Protein AF-A0A3L6DBR3-F1 (afdb_monomer_lite)

Sequence (1203 aa):
MGTEAEQPDMDSHRNDGVVVVPAPRPRKGLASWALDLLESLAVRLGHDKTKPLHWLSGNFAPVVEETPPAPNLSVRGHLPIGDLKGFFGLFMVQMQQLRKKFKVLDFTYGFGTANTALIYHHGKLMALSEADKPYYTSIAAIMLMQNMCSTFSDVVKVLEDGDLQTLGLLDYDKRLKHSFTAHPKVDPFTDEMFTFGYSHEPPYCTYRVINKEGAMLDPVPITIPESVMMHDFAITENYSIFMDLPLLFRPKEMVKNGEFIYKFDPTKKGRFGILPRYAKDDKLIRWFQLPNCFIFHNANAWEEGDEVVLITCRLENPDLDKVNGYQSDKLENFGNELYEMRFNMKTGAASQKQLSVSAVDFPRVNESYTGRKQRYVYCTILDSIAKVTGIIKFDLHAEPESGVKELEVGGNVQGIYDLGPGRFGSEAIFVPKHPGVSGEEDDGYLIFFVHDENTGKSEVNVIDAKTMSADPVAVVELPNRVPYGFHAFFVTEVPVVFKKNKTMEATLAFSQDSPPISIICAAKFVGLPLTIDPSLASGLAPTLRFASGESLHGVNPILLYIASGATIPCFSGKNDIEFGHVVEWLEYVPIFLSGSEFENACLFVDGFLASRTFLVGHGLTIADIVVWSNLAGIGQRWESLRKSKKYQNLVRWFNSIDSEYSDTLNEVLAAYVGKRGIGKSPAPSLKEKVHVSKDPSAPEVDLPGAKVGKVCVRFAPEPSGYLHIGHAKAGLLNKYFAERYQGRLIVRFDDTNPSKESNEFVENVLKDIETLGIKYDAVTYTSDYFPKLMEMAGSLIKQGKAYIDDTPKEQMRKERMDGIESRCRNSTVEENLSLWKEMVNGTERGMQCCVRGKLDMQDPNKSLRDPVYYRCNIDPHHRVGSKYKVYPTYDFACPFVDALEGVTHALRSSEYHDRNAQYYRILQDMGLRRVEIYEFSRLNMVYTLLSKRKLLWFVQNKKVEDWTDPRFPTVQGIVRRGLKIEALIQFILQQGASKNLNLMEWDKLWTINKKIIDPLCARHTAVLKDQRVIFTLTNGPEKPFVRILPRHKKFVGAGKKATTFTNRIWLDYADAAAISKGEEVTLMDWGNAIVKEIKVESGVITELVGELHLEGSVKTTKLKITWLADIEELVPLSLVEFDYLISKKKLEEDDDFLENLNPCTRRENPALGDANMMNLKRGEIIQLERKGYYRSWPRDLWKKVLA

InterPro domains:
  IPR000924 Glutamyl/glutaminyl-tRNA synthetase [PR00987] (714-726)
  IPR000924 Glutamyl/glutaminyl-tRNA synthetase [PR00987] (728-739)
  IPR000924 Glutamyl/glutaminyl-tRNA synthetase [PR00987] (743-756)
  IPR000924 Glutamyl/glutaminyl-tRNA synthetase [PR00987] (888-898)
  IPR000924 Glutamyl/glutaminyl-tRNA synthetase [PR00987] (904-912)
  IPR001412 Aminoacyl-tRNA synthetase, class I, conserved site [PS00178] (717-728)
  IPR004294 Carotenoid oxygenase [PF03055] (112-491)
  IPR004526 Glutamyl-tRNA synthetase, archaeal/eukaryotic cytosolic [MF_02076] (535-1199)
  IPR004526 Glutamyl-tRNA synthetase, archaeal/eukaryotic cytosolic [TIGR00463] (699-1191)
  IPR011035 Large ribosomal subunit protein bL25/Gln-tRNA synthetase, anti-codon-binding domain superfamily [SSF50715] (1017-1192)
  IPR014729 Rossmann-like alpha/beta/alpha sandwich fold [G3DSA:3.40.50.620] (686-1020)
  IPR020056 Large ribosomal subunit protein bL25/Gln-tRNA synthetase, N-terminal [G3DSA:2.40.240.10] (1124-1201)
  IPR020058 Glutamyl/glutaminyl-tRNA synthetase, class Ib, catalytic domain [PF00749] (710-1014)
  IPR020059 Glutamyl/glutaminyl-tRNA synthetase, class Ib, anti-codon binding domain [PF03950] (1018-1108)
  IPR036282 Glutathione S-transferase, C-terminal domain superfamily [SSF47616] (556-658)
  IPR049437 tRNA synthetases class I (E and Q), anti-codon binding domain [PF20974] (1120-1191)
  IPR050132 Glutamine/Glutamate--tRNA Ligase [PTHR43097] (512-1191)

Structure (mmCIF, N/CA/C/O backbone):
data_AF-A0A3L6DBR3-F1
#
_entry.id   AF-A0A3L6DBR3-F1
#
loop_
_atom_site.group_PDB
_atom_site.id
_atom_site.type_symbol
_atom_site.label_atom_id
_atom_site.label_alt_id
_atom_site.label_comp_id
_atom_site.label_asym_id
_atom_site.label_entity_id
_atom_site.label_seq_id
_atom_site.pdbx_PDB_ins_code
_atom_site.Cartn_x
_atom_site.Cartn_y
_atom_site.Cartn_z
_atom_site.occupancy
_atom_site.B_iso_or_equiv
_atom_site.auth_seq_id
_atom_site.auth_comp_id
_atom_site.auth_asym_id
_atom_site.auth_atom_id
_atom_site.pdbx_PDB_model_num
ATOM 1 N N . MET A 1 1 ? 41.239 17.642 -49.062 1.00 28.34 1 MET A N 1
ATOM 2 C CA . MET A 1 1 ? 40.317 18.756 -48.757 1.00 28.34 1 MET A CA 1
ATOM 3 C C . MET A 1 1 ? 38.913 18.312 -49.125 1.00 28.34 1 MET A C 1
ATOM 5 O O . MET A 1 1 ? 38.769 17.787 -50.218 1.00 28.34 1 MET A O 1
ATOM 9 N N . GLY A 1 2 ? 37.933 18.551 -48.247 1.00 27.98 2 GLY A N 1
ATOM 10 C CA . GLY A 1 2 ? 36.537 18.768 -48.657 1.00 27.98 2 GLY A CA 1
ATOM 11 C C . GLY A 1 2 ? 35.532 17.617 -48.519 1.00 27.98 2 GLY A C 1
ATOM 12 O O . GLY A 1 2 ? 35.176 17.024 -49.524 1.00 27.98 2 GLY A O 1
ATOM 13 N N . THR A 1 3 ? 35.077 17.388 -47.278 1.00 24.17 3 THR A N 1
ATOM 14 C CA . THR A 1 3 ? 33.667 17.459 -46.797 1.00 24.17 3 THR A CA 1
ATOM 15 C C . THR A 1 3 ? 32.540 16.547 -47.331 1.00 24.17 3 THR A C 1
ATOM 17 O O . THR A 1 3 ? 32.100 16.688 -48.464 1.00 24.17 3 THR A O 1
ATOM 20 N N . GLU A 1 4 ? 32.018 15.753 -46.376 1.00 26.95 4 GLU A N 1
ATOM 21 C CA . GLU A 1 4 ? 30.614 15.621 -45.897 1.00 26.95 4 GLU A CA 1
ATOM 22 C C . GLU A 1 4 ? 29.479 15.151 -46.829 1.00 26.95 4 GLU A C 1
ATOM 24 O O . GLU A 1 4 ? 29.090 15.845 -47.760 1.00 26.95 4 GLU A O 1
ATOM 29 N N . ALA A 1 5 ? 28.820 14.044 -46.446 1.00 24.03 5 ALA A N 1
ATOM 30 C CA . ALA A 1 5 ? 27.510 14.076 -45.769 1.00 24.03 5 ALA A CA 1
ATOM 31 C C . ALA A 1 5 ? 27.102 12.661 -45.298 1.00 24.03 5 ALA A C 1
ATOM 33 O O . ALA A 1 5 ? 27.047 11.721 -46.090 1.00 24.03 5 ALA A O 1
ATOM 34 N N . GLU A 1 6 ? 26.832 12.527 -43.997 1.00 25.52 6 GLU A N 1
ATOM 35 C CA . GLU A 1 6 ? 26.292 11.335 -43.334 1.00 25.52 6 GLU A CA 1
ATOM 36 C C . GLU A 1 6 ? 24.788 11.165 -43.606 1.00 25.52 6 GLU A C 1
ATOM 38 O O . GLU A 1 6 ? 24.024 12.131 -43.622 1.00 25.52 6 GLU A O 1
ATOM 43 N N . GLN A 1 7 ? 24.364 9.910 -43.750 1.00 21.98 7 GLN A N 1
ATOM 44 C CA . GLN A 1 7 ? 22.973 9.462 -43.800 1.00 21.98 7 GLN A CA 1
ATOM 45 C C . GLN A 1 7 ? 22.743 8.597 -42.545 1.00 21.98 7 GLN A C 1
ATOM 47 O O . GLN A 1 7 ? 23.516 7.658 -42.346 1.00 21.98 7 GLN A O 1
ATOM 52 N N . PRO A 1 8 ? 21.766 8.886 -41.663 1.00 27.88 8 PRO A N 1
ATOM 53 C CA . PRO A 1 8 ? 21.548 8.072 -40.472 1.00 27.88 8 PRO A CA 1
ATOM 54 C C . PRO A 1 8 ? 20.643 6.873 -40.782 1.00 27.88 8 PRO A C 1
ATOM 56 O O . PRO A 1 8 ? 19.554 7.028 -41.338 1.00 27.88 8 PRO A O 1
ATOM 59 N N . ASP A 1 9 ? 21.115 5.691 -40.389 1.00 24.41 9 ASP A N 1
ATOM 60 C CA . ASP A 1 9 ? 20.413 4.411 -40.473 1.00 24.41 9 ASP A CA 1
ATOM 61 C C . ASP A 1 9 ? 19.253 4.337 -39.466 1.00 24.41 9 ASP A C 1
ATOM 63 O O . ASP A 1 9 ? 19.372 4.736 -38.303 1.00 24.41 9 ASP A O 1
ATOM 67 N N . MET A 1 10 ? 18.121 3.812 -39.934 1.00 25.42 10 MET A N 1
ATOM 68 C CA . MET A 1 10 ? 16.949 3.503 -39.122 1.00 25.42 10 MET A CA 1
ATOM 69 C C . MET A 1 10 ? 17.098 2.112 -38.505 1.00 25.42 10 MET A C 1
ATOM 71 O O . MET A 1 10 ? 16.967 1.124 -39.219 1.00 25.42 10 MET A O 1
ATOM 75 N N . ASP A 1 11 ? 17.259 2.037 -37.183 1.00 25.77 11 ASP A N 1
ATOM 76 C CA . ASP A 1 11 ? 17.081 0.793 -36.430 1.00 25.77 11 ASP A CA 1
ATOM 77 C C . ASP A 1 11 ? 15.973 0.949 -35.378 1.00 25.77 11 ASP A C 1
ATOM 79 O O . ASP A 1 11 ? 15.960 1.852 -34.536 1.00 25.77 11 ASP A O 1
ATOM 83 N N . SER A 1 12 ? 14.980 0.073 -35.489 1.00 25.22 12 SER A N 1
ATOM 84 C CA . SER A 1 12 ? 13.732 0.062 -34.735 1.00 25.22 12 SER A CA 1
ATOM 85 C C . SER A 1 12 ? 13.913 -0.551 -33.343 1.00 25.22 12 SER A C 1
ATOM 87 O O . SER A 1 12 ? 14.033 -1.769 -33.204 1.00 25.22 12 SER A O 1
ATOM 89 N N . HIS A 1 13 ? 13.846 0.267 -32.291 1.00 27.95 13 HIS A N 1
ATOM 90 C CA . HIS A 1 13 ? 13.682 -0.219 -30.920 1.00 27.95 13 HIS A CA 1
ATOM 91 C C . HIS A 1 13 ? 12.206 -0.534 -30.627 1.00 27.95 13 HIS A C 1
ATOM 93 O O . HIS A 1 13 ? 11.372 0.366 -30.536 1.00 27.95 13 HIS A O 1
ATOM 99 N N . ARG A 1 14 ? 11.900 -1.825 -30.443 1.00 25.20 14 ARG A N 1
ATOM 100 C CA . ARG A 1 14 ? 10.710 -2.303 -29.724 1.00 25.20 14 ARG A CA 1
ATOM 101 C C . ARG A 1 14 ? 10.903 -2.006 -28.234 1.00 25.20 14 ARG A C 1
ATOM 103 O O . ARG A 1 14 ? 11.861 -2.489 -27.637 1.00 25.20 14 ARG A O 1
ATOM 110 N N . ASN A 1 15 ? 10.025 -1.187 -27.663 1.00 25.86 15 ASN A N 1
ATOM 111 C CA . ASN A 1 15 ? 9.959 -0.935 -26.226 1.00 25.86 15 ASN A CA 1
ATOM 112 C C . ASN A 1 15 ? 9.147 -2.058 -25.567 1.00 25.86 15 ASN A C 1
ATOM 114 O O . ASN A 1 15 ? 7.931 -2.110 -25.727 1.00 25.86 15 ASN A O 1
ATOM 118 N N . ASP A 1 16 ? 9.821 -2.935 -24.826 1.00 25.52 16 ASP A N 1
ATOM 119 C CA . ASP A 1 16 ? 9.179 -3.844 -23.876 1.00 25.52 16 ASP A CA 1
ATOM 120 C C . ASP A 1 16 ? 8.661 -3.031 -22.672 1.00 25.52 16 ASP A C 1
ATOM 122 O O . ASP A 1 16 ? 9.360 -2.154 -22.158 1.00 25.52 16 ASP A O 1
ATOM 126 N N . GLY A 1 17 ? 7.422 -3.300 -22.247 1.00 28.03 17 GLY A N 1
ATOM 127 C CA . GLY A 1 17 ? 6.629 -2.520 -21.288 1.00 28.03 17 GLY A CA 1
ATOM 128 C C . GLY A 1 17 ? 7.267 -2.285 -19.913 1.00 28.03 17 GLY A C 1
ATOM 129 O O . GLY A 1 17 ? 7.003 -2.999 -18.947 1.00 28.03 17 GLY A O 1
ATOM 130 N N . VAL A 1 18 ? 8.061 -1.220 -19.796 1.00 25.08 18 VAL A N 1
ATOM 131 C CA . VAL A 1 18 ? 8.495 -0.654 -18.515 1.00 25.08 18 VAL A CA 1
ATOM 132 C C . VAL A 1 18 ? 7.548 0.485 -18.143 1.00 25.08 18 VAL A C 1
ATOM 134 O O . VAL A 1 18 ? 7.559 1.538 -18.773 1.00 25.08 18 VAL A O 1
ATOM 137 N N . VAL A 1 19 ? 6.750 0.281 -17.093 1.00 27.42 19 VAL A N 1
ATOM 138 C CA . VAL A 1 19 ? 5.958 1.333 -16.439 1.00 27.42 19 VAL A CA 1
ATOM 139 C C . VAL A 1 19 ? 6.914 2.389 -15.881 1.00 27.42 19 VAL A C 1
ATOM 141 O O . VAL A 1 19 ? 7.704 2.117 -14.971 1.00 27.42 19 VAL A O 1
ATOM 144 N N . VAL A 1 20 ? 6.865 3.592 -16.446 1.00 27.62 20 VAL A N 1
ATOM 145 C CA . VAL A 1 20 ? 7.699 4.721 -16.039 1.00 27.62 20 VAL A CA 1
ATOM 146 C C . VAL A 1 20 ? 6.939 5.528 -14.989 1.00 27.62 20 VAL A C 1
ATOM 148 O O . VAL A 1 20 ? 6.032 6.283 -15.313 1.00 27.62 20 VAL A O 1
ATOM 151 N N . VAL A 1 21 ? 7.323 5.397 -13.718 1.00 28.17 21 VAL A N 1
ATOM 152 C CA . VAL A 1 21 ? 6.842 6.303 -12.663 1.00 28.17 21 VAL A CA 1
ATOM 153 C C . VAL A 1 21 ? 7.313 7.725 -13.005 1.00 28.17 21 VAL A C 1
ATOM 155 O O . VAL A 1 21 ? 8.527 7.914 -13.144 1.00 28.17 21 VAL A O 1
ATOM 158 N N . PRO A 1 22 ? 6.425 8.734 -13.113 1.00 32.03 22 PRO A N 1
ATOM 159 C CA . PRO A 1 22 ? 6.843 10.118 -13.292 1.00 32.03 22 PRO A CA 1
ATOM 160 C C . PRO A 1 22 ? 7.611 10.565 -12.046 1.00 32.03 22 PRO A C 1
ATOM 162 O O . PRO A 1 22 ? 7.047 10.848 -10.992 1.00 32.03 22 PRO A O 1
ATOM 165 N N . ALA A 1 23 ? 8.934 10.587 -12.139 1.00 31.53 23 ALA A N 1
ATOM 166 C CA . ALA A 1 23 ? 9.793 11.197 -11.144 1.00 31.53 23 ALA A CA 1
ATOM 167 C C . ALA A 1 23 ? 10.482 12.383 -11.822 1.00 31.53 23 ALA A C 1
ATOM 169 O O . ALA A 1 23 ? 11.514 12.180 -12.466 1.00 31.53 23 ALA A O 1
ATOM 170 N N . PRO A 1 24 ? 9.980 13.624 -11.676 1.00 39.94 24 PRO A N 1
ATOM 171 C CA . PRO A 1 24 ? 10.704 14.800 -12.128 1.00 39.94 24 PRO A CA 1
ATOM 172 C C . PRO A 1 24 ? 11.841 15.046 -11.131 1.00 39.94 24 PRO A C 1
ATOM 174 O O . PRO A 1 24 ? 11.796 15.937 -10.287 1.00 39.94 24 PRO A O 1
ATOM 177 N N . ARG A 1 25 ? 12.858 14.183 -11.139 1.00 40.09 25 ARG A N 1
ATOM 178 C CA . ARG A 1 25 ? 14.088 14.406 -10.383 1.00 40.09 25 ARG A CA 1
ATOM 179 C C . ARG A 1 25 ? 15.204 14.715 -11.366 1.00 40.09 25 ARG A C 1
ATOM 181 O O . ARG A 1 25 ? 15.816 13.787 -11.894 1.00 40.09 25 ARG A O 1
ATOM 188 N N . PRO A 1 26 ? 15.500 16.001 -11.606 1.00 47.59 26 PRO A N 1
ATOM 189 C CA . PRO A 1 26 ? 16.674 16.369 -12.375 1.00 47.59 26 PRO A CA 1
ATOM 190 C C . PRO A 1 26 ? 17.972 15.933 -11.706 1.00 47.59 26 PRO A C 1
ATOM 192 O O . PRO A 1 26 ? 18.074 15.746 -10.488 1.00 47.59 26 PRO A O 1
ATOM 195 N N . ARG A 1 27 ? 19.009 15.843 -12.538 1.00 52.34 27 ARG A N 1
ATOM 196 C CA . ARG A 1 27 ? 20.399 15.663 -12.121 1.00 52.34 27 ARG A CA 1
ATOM 197 C C . ARG A 1 27 ? 20.805 16.795 -11.164 1.00 52.34 27 ARG A C 1
ATOM 199 O O . ARG A 1 27 ? 20.776 17.967 -11.530 1.00 52.34 27 ARG A O 1
ATOM 206 N N . LYS A 1 28 ? 21.237 16.437 -9.950 1.00 53.97 28 LYS A N 1
ATOM 207 C CA . LYS A 1 28 ? 21.754 17.364 -8.926 1.00 53.97 28 LYS A CA 1
ATOM 208 C C . LYS A 1 28 ? 23.133 17.916 -9.318 1.00 53.97 28 LYS A C 1
ATOM 210 O O . LYS A 1 28 ? 24.155 17.436 -8.838 1.00 53.97 28 LYS A O 1
ATOM 215 N N . GLY A 1 29 ? 23.158 18.898 -10.216 1.00 66.25 29 GLY A N 1
ATOM 216 C CA . GLY A 1 29 ? 24.343 19.701 -10.543 1.00 66.25 29 GLY A CA 1
ATOM 217 C C . GLY A 1 29 ? 24.310 21.094 -9.899 1.00 66.25 29 GLY A C 1
ATOM 218 O O . GLY A 1 29 ? 23.266 21.543 -9.429 1.00 66.25 29 GLY A O 1
ATOM 219 N N . LEU A 1 30 ? 25.440 21.810 -9.932 1.00 70.12 30 LEU A N 1
ATOM 220 C CA . LEU A 1 30 ? 25.580 23.184 -9.411 1.00 70.12 30 LEU A CA 1
ATOM 221 C C . LEU A 1 30 ? 24.556 24.173 -10.003 1.00 70.12 30 LEU A C 1
ATOM 223 O O . LEU A 1 30 ? 24.049 25.028 -9.284 1.00 70.12 30 LEU A O 1
ATOM 227 N N . ALA A 1 31 ? 24.202 24.024 -11.285 1.00 67.75 31 ALA A N 1
ATOM 228 C CA . ALA A 1 31 ? 23.194 24.860 -11.946 1.00 67.75 31 ALA A CA 1
ATOM 229 C C . ALA A 1 31 ? 21.777 24.660 -11.372 1.00 67.75 31 ALA A C 1
ATOM 231 O O . ALA A 1 31 ? 21.039 25.630 -11.229 1.00 67.75 31 ALA A O 1
ATOM 232 N N . SER A 1 32 ? 21.414 23.428 -10.988 1.00 67.56 32 SER A N 1
ATOM 233 C CA . SER A 1 32 ? 20.135 23.137 -10.319 1.00 67.56 32 SER A CA 1
ATOM 234 C C . SER A 1 32 ? 20.067 23.825 -8.963 1.00 67.56 32 SER A C 1
ATOM 236 O O . SER A 1 32 ? 19.084 24.490 -8.668 1.00 67.56 32 SER A O 1
ATOM 238 N N . TRP A 1 33 ? 21.138 23.721 -8.170 1.00 75.69 33 TRP A N 1
ATOM 239 C CA . TRP A 1 33 ? 21.217 24.372 -6.863 1.00 75.69 33 TRP A CA 1
ATOM 240 C C . TRP A 1 33 ? 21.129 25.901 -6.971 1.00 75.69 33 TRP A C 1
ATOM 242 O O . TRP A 1 33 ? 20.421 26.530 -6.191 1.00 75.69 33 TRP A O 1
ATOM 252 N N . ALA A 1 34 ? 21.803 26.498 -7.959 1.00 76.75 34 ALA A N 1
ATOM 253 C CA . ALA A 1 34 ? 21.750 27.939 -8.190 1.00 76.75 34 ALA A CA 1
ATOM 254 C C . ALA A 1 34 ? 20.344 28.412 -8.601 1.00 76.75 34 ALA A C 1
ATOM 256 O O . ALA A 1 34 ? 19.873 29.430 -8.099 1.00 76.75 34 ALA A O 1
ATOM 257 N N . LEU A 1 35 ? 19.654 27.663 -9.469 1.00 75.19 35 LEU A N 1
ATOM 258 C CA . LEU A 1 35 ? 18.276 27.965 -9.872 1.00 75.19 35 LEU A CA 1
ATOM 259 C C . LEU A 1 35 ? 17.282 27.789 -8.711 1.00 75.19 35 LEU A C 1
ATOM 261 O O . LEU A 1 35 ? 16.428 28.651 -8.524 1.00 75.19 35 LEU A O 1
ATOM 265 N N . ASP A 1 36 ? 17.434 26.741 -7.891 1.00 72.44 36 ASP A N 1
ATOM 266 C CA . ASP A 1 36 ? 16.623 26.528 -6.682 1.00 72.44 36 ASP A CA 1
ATOM 267 C C . ASP A 1 36 ? 16.811 27.666 -5.661 1.00 72.44 36 ASP A C 1
ATOM 269 O O . ASP A 1 36 ? 15.848 28.129 -5.048 1.00 72.44 36 ASP A O 1
ATOM 273 N N . LEU A 1 37 ? 18.047 28.153 -5.498 1.00 75.81 37 LEU A N 1
ATOM 274 C CA . LEU A 1 37 ? 18.359 29.276 -4.615 1.00 75.81 37 LEU A CA 1
ATOM 275 C C . LEU A 1 37 ? 17.761 30.593 -5.132 1.00 75.81 37 LEU A C 1
ATOM 277 O O . LEU A 1 37 ? 17.194 31.346 -4.342 1.00 75.81 37 LEU A O 1
ATOM 281 N N . LEU A 1 38 ? 17.873 30.865 -6.437 1.00 77.31 38 LEU A N 1
ATOM 282 C CA . LEU A 1 38 ? 17.314 32.065 -7.069 1.00 77.31 38 LEU A CA 1
ATOM 283 C C . LEU A 1 38 ? 15.786 32.103 -6.977 1.00 77.31 38 LEU A C 1
ATOM 285 O O . LEU A 1 38 ? 15.230 33.145 -6.632 1.00 77.31 38 LEU A O 1
ATOM 289 N N . GLU A 1 39 ? 15.114 30.976 -7.228 1.00 71.00 39 GLU A N 1
ATOM 290 C CA . GLU A 1 39 ? 13.661 30.862 -7.072 1.00 71.00 39 GLU A CA 1
ATOM 291 C C . GLU A 1 39 ? 13.258 31.104 -5.617 1.00 71.00 39 GLU A C 1
ATOM 293 O O . GLU A 1 39 ? 12.471 32.003 -5.345 1.00 71.00 39 GLU A O 1
ATOM 298 N N . SER A 1 40 ? 13.872 30.388 -4.668 1.00 71.31 40 SER A N 1
ATOM 299 C CA . SER A 1 40 ? 13.602 30.544 -3.232 1.00 71.31 40 SER A CA 1
ATOM 300 C C . SER A 1 40 ? 13.812 31.984 -2.746 1.00 71.31 40 SER A C 1
ATOM 302 O O . SER A 1 40 ? 13.048 32.480 -1.914 1.00 71.31 40 SER A O 1
ATOM 304 N N . LEU A 1 41 ? 14.819 32.684 -3.280 1.00 74.06 41 LEU A N 1
ATOM 305 C CA . LEU A 1 41 ? 15.083 34.084 -2.962 1.00 74.06 41 LEU A CA 1
ATOM 306 C C . LEU A 1 41 ? 14.003 35.012 -3.533 1.00 74.06 41 LEU A C 1
ATOM 308 O O . LEU A 1 41 ? 13.485 35.842 -2.793 1.00 74.06 41 LEU A O 1
ATOM 312 N N . ALA A 1 42 ? 13.632 34.861 -4.807 1.00 69.62 42 ALA A N 1
ATOM 313 C CA . ALA A 1 42 ? 12.598 35.680 -5.446 1.00 69.62 42 ALA A CA 1
ATOM 314 C C . ALA A 1 42 ? 11.237 35.522 -4.754 1.00 69.62 42 ALA A C 1
ATOM 316 O O . ALA A 1 42 ? 10.571 36.500 -4.436 1.00 69.62 42 ALA A O 1
ATOM 317 N N . VAL A 1 43 ? 10.879 34.282 -4.443 1.00 69.88 43 VAL A N 1
ATOM 318 C CA . VAL A 1 43 ? 9.697 33.854 -3.685 1.00 69.88 43 VAL A CA 1
ATOM 319 C C . VAL A 1 43 ? 9.667 34.487 -2.291 1.00 69.88 43 VAL A C 1
ATOM 321 O O . VAL A 1 43 ? 8.655 35.042 -1.875 1.00 69.88 43 VAL A O 1
ATOM 324 N N . ARG A 1 44 ? 10.796 34.494 -1.573 1.00 71.81 44 ARG A N 1
ATOM 325 C CA . ARG A 1 44 ? 10.902 35.169 -0.267 1.00 71.81 44 ARG A CA 1
ATOM 326 C C . ARG A 1 44 ? 10.844 36.692 -0.363 1.00 71.81 44 ARG A C 1
ATOM 328 O O . ARG A 1 44 ? 10.332 37.314 0.560 1.00 71.81 44 ARG A O 1
ATOM 335 N N . LEU A 1 45 ? 11.376 37.279 -1.435 1.00 71.50 45 LEU A N 1
ATOM 336 C CA . LEU A 1 45 ? 11.347 38.725 -1.672 1.00 71.50 45 LEU A CA 1
ATOM 337 C C . LEU A 1 45 ? 9.960 39.216 -2.118 1.00 71.50 45 LEU A C 1
ATOM 339 O O . LEU A 1 45 ? 9.597 40.341 -1.796 1.00 71.50 45 LEU A O 1
ATOM 343 N N . GLY A 1 46 ? 9.192 38.380 -2.824 1.00 67.25 46 GLY A N 1
ATOM 344 C CA . GLY A 1 46 ? 7.818 38.661 -3.255 1.00 67.25 46 GLY A CA 1
ATOM 345 C C . GLY A 1 46 ? 6.732 38.306 -2.230 1.00 67.25 46 GLY A C 1
ATOM 346 O O . GLY A 1 46 ? 5.570 38.639 -2.441 1.00 67.25 46 GLY A O 1
ATOM 347 N N . HIS A 1 47 ? 7.081 37.638 -1.125 1.00 69.25 47 HIS A N 1
ATOM 348 C CA . HIS A 1 47 ? 6.130 37.210 -0.098 1.00 69.25 47 HIS A CA 1
ATOM 349 C C . HIS A 1 47 ? 5.649 38.377 0.782 1.00 69.25 47 HIS A C 1
ATOM 351 O O . HIS A 1 47 ? 6.387 38.888 1.629 1.00 69.25 47 HIS A O 1
ATOM 357 N N . ASP A 1 48 ? 4.376 38.740 0.626 1.00 71.06 48 ASP A N 1
ATOM 358 C CA . ASP A 1 48 ? 3.667 39.686 1.487 1.00 71.06 48 ASP A CA 1
ATOM 359 C C . ASP A 1 48 ? 2.995 38.951 2.658 1.00 71.06 48 ASP A C 1
ATOM 361 O O . ASP A 1 48 ? 2.010 38.238 2.487 1.00 71.06 48 ASP A O 1
ATOM 365 N N . LYS A 1 49 ? 3.520 39.159 3.869 1.00 72.25 49 LYS A N 1
ATOM 366 C CA . LYS A 1 49 ? 3.063 38.501 5.108 1.00 72.25 49 LYS A CA 1
ATOM 367 C C . LYS A 1 49 ? 1.643 38.889 5.528 1.00 72.25 49 LYS A C 1
ATOM 369 O O . LYS A 1 49 ? 1.105 38.286 6.452 1.00 72.25 49 LYS A O 1
ATOM 374 N N . THR A 1 50 ? 1.078 39.930 4.917 1.00 67.19 50 THR A N 1
ATOM 375 C CA . THR A 1 50 ? -0.269 40.429 5.221 1.00 67.19 50 THR A CA 1
ATOM 376 C C . THR A 1 50 ? -1.347 39.797 4.341 1.00 67.19 50 THR A C 1
ATOM 378 O O . THR A 1 50 ? -2.532 39.959 4.624 1.00 67.19 50 THR A O 1
ATOM 381 N N . LYS A 1 51 ? -0.952 39.040 3.309 1.00 65.56 51 LYS A N 1
ATOM 382 C CA . LYS A 1 51 ? -1.855 38.406 2.344 1.00 65.56 51 LYS A CA 1
ATOM 383 C C . LYS A 1 51 ? -1.839 36.878 2.482 1.00 65.56 51 LYS A C 1
ATOM 385 O O . LYS A 1 51 ? -0.788 36.310 2.781 1.00 65.56 51 LYS A O 1
ATOM 390 N N . PRO A 1 52 ? -2.968 36.191 2.237 1.00 63.38 52 PRO A N 1
ATOM 391 C CA . PRO A 1 52 ? -3.008 34.731 2.139 1.00 63.38 52 PRO A CA 1
ATOM 392 C C . PRO A 1 52 ? -2.077 34.127 1.106 1.00 63.38 52 PRO A C 1
ATOM 394 O O . PRO A 1 52 ? -1.746 34.743 0.092 1.00 63.38 52 PRO A O 1
ATOM 397 N N . LEU A 1 53 ? -1.681 32.884 1.362 1.00 60.91 53 LEU A N 1
ATOM 398 C CA . LEU A 1 53 ? -0.672 32.137 0.615 1.00 60.91 53 LEU A CA 1
ATOM 399 C C . LEU A 1 53 ? -1.231 31.458 -0.652 1.00 60.91 53 LEU A C 1
ATOM 401 O O . LEU A 1 53 ? -0.929 30.302 -0.933 1.00 60.91 53 LEU A O 1
ATOM 405 N N . HIS A 1 54 ? -2.004 32.200 -1.443 1.00 51.59 54 HIS A N 1
ATOM 406 C CA . HIS A 1 54 ? -2.747 31.759 -2.639 1.00 51.59 54 HIS A CA 1
ATOM 407 C C . HIS A 1 54 ? -1.901 31.183 -3.796 1.00 51.59 54 HIS A C 1
ATOM 409 O O . HIS A 1 54 ? -2.417 30.619 -4.751 1.00 51.59 54 HIS A O 1
ATOM 415 N N . TRP A 1 55 ? -0.585 31.328 -3.731 1.00 53.97 55 TRP A N 1
ATOM 416 C CA . TRP A 1 55 ? 0.381 30.839 -4.716 1.00 53.97 55 TRP A CA 1
ATOM 417 C C . TRP A 1 55 ? 0.983 29.481 -4.319 1.00 53.97 55 TRP A C 1
ATOM 419 O O . TRP A 1 55 ? 1.719 28.873 -5.094 1.00 53.97 55 TRP A O 1
ATOM 429 N N . LEU A 1 56 ? 0.671 29.001 -3.106 1.00 49.88 56 LEU A N 1
ATOM 430 C CA . LEU A 1 56 ? 0.890 27.616 -2.679 1.00 49.88 56 LEU A CA 1
ATOM 431 C C . LEU A 1 56 ? -0.287 26.702 -3.044 1.00 49.88 56 LEU A C 1
ATOM 433 O O . LEU A 1 56 ? -0.137 25.482 -3.025 1.00 49.88 56 LEU A O 1
ATOM 437 N N . SER A 1 57 ? -1.441 27.279 -3.368 1.00 49.06 57 SER A N 1
ATOM 438 C CA . SER A 1 57 ? -2.598 26.568 -3.893 1.00 49.06 57 SER A CA 1
ATOM 439 C C . SER A 1 57 ? -2.508 26.485 -5.414 1.00 49.06 57 SER A C 1
ATOM 441 O O . SER A 1 57 ? -2.353 27.500 -6.090 1.00 49.06 57 SER A O 1
ATOM 443 N N . GLY A 1 58 ? -2.616 25.274 -5.964 1.00 47.25 58 GLY A N 1
ATOM 444 C CA . GLY A 1 58 ? -2.984 25.115 -7.371 1.00 47.25 58 GLY A CA 1
ATOM 445 C C . GLY A 1 58 ? -4.390 25.672 -7.627 1.00 47.25 58 GLY A C 1
ATOM 446 O O . GLY A 1 58 ? -5.091 26.048 -6.685 1.00 47.25 58 GLY A O 1
ATOM 447 N N . ASN A 1 59 ? -4.803 25.718 -8.898 1.00 42.56 59 ASN A N 1
ATOM 448 C CA . ASN A 1 59 ? -6.186 26.039 -9.276 1.00 42.56 59 ASN A CA 1
ATOM 449 C C . ASN A 1 59 ? -7.143 25.255 -8.356 1.00 42.56 59 ASN A C 1
ATOM 451 O O . ASN A 1 59 ? -6.902 24.063 -8.170 1.00 42.56 59 ASN A O 1
ATOM 455 N N . PHE A 1 60 ? -8.160 25.924 -7.791 1.00 49.25 60 PHE A N 1
ATOM 456 C CA . PHE A 1 60 ? -9.222 25.388 -6.905 1.00 49.25 60 PHE A CA 1
ATOM 457 C C . PHE A 1 60 ? -9.095 25.560 -5.375 1.00 49.25 60 PHE A C 1
ATOM 459 O O . PHE A 1 60 ? -9.795 24.881 -4.630 1.00 49.25 60 PHE A O 1
ATOM 466 N N . ALA A 1 61 ? -8.316 26.522 -4.863 1.00 52.12 61 ALA A N 1
ATOM 467 C CA . ALA A 1 61 ? -8.516 26.976 -3.474 1.00 52.12 61 ALA A CA 1
ATOM 468 C C . ALA A 1 61 ? -8.661 28.500 -3.342 1.00 52.12 61 ALA A C 1
ATOM 470 O O . ALA A 1 61 ? -7.687 29.194 -3.046 1.00 52.12 61 ALA A O 1
ATOM 471 N N . PRO A 1 62 ? -9.880 29.047 -3.491 1.00 49.72 62 PRO A N 1
ATOM 472 C CA . PRO A 1 62 ? -10.188 30.394 -3.060 1.00 49.72 62 PRO A CA 1
ATOM 473 C C . PRO A 1 62 ? -10.960 30.329 -1.737 1.00 49.72 62 PRO A C 1
ATOM 475 O O . PRO A 1 62 ? -12.164 30.564 -1.684 1.00 49.72 62 PRO A O 1
ATOM 478 N N . VAL A 1 63 ? -10.270 30.000 -0.645 1.00 53.62 63 VAL A N 1
ATOM 479 C CA . VAL A 1 63 ? -10.773 30.333 0.693 1.00 53.62 63 VAL A CA 1
ATOM 480 C C . VAL A 1 63 ? -9.624 30.825 1.556 1.00 53.62 63 VAL A C 1
ATOM 482 O O . VAL A 1 63 ? -8.610 30.157 1.754 1.00 53.62 63 VAL A O 1
ATOM 485 N N . VAL A 1 64 ? -9.803 32.044 2.058 1.00 51.72 64 VAL A N 1
ATOM 486 C CA . VAL A 1 64 ? -8.884 32.759 2.953 1.00 51.72 64 VAL A CA 1
ATOM 487 C C . VAL A 1 64 ? -8.473 31.905 4.150 1.00 51.72 64 VAL A C 1
ATOM 489 O O . VAL A 1 64 ? -7.322 31.925 4.581 1.00 51.72 64 VAL A O 1
ATOM 492 N N . GLU A 1 65 ? -9.438 31.151 4.666 1.00 55.22 65 GLU A N 1
ATOM 493 C CA . GLU A 1 65 ? -9.326 30.315 5.855 1.00 55.22 65 GLU A CA 1
ATOM 494 C C . GLU A 1 65 ? -8.382 29.124 5.647 1.00 55.22 65 GLU A C 1
ATOM 496 O O . GLU A 1 65 ? -7.747 28.674 6.599 1.00 55.22 65 GLU A O 1
ATOM 501 N N . GLU A 1 66 ? -8.226 28.655 4.406 1.00 56.41 66 GLU A N 1
ATOM 502 C CA . GLU A 1 66 ? -7.394 27.492 4.076 1.00 56.41 66 GLU A CA 1
ATOM 503 C C . GLU A 1 66 ? -5.939 27.847 3.762 1.00 56.41 66 GLU A C 1
ATOM 505 O O . GLU A 1 66 ? -5.057 26.992 3.838 1.00 56.41 66 GLU A O 1
ATOM 510 N N . THR A 1 67 ? -5.660 29.112 3.438 1.00 62.12 67 THR A N 1
ATOM 511 C CA . THR A 1 67 ? -4.297 29.597 3.164 1.00 62.12 67 THR A CA 1
ATOM 512 C C . THR A 1 67 ? -3.973 30.880 3.937 1.00 62.12 67 THR A C 1
ATOM 514 O O . THR A 1 67 ? -3.510 31.853 3.341 1.00 62.12 67 THR A O 1
ATOM 517 N N . PRO A 1 68 ? -4.176 30.926 5.268 1.00 61.59 68 PRO A N 1
ATOM 518 C CA . PRO A 1 68 ? -4.082 32.166 6.030 1.00 61.59 68 PRO A CA 1
ATOM 519 C C . PRO A 1 68 ? -2.705 32.836 5.873 1.00 61.59 68 PRO A C 1
ATOM 521 O O . PRO A 1 68 ? -1.704 32.148 5.632 1.00 61.59 68 PRO A O 1
ATOM 524 N N . PRO A 1 69 ? -2.616 34.173 6.025 1.00 71.25 69 PRO A N 1
ATOM 525 C CA . PRO A 1 69 ? -1.346 34.881 5.917 1.00 71.25 69 PRO A CA 1
ATOM 526 C C . PRO A 1 69 ? -0.326 34.284 6.890 1.00 71.25 69 PRO A C 1
ATOM 528 O O . PRO A 1 69 ? -0.600 34.154 8.086 1.00 71.25 69 PRO A O 1
ATOM 531 N N . ALA A 1 70 ? 0.857 33.917 6.396 1.00 66.94 70 ALA A N 1
ATOM 532 C CA . ALA A 1 70 ? 1.906 33.358 7.241 1.00 66.94 70 ALA A CA 1
ATOM 533 C C . ALA A 1 70 ? 3.061 34.349 7.408 1.00 66.94 70 ALA A C 1
ATOM 535 O O . ALA A 1 70 ? 3.526 34.947 6.439 1.00 66.94 70 ALA A O 1
ATOM 536 N N . PRO A 1 71 ? 3.632 34.481 8.617 1.00 66.62 71 PRO A N 1
ATOM 537 C CA . PRO A 1 71 ? 4.774 35.363 8.836 1.00 66.62 71 PRO A CA 1
ATOM 538 C C . PRO A 1 71 ? 6.056 34.849 8.163 1.00 66.62 71 PRO A C 1
ATOM 540 O O . PRO A 1 71 ? 6.969 35.640 7.915 1.00 66.62 71 PRO A O 1
ATOM 543 N N . ASN A 1 72 ? 6.134 33.545 7.871 1.00 65.19 72 ASN A N 1
ATOM 544 C CA . ASN A 1 72 ? 7.272 32.880 7.247 1.00 65.19 72 ASN A CA 1
ATOM 545 C C . ASN A 1 72 ? 6.787 31.842 6.230 1.00 65.19 72 ASN A C 1
ATOM 547 O O . ASN A 1 72 ? 6.009 30.956 6.573 1.00 65.19 72 ASN A O 1
ATOM 551 N N . LEU A 1 73 ? 7.317 31.908 5.010 1.00 64.38 73 LEU A N 1
ATOM 552 C CA . LEU A 1 73 ? 7.008 30.960 3.949 1.00 64.38 73 LEU A CA 1
ATOM 553 C C . LEU A 1 73 ? 8.078 29.861 3.862 1.00 64.38 73 LEU A C 1
ATOM 555 O O . LEU A 1 73 ? 9.261 30.138 3.625 1.00 64.38 73 LEU A O 1
ATOM 559 N N . SER A 1 74 ? 7.670 28.602 4.041 1.00 58.44 74 SER A N 1
ATOM 560 C CA . SER A 1 74 ? 8.542 27.441 3.833 1.00 58.44 74 SER A CA 1
ATOM 561 C C . SER A 1 74 ? 8.446 26.966 2.385 1.00 58.44 74 SER A C 1
ATOM 563 O O . SER A 1 74 ? 7.460 26.356 1.991 1.00 58.44 74 SER A O 1
ATOM 565 N N . VAL A 1 75 ? 9.477 27.240 1.588 1.00 58.16 75 VAL A N 1
ATOM 566 C CA . VAL A 1 75 ? 9.545 26.827 0.178 1.00 58.16 75 VAL A CA 1
ATOM 567 C C . VAL A 1 75 ? 10.249 25.478 0.112 1.00 58.16 75 VAL A C 1
ATOM 569 O O . VAL A 1 75 ? 11.447 25.389 0.396 1.00 58.16 75 VAL A O 1
ATOM 572 N N . ARG A 1 76 ? 9.517 24.416 -0.227 1.00 52.84 76 ARG A N 1
ATOM 573 C CA . ARG A 1 76 ? 10.078 23.085 -0.499 1.00 52.84 76 ARG A CA 1
ATOM 574 C C . ARG A 1 76 ? 9.652 22.649 -1.897 1.00 52.84 76 ARG A C 1
ATOM 576 O O . ARG A 1 76 ? 8.466 22.501 -2.141 1.00 52.84 76 ARG A O 1
ATOM 583 N N . GLY A 1 77 ? 10.620 22.394 -2.775 1.00 55.81 77 GLY A N 1
ATOM 584 C CA . GLY A 1 77 ? 10.357 22.067 -4.182 1.00 55.81 77 GLY A CA 1
ATOM 585 C C . GLY A 1 77 ? 10.413 23.300 -5.087 1.00 55.81 77 GLY A C 1
ATOM 586 O O . GLY A 1 77 ? 10.958 24.327 -4.686 1.00 55.81 77 GLY A O 1
ATOM 587 N N . HIS A 1 78 ? 9.894 23.166 -6.305 1.00 56.59 78 HIS A N 1
ATOM 588 C CA . HIS A 1 78 ? 9.640 24.285 -7.215 1.00 56.59 78 HIS A CA 1
ATOM 589 C C . HIS A 1 78 ? 8.157 24.640 -7.130 1.00 56.59 78 HIS A C 1
ATOM 591 O O . HIS A 1 78 ? 7.329 23.750 -6.918 1.00 56.59 78 HIS A O 1
ATOM 597 N N . LEU A 1 79 ? 7.821 25.916 -7.267 1.00 55.34 79 LEU A N 1
ATOM 598 C CA . LEU A 1 79 ? 6.423 26.331 -7.247 1.00 55.34 79 LEU A CA 1
ATOM 599 C C . LEU A 1 79 ? 5.765 26.030 -8.599 1.00 55.34 79 LEU A C 1
ATOM 601 O O . LEU A 1 79 ? 6.399 26.227 -9.647 1.00 55.34 79 LEU A O 1
ATOM 605 N N . PRO A 1 80 ? 4.506 25.560 -8.602 1.00 52.94 80 PRO A N 1
ATOM 606 C CA . PRO A 1 80 ? 3.730 25.498 -9.828 1.00 52.94 80 PRO A CA 1
ATOM 607 C C . PRO A 1 80 ? 3.557 26.912 -10.395 1.00 52.94 80 PRO A C 1
ATOM 609 O O . PRO A 1 80 ? 3.690 27.912 -9.685 1.00 52.94 80 PRO A O 1
ATOM 612 N N . ILE A 1 81 ? 3.279 27.006 -11.694 1.00 52.19 81 ILE A N 1
ATOM 613 C CA . ILE A 1 81 ? 2.919 28.287 -12.300 1.00 52.19 81 ILE A CA 1
ATOM 614 C C . ILE A 1 81 ? 1.555 28.693 -11.722 1.00 52.19 81 ILE A C 1
ATOM 616 O O . ILE A 1 81 ? 0.538 28.111 -12.082 1.00 52.19 81 ILE A O 1
ATOM 620 N N . GLY A 1 82 ? 1.557 29.660 -10.805 1.00 52.62 82 GLY A N 1
ATOM 621 C CA . GLY A 1 82 ? 0.374 30.297 -10.224 1.00 52.62 82 GLY A CA 1
ATOM 622 C C . GLY A 1 82 ? 0.439 31.815 -10.416 1.00 52.62 82 GLY A C 1
ATOM 623 O O . GLY A 1 82 ? 1.534 32.360 -10.539 1.00 52.62 82 GLY A O 1
ATOM 624 N N . ASP A 1 83 ? -0.735 32.446 -10.508 1.00 53.50 83 ASP A N 1
ATOM 625 C CA . ASP A 1 83 ? -1.014 33.864 -10.816 1.00 53.50 83 ASP A CA 1
ATOM 626 C C . ASP A 1 83 ? 0.050 34.596 -11.674 1.00 53.50 83 ASP A C 1
ATOM 628 O O . ASP A 1 83 ? 1.028 35.176 -11.195 1.00 53.50 83 ASP A O 1
ATOM 632 N N . LEU A 1 84 ? -0.150 34.571 -12.997 1.00 58.88 84 LEU A N 1
ATOM 633 C CA . LEU A 1 84 ? 0.751 35.138 -14.010 1.00 58.88 84 LEU A CA 1
ATOM 634 C C . LEU A 1 84 ? 0.590 36.660 -14.159 1.00 58.88 84 LEU A C 1
ATOM 636 O O . LEU A 1 84 ? 0.313 37.152 -15.252 1.00 58.88 84 LEU A O 1
ATOM 640 N N . LYS A 1 85 ? 0.760 37.410 -13.068 1.00 59.59 85 LYS A N 1
ATOM 641 C CA . LYS A 1 85 ? 0.636 38.875 -13.073 1.00 59.59 85 LYS A CA 1
ATOM 642 C C . LYS A 1 85 ? 1.965 39.573 -12.780 1.00 59.59 85 LYS A C 1
ATOM 644 O O . LYS A 1 85 ? 2.763 39.154 -11.935 1.00 59.59 85 LYS A O 1
ATOM 649 N N . GLY A 1 86 ? 2.214 40.671 -13.494 1.00 65.19 86 GLY A N 1
ATOM 650 C CA . GLY A 1 86 ? 3.360 41.556 -13.268 1.00 65.19 86 GLY A CA 1
ATOM 651 C C . GLY A 1 86 ? 4.742 40.943 -13.516 1.00 65.19 86 GLY A C 1
ATOM 652 O O . GLY A 1 86 ? 4.916 39.896 -14.144 1.00 65.19 86 GLY A O 1
ATOM 653 N N . PHE A 1 87 ? 5.770 41.634 -13.014 1.00 64.62 87 PHE A N 1
ATOM 654 C CA . PHE A 1 87 ? 7.175 41.240 -13.185 1.00 64.62 87 PHE A CA 1
ATOM 655 C C . PHE A 1 87 ? 7.488 39.873 -12.552 1.00 64.62 87 PHE A C 1
ATOM 657 O O . PHE A 1 87 ? 8.329 39.132 -13.059 1.00 64.62 87 PHE A O 1
ATOM 664 N N . PHE A 1 88 ? 6.786 39.520 -11.470 1.00 66.44 88 PHE A N 1
ATOM 665 C CA . PHE A 1 88 ? 6.954 38.246 -10.776 1.00 66.44 88 PHE A CA 1
ATOM 666 C C . PHE A 1 88 ? 6.401 37.063 -11.589 1.00 66.44 88 PHE A C 1
ATOM 668 O O . PHE A 1 88 ? 7.105 36.067 -11.753 1.00 66.44 88 PHE A O 1
ATOM 675 N N . GLY A 1 89 ? 5.214 37.195 -12.195 1.00 64.38 89 GLY A N 1
ATOM 676 C CA . GLY A 1 89 ? 4.667 36.186 -13.110 1.00 64.38 89 GLY A CA 1
ATOM 677 C C . GLY A 1 89 ? 5.577 35.932 -14.320 1.00 64.38 89 GLY A C 1
ATOM 678 O O . GLY A 1 89 ? 5.881 34.783 -14.646 1.00 64.38 89 GLY A O 1
ATOM 679 N N . LEU A 1 90 ? 6.121 36.998 -14.928 1.00 67.81 90 LEU A N 1
ATOM 680 C CA . LEU A 1 90 ? 7.118 36.871 -16.002 1.00 67.81 90 LEU A CA 1
ATOM 681 C C . LEU A 1 90 ? 8.373 36.122 -15.532 1.00 67.81 90 LEU A C 1
ATOM 683 O O . LEU A 1 90 ? 8.889 35.262 -16.249 1.00 67.81 90 LEU A O 1
ATOM 687 N N . PHE A 1 91 ? 8.872 36.456 -14.341 1.00 72.88 91 PHE A N 1
ATOM 688 C CA . PHE A 1 91 ? 10.039 35.805 -13.757 1.00 72.88 91 PHE A CA 1
ATOM 689 C C . PHE A 1 91 ? 9.806 34.301 -13.567 1.00 72.88 91 PHE A C 1
ATOM 691 O O . PHE A 1 91 ? 10.666 33.514 -13.957 1.00 72.88 91 PHE A O 1
ATOM 698 N N . MET A 1 92 ? 8.637 33.886 -13.065 1.00 69.62 92 MET A N 1
ATOM 699 C CA . MET A 1 92 ? 8.296 32.467 -12.899 1.00 69.62 92 MET A CA 1
ATOM 700 C C . MET A 1 92 ? 8.271 31.712 -14.236 1.00 69.62 92 MET A C 1
ATOM 702 O O . MET A 1 92 ? 8.855 30.631 -14.343 1.00 69.62 92 MET A O 1
ATOM 706 N N . VAL A 1 93 ? 7.698 32.305 -15.290 1.00 69.44 93 VAL A N 1
ATOM 707 C CA . VAL A 1 93 ? 7.717 31.725 -16.647 1.00 69.44 93 VAL A CA 1
ATOM 708 C C . VAL A 1 93 ? 9.150 31.573 -17.171 1.00 69.44 93 VAL A C 1
ATOM 710 O O . VAL A 1 93 ? 9.518 30.519 -17.694 1.00 69.44 93 VAL A O 1
ATOM 713 N N . GLN A 1 94 ? 9.995 32.593 -17.001 1.00 73.19 94 GLN A N 1
ATOM 714 C CA . GLN A 1 94 ? 11.397 32.544 -17.432 1.00 73.19 94 GLN A CA 1
ATOM 715 C C . GLN A 1 94 ? 12.224 31.541 -16.615 1.00 73.19 94 GLN A C 1
ATOM 717 O O . GLN A 1 94 ? 13.065 30.836 -17.174 1.00 73.19 94 GLN A O 1
ATOM 722 N N . MET A 1 95 ? 11.960 31.415 -15.313 1.00 73.06 95 MET A N 1
ATOM 723 C CA . MET A 1 95 ? 12.597 30.421 -14.446 1.00 73.06 95 MET A CA 1
ATOM 724 C C . MET A 1 95 ? 12.281 28.994 -14.891 1.00 73.06 95 MET A C 1
ATOM 726 O O . MET A 1 95 ? 13.187 28.163 -14.957 1.00 73.06 95 MET A O 1
ATOM 730 N N . GLN A 1 96 ? 11.038 28.717 -15.287 1.00 68.81 96 GLN A N 1
ATOM 731 C CA . GLN A 1 96 ? 10.641 27.421 -15.844 1.00 68.81 96 GLN A CA 1
ATOM 732 C C . GLN A 1 96 ? 11.356 27.123 -17.176 1.00 68.81 96 GLN A C 1
ATOM 734 O O . GLN A 1 96 ? 11.892 26.028 -17.377 1.00 68.81 96 GLN A O 1
ATOM 739 N N . GLN A 1 97 ? 11.476 28.119 -18.061 1.00 71.75 97 GLN A N 1
ATOM 740 C CA . GLN A 1 97 ? 12.241 27.994 -19.312 1.00 71.75 97 GLN A CA 1
ATOM 741 C C . GLN A 1 97 ? 13.742 27.766 -19.067 1.00 71.75 97 GLN A C 1
ATOM 743 O O . GLN A 1 97 ? 14.377 26.954 -19.746 1.00 71.75 97 GLN A O 1
ATOM 748 N N . LEU A 1 98 ? 14.330 28.430 -18.068 1.00 73.94 98 LEU A N 1
ATOM 749 C CA . LEU A 1 98 ? 15.717 28.198 -17.662 1.00 73.94 98 LEU A CA 1
ATOM 750 C C . LEU A 1 98 ? 15.891 26.791 -17.083 1.00 73.94 98 LEU A C 1
ATOM 752 O O . LEU A 1 98 ? 16.817 26.083 -17.483 1.00 73.94 98 LEU A O 1
ATOM 756 N N . ARG A 1 99 ? 14.976 26.335 -16.219 1.00 71.62 99 ARG A N 1
ATOM 757 C CA . ARG A 1 99 ? 14.984 24.966 -15.683 1.00 71.62 99 ARG A CA 1
ATOM 758 C C . ARG A 1 99 ? 14.922 23.920 -16.801 1.00 71.62 99 ARG A C 1
ATOM 760 O O . ARG A 1 99 ? 15.698 22.966 -16.756 1.00 71.62 99 ARG A O 1
ATOM 767 N N . LYS A 1 100 ? 14.115 24.132 -17.848 1.00 70.38 100 LYS A N 1
ATOM 768 C CA . LYS A 1 100 ? 14.128 23.308 -19.075 1.00 70.38 100 LYS A CA 1
ATOM 769 C C . LYS A 1 100 ? 15.490 23.297 -19.749 1.00 70.38 100 LYS A C 1
ATOM 771 O O . LYS A 1 100 ? 16.063 22.240 -20.003 1.00 70.38 100 LYS A O 1
ATOM 776 N N . LYS A 1 101 ? 16.015 24.488 -20.050 1.00 74.94 101 LYS A N 1
ATOM 777 C CA . LYS A 1 101 ? 17.259 24.665 -20.810 1.00 74.94 101 LYS A CA 1
ATOM 778 C C . LYS A 1 101 ? 18.446 24.008 -20.108 1.00 74.94 101 LYS A C 1
ATOM 780 O O . LYS A 1 101 ? 19.286 23.396 -20.763 1.00 74.94 101 LYS A O 1
ATOM 785 N N . PHE A 1 102 ? 18.482 24.083 -18.780 1.00 72.06 102 PHE A N 1
ATOM 786 C CA . PHE A 1 102 ? 19.509 23.461 -17.946 1.00 72.06 102 PHE A CA 1
ATOM 787 C C . PHE A 1 102 ? 19.198 22.006 -17.550 1.00 72.06 102 PHE A C 1
ATOM 789 O O . PHE A 1 102 ? 19.944 21.429 -16.760 1.00 72.06 102 PHE A O 1
ATOM 796 N N . LYS A 1 103 ? 18.137 21.393 -18.103 1.00 65.25 103 LYS A N 1
ATOM 797 C CA . LYS A 1 103 ? 17.687 20.018 -17.801 1.00 65.25 103 LYS A CA 1
ATOM 798 C C . LYS A 1 103 ? 17.446 19.777 -16.300 1.00 65.25 103 LYS A C 1
ATOM 800 O O . LYS A 1 103 ? 17.621 18.667 -15.796 1.00 65.25 103 LYS A O 1
ATOM 805 N N . VAL A 1 104 ? 17.067 20.845 -15.596 1.00 67.88 104 VAL A N 1
ATOM 806 C CA . VAL A 1 104 ? 16.580 20.839 -14.209 1.00 67.88 104 VAL A CA 1
ATOM 807 C C . VAL A 1 104 ? 15.093 20.470 -14.162 1.00 67.88 104 VAL A C 1
ATOM 809 O O . VAL A 1 104 ? 14.600 19.995 -13.152 1.00 67.88 104 VAL A O 1
ATOM 812 N N . LEU A 1 105 ? 14.365 20.619 -15.260 1.00 63.41 105 LEU A N 1
ATOM 813 C CA . LEU A 1 105 ? 13.074 19.966 -15.441 1.00 63.41 105 LEU A CA 1
ATOM 814 C C . LEU A 1 105 ? 13.120 19.168 -16.733 1.00 63.41 105 LEU A C 1
ATOM 816 O O . LEU A 1 105 ? 13.604 19.658 -17.757 1.00 63.41 105 LEU A O 1
ATOM 820 N N . ASP A 1 106 ? 12.658 17.924 -16.657 1.00 62.66 106 ASP A N 1
ATOM 821 C CA . ASP A 1 106 ? 12.516 17.059 -17.817 1.00 62.66 106 ASP A CA 1
ATOM 822 C C . ASP A 1 106 ? 11.066 17.097 -18.293 1.00 62.66 106 ASP A C 1
ATOM 824 O O . ASP A 1 106 ? 10.218 16.325 -17.856 1.00 62.66 106 ASP A O 1
ATOM 828 N N . PHE A 1 107 ? 10.788 18.023 -19.204 1.00 62.06 107 PHE A N 1
ATOM 829 C CA . PHE A 1 107 ? 9.459 18.197 -19.778 1.00 62.06 107 PHE A CA 1
ATOM 830 C C . PHE A 1 107 ? 9.026 17.068 -20.724 1.00 62.06 107 PHE A C 1
ATOM 832 O O . PHE A 1 107 ? 7.931 17.124 -21.277 1.00 62.06 107 PHE A O 1
ATOM 839 N N . THR A 1 108 ? 9.839 16.020 -20.910 1.00 59.94 108 THR A N 1
ATOM 840 C CA . THR A 1 108 ? 9.354 14.790 -21.556 1.00 59.94 108 THR A CA 1
ATOM 841 C C . THR A 1 108 ? 8.313 14.051 -20.705 1.00 59.94 108 THR A C 1
ATOM 843 O O . THR A 1 108 ? 7.560 13.250 -21.250 1.00 59.94 108 THR A O 1
ATOM 846 N N . TYR A 1 109 ? 8.212 14.381 -19.411 1.00 58.50 109 TYR A N 1
ATOM 847 C CA . TYR A 1 109 ? 7.220 13.858 -18.464 1.00 58.50 109 TYR A CA 1
ATOM 848 C C . TYR A 1 109 ? 5.970 14.741 -18.307 1.00 58.50 109 TYR A C 1
ATOM 850 O O . TYR A 1 109 ? 5.121 14.420 -17.481 1.00 58.50 109 TYR A O 1
ATOM 858 N N . GLY A 1 110 ? 5.866 15.820 -19.090 1.00 62.09 110 GLY A N 1
ATOM 859 C CA . GLY A 1 110 ? 4.807 16.826 -18.998 1.00 62.09 110 GLY A CA 1
ATOM 860 C C . GLY A 1 110 ? 5.160 18.023 -18.098 1.00 62.09 110 GLY A C 1
ATOM 861 O O . GLY A 1 110 ? 6.253 18.104 -17.529 1.00 62.09 110 GLY A O 1
ATOM 862 N N . PHE A 1 111 ? 4.267 19.009 -18.063 1.00 61.16 111 PHE A N 1
ATOM 863 C CA . PHE A 1 111 ? 4.434 20.347 -17.484 1.00 61.16 111 PHE A CA 1
ATOM 864 C C . PHE A 1 111 ? 3.421 20.675 -16.369 1.00 61.16 111 PHE A C 1
ATOM 866 O O . PHE A 1 111 ? 3.663 21.613 -15.607 1.00 61.16 111 PHE A O 1
ATOM 873 N N . GLY A 1 112 ? 2.292 19.961 -16.292 1.00 58.12 112 GLY A N 1
ATOM 874 C CA . GLY A 1 112 ? 1.146 20.285 -15.436 1.00 58.12 112 GLY A CA 1
ATOM 875 C C . GLY A 1 112 ? 0.828 19.249 -14.353 1.00 58.12 112 GLY A C 1
ATOM 876 O O . GLY A 1 112 ? 1.428 18.182 -14.271 1.00 58.12 112 GLY A O 1
ATOM 877 N N . THR A 1 113 ? -0.151 19.574 -13.507 1.00 60.47 113 THR A N 1
ATOM 878 C CA . THR A 1 113 ? -0.678 18.706 -12.436 1.00 60.47 113 THR A CA 1
ATOM 879 C C . THR A 1 113 ? -1.839 17.812 -12.887 1.00 60.47 113 THR A C 1
ATOM 881 O O . THR A 1 113 ? -2.379 17.088 -12.058 1.00 60.47 113 THR A O 1
ATOM 884 N N . ALA A 1 114 ? -2.220 17.854 -14.173 1.00 65.88 114 ALA A N 1
ATOM 885 C CA . ALA A 1 114 ? -3.335 17.084 -14.742 1.00 65.88 114 ALA A CA 1
ATOM 886 C C . ALA A 1 114 ? -4.663 17.263 -13.975 1.00 65.88 114 ALA A C 1
ATOM 888 O O . ALA A 1 114 ? -5.380 16.302 -13.719 1.00 65.88 114 ALA A O 1
ATOM 889 N N . ASN A 1 115 ? -4.960 18.494 -13.553 1.00 66.69 115 ASN A N 1
ATOM 890 C CA . ASN A 1 115 ? -6.032 18.804 -12.607 1.00 66.69 115 ASN A CA 1
ATOM 891 C C . ASN A 1 115 ? -7.283 19.429 -13.243 1.00 66.69 115 ASN A C 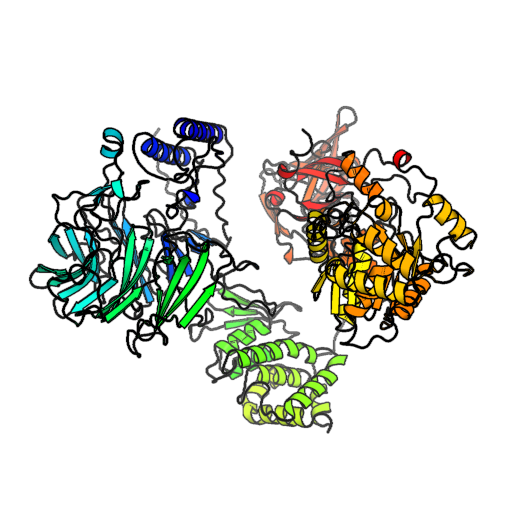1
ATOM 893 O O . ASN A 1 115 ? -8.120 19.931 -12.503 1.00 66.69 115 ASN A O 1
ATOM 897 N N . THR A 1 116 ? -7.396 19.478 -14.574 1.00 72.00 116 THR A N 1
ATOM 898 C CA . THR A 1 116 ? -8.485 20.221 -15.231 1.00 72.00 116 THR A CA 1
ATOM 899 C C . THR A 1 116 ? -9.708 19.352 -15.511 1.00 72.00 116 THR A C 1
ATOM 901 O O . THR A 1 116 ? -10.821 19.797 -15.278 1.00 72.00 116 THR A O 1
ATOM 904 N N . ALA A 1 117 ? -9.524 18.119 -15.989 1.00 81.56 117 ALA A N 1
ATOM 905 C CA . ALA A 1 117 ? -10.633 17.217 -16.303 1.00 81.56 117 ALA A CA 1
ATOM 906 C C . ALA A 1 117 ? -10.190 15.747 -16.318 1.00 81.56 117 ALA A C 1
ATOM 908 O O . ALA A 1 117 ? -8.994 15.445 -16.361 1.00 81.56 117 ALA A O 1
ATOM 909 N N . LEU A 1 118 ? -11.166 14.838 -16.326 1.00 85.75 118 LEU A N 1
ATOM 910 C CA . LEU A 1 118 ? -10.979 13.406 -16.551 1.00 85.75 118 LEU A CA 1
ATOM 911 C C . LEU A 1 118 ? -11.771 12.975 -17.790 1.00 85.75 118 LEU A C 1
ATOM 913 O O . LEU A 1 118 ? -12.871 13.471 -18.015 1.00 85.75 118 LEU A O 1
ATOM 917 N N . ILE A 1 119 ? -11.246 12.025 -18.564 1.00 88.00 119 ILE A N 1
ATOM 918 C CA . ILE A 1 119 ? -12.005 11.367 -19.634 1.00 88.00 119 ILE A CA 1
ATOM 919 C C . ILE A 1 119 ? -11.640 9.891 -19.770 1.00 88.00 119 ILE A C 1
ATOM 921 O O . ILE A 1 119 ? -10.495 9.505 -19.543 1.00 88.00 119 ILE A O 1
ATOM 925 N N . TYR A 1 120 ? -12.601 9.065 -20.177 1.00 86.25 120 TYR A N 1
ATOM 926 C CA . TYR A 1 120 ? -12.390 7.656 -20.489 1.00 86.25 120 TYR A CA 1
ATOM 927 C C . TYR A 1 120 ? -12.569 7.388 -21.985 1.00 86.25 120 TYR A C 1
ATOM 929 O O . TYR A 1 120 ? -13.598 7.725 -22.563 1.00 86.25 120 TYR A O 1
ATOM 937 N N . HIS A 1 121 ? -11.574 6.761 -22.614 1.00 87.00 121 HIS A N 1
ATOM 938 C CA . HIS A 1 121 ? -11.642 6.331 -24.014 1.00 87.00 121 HIS A CA 1
ATOM 939 C C . HIS A 1 121 ? -10.737 5.117 -24.247 1.00 87.00 121 HIS A C 1
ATOM 941 O O . HIS A 1 121 ? -9.634 5.048 -23.702 1.00 87.00 121 HIS A O 1
ATOM 947 N N . HIS A 1 122 ? -11.206 4.144 -25.035 1.00 80.75 122 HIS A N 1
ATOM 948 C CA . HIS A 1 122 ? -10.456 2.935 -25.400 1.00 80.75 122 HIS A CA 1
ATOM 949 C C . HIS A 1 122 ? -9.762 2.239 -24.204 1.00 80.75 122 HIS A C 1
ATOM 951 O O . HIS A 1 122 ? -8.554 1.993 -24.196 1.00 80.75 122 HIS A O 1
ATOM 957 N N . GLY A 1 123 ? -10.517 1.962 -23.137 1.00 71.50 123 GLY A N 1
ATOM 958 C CA . GLY A 1 123 ? -9.995 1.273 -21.953 1.00 71.50 123 GLY A CA 1
ATOM 959 C C . GLY A 1 123 ? -9.173 2.144 -20.999 1.00 71.50 123 GLY A C 1
ATOM 960 O O . GLY A 1 123 ? -8.840 1.678 -19.916 1.00 71.50 123 GLY A O 1
ATOM 961 N N . LYS A 1 124 ? -8.851 3.394 -21.347 1.00 75.44 124 LYS A N 1
ATOM 962 C CA . LYS A 1 124 ? -7.950 4.253 -20.567 1.00 75.44 124 LYS A CA 1
ATOM 963 C C . LYS A 1 124 ? -8.717 5.405 -19.928 1.00 75.44 124 LYS A C 1
ATOM 965 O O . LYS A 1 124 ? -9.370 6.166 -20.639 1.00 75.44 124 LYS A O 1
ATOM 970 N N . LEU A 1 125 ? -8.580 5.575 -18.610 1.00 82.56 125 LEU A N 1
ATOM 971 C CA . LEU A 1 125 ? -8.898 6.845 -17.954 1.00 82.56 125 LEU A CA 1
ATOM 972 C C . LEU A 1 125 ? -7.718 7.800 -18.154 1.00 82.56 125 LEU A C 1
ATOM 974 O O . LEU A 1 125 ? -6.564 7.407 -17.998 1.00 82.56 125 LEU A O 1
ATOM 978 N N . MET A 1 126 ? -7.991 9.049 -18.500 1.00 84.81 126 MET A N 1
ATOM 979 C CA . MET A 1 126 ? -6.994 10.089 -18.706 1.00 84.81 126 MET A CA 1
ATOM 980 C C . MET A 1 126 ? -7.320 11.310 -17.855 1.00 84.81 126 MET A C 1
ATOM 982 O O . MET A 1 126 ? -8.434 11.818 -17.908 1.00 84.81 126 MET A O 1
ATOM 986 N N . ALA A 1 127 ? -6.329 11.793 -17.113 1.00 84.38 127 ALA A N 1
ATOM 987 C CA . ALA A 1 127 ? -6.324 13.092 -16.464 1.00 84.38 127 ALA A CA 1
ATOM 988 C C . ALA A 1 127 ? -5.723 14.148 -17.397 1.00 84.38 127 ALA A C 1
ATOM 990 O O . ALA A 1 127 ? -4.673 13.936 -18.015 1.00 84.38 127 ALA A O 1
ATOM 991 N N . LEU A 1 128 ? -6.414 15.277 -17.525 1.00 84.88 128 LEU A N 1
ATOM 992 C CA . LEU A 1 128 ? -6.168 16.289 -18.545 1.00 84.88 128 LEU A CA 1
ATOM 993 C C . LEU A 1 128 ? -5.722 17.618 -17.926 1.00 84.88 128 LEU A C 1
ATOM 995 O O . LEU A 1 128 ? -6.067 17.961 -16.793 1.00 84.88 128 LEU A O 1
ATOM 999 N N . SER A 1 129 ? -4.952 18.384 -18.697 1.00 79.69 129 SER A N 1
ATOM 1000 C CA . SER A 1 129 ? -4.575 19.762 -18.388 1.00 79.69 129 SER A CA 1
ATOM 1001 C C . SER A 1 129 ? -4.456 20.551 -19.685 1.00 79.69 129 SER A C 1
ATOM 1003 O O . SER A 1 129 ? -3.771 20.100 -20.598 1.00 79.69 129 SER A O 1
ATOM 1005 N N . GLU A 1 130 ? -5.062 21.740 -19.738 1.00 74.88 130 GLU A N 1
ATOM 1006 C CA . GLU A 1 130 ? -5.144 22.581 -20.950 1.00 74.88 130 GLU A CA 1
ATOM 1007 C C . GLU A 1 130 ? -3.800 22.887 -21.626 1.00 74.88 130 GLU A C 1
ATOM 1009 O O . GLU A 1 130 ? -3.722 23.144 -22.827 1.00 74.88 130 GLU A O 1
ATOM 1014 N N . ALA A 1 131 ? -2.714 22.873 -20.855 1.00 68.94 131 ALA A N 1
ATOM 1015 C CA . ALA A 1 131 ? -1.382 23.229 -21.329 1.00 68.94 131 ALA A CA 1
ATOM 1016 C C . ALA A 1 131 ? -0.458 22.017 -21.547 1.00 68.94 131 ALA A C 1
ATOM 1018 O O . ALA A 1 131 ? 0.739 22.206 -21.776 1.00 68.94 131 ALA A O 1
ATOM 1019 N N . ASP A 1 132 ? -0.970 20.784 -21.464 1.00 75.56 132 ASP A N 1
ATOM 1020 C CA . ASP A 1 132 ? -0.140 19.578 -21.427 1.00 75.56 132 ASP A CA 1
ATOM 1021 C C . ASP A 1 132 ? -0.714 18.409 -22.241 1.00 75.56 132 ASP A C 1
ATOM 1023 O O . ASP A 1 132 ? -1.782 18.497 -22.841 1.00 75.56 132 ASP A O 1
ATOM 1027 N N . LYS A 1 133 ? 0.032 17.305 -22.310 1.00 84.50 133 LYS A N 1
ATOM 1028 C CA . LYS A 1 133 ? -0.446 16.029 -22.855 1.00 84.50 133 LYS A CA 1
ATOM 1029 C C . LYS A 1 133 ? -1.308 15.288 -21.815 1.00 84.50 133 LYS A C 1
ATOM 1031 O O . LYS A 1 133 ? -1.124 15.503 -20.618 1.00 84.50 133 LYS A O 1
ATOM 1036 N N . PRO A 1 134 ? -2.213 14.389 -22.242 1.00 84.88 134 PRO A N 1
ATOM 1037 C CA . PRO A 1 134 ? -3.042 13.620 -21.323 1.00 84.88 134 PRO A CA 1
ATOM 1038 C C . PRO A 1 134 ? -2.194 12.630 -20.519 1.00 84.88 134 PRO A C 1
ATOM 1040 O O . PRO A 1 134 ? -1.299 11.969 -21.053 1.00 84.88 134 PRO A O 1
ATOM 1043 N N . TYR A 1 135 ? -2.507 12.496 -19.236 1.00 80.06 135 TYR A N 1
ATOM 1044 C CA . TYR A 1 135 ? -1.887 11.535 -18.332 1.00 80.06 135 TYR A CA 1
ATOM 1045 C C . TYR A 1 135 ? -2.840 10.373 -18.152 1.00 80.06 135 TYR A C 1
ATOM 1047 O O . TYR A 1 135 ? -3.928 10.562 -17.622 1.00 80.06 135 TYR A O 1
ATOM 1055 N N . TYR A 1 136 ? -2.469 9.169 -18.574 1.00 72.38 136 TYR A N 1
ATOM 1056 C CA . TYR A 1 136 ? -3.356 8.033 -18.358 1.00 72.38 136 TYR A CA 1
ATOM 1057 C C . TYR A 1 136 ? -3.200 7.518 -16.924 1.00 72.38 136 TYR A C 1
ATOM 1059 O O . TYR A 1 136 ? -2.098 7.276 -16.412 1.00 72.38 136 TYR A O 1
ATOM 1067 N N . THR A 1 137 ? -4.341 7.414 -16.266 1.00 51.12 137 THR A N 1
ATOM 1068 C CA . THR A 1 137 ? -4.525 6.914 -14.913 1.00 51.12 137 THR A CA 1
ATOM 1069 C C . THR A 1 137 ? -5.287 5.603 -14.997 1.00 51.12 137 THR A C 1
ATOM 1071 O O . THR A 1 137 ? -5.759 5.176 -16.053 1.00 51.12 137 THR A O 1
ATOM 1074 N N . SER A 1 138 ? -5.350 4.901 -13.882 1.00 52.53 138 SER A N 1
ATOM 1075 C CA . SER A 1 138 ? -5.794 3.521 -13.881 1.00 52.53 138 SER A CA 1
ATOM 1076 C C . SER A 1 138 ? -6.905 3.356 -12.833 1.00 52.53 138 SER A C 1
ATOM 1078 O O . SER A 1 138 ? -6.634 3.541 -11.648 1.00 52.53 138 SER A O 1
ATOM 1080 N N . ILE A 1 139 ? -8.143 3.047 -13.260 1.00 43.12 139 ILE A N 1
ATOM 1081 C CA . ILE A 1 139 ? -9.321 2.838 -12.384 1.00 43.12 139 ILE A CA 1
ATOM 1082 C C . ILE A 1 139 ? -9.652 1.350 -12.237 1.00 43.12 139 ILE A C 1
ATOM 1084 O O . ILE A 1 139 ? -10.181 0.761 -13.180 1.00 43.12 139 ILE A O 1
ATOM 1088 N N . ALA A 1 140 ? -9.390 0.737 -11.079 1.00 36.66 140 ALA A N 1
ATOM 1089 C CA . ALA A 1 140 ? -9.949 -0.573 -10.734 1.00 36.66 140 ALA A CA 1
ATOM 1090 C C . ALA A 1 140 ? -11.131 -0.333 -9.813 1.00 36.66 140 ALA A C 1
ATOM 1092 O O . ALA A 1 140 ? -10.976 0.191 -8.712 1.00 36.66 140 ALA A O 1
ATOM 1093 N N . ALA A 1 141 ? -12.307 -0.728 -10.285 1.00 29.08 141 ALA A N 1
ATOM 1094 C CA . ALA A 1 141 ? -13.480 -0.821 -9.449 1.00 29.08 141 ALA A CA 1
ATOM 1095 C C . ALA A 1 141 ? -13.264 -1.851 -8.328 1.00 29.08 141 ALA A C 1
ATOM 1097 O O . ALA A 1 141 ? -12.493 -2.812 -8.426 1.00 29.08 141 ALA A O 1
ATOM 1098 N N . ILE A 1 142 ? -13.953 -1.561 -7.238 1.00 28.56 142 ILE A N 1
ATOM 1099 C CA . ILE A 1 142 ? -13.907 -2.157 -5.914 1.00 28.56 142 ILE A CA 1
ATOM 1100 C C . ILE A 1 142 ? -14.432 -3.597 -5.986 1.00 28.56 142 ILE A C 1
ATOM 1102 O O . ILE A 1 142 ? -15.596 -3.844 -5.724 1.00 28.56 142 ILE A O 1
ATOM 1106 N N . MET A 1 143 ? -13.581 -4.566 -6.329 1.00 26.45 143 MET A N 1
ATOM 1107 C CA . MET A 1 143 ? -13.829 -5.995 -6.074 1.00 26.45 143 MET A CA 1
ATOM 1108 C C . MET A 1 143 ? -12.509 -6.787 -6.066 1.00 26.45 143 MET A C 1
ATOM 1110 O O . MET A 1 143 ? -12.287 -7.710 -6.838 1.00 26.45 143 MET A O 1
ATOM 1114 N N . LEU A 1 144 ? -11.596 -6.425 -5.160 1.00 30.97 144 LEU A N 1
ATOM 1115 C CA . LEU A 1 144 ? -10.424 -7.246 -4.813 1.00 30.97 144 LEU A CA 1
ATOM 1116 C C . LEU A 1 144 ? -10.306 -7.456 -3.295 1.00 30.97 144 LEU A C 1
ATOM 1118 O O . LEU A 1 144 ? -9.220 -7.523 -2.729 1.00 30.97 144 LEU A O 1
ATOM 1122 N N . MET A 1 145 ? -11.450 -7.646 -2.634 1.00 26.42 145 MET A N 1
ATOM 1123 C CA . MET A 1 145 ? -11.523 -8.418 -1.390 1.00 26.42 145 MET A CA 1
ATOM 1124 C C . MET A 1 145 ? -12.163 -9.787 -1.654 1.00 26.42 145 MET A C 1
ATOM 1126 O O . MET A 1 145 ? -13.162 -10.127 -1.037 1.00 26.42 145 MET A O 1
ATOM 1130 N N . GLN A 1 146 ? -11.596 -10.562 -2.584 1.00 28.25 146 GLN A N 1
ATOM 1131 C CA . GLN A 1 146 ? -11.495 -12.030 -2.538 1.00 28.25 146 GLN A CA 1
ATOM 1132 C C . GLN A 1 146 ? -10.782 -12.542 -3.806 1.00 28.25 146 GLN A C 1
ATOM 1134 O O . GLN A 1 146 ? -11.200 -12.272 -4.922 1.00 28.25 146 GLN A O 1
ATOM 1139 N N . ASN A 1 147 ? -9.725 -13.323 -3.577 1.00 26.52 147 ASN A N 1
ATOM 1140 C CA . ASN A 1 147 ? -9.005 -14.215 -4.496 1.00 26.52 147 ASN A CA 1
ATOM 1141 C C . ASN A 1 147 ? -7.845 -13.674 -5.356 1.00 26.52 147 ASN A C 1
ATOM 1143 O O . ASN A 1 147 ? -7.908 -12.686 -6.078 1.00 26.52 147 ASN A O 1
ATOM 1147 N N . MET A 1 148 ? -6.736 -14.411 -5.231 1.00 30.66 148 MET A N 1
ATOM 1148 C CA . MET A 1 148 ? -5.473 -14.264 -5.943 1.00 30.66 148 MET A CA 1
ATOM 1149 C C . MET A 1 148 ? -5.591 -14.799 -7.376 1.00 30.66 148 MET A C 1
ATOM 1151 O O . MET A 1 148 ? -5.746 -16.001 -7.559 1.00 30.66 148 MET A O 1
ATOM 1155 N N . CYS A 1 149 ? -5.347 -13.965 -8.386 1.00 25.52 149 CYS A N 1
ATOM 1156 C CA . CYS A 1 149 ? -4.726 -14.420 -9.632 1.00 25.52 149 CYS A CA 1
ATOM 1157 C C . CYS A 1 149 ? -4.065 -13.239 -10.351 1.00 25.52 149 CYS A C 1
ATOM 1159 O O . CYS A 1 149 ? -4.724 -12.263 -10.695 1.00 25.52 149 CYS A O 1
ATOM 1161 N N . SER A 1 150 ? -2.753 -13.315 -10.568 1.00 27.89 150 SER A N 1
ATOM 1162 C CA . SER A 1 150 ? -1.987 -12.327 -11.322 1.00 27.89 150 SER A CA 1
ATOM 1163 C C . SER A 1 150 ? -1.410 -12.958 -12.587 1.00 27.89 150 SER A C 1
ATOM 1165 O O . SER A 1 150 ? -0.411 -13.667 -12.528 1.00 27.89 150 SER A O 1
ATOM 1167 N N . THR A 1 151 ? -1.996 -12.638 -13.742 1.00 26.72 151 THR A N 1
ATOM 1168 C CA . THR A 1 151 ? -1.276 -12.523 -15.022 1.00 26.72 151 THR A CA 1
ATOM 1169 C C . THR A 1 151 ? -1.945 -11.446 -15.878 1.00 26.72 151 THR A C 1
ATOM 1171 O O . THR A 1 151 ? -3.163 -11.418 -16.002 1.00 26.72 151 THR A O 1
ATOM 1174 N N . PHE A 1 152 ? -1.110 -10.553 -16.400 1.00 28.52 152 PHE A N 1
ATOM 1175 C CA . PHE A 1 152 ? -1.369 -9.226 -16.957 1.00 28.52 152 PHE A CA 1
ATOM 1176 C C . PHE A 1 152 ? -2.446 -9.110 -18.052 1.00 28.52 152 PHE A C 1
ATOM 1178 O O . PHE A 1 152 ? -2.393 -9.806 -19.061 1.00 28.52 152 PHE A O 1
ATOM 1185 N N . SER A 1 153 ? -3.284 -8.079 -17.916 1.00 26.22 153 SER A N 1
ATOM 1186 C CA . SER A 1 153 ? -3.573 -7.123 -18.991 1.00 26.22 153 SER A CA 1
ATOM 1187 C C . SER A 1 153 ? -3.336 -5.723 -18.420 1.00 26.22 153 SER A C 1
ATOM 1189 O O . SER A 1 153 ? -4.031 -5.310 -17.490 1.00 26.22 153 SER A O 1
ATOM 1191 N N . ASP A 1 154 ? -2.306 -5.034 -18.911 1.00 34.97 154 ASP A N 1
ATOM 1192 C CA . ASP A 1 154 ? -1.954 -3.670 -18.512 1.00 34.97 154 ASP A CA 1
ATOM 1193 C C . ASP A 1 154 ? -3.065 -2.701 -18.898 1.00 34.97 154 ASP A C 1
ATOM 1195 O O . ASP A 1 154 ? -3.070 -2.156 -19.999 1.00 34.97 154 ASP A O 1
ATOM 1199 N N . VAL A 1 155 ? -4.008 -2.474 -17.990 1.00 36.34 155 VAL A N 1
ATOM 1200 C CA . VAL A 1 155 ? -4.898 -1.320 -18.117 1.00 36.34 155 VAL A CA 1
ATOM 1201 C C . VAL A 1 155 ? -5.144 -0.639 -16.773 1.00 36.34 155 VAL A C 1
ATOM 1203 O O . VAL A 1 155 ? -5.402 0.560 -16.756 1.00 36.34 155 VAL A O 1
ATOM 1206 N N . VAL A 1 156 ? -5.015 -1.331 -15.630 1.00 39.66 156 VAL A N 1
ATOM 1207 C CA . VAL A 1 156 ? -5.509 -0.778 -14.365 1.00 39.66 156 VAL A CA 1
ATOM 1208 C C . VAL A 1 156 ? -4.909 -1.407 -13.081 1.00 39.66 156 VAL A C 1
ATOM 1210 O O . VAL A 1 156 ? -4.942 -2.619 -12.904 1.00 39.66 156 VAL A O 1
ATOM 1213 N N . LYS A 1 157 ? -4.494 -0.572 -12.119 1.00 37.47 157 LYS A N 1
ATOM 1214 C CA . LYS A 1 157 ? -4.133 -0.820 -10.712 1.00 37.47 157 LYS A CA 1
ATOM 1215 C C . LYS A 1 157 ? -4.594 0.313 -9.751 1.00 37.47 157 LYS A C 1
ATOM 1217 O O . LYS A 1 157 ? -4.045 1.413 -9.773 1.00 37.47 157 LYS A O 1
ATOM 1222 N N . VAL A 1 158 ? -5.530 0.017 -8.846 1.00 39.88 158 VAL A N 1
ATOM 1223 C CA . VAL A 1 158 ? -5.847 0.849 -7.659 1.00 39.88 158 VAL A CA 1
ATOM 1224 C C . VAL A 1 158 ? -5.003 0.374 -6.480 1.00 39.88 158 VAL A C 1
ATOM 1226 O O . VAL A 1 158 ? -4.734 -0.825 -6.352 1.00 39.88 158 VAL A O 1
ATOM 1229 N N . LEU A 1 159 ? -4.499 1.308 -5.675 1.00 45.69 159 LEU A N 1
ATOM 1230 C CA . LEU A 1 159 ? -3.746 0.978 -4.465 1.00 45.69 159 LEU A CA 1
ATOM 1231 C C . LEU A 1 159 ? -4.690 0.374 -3.407 1.00 45.69 159 LEU A C 1
ATOM 1233 O O . LEU A 1 159 ? -5.900 0.560 -3.464 1.00 45.69 159 LEU A O 1
ATOM 1237 N N . GLU A 1 160 ? -4.161 -0.390 -2.448 1.00 41.66 160 GLU A N 1
ATOM 1238 C CA . GLU A 1 160 ? -4.978 -1.090 -1.433 1.00 41.66 160 GLU A CA 1
ATOM 1239 C C . GLU A 1 160 ? -5.833 -0.141 -0.559 1.00 41.66 160 GLU A C 1
ATOM 1241 O O . GLU A 1 160 ? -6.749 -0.598 0.121 1.00 41.66 160 GLU A O 1
ATOM 1246 N N . ASP A 1 161 ? -5.562 1.167 -0.600 1.00 45.22 161 ASP A N 1
ATOM 1247 C CA . ASP A 1 161 ? -6.280 2.247 0.086 1.00 45.22 161 ASP A CA 1
ATOM 1248 C C . ASP A 1 161 ? -7.355 2.949 -0.773 1.00 45.22 161 ASP A C 1
ATOM 1250 O O . ASP A 1 161 ? -8.048 3.833 -0.269 1.00 45.22 161 ASP A O 1
ATOM 1254 N N . GLY A 1 162 ? -7.529 2.550 -2.038 1.00 45.12 162 GLY A N 1
ATOM 1255 C CA . GLY A 1 162 ? -8.500 3.144 -2.963 1.00 45.12 162 GLY A CA 1
ATOM 1256 C C . GLY A 1 162 ? -7.956 4.280 -3.837 1.00 45.12 162 GLY A C 1
ATOM 1257 O O . GLY A 1 162 ? -8.731 4.863 -4.593 1.00 45.12 162 GLY A O 1
ATOM 1258 N N . ASP A 1 163 ? -6.656 4.589 -3.773 1.00 54.97 163 ASP A N 1
ATOM 1259 C CA . ASP A 1 163 ? -6.057 5.687 -4.542 1.00 54.97 163 ASP A CA 1
ATOM 1260 C C . ASP A 1 163 ? -5.723 5.304 -6.005 1.00 54.97 163 ASP A C 1
ATOM 1262 O O . ASP A 1 163 ? -5.420 4.144 -6.329 1.00 54.97 163 ASP A O 1
ATOM 1266 N N . LEU A 1 164 ? -5.769 6.294 -6.908 1.00 60.12 164 LEU A N 1
ATOM 1267 C CA . LEU A 1 164 ? -5.489 6.137 -8.341 1.00 60.12 164 LEU A CA 1
ATOM 1268 C C . LEU A 1 164 ? -3.996 6.336 -8.626 1.00 60.12 164 LEU A C 1
ATOM 1270 O O . LEU A 1 164 ? -3.408 7.368 -8.308 1.00 60.12 164 LEU A O 1
ATOM 1274 N N . GLN A 1 165 ? -3.372 5.384 -9.324 1.00 59.31 165 GLN A N 1
ATOM 1275 C CA . GLN A 1 165 ? -1.989 5.537 -9.777 1.00 59.31 165 GLN A CA 1
ATOM 1276 C C . GLN A 1 165 ? -1.921 6.130 -11.197 1.00 59.31 165 GLN A C 1
ATOM 1278 O O . GLN A 1 165 ? -2.439 5.545 -12.151 1.00 59.31 165 GLN A O 1
ATOM 1283 N N . THR A 1 166 ? -1.205 7.247 -11.366 1.00 67.69 166 THR A N 1
ATOM 1284 C CA . THR A 1 166 ? -0.800 7.749 -12.693 1.00 67.69 166 THR A CA 1
ATOM 1285 C C . THR A 1 166 ? 0.259 6.828 -13.295 1.00 67.69 166 THR A C 1
ATOM 1287 O O . THR A 1 166 ? 1.338 6.656 -12.722 1.00 67.69 166 THR A O 1
ATOM 1290 N N . LEU A 1 167 ? -0.038 6.240 -14.456 1.00 62.59 167 LEU A N 1
ATOM 1291 C CA . LEU A 1 167 ? 0.837 5.265 -15.114 1.00 62.59 167 LEU A CA 1
ATOM 1292 C C . LEU A 1 167 ? 1.827 5.919 -16.084 1.00 62.59 167 LEU A C 1
ATOM 1294 O O . LEU A 1 167 ? 2.929 5.403 -16.273 1.00 62.59 167 LEU A O 1
ATOM 1298 N N . GLY A 1 168 ? 1.469 7.066 -16.668 1.00 70.38 168 GLY A N 1
ATOM 1299 C CA . GLY A 1 168 ? 2.382 7.854 -17.489 1.00 70.38 168 GLY A CA 1
ATOM 1300 C C . GLY A 1 168 ? 1.691 8.889 -18.374 1.00 70.38 168 GLY A C 1
ATOM 1301 O O . GLY A 1 168 ? 0.478 9.078 -18.328 1.00 70.38 168 GLY A O 1
ATOM 1302 N N . LEU A 1 169 ? 2.499 9.553 -19.199 1.00 76.62 169 LEU A N 1
ATOM 1303 C CA . LEU A 1 169 ? 2.052 10.495 -20.224 1.00 76.62 169 LEU A CA 1
ATOM 1304 C C . LEU A 1 169 ? 1.653 9.727 -21.490 1.00 76.62 169 LEU A C 1
ATOM 1306 O O . LEU A 1 169 ? 2.410 8.871 -21.950 1.00 76.62 169 LEU A O 1
ATOM 1310 N N . LEU A 1 170 ? 0.494 10.031 -22.069 1.00 81.75 170 LEU A N 1
ATOM 1311 C CA . LEU A 1 170 ? 0.035 9.425 -23.316 1.00 81.75 170 LEU A CA 1
ATOM 1312 C C . LEU A 1 170 ? 0.358 10.352 -24.494 1.00 81.75 170 LEU A C 1
ATOM 1314 O O . LEU A 1 170 ? -0.205 11.436 -24.628 1.00 81.75 170 LEU A O 1
ATOM 1318 N N . ASP A 1 171 ? 1.270 9.921 -25.369 1.00 81.81 171 ASP A N 1
ATOM 1319 C CA . ASP A 1 171 ? 1.689 10.689 -26.550 1.00 81.81 171 ASP A CA 1
ATOM 1320 C C . ASP A 1 171 ? 1.290 10.056 -27.897 1.00 81.81 171 ASP A C 1
ATOM 1322 O O . ASP A 1 171 ? 1.667 10.578 -28.953 1.00 81.81 171 ASP A O 1
ATOM 1326 N N . TYR A 1 172 ? 0.493 8.979 -27.854 1.00 83.81 172 TYR A N 1
ATOM 1327 C CA . TYR A 1 172 ? -0.040 8.248 -29.010 1.00 83.81 172 TYR A CA 1
ATOM 1328 C C . TYR A 1 172 ? 1.054 7.862 -30.017 1.00 83.81 172 TYR A C 1
ATOM 1330 O O . TYR A 1 172 ? 1.038 8.310 -31.162 1.00 83.81 172 TYR A O 1
ATOM 1338 N N . ASP A 1 173 ? 2.047 7.087 -29.573 1.00 81.44 173 ASP A N 1
ATOM 1339 C CA . ASP A 1 173 ? 3.214 6.690 -30.373 1.00 81.44 173 ASP A CA 1
ATOM 1340 C C . ASP A 1 173 ? 3.966 7.898 -30.955 1.00 81.44 173 ASP A C 1
ATOM 1342 O O . ASP A 1 173 ? 4.348 7.934 -32.128 1.00 81.44 173 ASP A O 1
ATOM 1346 N N . LYS A 1 174 ? 4.167 8.928 -30.119 1.00 82.12 174 LYS A N 1
ATOM 1347 C CA . LYS A 1 174 ? 4.807 10.209 -30.480 1.00 82.12 174 LYS A CA 1
ATOM 1348 C C . LYS A 1 174 ? 4.064 11.025 -31.553 1.00 82.12 174 LYS A C 1
ATOM 1350 O O . LYS A 1 174 ? 4.638 11.973 -32.109 1.00 82.12 174 LYS A O 1
ATOM 1355 N N . ARG A 1 175 ? 2.800 10.702 -31.854 1.00 83.69 175 ARG A N 1
ATOM 1356 C CA . ARG A 1 175 ? 1.964 11.452 -32.814 1.00 83.69 175 ARG A CA 1
ATOM 1357 C C . ARG A 1 175 ? 1.400 12.743 -32.213 1.00 83.69 175 ARG A C 1
ATOM 1359 O O . ARG A 1 175 ? 1.172 13.704 -32.959 1.00 83.69 175 ARG A O 1
ATOM 1366 N N . LEU A 1 176 ? 1.260 12.813 -30.885 1.00 86.50 176 LEU A N 1
ATOM 1367 C CA . LEU A 1 176 ? 0.864 14.021 -30.160 1.00 86.50 176 LEU A CA 1
ATOM 1368 C C . LEU A 1 176 ? 2.087 14.880 -29.790 1.00 86.50 176 LEU A C 1
ATOM 1370 O O . LEU A 1 176 ? 2.913 14.514 -28.946 1.00 86.50 176 LEU A O 1
ATOM 1374 N N . LYS A 1 177 ? 2.193 16.053 -30.425 1.00 80.75 177 LYS A N 1
ATOM 1375 C CA . LYS A 1 177 ? 3.311 17.007 -30.259 1.00 80.75 177 LYS A CA 1
ATOM 1376 C C . LYS A 1 177 ? 2.901 18.379 -29.710 1.00 80.75 177 LYS A C 1
ATOM 1378 O O . LYS A 1 177 ? 3.779 19.172 -29.392 1.00 80.75 177 LYS A O 1
ATOM 1383 N N . HIS A 1 178 ? 1.604 18.647 -29.626 1.00 82.06 178 HIS A N 1
ATOM 1384 C CA . HIS A 1 178 ? 1.014 19.878 -29.097 1.00 82.06 178 HIS A CA 1
ATOM 1385 C C . HIS A 1 178 ? 0.264 19.578 -27.787 1.00 82.06 178 HIS A C 1
ATOM 1387 O O . HIS A 1 178 ? 0.194 18.417 -27.377 1.00 82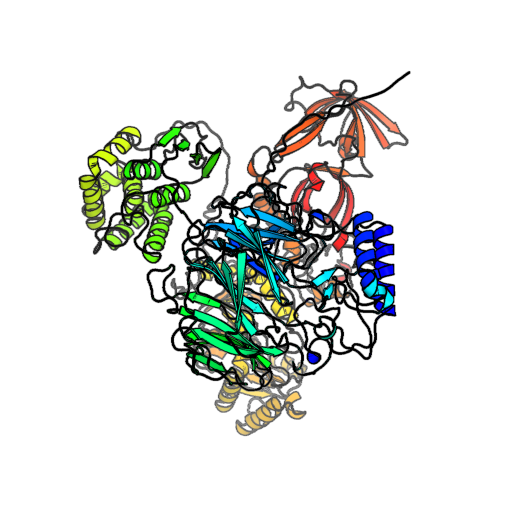.06 178 HIS A O 1
ATOM 1393 N N . SER A 1 179 ? -0.265 20.620 -27.142 1.00 82.19 179 SER A N 1
ATOM 1394 C CA . SER A 1 179 ? -1.179 20.519 -25.995 1.00 82.19 179 SER A CA 1
ATOM 1395 C C . SER A 1 179 ? -2.434 19.713 -26.339 1.00 82.19 179 SER A C 1
ATOM 1397 O O . SER A 1 179 ? -2.764 19.514 -27.513 1.00 82.19 179 SER A O 1
ATOM 1399 N N . PHE A 1 180 ? -3.123 19.230 -25.315 1.00 87.50 180 PHE A N 1
ATOM 1400 C CA . PHE A 1 180 ? -4.367 18.485 -25.421 1.00 87.50 180 PHE A CA 1
ATOM 1401 C C . PHE A 1 180 ? -5.432 19.232 -24.615 1.00 87.50 180 PHE A C 1
ATOM 1403 O O . PHE A 1 180 ? -5.193 19.546 -23.453 1.00 87.50 180 PHE A O 1
ATOM 1410 N N . THR A 1 181 ? -6.577 19.545 -25.226 1.00 89.50 181 THR A N 1
ATOM 1411 C CA . THR A 1 181 ? -7.671 20.245 -24.530 1.00 89.50 181 THR A CA 1
ATOM 1412 C C . THR A 1 181 ? -8.133 19.461 -23.303 1.00 89.50 181 THR A C 1
ATOM 1414 O O . THR A 1 181 ? -8.110 18.226 -23.297 1.00 89.50 181 THR A O 1
ATOM 1417 N N . ALA A 1 182 ? -8.592 20.170 -22.273 1.00 86.38 182 ALA A N 1
ATOM 1418 C CA . ALA A 1 182 ? -9.276 19.544 -21.147 1.00 86.38 182 ALA A CA 1
ATOM 1419 C C . ALA A 1 182 ? -10.707 19.085 -21.481 1.00 86.38 182 ALA A C 1
ATOM 1421 O O . ALA A 1 182 ? -11.293 18.336 -20.704 1.00 86.38 182 ALA A O 1
ATOM 1422 N N . HIS A 1 183 ? -11.248 19.458 -22.646 1.00 91.62 183 HIS A N 1
ATOM 1423 C CA . HIS A 1 183 ? -12.627 19.162 -23.043 1.00 91.62 183 HIS A CA 1
ATOM 1424 C C . HIS A 1 183 ? -12.742 18.329 -24.339 1.00 91.62 183 HIS A C 1
ATOM 1426 O O . HIS A 1 183 ? -13.475 18.707 -25.259 1.00 91.62 183 HIS A O 1
ATOM 1432 N N . PRO A 1 184 ? -12.049 17.180 -24.463 1.00 94.38 184 PRO A N 1
ATOM 1433 C CA . PRO A 1 184 ? -12.260 16.272 -25.587 1.00 94.38 184 PRO A CA 1
ATOM 1434 C C . PRO A 1 184 ? -13.705 15.750 -25.603 1.00 94.38 184 PRO A C 1
ATOM 1436 O O . PRO A 1 184 ? -14.341 15.615 -24.559 1.00 94.38 184 PRO A O 1
ATOM 1439 N N . LYS A 1 185 ? -14.223 15.432 -26.793 1.00 95.50 185 LYS A N 1
ATOM 1440 C CA . LYS A 1 185 ? -15.581 14.890 -26.965 1.00 95.50 185 LYS A CA 1
ATOM 1441 C C . LYS A 1 185 ? -15.504 13.468 -27.505 1.00 95.50 185 LYS A C 1
ATOM 1443 O O . LYS A 1 185 ? -14.845 13.242 -28.518 1.00 95.50 185 LYS A O 1
ATOM 1448 N N . VAL A 1 186 ? -16.172 12.522 -26.851 1.00 94.69 186 VAL A N 1
ATOM 1449 C CA . VAL A 1 186 ? -16.331 11.145 -27.344 1.00 94.69 186 VAL A CA 1
ATOM 1450 C C . VAL A 1 186 ? -17.694 11.040 -28.022 1.00 94.69 186 VAL A C 1
ATOM 1452 O O . VAL A 1 186 ? -18.699 11.423 -27.431 1.00 94.69 186 VAL A O 1
ATOM 1455 N N . ASP A 1 187 ? -17.734 10.561 -29.266 1.00 94.81 187 ASP A N 1
ATOM 1456 C CA . ASP A 1 187 ? -18.996 10.286 -29.960 1.00 94.81 187 ASP A CA 1
ATOM 1457 C C . ASP A 1 187 ? -19.524 8.910 -29.512 1.00 94.81 187 ASP A C 1
ATOM 1459 O O . ASP A 1 187 ? -18.900 7.891 -29.828 1.00 94.81 187 ASP A O 1
ATOM 1463 N N . PRO A 1 188 ? -20.673 8.838 -28.811 1.00 90.75 188 PRO A N 1
ATOM 1464 C CA . PRO A 1 188 ? -21.202 7.582 -28.279 1.00 90.75 188 PRO A CA 1
ATOM 1465 C C . PRO A 1 188 ? -21.624 6.581 -29.370 1.00 90.75 188 PRO A C 1
ATOM 1467 O O . PRO A 1 188 ? -21.817 5.401 -29.076 1.00 90.75 188 PRO A O 1
ATOM 1470 N N . PHE A 1 189 ? -21.764 7.015 -30.630 1.00 90.31 189 PHE A N 1
ATOM 1471 C CA . PHE A 1 189 ? -22.150 6.154 -31.752 1.00 90.31 189 PHE A CA 1
ATOM 1472 C C . PHE A 1 189 ? -20.951 5.553 -32.485 1.00 90.31 189 PHE A C 1
ATOM 1474 O O . PHE A 1 189 ? -21.038 4.420 -32.965 1.00 90.31 189 PHE A O 1
ATOM 1481 N N . THR A 1 190 ? -19.848 6.297 -32.606 1.00 92.38 190 THR A N 1
ATOM 1482 C CA . THR A 1 190 ? -18.639 5.812 -33.294 1.00 92.38 190 THR A CA 1
ATOM 1483 C C . THR A 1 190 ? -17.561 5.308 -32.344 1.00 92.38 190 THR A C 1
ATOM 1485 O O . THR A 1 190 ? -16.679 4.576 -32.794 1.00 92.38 190 THR A O 1
ATOM 1488 N N . ASP A 1 191 ? -17.656 5.645 -31.053 1.00 90.38 191 ASP A N 1
ATOM 1489 C CA . ASP A 1 191 ? -16.632 5.404 -30.027 1.00 90.38 191 ASP A CA 1
ATOM 1490 C C . ASP A 1 191 ? -15.288 6.073 -30.378 1.00 90.38 191 ASP A C 1
ATOM 1492 O O . ASP A 1 191 ? -14.210 5.632 -29.984 1.00 90.38 191 ASP A O 1
ATOM 1496 N N . GLU A 1 192 ? -15.334 7.145 -31.172 1.00 95.31 192 GLU A N 1
ATOM 1497 C CA . GLU A 1 192 ? -14.174 7.961 -31.521 1.00 95.31 192 GLU A CA 1
ATOM 1498 C C . GLU A 1 192 ? -14.096 9.180 -30.606 1.00 95.31 192 GLU A C 1
ATOM 1500 O O . GLU A 1 192 ? -15.113 9.767 -30.234 1.00 95.31 192 GLU A O 1
ATOM 1505 N N . MET A 1 193 ? -12.875 9.586 -30.271 1.00 96.25 193 MET A N 1
ATOM 1506 C CA . MET A 1 193 ? -12.618 10.771 -29.465 1.00 96.25 193 MET A CA 1
ATOM 1507 C C . MET A 1 193 ? -12.052 11.891 -30.332 1.00 96.25 193 MET A C 1
ATOM 1509 O O . MET A 1 193 ? -11.097 11.716 -31.087 1.00 96.25 193 MET A O 1
ATOM 1513 N N . PHE A 1 194 ? -12.613 13.077 -30.175 1.00 96.69 194 PHE A N 1
ATOM 1514 C CA . PHE A 1 194 ? -12.238 14.288 -30.880 1.00 96.69 194 PHE A CA 1
ATOM 1515 C C . PHE A 1 194 ? -11.574 15.257 -29.903 1.00 96.69 194 PHE A C 1
ATOM 1517 O O . PHE A 1 194 ? -12.021 15.416 -28.767 1.00 96.69 194 PHE A O 1
ATOM 1524 N N . THR A 1 195 ? -10.487 15.895 -30.329 1.00 94.94 195 THR A N 1
ATOM 1525 C CA . THR A 1 195 ? -9.683 16.766 -29.462 1.00 94.94 195 THR A CA 1
ATOM 1526 C C . THR A 1 195 ? -8.943 17.822 -30.281 1.00 94.94 195 THR A C 1
ATOM 1528 O O . THR A 1 195 ? -8.780 17.694 -31.496 1.00 94.94 195 THR A O 1
ATOM 1531 N N . PHE A 1 196 ? -8.461 18.869 -29.623 1.00 93.69 196 PHE A N 1
ATOM 1532 C CA . PHE A 1 196 ? -7.588 19.872 -30.220 1.00 93.69 196 PHE A CA 1
ATOM 1533 C C . PHE A 1 196 ? -6.504 20.308 -29.227 1.00 93.69 196 PHE A C 1
ATOM 1535 O O . PHE A 1 196 ? -6.542 19.961 -28.049 1.00 93.69 196 PHE A O 1
ATOM 1542 N N . GLY A 1 197 ? -5.523 21.066 -29.711 1.00 90.50 197 GLY A N 1
ATOM 1543 C CA . GLY A 1 197 ? -4.568 21.788 -28.873 1.00 90.50 197 GLY A CA 1
ATOM 1544 C C . GLY A 1 197 ? -4.325 23.190 -29.405 1.00 90.50 197 GLY A C 1
ATOM 1545 O O . GLY A 1 197 ? -4.157 23.357 -30.618 1.00 90.50 197 GLY A O 1
ATOM 1546 N N . TYR A 1 198 ? -4.295 24.185 -28.517 1.00 87.31 198 TYR A N 1
ATOM 1547 C CA . TYR A 1 198 ? -3.916 25.556 -28.858 1.00 87.31 198 TYR A CA 1
ATOM 1548 C C . TYR A 1 198 ? -2.451 25.851 -28.499 1.00 87.31 198 TYR A C 1
ATOM 1550 O O . TYR A 1 198 ? -1.874 25.266 -27.581 1.00 87.31 198 TYR A O 1
ATOM 1558 N N . SER A 1 199 ? -1.830 26.760 -29.245 1.00 83.56 199 SER A N 1
ATOM 1559 C CA . SER A 1 199 ? -0.406 27.088 -29.159 1.00 83.56 199 SER A CA 1
ATOM 1560 C C . SER A 1 199 ? -0.175 28.599 -29.211 1.00 83.56 199 SER A C 1
ATOM 1562 O O . SER A 1 199 ? -0.981 29.370 -29.739 1.00 83.56 199 SER A O 1
ATOM 1564 N N . HIS A 1 200 ? 0.972 29.030 -28.688 1.00 83.06 200 HIS A N 1
ATOM 1565 C CA . HIS A 1 200 ? 1.466 30.405 -28.807 1.00 83.06 200 HIS A CA 1
ATOM 1566 C C . HIS A 1 200 ? 2.260 30.658 -30.093 1.00 83.06 200 HIS A C 1
ATOM 1568 O O . HIS A 1 200 ? 2.541 31.807 -30.431 1.00 83.06 200 HIS A O 1
ATOM 1574 N N . GLU A 1 201 ? 2.592 29.594 -30.822 1.00 81.94 201 GLU A N 1
ATOM 1575 C CA . GLU A 1 201 ? 3.288 29.623 -32.108 1.00 81.94 201 GLU A CA 1
ATOM 1576 C C . GLU A 1 201 ? 2.444 28.925 -33.186 1.00 81.94 201 GLU A C 1
ATOM 1578 O O . GLU A 1 201 ? 1.752 27.954 -32.864 1.00 81.94 201 GLU A O 1
ATOM 1583 N N . PRO A 1 202 ? 2.496 29.371 -34.457 1.00 83.00 202 PRO A N 1
ATOM 1584 C CA . PRO A 1 202 ? 1.803 28.700 -35.551 1.00 83.00 202 PRO A CA 1
ATOM 1585 C C . PRO A 1 202 ? 2.246 27.231 -35.733 1.00 83.00 202 PRO A C 1
ATOM 1587 O O . PRO A 1 202 ? 3.449 26.963 -35.717 1.00 83.00 202 PRO A O 1
ATOM 1590 N N . PRO A 1 203 ? 1.318 26.289 -35.994 1.00 89.00 203 PRO A N 1
ATOM 1591 C CA . PRO A 1 203 ? -0.131 26.486 -36.041 1.00 89.00 203 PRO A CA 1
ATOM 1592 C C . PRO A 1 203 ? -0.723 26.734 -34.644 1.00 89.00 203 PRO A C 1
ATOM 1594 O O . PRO A 1 203 ? -0.488 25.966 -33.715 1.00 89.00 203 PRO A O 1
ATOM 1597 N N . TYR A 1 204 ? -1.520 27.801 -34.511 1.00 90.19 204 TYR A N 1
ATOM 1598 C CA . TYR A 1 204 ? -2.084 28.225 -33.223 1.00 90.19 204 TYR A CA 1
ATOM 1599 C C . TYR A 1 204 ? -3.180 27.293 -32.698 1.00 90.19 204 TYR A C 1
ATOM 1601 O O . TYR A 1 204 ? -3.437 27.292 -31.502 1.00 90.19 204 TYR A O 1
ATOM 1609 N N . CYS A 1 205 ? -3.812 26.502 -33.565 1.00 92.50 205 CYS A N 1
ATOM 1610 C CA . CYS A 1 205 ? -4.779 25.473 -33.202 1.00 92.50 205 CYS A CA 1
ATOM 1611 C C . CYS A 1 205 ? -4.535 24.235 -34.077 1.00 92.50 205 CYS A C 1
ATOM 1613 O O . CYS A 1 205 ? -4.335 24.351 -35.288 1.00 92.50 205 CYS A O 1
ATOM 1615 N N . THR A 1 206 ? -4.508 23.048 -33.472 1.00 93.81 206 THR A N 1
ATOM 1616 C CA . THR A 1 206 ? -4.374 21.768 -34.184 1.00 93.81 206 THR A CA 1
ATOM 1617 C C . THR A 1 206 ? -5.458 20.803 -33.730 1.00 93.81 206 THR A C 1
ATOM 1619 O O . THR A 1 206 ? -5.513 20.454 -32.554 1.00 93.81 206 THR A O 1
ATOM 1622 N N . TYR A 1 207 ? -6.282 20.344 -34.667 1.00 95.25 207 TYR A N 1
ATOM 1623 C CA . TYR A 1 207 ? -7.355 19.380 -34.444 1.00 95.25 207 TYR A CA 1
ATOM 1624 C C . TYR A 1 207 ? -6.896 17.936 -34.679 1.00 95.25 207 TYR A C 1
ATOM 1626 O O . TYR A 1 207 ? -6.024 17.669 -35.518 1.00 95.25 207 TYR A O 1
ATOM 1634 N N . ARG A 1 208 ? -7.473 17.004 -33.913 1.00 94.56 208 ARG A N 1
ATOM 1635 C CA . ARG A 1 208 ? -7.151 15.575 -33.904 1.00 94.56 208 ARG A CA 1
ATOM 1636 C C . ARG A 1 208 ? -8.388 14.714 -33.676 1.00 94.56 208 ARG A C 1
ATOM 1638 O O . ARG A 1 208 ? -9.299 15.072 -32.934 1.00 94.56 208 ARG A O 1
ATOM 1645 N N . VAL A 1 209 ? -8.326 13.514 -34.243 1.00 95.75 209 VAL A N 1
ATOM 1646 C CA . VAL A 1 209 ? -9.286 12.431 -34.018 1.00 95.75 209 VAL A CA 1
ATOM 1647 C C . VAL A 1 209 ? -8.522 11.215 -33.509 1.00 95.75 209 VAL A C 1
ATOM 1649 O O . VAL A 1 209 ? -7.441 10.911 -34.014 1.00 95.75 209 VAL A O 1
ATOM 1652 N N . ILE A 1 210 ? -9.064 10.529 -32.514 1.00 95.62 210 ILE A N 1
ATOM 1653 C CA . ILE A 1 210 ? -8.617 9.227 -32.037 1.00 95.62 210 ILE A CA 1
ATOM 1654 C C . ILE A 1 210 ? -9.730 8.247 -32.392 1.00 95.62 210 ILE A C 1
ATOM 1656 O O . ILE A 1 210 ? -10.874 8.431 -31.979 1.00 95.62 210 ILE A O 1
ATOM 1660 N N . ASN A 1 211 ? -9.411 7.232 -33.189 1.00 92.38 211 ASN A N 1
ATOM 1661 C CA . ASN A 1 211 ? -10.408 6.257 -33.618 1.00 92.38 211 ASN A CA 1
ATOM 1662 C C . ASN A 1 211 ? -10.828 5.323 -32.463 1.00 92.38 211 ASN A C 1
ATOM 1664 O O . ASN A 1 211 ? -10.215 5.322 -31.395 1.00 92.38 211 ASN A O 1
ATOM 1668 N N . LYS A 1 212 ? -11.840 4.480 -32.685 1.00 87.00 212 LYS A N 1
ATOM 1669 C CA . LYS A 1 212 ? -12.331 3.509 -31.687 1.00 87.00 212 LYS A CA 1
ATOM 1670 C C . LYS A 1 212 ? -11.283 2.491 -31.210 1.00 87.00 212 LYS A C 1
ATOM 1672 O O . LYS A 1 212 ? -11.389 1.944 -30.114 1.00 87.00 212 LYS A O 1
ATOM 1677 N N . GLU A 1 213 ? -10.243 2.241 -32.007 1.00 84.19 213 GLU A N 1
ATOM 1678 C CA . GLU A 1 213 ? -9.086 1.418 -31.632 1.00 84.19 213 GLU A CA 1
ATOM 1679 C C . GLU A 1 213 ? -8.021 2.181 -30.818 1.00 84.19 213 GLU A C 1
ATOM 1681 O O . GLU A 1 213 ? -6.955 1.636 -30.542 1.00 84.19 213 GLU A O 1
ATOM 1686 N N . GLY A 1 214 ? -8.267 3.440 -30.446 1.00 85.62 214 GLY A N 1
ATOM 1687 C CA . GLY A 1 214 ? -7.337 4.248 -29.655 1.00 85.62 214 GLY A CA 1
ATOM 1688 C C . GLY A 1 214 ? -6.157 4.826 -30.448 1.00 85.62 214 GLY A C 1
ATOM 1689 O O . GLY A 1 214 ? -5.224 5.367 -29.851 1.00 85.62 214 GLY A O 1
ATOM 1690 N N . ALA A 1 215 ? -6.172 4.745 -31.782 1.00 89.31 215 ALA A N 1
ATOM 1691 C CA . ALA A 1 215 ? -5.132 5.284 -32.653 1.00 89.31 215 ALA A CA 1
ATOM 1692 C C . ALA A 1 215 ? -5.426 6.739 -33.059 1.00 89.31 215 ALA A C 1
ATOM 1694 O O . ALA A 1 215 ? -6.493 7.062 -33.583 1.00 89.31 215 ALA A O 1
ATOM 1695 N N . MET A 1 216 ? -4.447 7.628 -32.860 1.00 92.94 216 MET A N 1
ATOM 1696 C CA . MET A 1 216 ? -4.552 9.045 -33.226 1.00 92.94 216 MET A CA 1
ATOM 1697 C C . MET A 1 216 ? -4.324 9.259 -34.728 1.00 92.94 216 MET A C 1
ATOM 1699 O O . MET A 1 216 ? -3.254 8.945 -35.250 1.00 92.94 216 MET A O 1
ATOM 1703 N N . LEU A 1 217 ? -5.286 9.867 -35.418 1.00 92.25 217 LEU A N 1
ATOM 1704 C CA . LEU A 1 217 ? -5.215 10.196 -36.843 1.00 92.25 217 LEU A CA 1
ATOM 1705 C C . LEU A 1 217 ? -4.279 11.392 -37.128 1.00 92.25 217 LEU A C 1
ATOM 1707 O O . LEU A 1 217 ? -3.646 11.968 -36.233 1.00 92.25 217 LEU A O 1
ATOM 1711 N N . ASP A 1 218 ? -4.095 11.712 -38.410 1.00 91.38 218 ASP A N 1
ATOM 1712 C CA . ASP A 1 218 ? -3.208 12.794 -38.857 1.00 91.38 218 ASP A CA 1
ATOM 1713 C C . ASP A 1 218 ? -3.683 14.181 -38.362 1.00 91.38 218 ASP A C 1
ATOM 1715 O O . ASP A 1 218 ? -4.875 14.375 -38.125 1.00 91.38 218 ASP A O 1
ATOM 1719 N N . PRO A 1 219 ? -2.763 15.144 -38.136 1.00 93.31 219 PRO A N 1
ATOM 1720 C CA . PRO A 1 219 ? -3.121 16.471 -37.641 1.00 93.31 219 PRO A CA 1
ATOM 1721 C C . PRO A 1 219 ? -3.875 17.268 -38.685 1.00 93.31 219 PRO A C 1
ATOM 1723 O O . PRO A 1 219 ? -3.472 17.278 -39.847 1.00 93.31 219 PRO A O 1
ATOM 1726 N N . VAL A 1 220 ? -4.833 18.068 -38.228 1.00 94.81 220 VAL A N 1
ATOM 1727 C CA . VAL A 1 220 ? -5.467 19.102 -39.045 1.00 94.81 220 VAL A CA 1
ATOM 1728 C C . VAL A 1 220 ? -5.173 20.466 -38.414 1.00 94.81 220 VAL A C 1
ATOM 1730 O O . VAL A 1 220 ? -5.813 20.838 -37.429 1.00 94.81 220 VAL A O 1
ATOM 1733 N N . PRO A 1 221 ? -4.169 21.212 -38.906 1.00 93.44 221 PRO A N 1
ATOM 1734 C CA . PRO A 1 221 ? -3.931 22.584 -38.467 1.00 93.44 221 PRO A CA 1
ATOM 1735 C C . PRO A 1 221 ? -5.130 23.468 -38.820 1.00 93.44 221 PRO A C 1
ATOM 1737 O O . PRO A 1 221 ? -5.571 23.455 -39.966 1.00 93.44 221 PRO A O 1
ATOM 1740 N N . ILE A 1 222 ? -5.634 24.242 -37.859 1.00 94.25 222 ILE A N 1
ATOM 1741 C CA . ILE A 1 222 ? -6.731 25.191 -38.075 1.00 94.25 222 ILE A CA 1
ATOM 1742 C C . ILE A 1 222 ? -6.145 26.599 -38.173 1.00 94.25 222 ILE A C 1
ATOM 1744 O O . ILE A 1 222 ? -5.544 27.105 -37.220 1.00 94.25 222 ILE A O 1
ATOM 1748 N N . THR A 1 223 ? -6.310 27.245 -39.328 1.00 92.62 223 THR A N 1
ATOM 1749 C CA . THR A 1 223 ? -5.774 28.587 -39.567 1.00 92.62 223 THR A CA 1
ATOM 1750 C C . THR A 1 223 ? -6.621 29.641 -38.854 1.00 92.62 223 THR A C 1
ATOM 1752 O O . THR A 1 223 ? -7.730 29.976 -39.277 1.00 92.62 223 THR A O 1
ATOM 1755 N N . ILE A 1 224 ? -6.057 30.215 -37.793 1.00 91.81 224 ILE A N 1
ATOM 1756 C CA . ILE A 1 224 ? -6.577 31.386 -37.075 1.00 91.81 224 ILE A CA 1
ATOM 1757 C C . ILE A 1 224 ? -5.528 32.512 -37.092 1.00 91.81 224 ILE A C 1
ATOM 1759 O O . ILE A 1 224 ? -4.332 32.229 -37.200 1.00 91.81 224 ILE A O 1
ATOM 1763 N N . PRO A 1 225 ? -5.944 33.791 -37.049 1.00 86.94 225 PRO A N 1
ATOM 1764 C CA . PRO A 1 225 ? -5.042 34.917 -37.302 1.00 86.94 225 PRO A CA 1
ATOM 1765 C C . PRO A 1 225 ? -4.063 35.203 -36.156 1.00 86.94 225 PRO A C 1
ATOM 1767 O O . PRO A 1 225 ? -3.010 35.793 -36.388 1.00 86.94 225 PRO A O 1
ATOM 1770 N N . GLU A 1 226 ? -4.407 34.821 -34.925 1.00 87.81 226 GLU A N 1
ATOM 1771 C CA . GLU A 1 226 ? -3.655 35.149 -33.711 1.00 87.81 226 GLU A CA 1
ATOM 1772 C C . GLU A 1 226 ? -3.715 33.978 -32.717 1.00 87.81 226 GLU A C 1
ATOM 1774 O O . GLU A 1 226 ? -4.573 33.104 -32.831 1.00 87.81 226 GLU A O 1
ATOM 1779 N N . SER A 1 227 ? -2.823 33.970 -31.720 1.00 87.38 227 SER A N 1
ATOM 1780 C CA . SER A 1 227 ? -2.909 33.031 -30.593 1.00 87.38 227 SER A CA 1
ATOM 1781 C C . SER A 1 227 ? -4.040 33.457 -29.654 1.00 87.38 227 SER A C 1
ATOM 1783 O O . SER A 1 227 ? -3.951 34.498 -28.989 1.00 87.38 227 SER A O 1
ATOM 1785 N N . VAL A 1 228 ? -5.093 32.645 -29.624 1.00 88.56 228 VAL A N 1
ATOM 1786 C CA . VAL A 1 228 ? -6.259 32.801 -28.748 1.00 88.56 228 VAL A CA 1
ATOM 1787 C C . VAL A 1 228 ? -6.323 31.641 -27.759 1.00 88.56 228 VAL A C 1
ATOM 1789 O O . VAL A 1 228 ? -5.871 30.536 -28.066 1.00 88.56 228 VAL A O 1
ATOM 1792 N N . MET A 1 229 ? -6.880 31.885 -26.576 1.00 85.50 229 MET A N 1
ATOM 1793 C CA . MET A 1 229 ? -7.218 30.816 -25.636 1.00 85.50 229 MET A CA 1
ATOM 1794 C C . MET A 1 229 ? -8.573 30.239 -26.047 1.00 85.50 229 MET A C 1
ATOM 1796 O O . MET A 1 229 ? -9.617 30.835 -25.796 1.00 85.50 229 MET A O 1
ATOM 1800 N N . MET A 1 230 ? -8.536 29.113 -26.757 1.00 88.38 230 MET A N 1
ATOM 1801 C CA . MET A 1 230 ? -9.724 28.324 -27.076 1.00 88.38 230 MET A CA 1
ATOM 1802 C C . MET A 1 230 ? -9.883 27.285 -25.969 1.00 88.38 230 MET A C 1
ATOM 1804 O O . MET A 1 230 ? -9.063 26.374 -25.893 1.00 88.38 230 MET A O 1
ATOM 1808 N N . HIS A 1 231 ? -10.882 27.458 -25.101 1.00 88.06 231 HIS A N 1
ATOM 1809 C CA . HIS A 1 231 ? -11.074 26.577 -23.946 1.00 88.06 231 HIS A CA 1
ATOM 1810 C C . HIS A 1 231 ? -11.733 25.249 -24.337 1.00 88.06 231 HIS A C 1
ATOM 1812 O O . HIS A 1 231 ? -11.203 24.179 -24.059 1.00 88.06 231 HIS A O 1
ATOM 1818 N N . ASP A 1 232 ? -12.849 25.318 -25.062 1.00 92.31 232 ASP A N 1
ATOM 1819 C CA . ASP A 1 232 ? -13.666 24.161 -25.429 1.00 92.31 232 ASP A CA 1
ATOM 1820 C C . ASP A 1 232 ? -14.032 24.199 -26.926 1.00 92.31 232 ASP A C 1
ATOM 1822 O O . ASP A 1 232 ? -13.850 25.206 -27.619 1.00 92.31 232 ASP A O 1
ATOM 1826 N N . PHE A 1 233 ? -14.533 23.079 -27.439 1.00 95.62 233 PHE A N 1
ATOM 1827 C CA . PHE A 1 233 ? -15.030 22.914 -28.801 1.00 95.62 233 PHE A CA 1
ATOM 1828 C C . PHE A 1 233 ? -16.244 21.974 -28.795 1.00 95.62 233 PHE A C 1
ATOM 1830 O O . PHE A 1 233 ? -16.496 21.267 -27.823 1.00 95.62 233 PHE A O 1
ATOM 1837 N N . ALA A 1 234 ? -17.003 21.928 -29.887 1.00 97.25 234 ALA A N 1
ATOM 1838 C CA . ALA A 1 234 ? -18.152 21.029 -29.990 1.00 97.25 234 ALA A CA 1
ATOM 1839 C C . ALA A 1 234 ? -18.061 20.132 -31.226 1.00 97.25 234 ALA A C 1
ATOM 1841 O O . ALA A 1 234 ? -17.396 20.467 -32.207 1.00 97.25 234 ALA A O 1
ATOM 1842 N N . ILE A 1 235 ? -18.756 18.997 -31.180 1.00 97.81 235 ILE A N 1
ATOM 1843 C CA . ILE A 1 235 ? -18.921 18.090 -32.317 1.00 97.81 235 ILE A CA 1
ATOM 1844 C C . ILE A 1 235 ? -20.403 17.905 -32.619 1.00 97.81 235 ILE A C 1
ATOM 1846 O O . ILE A 1 235 ? -21.237 17.996 -31.723 1.00 97.81 235 ILE A O 1
ATOM 1850 N N . THR A 1 236 ? -20.711 17.610 -33.873 1.00 97.75 236 THR A N 1
ATOM 1851 C CA . THR A 1 236 ? -21.998 17.092 -34.335 1.00 97.75 236 THR A CA 1
ATOM 1852 C C . THR A 1 236 ? -21.779 15.725 -34.989 1.00 97.75 236 THR A C 1
ATOM 1854 O O . THR A 1 236 ? -20.669 15.176 -34.999 1.00 97.75 236 THR A O 1
ATOM 1857 N N . GLU A 1 237 ? -22.833 15.156 -35.570 1.00 95.38 237 GLU A N 1
ATOM 1858 C CA . GLU A 1 237 ? -22.732 13.933 -36.365 1.00 95.38 237 GLU A CA 1
ATOM 1859 C C . GLU A 1 237 ? -21.731 14.056 -37.525 1.00 95.38 237 GLU A C 1
ATOM 1861 O O . GLU A 1 237 ? -21.010 13.103 -37.800 1.00 95.38 237 GLU A O 1
ATOM 1866 N N . ASN A 1 238 ? -21.615 15.220 -38.169 1.00 96.44 238 ASN A N 1
ATOM 1867 C CA . ASN A 1 238 ? -20.756 15.398 -39.342 1.00 96.44 238 ASN A CA 1
ATOM 1868 C C . ASN A 1 238 ? -19.673 16.475 -39.187 1.00 96.44 238 ASN A C 1
ATOM 1870 O O . ASN A 1 238 ? -18.711 16.480 -39.964 1.00 96.44 238 ASN A O 1
ATOM 1874 N N . TYR A 1 239 ? -19.776 17.369 -38.204 1.00 98.00 239 TYR A N 1
ATOM 1875 C CA . TYR A 1 239 ? -18.914 18.546 -38.089 1.00 98.00 239 TYR A CA 1
ATOM 1876 C C . TYR A 1 239 ? -18.234 18.675 -36.723 1.00 98.00 239 TYR A C 1
ATOM 1878 O O . TYR A 1 239 ? -18.679 18.131 -35.718 1.00 98.00 239 TYR A O 1
ATOM 1886 N N . SER A 1 240 ? -17.156 19.451 -36.706 1.00 97.75 240 SER A N 1
ATOM 1887 C CA . SER A 1 240 ? -16.477 19.969 -35.521 1.00 97.75 240 SER A CA 1
ATOM 1888 C C . SER A 1 240 ? -16.536 21.493 -35.551 1.00 97.75 240 SER A C 1
ATOM 1890 O O . SER A 1 240 ? -16.347 22.103 -36.608 1.00 97.75 240 SER A O 1
ATOM 1892 N N . ILE A 1 241 ? -16.808 22.104 -34.401 1.00 97.88 241 ILE A N 1
ATOM 1893 C CA . ILE A 1 241 ? -17.038 23.541 -34.241 1.00 97.88 241 ILE A CA 1
ATOM 1894 C C . ILE A 1 241 ? -15.901 24.134 -33.406 1.00 97.88 241 ILE A C 1
ATOM 1896 O O . ILE A 1 241 ? -15.750 23.796 -32.235 1.00 97.88 241 ILE A O 1
ATOM 1900 N N . PHE A 1 242 ? -15.128 25.039 -34.004 1.00 96.38 242 PHE A N 1
ATOM 1901 C CA . PHE A 1 242 ? -14.001 25.742 -33.384 1.00 96.38 242 PHE A CA 1
ATOM 1902 C C . PHE A 1 242 ? -14.362 27.190 -33.062 1.00 96.38 242 PHE A C 1
ATOM 1904 O O . PHE A 1 242 ? -15.032 27.854 -33.853 1.00 96.38 242 PHE A O 1
ATOM 1911 N N . MET A 1 243 ? -13.875 27.703 -31.933 1.00 94.06 243 MET A N 1
ATOM 1912 C CA . MET A 1 243 ? -14.270 29.012 -31.402 1.00 94.06 243 MET A CA 1
ATOM 1913 C C . MET A 1 243 ? -13.065 29.958 -31.371 1.00 94.06 243 MET A C 1
ATOM 1915 O O . MET A 1 243 ? -12.250 29.937 -30.453 1.00 94.06 243 MET A O 1
ATOM 1919 N N . ASP A 1 244 ? -12.936 30.781 -32.410 1.00 93.75 244 ASP A N 1
ATOM 1920 C CA . ASP A 1 244 ? -11.954 31.868 -32.502 1.00 93.75 244 ASP A CA 1
ATOM 1921 C C . ASP A 1 244 ? -12.539 33.105 -31.802 1.00 93.75 244 ASP A C 1
ATOM 1923 O O . ASP A 1 244 ? -13.154 33.985 -32.414 1.00 93.75 244 ASP A O 1
ATOM 1927 N N . LEU A 1 245 ? -12.445 33.091 -30.470 1.00 93.38 245 LEU A N 1
ATOM 1928 C CA . LEU A 1 245 ? -12.985 34.119 -29.580 1.00 93.38 245 LEU A CA 1
ATOM 1929 C C . LEU A 1 245 ? -11.884 35.110 -29.176 1.00 93.38 245 LEU A C 1
ATOM 1931 O O . LEU A 1 245 ? -10.712 34.737 -29.099 1.00 93.38 245 LEU A O 1
ATOM 1935 N N . PRO A 1 246 ? -12.219 36.380 -28.888 1.00 90.62 246 PRO A N 1
ATOM 1936 C CA . PRO A 1 246 ? -11.237 37.453 -28.756 1.00 90.62 246 PRO A CA 1
ATOM 1937 C C . PRO A 1 246 ? -10.530 37.483 -27.389 1.00 90.62 246 PRO A C 1
ATOM 1939 O O . PRO A 1 246 ? -10.281 38.556 -26.846 1.00 90.62 246 PRO A O 1
ATOM 1942 N N . LEU A 1 247 ? -10.169 36.320 -26.838 1.00 87.69 247 LEU A N 1
ATOM 1943 C CA . LEU A 1 247 ? -9.324 36.198 -25.653 1.00 87.69 247 LEU A CA 1
ATOM 1944 C C . LEU A 1 247 ? -7.869 35.941 -26.073 1.00 87.69 247 LEU A C 1
ATOM 1946 O O . LEU A 1 247 ? -7.460 34.814 -26.354 1.00 87.69 247 LEU A O 1
ATOM 1950 N N . LEU A 1 248 ? -7.092 37.019 -26.163 1.00 85.94 248 LEU A N 1
ATOM 1951 C CA . LEU A 1 248 ? -5.815 37.058 -26.876 1.00 85.94 248 LEU A CA 1
ATOM 1952 C C . LEU A 1 248 ? -4.626 36.912 -25.928 1.00 85.94 248 LEU A C 1
ATOM 1954 O O . LEU A 1 248 ? -4.593 37.514 -24.855 1.00 85.94 248 LEU A O 1
ATOM 1958 N N . PHE A 1 249 ? -3.592 36.193 -26.365 1.00 82.38 249 PHE A N 1
ATOM 1959 C CA . PHE A 1 249 ? -2.322 36.117 -25.641 1.00 82.38 249 PHE A CA 1
ATOM 1960 C C . PHE A 1 249 ? -1.524 37.432 -25.783 1.00 82.38 249 PHE A C 1
ATOM 1962 O O . PHE A 1 249 ? -1.099 37.804 -26.886 1.00 82.38 249 PHE A O 1
ATOM 1969 N N . ARG A 1 250 ? -1.314 38.165 -24.676 1.00 79.62 250 ARG A N 1
ATOM 1970 C CA . ARG A 1 250 ? -0.696 39.513 -24.652 1.00 79.62 250 ARG A CA 1
ATOM 1971 C C . ARG A 1 250 ? 0.432 39.629 -23.605 1.00 79.62 250 ARG A C 1
ATOM 1973 O O . ARG A 1 250 ? 0.369 40.450 -22.691 1.00 79.62 250 ARG A O 1
ATOM 1980 N N . PRO A 1 251 ? 1.561 38.914 -23.772 1.00 70.06 251 PRO A N 1
ATOM 1981 C CA . PRO A 1 251 ? 2.634 38.863 -22.769 1.00 70.06 251 PRO A CA 1
ATOM 1982 C C . PRO A 1 251 ? 3.328 40.211 -22.500 1.00 70.06 251 PRO A C 1
ATOM 1984 O O . PRO A 1 251 ? 3.930 40.393 -21.445 1.00 70.06 251 PRO A O 1
ATOM 1987 N N . LYS A 1 252 ? 3.264 41.175 -23.433 1.00 70.62 252 LYS A N 1
ATOM 1988 C CA . LYS A 1 252 ? 3.839 42.522 -23.245 1.00 70.62 252 LYS A CA 1
ATOM 1989 C C . LYS A 1 252 ? 3.049 43.366 -22.238 1.00 70.62 252 LYS A C 1
ATOM 1991 O O . LYS A 1 252 ? 3.641 44.206 -21.564 1.00 70.62 252 LYS A O 1
ATOM 1996 N N . GLU A 1 253 ? 1.739 43.157 -22.145 1.00 67.69 253 GLU A N 1
ATOM 1997 C CA . GLU A 1 253 ? 0.851 43.931 -21.267 1.00 67.69 253 GLU A CA 1
ATOM 1998 C C . GLU A 1 253 ? 0.980 43.477 -19.808 1.00 67.69 253 GLU A C 1
ATOM 2000 O O . GLU A 1 253 ? 1.049 44.322 -18.916 1.00 67.69 253 GLU A O 1
ATOM 2005 N N . MET A 1 254 ? 1.212 42.176 -19.588 1.00 65.00 254 MET A N 1
ATOM 2006 C CA . MET A 1 254 ? 1.540 41.587 -18.281 1.00 65.00 254 MET A CA 1
ATOM 2007 C C . MET A 1 254 ? 2.692 42.315 -17.566 1.00 65.00 254 MET A C 1
ATOM 2009 O O . MET A 1 254 ? 2.649 42.546 -16.360 1.00 65.00 254 MET A O 1
ATOM 2013 N N . VAL A 1 255 ? 3.726 42.723 -18.309 1.00 60.97 255 VAL A N 1
ATOM 2014 C CA . VAL A 1 255 ? 4.925 43.376 -17.749 1.00 60.97 255 VAL A CA 1
ATOM 2015 C C . VAL A 1 255 ? 4.722 44.875 -17.537 1.00 60.97 255 VAL A C 1
ATOM 2017 O O . VAL A 1 255 ? 5.258 45.440 -16.587 1.00 60.97 255 VAL A O 1
ATOM 2020 N N . LYS A 1 256 ? 3.977 45.528 -18.434 1.00 63.41 256 LYS A N 1
ATOM 2021 C CA . LYS A 1 256 ? 3.802 46.985 -18.432 1.00 63.41 256 LYS A CA 1
ATOM 2022 C C . LYS A 1 256 ? 2.729 47.443 -17.443 1.00 63.41 256 LYS A C 1
ATOM 2024 O O . LYS A 1 256 ? 2.913 48.475 -16.804 1.00 63.41 256 LYS A O 1
ATOM 2029 N N . ASN A 1 257 ? 1.648 46.675 -17.323 1.00 60.84 257 ASN A N 1
ATOM 2030 C CA . ASN A 1 257 ? 0.459 47.062 -16.568 1.00 60.84 257 ASN A CA 1
ATOM 2031 C C . ASN A 1 257 ? 0.174 46.144 -15.367 1.00 60.84 257 ASN A C 1
ATOM 2033 O O . ASN A 1 257 ? -0.686 46.468 -14.558 1.00 60.84 257 ASN A O 1
ATOM 2037 N N . GLY A 1 258 ? 0.886 45.017 -15.224 1.00 59.81 258 GLY A N 1
ATOM 2038 C CA . GLY A 1 258 ? 0.634 44.063 -14.138 1.00 59.81 258 GLY A CA 1
ATOM 2039 C C . GLY A 1 258 ? -0.617 43.196 -14.321 1.00 59.81 258 GLY A C 1
ATOM 2040 O O . GLY A 1 258 ? -1.056 42.580 -13.357 1.00 59.81 258 GLY A O 1
ATOM 2041 N N . GLU A 1 259 ? -1.169 43.154 -15.532 1.00 66.19 259 GLU A N 1
ATOM 2042 C CA . GLU A 1 259 ? -2.403 42.444 -15.909 1.00 66.19 259 GLU A CA 1
ATOM 2043 C C . GLU A 1 259 ? -2.152 40.946 -16.188 1.00 66.19 259 GLU A C 1
ATOM 2045 O O . GLU A 1 259 ? -1.004 40.518 -16.365 1.00 66.19 259 GLU A O 1
ATOM 2050 N N . PHE A 1 260 ? -3.219 40.142 -16.235 1.00 66.25 260 PHE A N 1
ATOM 2051 C CA . PHE A 1 260 ? -3.161 38.728 -16.621 1.00 66.25 260 PHE A CA 1
ATOM 2052 C C . PHE A 1 260 ? -2.653 38.534 -18.064 1.00 66.25 260 PHE A C 1
ATOM 2054 O O . PHE A 1 260 ? -2.759 39.409 -18.924 1.00 66.25 260 PHE A O 1
ATOM 2061 N N . ILE A 1 261 ? -2.076 37.362 -18.355 1.00 71.50 261 ILE A N 1
ATOM 2062 C CA . ILE A 1 261 ? -1.391 37.103 -19.635 1.00 71.50 261 ILE A CA 1
ATOM 2063 C C . ILE A 1 261 ? -2.338 37.003 -20.848 1.00 71.50 261 ILE A C 1
ATOM 2065 O O . ILE A 1 261 ? -1.906 37.210 -21.989 1.00 71.50 261 ILE A O 1
ATOM 2069 N N . TYR A 1 262 ? -3.616 36.706 -20.604 1.00 77.44 262 TYR A N 1
ATOM 2070 C CA . TYR A 1 262 ? -4.680 36.716 -21.604 1.00 77.44 262 TYR A CA 1
ATOM 2071 C C . TYR A 1 262 ? -5.604 37.905 -21.387 1.00 77.44 262 TYR A C 1
ATOM 2073 O O . TYR A 1 262 ? -6.057 38.140 -20.269 1.00 77.44 262 TYR A O 1
ATOM 2081 N N . LYS A 1 263 ? -5.919 38.613 -22.472 1.00 82.06 263 LYS A N 1
ATOM 2082 C CA . LYS A 1 263 ? -6.762 39.806 -22.439 1.00 82.06 263 LYS A CA 1
ATOM 2083 C C . LYS A 1 263 ? -7.897 39.698 -23.437 1.00 82.06 263 LYS A C 1
ATOM 2085 O O . LYS A 1 263 ? -7.670 39.377 -24.605 1.00 82.06 263 LYS A O 1
ATOM 2090 N N . PHE A 1 264 ? -9.106 39.978 -22.965 1.00 85.31 264 PHE A N 1
ATOM 2091 C CA . PHE A 1 264 ? -10.278 40.038 -23.820 1.00 85.31 264 PHE A CA 1
ATOM 2092 C C . PHE A 1 264 ? -10.265 41.338 -24.632 1.00 85.31 264 PHE A C 1
ATOM 2094 O O . PHE A 1 264 ? -10.075 42.423 -24.081 1.00 85.31 264 PHE A O 1
ATOM 2101 N N . ASP A 1 265 ? -10.447 41.232 -25.944 1.00 86.62 265 ASP A N 1
ATOM 2102 C CA . ASP A 1 265 ? -10.548 42.369 -26.854 1.00 86.62 265 ASP A CA 1
ATOM 2103 C C . ASP A 1 265 ? -12.022 42.608 -27.222 1.00 86.62 265 ASP A C 1
ATOM 2105 O O . ASP A 1 265 ? -12.546 41.959 -28.134 1.00 86.62 265 ASP A O 1
ATOM 2109 N N . PRO A 1 266 ? -12.713 43.552 -26.555 1.00 85.00 266 PRO A N 1
ATOM 2110 C CA . PRO A 1 266 ? -14.131 43.796 -26.797 1.00 85.00 266 PRO A CA 1
ATOM 2111 C C . PRO A 1 266 ? -14.405 44.381 -28.188 1.00 85.00 266 PRO A C 1
ATOM 2113 O O . PRO A 1 266 ? -15.555 44.415 -28.615 1.00 85.00 266 PRO A O 1
ATOM 2116 N N . THR A 1 267 ? -13.379 44.831 -28.921 1.00 87.12 267 THR A N 1
ATOM 2117 C CA . THR A 1 267 ? -13.546 45.402 -30.266 1.00 87.12 267 THR A CA 1
ATOM 2118 C C . THR A 1 267 ? -13.692 44.338 -31.355 1.00 87.12 267 THR A C 1
ATOM 2120 O O . THR A 1 267 ? -14.134 44.641 -32.467 1.00 87.12 267 THR A O 1
ATOM 2123 N N . LYS A 1 268 ? -13.349 43.081 -31.050 1.00 89.12 268 LYS A N 1
ATOM 2124 C CA . LYS A 1 268 ? -13.391 41.961 -31.990 1.00 89.12 268 LYS A CA 1
ATOM 2125 C C . LYS A 1 268 ? -14.652 41.124 -31.800 1.00 89.12 268 LYS A C 1
ATOM 2127 O O . LYS A 1 268 ? -15.035 40.785 -30.688 1.00 89.12 268 LYS A O 1
ATOM 2132 N N . LYS A 1 269 ? -15.281 40.751 -32.915 1.00 90.62 269 LYS A N 1
ATOM 2133 C CA . LYS A 1 269 ? -16.400 39.798 -32.945 1.00 90.62 269 LYS A CA 1
ATOM 2134 C C . LYS A 1 269 ? -15.915 38.369 -32.691 1.00 90.62 269 LYS A C 1
ATOM 2136 O O . LYS A 1 269 ? -14.785 38.043 -33.049 1.00 90.62 269 LYS A O 1
ATOM 2141 N N . GLY A 1 270 ? -16.786 37.520 -32.146 1.00 92.06 270 GLY A N 1
ATOM 2142 C CA . GLY A 1 270 ? -16.529 36.084 -32.040 1.00 92.06 270 GLY A CA 1
ATOM 2143 C C . GLY A 1 270 ? -16.664 35.397 -33.400 1.00 92.06 270 GLY A C 1
ATOM 2144 O O . GLY A 1 270 ? -17.566 35.719 -34.183 1.00 92.06 270 GLY A O 1
ATOM 2145 N N . ARG A 1 271 ? -15.764 34.457 -33.695 1.00 94.88 271 ARG A N 1
ATOM 2146 C CA . ARG A 1 271 ? -15.773 33.664 -34.926 1.00 94.88 271 ARG A CA 1
ATOM 2147 C C . ARG A 1 271 ? -15.941 32.177 -34.629 1.00 94.88 271 ARG A C 1
ATOM 2149 O O . ARG A 1 271 ? -15.221 31.622 -33.810 1.00 94.88 271 ARG A O 1
ATOM 2156 N N . PHE A 1 272 ? -16.824 31.521 -35.372 1.00 97.06 272 PHE A N 1
ATOM 2157 C CA . PHE A 1 272 ? -17.137 30.100 -35.215 1.00 97.06 272 PHE A CA 1
ATOM 2158 C C . PHE A 1 272 ? -16.819 29.360 -36.511 1.00 97.06 272 PHE A C 1
ATOM 2160 O O . PHE A 1 272 ? -17.380 29.675 -37.559 1.00 97.06 272 PHE A O 1
ATOM 2167 N N . GLY A 1 273 ? -15.867 28.436 -36.460 1.00 97.19 273 GLY A N 1
ATOM 2168 C CA . GLY A 1 273 ? -15.395 27.664 -37.602 1.00 97.19 273 GLY A CA 1
ATOM 2169 C C . GLY A 1 273 ? -16.018 26.278 -37.610 1.00 97.19 273 GLY A C 1
ATOM 2170 O O . GLY A 1 273 ? -15.729 25.482 -36.725 1.00 97.19 273 GLY A O 1
ATOM 2171 N N . ILE A 1 274 ? -16.843 25.978 -38.610 1.00 97.81 274 ILE A N 1
ATOM 2172 C CA . ILE A 1 274 ? -17.492 24.674 -38.773 1.00 97.81 274 ILE A CA 1
ATOM 2173 C C . ILE A 1 274 ? -16.736 23.881 -39.832 1.00 97.81 274 ILE A C 1
ATOM 2175 O O . ILE A 1 274 ? -16.681 24.283 -40.997 1.00 97.81 274 ILE A O 1
ATOM 2179 N N . LEU A 1 275 ? -16.141 22.765 -39.423 1.00 97.69 275 LEU A N 1
ATOM 2180 C CA . LEU A 1 275 ? -15.300 21.908 -40.254 1.00 97.69 275 LEU A CA 1
ATOM 2181 C C . LEU A 1 275 ? -15.903 20.501 -40.322 1.00 97.69 275 LEU A C 1
ATOM 2183 O O . LEU A 1 275 ? -16.252 19.968 -39.273 1.00 97.69 275 LEU A O 1
ATOM 2187 N N . PRO A 1 276 ? -15.991 19.846 -41.494 1.00 97.19 276 PRO A N 1
ATOM 2188 C CA . PRO A 1 276 ? -16.310 18.421 -41.544 1.00 97.19 276 PRO A CA 1
ATOM 2189 C C . PRO A 1 276 ? -15.334 17.622 -40.672 1.00 97.19 276 PRO A C 1
ATOM 2191 O O . PRO A 1 276 ? -14.119 17.746 -40.831 1.00 97.19 276 PRO A O 1
ATOM 2194 N N . ARG A 1 277 ? -15.839 16.793 -39.758 1.00 94.25 277 ARG A N 1
ATOM 2195 C CA . ARG A 1 277 ? -15.032 16.225 -38.660 1.00 94.25 277 ARG A CA 1
ATOM 2196 C C . ARG A 1 277 ? -13.895 15.282 -39.093 1.00 94.25 277 ARG A C 1
ATOM 2198 O O . ARG A 1 277 ? -12.984 15.027 -38.319 1.00 94.25 277 ARG A O 1
ATOM 2205 N N . TYR A 1 278 ? -13.900 14.809 -40.343 1.00 95.12 278 TYR A N 1
ATOM 2206 C CA . TYR A 1 278 ? -12.813 14.009 -40.941 1.00 95.12 278 TYR A CA 1
ATOM 2207 C C . TYR A 1 278 ? -12.078 14.728 -42.086 1.00 95.12 278 TYR A C 1
ATOM 2209 O O . TYR A 1 278 ? -11.451 14.084 -42.934 1.00 95.12 278 TYR A O 1
ATOM 2217 N N . ALA A 1 279 ? -12.179 16.058 -42.169 1.00 93.81 279 ALA A N 1
ATOM 2218 C CA . ALA A 1 279 ? -11.414 16.836 -43.137 1.00 93.81 279 ALA A CA 1
ATOM 2219 C C . ALA A 1 279 ? -9.903 16.623 -42.932 1.00 93.81 279 ALA A C 1
ATOM 2221 O O . ALA A 1 279 ? -9.431 16.489 -41.809 1.00 93.81 279 ALA A O 1
ATOM 2222 N N . LYS A 1 280 ? -9.136 16.584 -44.028 1.00 92.00 280 LYS A N 1
ATOM 2223 C CA . LYS A 1 280 ? -7.671 16.399 -43.984 1.00 92.00 280 LYS A CA 1
ATOM 2224 C C . LYS A 1 280 ? -6.903 17.710 -43.805 1.00 92.00 280 LYS A C 1
ATOM 2226 O O . LYS A 1 280 ? -5.730 17.691 -43.455 1.00 92.00 280 LYS A O 1
ATOM 2231 N N . ASP A 1 281 ? -7.555 18.826 -44.103 1.00 92.19 281 ASP A N 1
ATOM 2232 C CA . ASP A 1 281 ? -7.052 20.185 -43.954 1.00 92.19 281 ASP A CA 1
ATOM 2233 C C . ASP A 1 281 ? -8.220 21.131 -43.628 1.00 92.19 281 ASP A C 1
ATOM 2235 O O . ASP A 1 281 ? -9.391 20.743 -43.678 1.00 92.19 281 ASP A O 1
ATOM 2239 N N . ASP A 1 282 ? -7.910 22.373 -43.271 1.00 92.94 282 ASP A N 1
ATOM 2240 C CA . ASP A 1 282 ? -8.900 23.381 -42.900 1.00 92.94 282 ASP A CA 1
ATOM 2241 C C . ASP A 1 282 ? -9.555 24.076 -44.104 1.00 92.94 282 ASP A C 1
ATOM 2243 O O . ASP A 1 282 ? -10.361 24.982 -43.916 1.00 92.94 282 ASP A O 1
ATOM 2247 N N . LYS A 1 283 ? -9.297 23.655 -45.352 1.00 94.19 283 LYS A N 1
ATOM 2248 C CA . LYS A 1 283 ? -9.861 24.321 -46.547 1.00 94.19 283 LYS A CA 1
ATOM 2249 C C . LYS A 1 283 ? -11.382 24.230 -46.625 1.00 94.19 283 LYS A C 1
ATOM 2251 O O . LYS A 1 283 ? -12.008 25.022 -47.325 1.00 94.19 283 LYS A O 1
ATOM 2256 N N . LEU A 1 284 ? -11.966 23.240 -45.950 1.00 94.31 284 LEU A N 1
ATOM 2257 C CA . LEU A 1 284 ? -13.411 23.025 -45.882 1.00 94.31 284 LEU A CA 1
ATOM 2258 C C . LEU A 1 284 ? -14.071 23.749 -44.704 1.00 94.31 284 LEU A C 1
ATOM 2260 O O . LEU A 1 284 ? -15.285 23.632 -44.536 1.00 94.31 284 LEU A O 1
ATOM 2264 N N . ILE A 1 285 ? -13.304 24.477 -43.887 1.00 96.00 285 ILE A N 1
ATOM 2265 C CA . ILE A 1 285 ? -13.864 25.214 -42.761 1.00 96.00 285 ILE A CA 1
ATOM 2266 C C . ILE A 1 285 ? -14.742 26.365 -43.257 1.00 96.00 285 ILE A C 1
ATOM 2268 O O . ILE A 1 285 ? -14.388 27.109 -44.175 1.00 96.00 285 ILE A O 1
ATOM 2272 N N . ARG A 1 286 ? -15.894 26.543 -42.614 1.00 96.94 286 ARG A N 1
ATOM 2273 C CA . ARG A 1 286 ? -16.773 27.693 -42.825 1.00 96.94 286 ARG A CA 1
ATOM 2274 C C . ARG A 1 286 ? -16.817 28.541 -41.570 1.00 96.94 286 ARG A C 1
ATOM 2276 O O . ARG A 1 286 ? -17.192 28.056 -40.511 1.00 96.94 286 ARG A O 1
ATOM 2283 N N . TRP A 1 287 ? -16.420 29.803 -41.704 1.00 96.69 287 TRP A N 1
ATOM 2284 C CA . TRP A 1 287 ? -16.373 30.754 -40.600 1.00 96.69 287 TRP A CA 1
ATOM 2285 C C . TRP A 1 287 ? -17.633 31.610 -40.551 1.00 96.69 287 TRP A C 1
ATOM 2287 O O . TRP A 1 287 ? -17.981 32.275 -41.525 1.00 96.69 287 TRP A O 1
ATOM 2297 N N . PHE A 1 288 ? -18.254 31.644 -39.382 1.00 97.38 288 PHE A N 1
ATOM 2298 C CA . PHE A 1 288 ? -19.408 32.465 -39.055 1.00 97.38 288 PHE A CA 1
ATOM 2299 C C . PHE A 1 288 ? -19.015 33.520 -38.025 1.00 97.38 288 PHE A C 1
ATOM 2301 O O . PHE A 1 288 ? -18.104 33.303 -37.227 1.00 97.38 288 PHE A O 1
ATOM 2308 N N . GLN A 1 289 ? -19.688 34.669 -38.040 1.00 95.19 289 GLN A N 1
ATOM 2309 C CA . GLN A 1 289 ? -19.445 35.751 -37.087 1.00 95.19 289 GLN A CA 1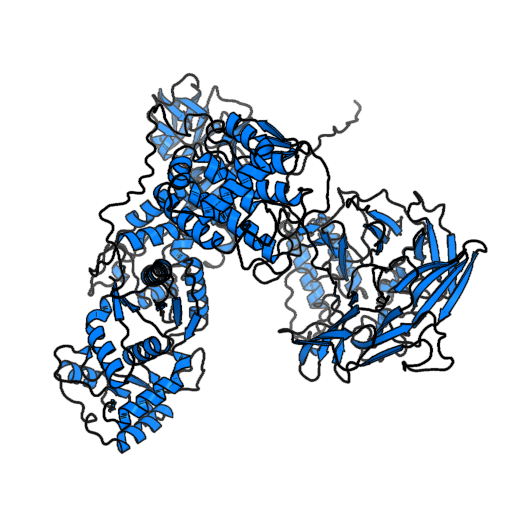
ATOM 2310 C C . GLN A 1 289 ? -20.688 36.009 -36.246 1.00 95.19 289 GLN A C 1
ATOM 2312 O O . GLN A 1 289 ? -21.781 36.173 -36.786 1.00 95.19 289 GLN A O 1
ATOM 2317 N N . LEU A 1 290 ? -20.490 36.120 -34.938 1.00 94.50 290 LEU A N 1
ATOM 2318 C CA . LEU A 1 290 ? -21.497 36.540 -33.968 1.00 94.50 290 LEU A CA 1
ATOM 2319 C C . LEU A 1 290 ? -20.950 37.724 -33.148 1.00 94.50 290 LEU A C 1
ATOM 2321 O O . LEU A 1 290 ? -19.777 38.087 -33.299 1.00 94.50 290 LEU A O 1
ATOM 2325 N N . PRO A 1 291 ? -21.781 38.398 -32.332 1.00 92.38 291 PRO A N 1
ATOM 2326 C CA . PRO A 1 291 ? -21.306 39.390 -31.370 1.00 92.38 291 PRO A CA 1
ATOM 2327 C C . PRO A 1 291 ? -20.144 38.884 -30.503 1.00 92.38 291 PRO A C 1
ATOM 2329 O O . PRO A 1 291 ? -19.855 37.690 -30.439 1.00 92.38 291 PRO A O 1
ATOM 2332 N N . ASN A 1 292 ? -19.422 39.814 -29.886 1.00 89.06 292 ASN A N 1
ATOM 2333 C CA . ASN A 1 292 ? -18.265 39.482 -29.069 1.00 89.06 292 ASN A CA 1
ATOM 2334 C C . ASN A 1 292 ? -18.688 38.675 -27.830 1.00 89.06 292 ASN A C 1
ATOM 2336 O O . ASN A 1 292 ? -19.630 39.016 -27.120 1.00 89.06 292 ASN A O 1
ATOM 2340 N N . CYS A 1 293 ? -17.990 37.576 -27.574 1.00 91.31 293 CYS A N 1
ATOM 2341 C CA . CYS A 1 293 ? -18.249 36.747 -26.411 1.00 91.31 293 CYS A CA 1
ATOM 2342 C C . CYS A 1 293 ? -17.046 35.880 -26.073 1.00 91.31 293 CYS A C 1
ATOM 2344 O O . CYS A 1 293 ? -16.147 35.695 -26.895 1.00 91.31 293 CYS A O 1
ATOM 2346 N N . PHE A 1 294 ? -17.066 35.316 -24.875 1.00 91.12 294 PHE A N 1
ATOM 2347 C CA . PHE A 1 294 ? -16.196 34.221 -24.489 1.00 91.12 294 PHE A CA 1
ATOM 2348 C C . PHE A 1 294 ? -17.039 33.037 -24.024 1.00 91.12 294 PHE A C 1
ATOM 2350 O O . PHE A 1 294 ? -18.129 33.228 -23.491 1.00 91.12 294 PHE A O 1
ATOM 2357 N N . ILE A 1 295 ? -16.549 31.827 -24.254 1.00 91.69 295 ILE A N 1
ATOM 2358 C CA . ILE A 1 295 ? -17.226 30.589 -23.884 1.00 91.69 295 ILE A CA 1
ATOM 2359 C C . ILE A 1 295 ? -16.211 29.766 -23.114 1.00 91.69 295 ILE A C 1
ATOM 2361 O O . ILE A 1 295 ? -15.155 29.442 -23.662 1.00 91.69 295 ILE A O 1
ATOM 2365 N N . PHE A 1 296 ? -16.542 29.447 -21.862 1.00 87.25 296 PHE A N 1
ATOM 2366 C CA . PHE A 1 296 ? -15.796 28.428 -21.144 1.00 87.25 296 PHE A CA 1
ATOM 2367 C C . PHE A 1 296 ? -16.312 27.037 -21.539 1.00 87.25 296 PHE A C 1
ATOM 2369 O O . PHE A 1 296 ? -15.571 26.245 -22.112 1.00 87.25 296 PHE A O 1
ATOM 2376 N N . HIS A 1 297 ? -17.600 26.769 -21.324 1.00 91.94 297 HIS A N 1
ATOM 2377 C CA . HIS A 1 297 ? -18.156 25.429 -21.485 1.00 91.94 297 HIS A CA 1
ATOM 2378 C C . HIS A 1 297 ? -19.323 25.384 -22.472 1.00 91.94 297 HIS A C 1
ATOM 2380 O O . HIS A 1 297 ? -20.261 26.186 -22.406 1.00 91.94 297 HIS A O 1
ATOM 2386 N N . ASN A 1 298 ? -19.293 24.381 -23.347 1.00 95.31 298 ASN A N 1
ATOM 2387 C CA . ASN A 1 298 ? -20.402 24.051 -24.234 1.00 95.31 298 ASN A CA 1
ATOM 2388 C C . ASN A 1 298 ? -21.245 22.919 -23.650 1.00 95.31 298 ASN A C 1
ATOM 2390 O O . ASN A 1 298 ? -20.705 21.962 -23.099 1.00 95.31 298 ASN A O 1
ATOM 2394 N N . ALA A 1 299 ? -22.563 22.994 -23.838 1.00 95.12 299 ALA A N 1
ATOM 2395 C CA . ALA A 1 299 ? -23.476 21.927 -23.445 1.00 95.12 299 ALA A CA 1
ATOM 2396 C C . ALA A 1 299 ? -23.472 20.793 -24.482 1.00 95.12 299 ALA A C 1
ATOM 2398 O O . ALA A 1 299 ? -23.114 19.661 -24.170 1.00 95.12 299 ALA A O 1
ATOM 2399 N N . ASN A 1 300 ? -23.869 21.090 -25.725 1.00 97.00 300 ASN A N 1
ATOM 2400 C CA . ASN A 1 300 ? -23.905 20.130 -26.833 1.00 97.00 300 ASN A CA 1
ATOM 2401 C C . ASN A 1 300 ? -24.088 20.850 -28.184 1.00 97.00 300 ASN A C 1
ATOM 2403 O O . ASN A 1 300 ? -24.423 22.036 -28.219 1.00 97.00 300 ASN A O 1
ATOM 2407 N N . ALA A 1 301 ? -23.919 20.134 -29.296 1.00 98.00 301 ALA A N 1
ATOM 2408 C CA . ALA A 1 301 ? -24.217 20.627 -30.639 1.00 98.00 301 ALA A CA 1
ATOM 2409 C C . ALA A 1 301 ? -24.817 19.529 -31.530 1.00 98.00 301 ALA A C 1
ATOM 2411 O O . ALA A 1 301 ? -24.566 18.342 -31.330 1.00 98.00 301 ALA A O 1
ATOM 2412 N N . TRP A 1 302 ? -25.609 19.918 -32.530 1.00 97.94 302 TRP A N 1
ATOM 2413 C CA . TRP A 1 302 ? -26.204 18.992 -33.499 1.00 97.94 302 TRP A CA 1
ATOM 2414 C C . TRP A 1 302 ? -26.568 19.685 -34.817 1.00 97.94 302 TRP A C 1
ATOM 2416 O O . TRP A 1 302 ? -26.386 20.889 -34.984 1.00 97.94 302 TRP A O 1
ATOM 2426 N N . GLU A 1 303 ? -27.075 18.907 -35.770 1.00 97.31 303 GLU A N 1
ATOM 2427 C CA . GLU A 1 303 ? -27.507 19.377 -37.088 1.00 97.31 303 GLU A CA 1
ATOM 2428 C C . GLU A 1 303 ? -29.038 19.344 -37.210 1.00 97.31 303 GLU A C 1
ATOM 2430 O O . GLU A 1 303 ? -29.684 18.369 -36.821 1.00 97.31 303 GLU A O 1
ATOM 2435 N N . GLU A 1 304 ? -29.624 20.401 -37.775 1.00 94.88 304 GLU A N 1
ATOM 2436 C CA . GLU A 1 304 ? -31.049 20.515 -38.099 1.00 94.88 304 GLU A CA 1
ATOM 2437 C C . GLU A 1 304 ? -31.223 21.006 -39.539 1.00 94.88 304 GLU A C 1
ATOM 2439 O O . GLU A 1 304 ? -31.201 22.203 -39.829 1.00 94.88 304 GLU A O 1
ATOM 2444 N N . GLY A 1 305 ? -31.404 20.068 -40.471 1.00 93.56 305 GLY A N 1
ATOM 2445 C CA . GLY A 1 305 ? -31.502 20.398 -41.893 1.00 93.56 305 GLY A CA 1
ATOM 2446 C C . GLY A 1 305 ? -30.213 21.044 -42.410 1.00 93.56 305 GLY A C 1
ATOM 2447 O O . GLY A 1 305 ? -29.163 20.413 -42.399 1.00 93.56 305 GLY A O 1
ATOM 2448 N N . ASP A 1 306 ? -30.303 22.297 -42.865 1.00 94.00 306 ASP A N 1
ATOM 2449 C CA . ASP A 1 306 ? -29.155 23.078 -43.352 1.00 94.00 306 ASP A CA 1
ATOM 2450 C C . ASP A 1 306 ? -28.437 23.857 -42.224 1.00 94.00 306 ASP A C 1
ATOM 2452 O O . ASP A 1 306 ? -27.523 24.638 -42.504 1.00 94.00 306 ASP A O 1
ATOM 2456 N N . GLU A 1 307 ? -28.853 23.702 -40.963 1.00 96.56 307 GLU A N 1
ATOM 2457 C CA . GLU A 1 307 ? -28.309 24.441 -39.820 1.00 96.56 307 GLU A CA 1
ATOM 2458 C C . GLU A 1 307 ? -27.504 23.557 -38.870 1.00 96.56 307 GLU A C 1
ATOM 2460 O O . GLU A 1 307 ? -27.839 22.402 -38.621 1.00 96.56 307 GLU A O 1
ATOM 2465 N N . VAL A 1 308 ? -26.457 24.138 -38.293 1.00 97.94 308 VAL A N 1
ATOM 2466 C CA . VAL A 1 308 ? -25.742 23.593 -37.140 1.00 97.94 308 VAL A CA 1
ATOM 2467 C C . VAL A 1 308 ? -26.152 24.396 -35.913 1.00 97.94 308 VAL A C 1
ATOM 2469 O O . VAL A 1 308 ? -26.080 25.626 -35.930 1.00 97.94 308 VAL A O 1
ATOM 2472 N N . VAL A 1 309 ? -26.579 23.704 -34.862 1.00 98.12 309 VAL A N 1
ATOM 2473 C CA . VAL A 1 309 ? -27.028 24.280 -33.593 1.00 98.12 309 VAL A CA 1
ATOM 2474 C C . VAL A 1 309 ? -25.981 24.001 -32.518 1.00 98.12 309 VAL A C 1
ATOM 2476 O O . VAL A 1 309 ? -25.502 22.876 -32.403 1.00 98.12 309 VAL A O 1
ATOM 2479 N N . LEU A 1 310 ? -25.631 25.017 -31.732 1.00 98.06 310 LEU A N 1
ATOM 2480 C CA . LEU A 1 310 ? -24.713 24.942 -30.596 1.00 98.06 310 LEU A CA 1
ATOM 2481 C C . LEU A 1 310 ? -25.401 25.500 -29.350 1.00 98.06 310 LEU A C 1
ATOM 2483 O O . LEU A 1 310 ? -25.883 26.631 -29.370 1.00 98.06 310 LEU A O 1
ATOM 2487 N N . ILE A 1 311 ? -25.388 24.736 -28.261 1.00 98.00 311 ILE A N 1
ATOM 2488 C CA . ILE A 1 311 ? -25.845 25.181 -26.944 1.00 98.00 311 ILE A CA 1
ATOM 2489 C C . ILE A 1 311 ? -24.630 25.419 -26.054 1.00 98.00 311 ILE A C 1
ATOM 2491 O O . ILE A 1 311 ? -23.794 24.529 -25.890 1.00 98.00 311 ILE A O 1
ATOM 2495 N N . THR A 1 312 ? -24.520 26.616 -25.482 1.00 96.25 312 THR A N 1
ATOM 2496 C CA . THR A 1 312 ? -23.302 27.059 -24.791 1.00 96.25 312 THR A CA 1
ATOM 2497 C C . THR A 1 312 ? -23.584 28.035 -23.658 1.00 96.25 312 THR A C 1
ATOM 2499 O O . THR A 1 312 ? -24.534 28.810 -23.738 1.00 96.25 312 THR A O 1
ATOM 2502 N N . CYS A 1 313 ? -22.713 28.050 -22.648 1.00 93.50 313 CYS A N 1
ATOM 2503 C CA . CYS A 1 313 ? -22.673 29.107 -21.640 1.00 93.50 313 CYS A CA 1
ATOM 2504 C C . CYS A 1 313 ? -21.745 30.227 -22.130 1.00 93.50 313 CYS A C 1
ATOM 2506 O O . CYS A 1 313 ? -20.566 30.003 -22.420 1.00 93.50 313 CYS A O 1
ATOM 2508 N N . ARG A 1 314 ? -22.311 31.417 -22.329 1.00 90.69 314 ARG A N 1
ATOM 2509 C CA . ARG A 1 314 ? -21.658 32.572 -22.942 1.00 90.69 314 ARG A CA 1
ATOM 2510 C C . ARG A 1 314 ? -21.443 33.665 -21.903 1.00 90.69 314 ARG A C 1
ATOM 2512 O O . ARG A 1 314 ? -22.381 34.077 -21.229 1.00 90.69 314 ARG A O 1
ATOM 2519 N N . LEU A 1 315 ? -20.240 34.235 -21.912 1.00 87.94 315 LEU A N 1
ATOM 2520 C CA . LEU A 1 315 ? -19.896 35.460 -21.205 1.00 87.94 315 LEU A CA 1
ATOM 2521 C C . LEU A 1 315 ? -19.765 36.631 -22.172 1.00 87.94 315 LEU A C 1
ATOM 2523 O O . LEU A 1 315 ? -19.158 36.529 -23.246 1.00 87.94 315 LEU A O 1
ATOM 2527 N N . GLU A 1 316 ? -20.291 37.773 -21.757 1.00 84.12 316 GLU A N 1
ATOM 2528 C CA . GLU A 1 316 ? -20.125 39.038 -22.458 1.00 84.12 316 GLU A CA 1
ATOM 2529 C C . GLU A 1 316 ? -19.014 39.871 -21.805 1.00 84.12 316 GLU A C 1
ATOM 2531 O O . GLU A 1 316 ? -19.093 40.215 -20.632 1.00 84.12 316 GLU A O 1
ATOM 2536 N N . ASN A 1 317 ? -17.975 40.207 -22.579 1.00 79.19 317 ASN A N 1
ATOM 2537 C CA . ASN A 1 317 ? -16.853 41.057 -22.155 1.00 79.19 317 ASN A CA 1
ATOM 2538 C C . ASN A 1 317 ? -16.180 40.643 -20.823 1.00 79.19 317 ASN A C 1
ATOM 2540 O O . ASN A 1 317 ? -16.082 41.473 -19.916 1.00 79.19 317 ASN A O 1
ATOM 2544 N N . PRO A 1 318 ? -15.691 39.394 -20.682 1.00 76.69 318 PRO A N 1
ATOM 2545 C CA . PRO A 1 318 ? -15.096 38.937 -19.431 1.00 76.69 318 PRO A CA 1
ATOM 2546 C C . PRO A 1 318 ? -13.835 39.730 -19.064 1.00 76.69 318 PRO A C 1
ATOM 2548 O O . PRO A 1 318 ? -12.919 39.896 -19.873 1.00 76.69 318 PRO A O 1
ATOM 2551 N N . ASP A 1 319 ? -13.764 40.148 -17.802 1.00 71.44 319 ASP A N 1
ATOM 2552 C CA . ASP A 1 319 ? -12.568 40.724 -17.191 1.00 71.44 319 ASP A CA 1
ATOM 2553 C C . ASP A 1 319 ? -11.865 39.660 -16.336 1.00 71.44 319 ASP A C 1
ATOM 2555 O O . ASP A 1 319 ? -12.188 39.463 -15.162 1.00 71.44 319 ASP A O 1
ATOM 2559 N N . LEU A 1 320 ? -10.905 38.950 -16.939 1.00 66.75 320 LEU A N 1
ATOM 2560 C CA . LEU A 1 320 ? -10.167 37.875 -16.266 1.00 66.75 320 LEU A CA 1
ATOM 2561 C C . LEU A 1 320 ? -9.269 38.372 -15.125 1.00 66.75 320 LEU A C 1
ATOM 2563 O O . LEU A 1 320 ? -8.860 37.573 -14.280 1.00 66.75 320 LEU A O 1
ATOM 2567 N N . ASP A 1 321 ? -8.983 39.675 -15.037 1.00 58.03 321 ASP A N 1
ATOM 2568 C CA . ASP A 1 321 ? -8.197 40.202 -13.926 1.00 58.03 321 ASP A CA 1
ATOM 2569 C C . ASP A 1 321 ? -8.965 40.161 -12.598 1.00 58.03 321 ASP A C 1
ATOM 2571 O O . ASP A 1 321 ? -8.334 39.980 -11.551 1.00 58.03 321 ASP A O 1
ATOM 2575 N N . LYS A 1 322 ? -10.303 40.231 -12.648 1.00 54.31 322 LYS A N 1
ATOM 2576 C CA . LYS A 1 322 ? -11.210 40.107 -11.492 1.00 54.31 322 LYS A CA 1
ATOM 2577 C C . LYS A 1 322 ? -11.497 38.659 -11.078 1.00 54.31 322 LYS A C 1
ATOM 2579 O O . LYS A 1 322 ? -11.983 38.430 -9.979 1.00 54.31 322 LYS A O 1
ATOM 2584 N N . VAL A 1 323 ? -11.160 37.691 -11.930 1.00 49.84 323 VAL A N 1
ATOM 2585 C CA . VAL A 1 323 ? -11.397 36.249 -11.720 1.00 49.84 323 VAL A CA 1
ATOM 2586 C C . VAL A 1 323 ? -10.341 35.606 -10.820 1.00 49.84 323 VAL A C 1
ATOM 2588 O O . VAL A 1 323 ? -10.635 34.681 -10.073 1.00 49.84 323 VAL A O 1
ATOM 2591 N N . ASN A 1 324 ? -9.110 36.121 -10.865 1.00 43.28 324 ASN A N 1
ATOM 2592 C CA . ASN A 1 324 ? -7.948 35.565 -10.159 1.00 43.28 324 ASN A CA 1
ATOM 2593 C C . ASN A 1 324 ? -7.658 36.249 -8.802 1.00 43.28 324 ASN A C 1
ATOM 2595 O O . ASN A 1 324 ? -6.599 36.031 -8.217 1.00 43.28 324 ASN A O 1
ATOM 2599 N N . GLY A 1 325 ? -8.546 37.136 -8.331 1.00 41.97 325 GLY A N 1
ATOM 2600 C CA . GLY A 1 325 ? -8.303 38.056 -7.214 1.00 41.97 325 GLY A CA 1
ATOM 2601 C C . GLY A 1 325 ? -9.051 37.732 -5.915 1.00 41.97 325 GLY A C 1
ATOM 2602 O O . GLY A 1 325 ? -10.127 37.154 -5.902 1.00 41.97 325 GLY A O 1
ATOM 2603 N N . TYR A 1 326 ? -8.470 38.182 -4.803 1.00 39.56 326 TYR A N 1
ATOM 2604 C CA . TYR A 1 326 ? -8.877 37.979 -3.406 1.00 39.56 326 TYR A CA 1
ATOM 2605 C C . TYR A 1 326 ? -10.139 38.767 -2.958 1.00 39.56 326 TYR A C 1
ATOM 2607 O O . TYR A 1 326 ? -10.281 39.082 -1.779 1.00 39.56 326 TYR A O 1
ATOM 2615 N N . GLN A 1 327 ? -11.041 39.167 -3.857 1.00 38.28 327 GLN A N 1
ATOM 2616 C CA . GLN A 1 327 ? -12.152 40.060 -3.493 1.00 38.28 327 GLN A CA 1
ATOM 2617 C C . GLN A 1 327 ? -13.508 39.358 -3.461 1.00 38.28 327 GLN A C 1
ATOM 2619 O O . GLN A 1 327 ? -13.925 38.709 -4.411 1.00 38.28 327 GLN A O 1
ATOM 2624 N N . SER A 1 328 ? -14.192 39.554 -2.333 1.00 37.69 328 SER A N 1
ATOM 2625 C CA . SER A 1 328 ? -15.575 39.199 -2.005 1.00 37.69 328 SER A CA 1
ATOM 2626 C C . SER A 1 328 ? -16.623 39.966 -2.820 1.00 37.69 328 SER A C 1
ATOM 2628 O O . SER A 1 328 ? -17.711 40.243 -2.314 1.00 37.69 328 SER A O 1
ATOM 2630 N N . ASP A 1 329 ? -16.298 40.387 -4.035 1.00 39.03 329 ASP A N 1
ATOM 2631 C CA . ASP A 1 329 ? -17.219 41.191 -4.820 1.00 39.03 329 ASP A CA 1
ATOM 2632 C C . ASP A 1 329 ? -18.149 40.235 -5.567 1.00 39.03 329 ASP A C 1
ATOM 2634 O O . ASP A 1 329 ? -17.705 39.356 -6.308 1.00 39.03 329 ASP A O 1
ATOM 2638 N N . LYS A 1 330 ? -19.454 40.380 -5.314 1.00 47.88 330 LYS A N 1
ATOM 2639 C CA . LYS A 1 330 ? -20.530 39.711 -6.054 1.00 47.88 330 LYS A CA 1
ATOM 2640 C C . LYS A 1 330 ? -20.242 39.755 -7.562 1.00 47.88 330 LYS A C 1
ATOM 2642 O O . LYS A 1 330 ? -19.642 40.720 -8.037 1.00 47.88 330 LYS A O 1
ATOM 2647 N N . LEU A 1 331 ? -20.720 38.757 -8.315 1.00 49.72 331 LEU A N 1
ATOM 2648 C CA . LEU A 1 331 ? -20.608 38.617 -9.783 1.00 49.72 331 LEU A CA 1
ATOM 2649 C C . LEU A 1 331 ? -21.271 39.759 -10.597 1.00 49.72 331 LEU A C 1
ATOM 2651 O O . LEU A 1 331 ? -21.776 39.514 -11.688 1.00 49.72 331 LEU A O 1
ATOM 2655 N N . GLU A 1 332 ? -21.269 41.014 -10.137 1.00 45.47 332 GLU A N 1
ATOM 2656 C CA . GLU A 1 332 ? -21.918 42.150 -10.808 1.00 45.47 332 GLU A CA 1
ATOM 2657 C C . GLU A 1 332 ? -21.439 42.338 -12.264 1.00 45.47 332 GLU A C 1
ATOM 2659 O O . GLU A 1 332 ? -22.167 42.913 -13.066 1.00 45.47 332 GLU A O 1
ATOM 2664 N N . ASN A 1 333 ? -20.275 41.778 -12.640 1.00 47.34 333 ASN A N 1
ATOM 2665 C CA . ASN A 1 333 ? -19.706 41.840 -13.994 1.00 47.34 333 ASN A CA 1
ATOM 2666 C C . ASN A 1 333 ? -19.419 40.471 -14.663 1.00 47.34 333 ASN A C 1
ATOM 2668 O O . ASN A 1 333 ? -18.706 40.439 -15.664 1.00 47.34 333 ASN A O 1
ATOM 2672 N N . PHE A 1 334 ? -19.920 39.344 -14.142 1.00 60.94 334 PHE A N 1
ATOM 2673 C CA . PHE A 1 334 ? -19.669 38.002 -14.707 1.00 60.94 334 PHE A CA 1
ATOM 2674 C C . PHE A 1 334 ? -20.992 37.318 -15.100 1.00 60.94 334 PHE A C 1
ATOM 2676 O O . PHE A 1 334 ? -21.387 36.287 -14.557 1.00 60.94 334 PHE A O 1
ATOM 2683 N N . GLY A 1 335 ? -21.719 37.940 -16.031 1.00 69.62 335 GLY A N 1
ATOM 2684 C CA . GLY A 1 335 ? -22.993 37.426 -16.536 1.00 69.62 335 GLY A CA 1
ATOM 2685 C C . GLY A 1 335 ? -22.789 36.240 -17.472 1.00 69.62 335 GLY A C 1
ATOM 2686 O O . GLY A 1 335 ? -22.618 36.434 -18.674 1.00 69.62 335 GLY A O 1
ATOM 2687 N N . ASN A 1 336 ? -22.741 35.026 -16.916 1.00 85.25 336 ASN A N 1
ATOM 2688 C CA . ASN A 1 336 ? -22.720 33.798 -17.706 1.00 85.25 336 ASN A CA 1
ATOM 2689 C C . ASN A 1 336 ? -24.145 33.288 -17.939 1.00 85.25 336 ASN A C 1
ATOM 2691 O O . ASN A 1 336 ? -24.919 33.138 -16.991 1.00 85.25 336 ASN A O 1
ATOM 2695 N N . GLU A 1 337 ? -24.487 33.073 -19.202 1.00 91.12 337 GLU A N 1
ATOM 2696 C CA . GLU A 1 337 ? -25.851 32.843 -19.670 1.00 91.12 337 GLU A CA 1
ATOM 2697 C C . GLU A 1 337 ? -25.881 31.691 -20.671 1.00 91.12 337 GLU A C 1
ATOM 2699 O O . GLU A 1 337 ? -24.999 31.569 -21.523 1.00 91.12 337 GLU A O 1
ATOM 2704 N N . LEU A 1 338 ? -26.929 30.872 -20.628 1.00 94.75 338 LEU A N 1
ATOM 2705 C CA . LEU A 1 338 ? -27.143 29.810 -21.602 1.00 94.75 338 LEU A CA 1
ATOM 2706 C C . LEU A 1 338 ? -27.662 30.408 -22.917 1.00 94.75 338 LEU A C 1
ATOM 2708 O O . LEU A 1 338 ? -28.628 31.171 -22.919 1.00 94.75 338 LEU A O 1
ATOM 2712 N N . TYR A 1 339 ? -27.049 30.045 -24.042 1.00 95.50 339 TYR A N 1
ATOM 2713 C CA . TYR A 1 339 ? -27.425 30.490 -25.385 1.00 95.50 339 TYR A CA 1
ATOM 2714 C C . TYR A 1 339 ? -27.584 29.317 -26.348 1.00 95.50 339 TYR A C 1
ATOM 2716 O O . TYR A 1 339 ? -26.833 28.344 -26.298 1.00 95.50 339 TYR A O 1
ATOM 2724 N N . GLU A 1 340 ? -28.510 29.481 -27.288 1.00 96.94 340 GLU A N 1
ATOM 2725 C CA . GLU A 1 340 ? -28.582 28.718 -28.530 1.00 96.94 340 GLU A CA 1
ATOM 2726 C C . GLU A 1 340 ? -27.977 29.547 -29.663 1.00 96.94 340 GLU A C 1
ATOM 2728 O O . GLU A 1 340 ? -28.399 30.676 -29.912 1.00 96.94 340 GLU A O 1
ATOM 2733 N N . MET A 1 341 ? -26.997 28.996 -30.372 1.00 97.44 341 MET A N 1
ATOM 2734 C CA . MET A 1 341 ? -26.400 29.592 -31.563 1.00 97.44 341 MET A CA 1
ATOM 2735 C C . MET A 1 341 ? -26.709 28.721 -32.776 1.00 97.44 341 MET A C 1
ATOM 2737 O O . MET A 1 341 ? -26.536 27.506 -32.729 1.00 97.44 341 MET A O 1
ATOM 2741 N N . ARG A 1 342 ? -27.154 29.340 -33.871 1.00 98.00 342 ARG A N 1
ATOM 2742 C CA . ARG A 1 342 ? -27.500 28.651 -35.121 1.00 98.00 342 ARG A CA 1
ATOM 2743 C C . ARG A 1 342 ? -26.655 29.164 -36.270 1.00 98.00 342 ARG A C 1
ATOM 2745 O O . ARG A 1 342 ? -26.556 30.375 -36.475 1.00 98.00 342 ARG A O 1
ATOM 2752 N N . PHE A 1 343 ? -26.101 28.240 -37.044 1.00 98.00 343 PHE A N 1
ATOM 2753 C CA . PHE A 1 343 ? -25.235 28.512 -38.184 1.00 98.00 343 PHE A CA 1
ATOM 2754 C C . PHE A 1 343 ? -25.805 27.844 -39.430 1.00 98.00 343 PHE A C 1
ATOM 2756 O O . PHE A 1 343 ? -25.792 26.621 -39.559 1.00 98.00 343 PHE A O 1
ATOM 2763 N N . ASN A 1 344 ? -26.309 28.641 -40.365 1.00 97.00 344 ASN A N 1
ATOM 2764 C CA . ASN A 1 344 ? -26.890 28.126 -41.591 1.00 97.00 344 ASN A CA 1
ATOM 2765 C C . ASN A 1 344 ? -25.792 27.846 -42.621 1.00 97.00 344 ASN A C 1
ATOM 2767 O O . ASN A 1 344 ? -25.207 28.759 -43.214 1.00 97.00 344 ASN A O 1
ATOM 2771 N N . MET A 1 345 ? -25.537 26.566 -42.873 1.00 95.31 345 MET A N 1
ATOM 2772 C CA . MET A 1 345 ? -24.470 26.110 -43.755 1.00 95.31 345 MET A CA 1
ATOM 2773 C C . MET A 1 345 ? -24.720 26.499 -45.213 1.00 95.31 345 MET A C 1
ATOM 2775 O O . MET A 1 345 ? -23.773 26.627 -45.983 1.00 95.31 345 MET A O 1
ATOM 2779 N N . LYS A 1 346 ? -25.963 26.734 -45.633 1.00 93.69 346 LYS A N 1
ATOM 2780 C CA . LYS A 1 346 ? -26.272 27.078 -47.025 1.00 93.69 346 LYS A CA 1
ATOM 2781 C C . LYS A 1 346 ? -26.183 28.576 -47.302 1.00 93.69 346 LYS A C 1
ATOM 2783 O O . LYS A 1 346 ? -25.623 28.971 -48.322 1.00 93.69 346 LYS A O 1
ATOM 2788 N N . THR A 1 347 ? -26.742 29.399 -46.418 1.00 94.69 347 THR A N 1
ATOM 2789 C CA . THR A 1 347 ? -26.832 30.856 -46.606 1.00 94.69 347 THR A CA 1
ATOM 2790 C C . THR A 1 347 ? -25.640 31.611 -46.024 1.00 94.69 347 THR A C 1
ATOM 2792 O O . THR A 1 347 ? -25.396 32.746 -46.426 1.00 94.69 347 THR A O 1
ATOM 2795 N N . GLY A 1 348 ? -24.897 31.004 -45.092 1.00 92.19 348 GLY A N 1
ATOM 2796 C CA . GLY A 1 348 ? -23.835 31.677 -44.342 1.00 92.19 348 GLY A CA 1
ATOM 2797 C C . GLY A 1 348 ? -24.351 32.565 -43.202 1.00 92.19 348 GLY A C 1
ATOM 2798 O O . GLY A 1 348 ? -23.560 33.276 -42.584 1.00 92.19 348 GLY A O 1
ATOM 2799 N N . ALA A 1 349 ? -25.659 32.553 -42.922 1.00 94.94 349 ALA A N 1
ATOM 2800 C CA . ALA A 1 349 ? -26.244 33.305 -41.818 1.00 94.94 349 ALA A CA 1
ATOM 2801 C C . ALA A 1 349 ? -25.906 32.664 -40.462 1.00 94.94 349 ALA A C 1
ATOM 2803 O O . ALA A 1 349 ? -25.865 31.440 -40.341 1.00 94.94 349 ALA A O 1
ATOM 2804 N N . ALA A 1 350 ? -25.705 33.494 -39.439 1.00 96.50 350 ALA A N 1
ATOM 2805 C CA . ALA A 1 350 ? -25.545 33.063 -38.055 1.00 96.50 350 ALA A CA 1
ATOM 2806 C C . ALA A 1 350 ? -26.466 33.874 -37.143 1.00 96.50 350 ALA A C 1
ATOM 2808 O O . ALA A 1 350 ? -26.653 35.075 -37.352 1.00 96.50 350 ALA A O 1
ATOM 2809 N N . SER A 1 351 ? -27.033 33.222 -36.134 1.00 96.25 351 SER A N 1
ATOM 2810 C CA . SER A 1 351 ? -27.887 33.858 -35.132 1.00 96.25 351 SER A CA 1
ATOM 2811 C C . SER A 1 351 ? -27.626 33.274 -33.749 1.00 96.25 351 SER A C 1
ATOM 2813 O O . SER A 1 351 ? -27.047 32.197 -33.622 1.00 96.25 351 SER A O 1
ATOM 2815 N N . GLN A 1 352 ? -28.027 34.005 -32.714 1.00 94.75 352 GLN A N 1
ATOM 2816 C CA . GLN A 1 352 ? -27.943 33.555 -31.332 1.00 94.75 352 GLN A CA 1
ATOM 2817 C C . GLN A 1 352 ? -29.196 33.986 -30.568 1.00 94.75 352 GLN A C 1
ATOM 2819 O O . GLN A 1 352 ? -29.719 35.079 -30.801 1.00 94.75 352 GLN A O 1
ATOM 2824 N N . LYS A 1 353 ? -29.654 33.134 -29.657 1.00 93.81 353 LYS A N 1
ATOM 2825 C CA . LYS A 1 353 ? -30.836 33.315 -28.818 1.00 93.81 353 LYS A CA 1
ATOM 2826 C C . LYS A 1 353 ? -30.457 33.016 -27.371 1.00 93.81 353 LYS A C 1
ATOM 2828 O O . LYS A 1 353 ? -29.910 31.955 -27.088 1.00 93.81 353 LYS A O 1
ATOM 2833 N N . GLN A 1 354 ? -30.739 33.953 -26.473 1.00 93.31 354 GLN A N 1
ATOM 2834 C CA . GLN A 1 354 ? -30.558 33.755 -25.036 1.00 93.31 354 GLN A CA 1
ATOM 2835 C C . GLN A 1 354 ? -31.616 32.774 -24.517 1.00 93.31 354 GLN A C 1
ATOM 2837 O O . GLN A 1 354 ? -32.794 32.903 -24.853 1.00 93.31 354 GLN A O 1
ATOM 2842 N N . LEU A 1 355 ? -31.190 31.797 -23.720 1.00 92.56 355 LEU A N 1
ATOM 2843 C CA . LEU A 1 355 ? -32.039 30.769 -23.120 1.00 92.56 355 LEU A CA 1
ATOM 2844 C C . LEU A 1 355 ? -32.185 30.924 -21.604 1.00 92.56 355 LEU A C 1
ATOM 2846 O O . LEU A 1 355 ? -33.142 30.401 -21.047 1.00 92.56 355 LEU A O 1
ATOM 2850 N N . SER A 1 356 ? -31.277 31.621 -20.925 1.00 91.06 356 SER A N 1
ATOM 2851 C CA . SER A 1 356 ? -31.368 31.839 -19.478 1.00 91.06 356 SER A CA 1
ATOM 2852 C C . SER A 1 356 ? -30.966 33.254 -19.084 1.00 91.06 356 SER A C 1
ATOM 2854 O O . SER A 1 356 ? -30.217 33.919 -19.799 1.00 91.06 356 SER A O 1
ATOM 2856 N N . VAL A 1 357 ? -31.404 33.681 -17.898 1.00 85.75 357 VAL A N 1
ATOM 2857 C CA . VAL A 1 357 ? -30.778 34.806 -17.191 1.00 85.75 357 VAL A CA 1
ATOM 2858 C C . VAL A 1 357 ? -29.382 34.410 -16.675 1.00 85.75 357 VAL A C 1
ATOM 2860 O O . VAL A 1 357 ? -28.989 33.240 -16.751 1.00 85.75 357 VAL A O 1
ATOM 2863 N N . SER A 1 358 ? -28.628 35.398 -16.193 1.00 80.06 358 SER A N 1
ATOM 2864 C CA . SER A 1 358 ? -27.233 35.256 -15.768 1.00 80.06 358 SER A CA 1
ATOM 2865 C C . SER A 1 358 ? -27.008 34.393 -14.515 1.00 80.06 358 SER A C 1
ATOM 2867 O O . SER A 1 358 ? -27.908 34.182 -13.704 1.00 80.06 358 SER A O 1
ATOM 2869 N N . ALA A 1 359 ? -25.736 33.996 -14.381 1.00 81.75 359 ALA A N 1
ATOM 2870 C CA . ALA A 1 359 ? -25.085 33.188 -13.346 1.00 81.75 359 ALA A CA 1
ATOM 2871 C C . ALA A 1 359 ? -25.248 31.662 -13.485 1.00 81.75 359 ALA A C 1
ATOM 2873 O O . ALA A 1 359 ? -25.225 30.946 -12.484 1.00 81.75 359 ALA A O 1
ATOM 2874 N N . VAL A 1 360 ? -25.349 31.156 -14.723 1.00 88.56 360 VAL A N 1
ATOM 2875 C CA . VAL A 1 360 ? -25.318 29.711 -15.014 1.00 88.56 360 VAL A CA 1
ATOM 2876 C C . VAL A 1 360 ? -24.060 29.296 -15.781 1.00 88.56 360 VAL A C 1
ATOM 2878 O O . VAL A 1 360 ? -23.639 29.979 -16.711 1.00 88.56 360 VAL A O 1
ATOM 2881 N N . ASP A 1 361 ? -23.460 28.166 -15.404 1.00 89.62 361 ASP A N 1
ATOM 2882 C CA . ASP A 1 361 ? -22.304 27.559 -16.091 1.00 89.62 361 ASP A CA 1
ATOM 2883 C C . ASP A 1 361 ? -22.265 26.032 -15.869 1.00 89.62 361 ASP A C 1
ATOM 2885 O O . ASP A 1 361 ? -23.237 25.458 -15.371 1.00 89.62 361 ASP A O 1
ATOM 2889 N N . PHE A 1 362 ? -21.159 25.385 -16.255 1.00 90.06 362 PHE A N 1
ATOM 2890 C CA . PHE A 1 362 ? -20.902 23.946 -16.165 1.00 90.06 362 PHE A CA 1
ATOM 2891 C C . PHE A 1 362 ? -22.077 23.119 -16.705 1.00 90.06 362 PHE A C 1
ATOM 2893 O O . PHE A 1 362 ? -22.656 22.304 -15.980 1.00 90.06 362 PHE A O 1
ATOM 2900 N N . PRO A 1 363 ? -22.476 23.352 -17.972 1.00 93.94 363 PRO A N 1
ATOM 2901 C CA . PRO A 1 363 ? -23.602 22.662 -18.554 1.00 93.94 363 PRO A CA 1
ATOM 2902 C C . PRO A 1 363 ? -23.302 21.168 -18.682 1.00 93.94 363 PRO A C 1
ATOM 2904 O O . PRO A 1 363 ? -22.224 20.747 -19.107 1.00 93.94 363 PRO A O 1
ATOM 2907 N N . ARG A 1 364 ? -24.300 20.359 -18.351 1.00 92.69 364 ARG A N 1
ATOM 2908 C CA . ARG A 1 364 ? -24.292 18.908 -18.457 1.00 92.69 364 ARG A CA 1
ATOM 2909 C C . ARG A 1 364 ? -25.520 18.435 -19.204 1.00 92.69 364 ARG A C 1
ATOM 2911 O O . ARG A 1 364 ? -26.614 18.982 -19.068 1.00 92.69 364 ARG A O 1
ATOM 2918 N N . VAL A 1 365 ? -25.313 17.383 -19.974 1.00 93.81 365 VAL A N 1
ATOM 2919 C CA . VAL A 1 365 ? -26.322 16.714 -20.788 1.00 93.81 365 VAL A CA 1
ATOM 2920 C C . VAL A 1 365 ? -26.207 15.211 -20.574 1.00 93.81 365 VAL A C 1
ATOM 2922 O O . VAL A 1 365 ? -25.213 14.731 -20.027 1.00 93.81 365 VAL A O 1
ATOM 2925 N N . ASN A 1 366 ? -27.199 14.452 -21.029 1.00 93.44 366 ASN A N 1
ATOM 2926 C CA . ASN A 1 366 ? -27.031 13.012 -21.165 1.00 93.44 366 ASN A CA 1
ATOM 2927 C C . ASN A 1 366 ? -26.003 12.733 -22.275 1.00 93.44 366 ASN A C 1
ATOM 2929 O O . ASN A 1 366 ? -26.297 12.907 -23.458 1.00 93.44 366 ASN A O 1
ATOM 2933 N N . GLU A 1 367 ? -24.802 12.288 -21.900 1.00 90.94 367 GLU A N 1
ATOM 2934 C CA . GLU A 1 367 ? -23.677 12.067 -22.826 1.00 90.94 367 GLU A CA 1
ATOM 2935 C C . GLU A 1 367 ? -23.977 11.032 -23.926 1.00 90.94 367 GLU A C 1
ATOM 2937 O O . GLU A 1 367 ? -23.331 11.030 -24.971 1.00 90.94 367 GLU A O 1
ATOM 2942 N N . SER A 1 368 ? -25.023 10.209 -23.769 1.00 91.38 368 SER A N 1
ATOM 2943 C CA . SER A 1 368 ? -25.519 9.333 -24.847 1.00 91.38 368 SER A CA 1
ATOM 2944 C C . SER A 1 368 ? -25.990 10.113 -26.087 1.00 91.38 368 SER A C 1
ATOM 2946 O O . SER A 1 368 ? -26.139 9.529 -27.161 1.00 91.38 368 SER A O 1
ATOM 2948 N N . TYR A 1 369 ? -26.218 11.423 -25.947 1.00 93.19 369 TYR A N 1
ATOM 2949 C CA . TYR A 1 369 ? -26.650 12.343 -26.998 1.00 93.19 369 TYR A CA 1
ATOM 2950 C C . TYR A 1 369 ? -25.550 13.318 -27.442 1.00 93.19 369 TYR A C 1
ATOM 2952 O O . TYR A 1 369 ? -25.839 14.249 -28.194 1.00 93.19 369 TYR A O 1
ATOM 2960 N N . THR A 1 370 ? -24.292 13.151 -27.022 1.00 94.38 370 THR A N 1
ATOM 2961 C CA . THR A 1 370 ? -23.198 14.027 -27.471 1.00 94.38 370 THR A CA 1
ATOM 2962 C C . THR A 1 370 ? -23.107 14.046 -29.001 1.00 94.38 370 THR A C 1
ATOM 2964 O O . THR A 1 370 ? -23.021 13.009 -29.659 1.00 94.38 370 THR A O 1
ATOM 2967 N N . GLY A 1 371 ? -23.170 15.243 -29.587 1.00 95.19 371 GLY A N 1
ATOM 2968 C CA . GLY A 1 371 ? -23.199 15.434 -31.037 1.00 95.19 371 GLY A CA 1
ATOM 2969 C C . GLY A 1 371 ? -24.527 15.073 -31.714 1.00 95.19 371 GLY A C 1
ATOM 2970 O O . GLY A 1 371 ? -24.569 14.955 -32.942 1.00 95.19 371 GLY A O 1
ATOM 2971 N N . ARG A 1 372 ? -25.597 14.839 -30.948 1.00 94.75 372 ARG A N 1
ATOM 2972 C CA . ARG A 1 372 ? -26.966 14.589 -31.419 1.00 94.75 372 ARG A CA 1
ATOM 2973 C C . ARG A 1 372 ? -27.943 15.559 -30.766 1.00 94.75 372 ARG A C 1
ATOM 2975 O O . ARG A 1 372 ? -27.659 16.170 -29.739 1.00 94.75 372 ARG A O 1
ATOM 2982 N N . LYS A 1 373 ? -29.107 15.707 -31.399 1.00 94.75 373 LYS A N 1
ATOM 2983 C CA . LYS A 1 373 ? -30.177 16.560 -30.886 1.00 94.75 373 LYS A CA 1
ATOM 2984 C C . LYS A 1 373 ? -30.647 16.049 -29.528 1.00 94.75 373 LYS A C 1
ATOM 2986 O O . LYS A 1 373 ? -30.890 14.855 -29.377 1.00 94.75 373 LYS A O 1
ATOM 2991 N N . GLN A 1 374 ? -30.805 16.976 -28.593 1.00 93.19 374 GLN A N 1
ATOM 2992 C CA . GLN A 1 374 ? -31.218 16.710 -27.222 1.00 93.19 374 GLN A CA 1
ATOM 2993 C C . GLN A 1 374 ? -32.157 17.821 -26.727 1.00 93.19 374 GLN A C 1
ATOM 2995 O O . GLN A 1 374 ? -32.186 18.910 -27.309 1.00 93.19 374 GLN A O 1
ATOM 3000 N N . ARG A 1 375 ? -32.925 17.555 -25.676 1.00 94.69 375 ARG A N 1
ATOM 3001 C CA . ARG A 1 375 ? -33.955 18.437 -25.125 1.00 94.69 375 ARG A CA 1
ATOM 3002 C C . ARG A 1 375 ? -33.561 19.073 -23.796 1.00 94.69 375 ARG A C 1
ATOM 3004 O O . ARG A 1 375 ? -33.920 20.226 -23.586 1.00 94.69 375 ARG A O 1
ATOM 3011 N N . TYR A 1 376 ? -32.876 18.375 -22.899 1.00 97.06 376 TYR A N 1
ATOM 3012 C CA . TYR A 1 376 ? -32.681 18.830 -21.522 1.00 97.06 376 TYR A CA 1
ATOM 3013 C C . TYR A 1 376 ? -31.234 19.222 -21.235 1.00 97.06 376 TYR A C 1
ATOM 3015 O O . TYR A 1 376 ? -30.310 18.476 -21.524 1.00 97.06 376 TYR A O 1
ATOM 3023 N N . VAL A 1 377 ? -31.015 20.397 -20.647 1.00 96.81 377 VAL A N 1
ATOM 3024 C CA . VAL A 1 377 ? -29.681 20.835 -20.194 1.00 96.81 377 VAL A CA 1
ATOM 3025 C C . VAL A 1 377 ? -29.725 21.094 -18.702 1.00 96.81 377 VAL A C 1
ATOM 3027 O O . VAL A 1 377 ? -30.660 21.722 -18.210 1.00 96.81 377 VAL A O 1
ATOM 3030 N N . TYR A 1 378 ? -28.696 20.652 -17.991 1.00 96.50 378 TYR A N 1
ATOM 3031 C CA . TYR A 1 378 ? -28.511 20.924 -16.574 1.00 96.50 378 TYR A CA 1
ATOM 3032 C C . TYR A 1 378 ? -27.342 21.881 -16.394 1.00 96.50 378 TYR A C 1
ATOM 3034 O O . TYR A 1 378 ? -26.260 21.594 -16.887 1.00 96.50 378 TYR A O 1
ATOM 3042 N N . CYS A 1 379 ? -27.528 22.990 -15.688 1.00 94.31 379 CYS A N 1
ATOM 3043 C CA . CYS A 1 379 ? -26.442 23.924 -15.379 1.00 94.31 379 CYS A CA 1
ATOM 3044 C C . CYS A 1 379 ? -26.306 24.107 -13.868 1.00 94.31 379 CYS A C 1
ATOM 3046 O O . CYS A 1 379 ? -27.257 23.893 -13.115 1.00 94.31 379 CYS A O 1
ATOM 3048 N N . THR A 1 380 ? -25.138 24.550 -13.418 1.00 92.25 380 THR A N 1
ATOM 3049 C CA . THR A 1 380 ? -24.940 25.019 -12.043 1.00 92.25 380 THR A CA 1
ATOM 3050 C C . THR A 1 380 ? -25.297 26.494 -11.920 1.00 92.25 380 THR A C 1
ATOM 3052 O O . THR A 1 380 ? -24.971 27.269 -12.817 1.00 92.25 380 THR A O 1
ATOM 3055 N N . ILE A 1 381 ? -25.897 26.881 -10.797 1.00 91.44 381 ILE A N 1
ATOM 3056 C CA . ILE A 1 381 ? -26.131 28.273 -10.401 1.00 91.44 381 ILE A CA 1
ATOM 3057 C C . ILE A 1 381 ? -24.914 28.755 -9.611 1.00 91.44 381 ILE A C 1
ATOM 3059 O O . ILE A 1 381 ? -24.492 28.088 -8.666 1.00 91.44 381 ILE A O 1
ATOM 3063 N N . LEU A 1 382 ? -24.346 29.894 -9.996 1.00 83.88 382 LEU A N 1
ATOM 3064 C CA . LEU A 1 382 ? -23.121 30.444 -9.418 1.00 83.88 382 LEU A CA 1
ATOM 3065 C C . LEU A 1 382 ? -23.412 31.672 -8.545 1.00 83.88 382 LEU A C 1
ATOM 3067 O O . LEU A 1 382 ? -24.087 32.601 -8.975 1.00 83.88 382 LEU A O 1
ATOM 3071 N N . ASP A 1 383 ? -22.836 31.715 -7.344 1.00 71.56 383 ASP A N 1
ATOM 3072 C CA . ASP A 1 383 ? -22.757 32.933 -6.512 1.00 71.56 383 ASP A CA 1
ATOM 3073 C C . ASP A 1 383 ? -21.415 33.661 -6.703 1.00 71.56 383 ASP A C 1
ATOM 3075 O O . ASP A 1 383 ? -21.328 34.888 -6.723 1.00 71.56 383 ASP A O 1
ATOM 3079 N N . SER A 1 384 ? -20.355 32.886 -6.939 1.00 65.75 384 SER A N 1
ATOM 3080 C CA . SER A 1 384 ? -19.067 33.347 -7.462 1.00 65.75 384 SER A CA 1
ATOM 3081 C C . SER A 1 384 ? -18.484 32.275 -8.386 1.00 65.75 384 SER A C 1
ATOM 3083 O O . SER A 1 384 ? -19.011 31.167 -8.457 1.00 65.75 384 SER A O 1
ATOM 3085 N N . ILE A 1 385 ? -17.369 32.566 -9.060 1.00 59.53 385 ILE A N 1
ATOM 3086 C CA . ILE A 1 385 ? -16.740 31.661 -10.046 1.00 59.53 385 ILE A CA 1
ATOM 3087 C C . ILE A 1 385 ? -16.416 30.273 -9.467 1.00 59.53 385 ILE A C 1
ATOM 3089 O O . ILE A 1 385 ? -16.383 29.295 -10.206 1.00 59.53 385 ILE A O 1
ATOM 3093 N N . ALA A 1 386 ? -16.212 30.169 -8.151 1.00 63.12 386 ALA A N 1
ATOM 3094 C CA . ALA A 1 386 ? -15.918 28.906 -7.476 1.00 63.12 386 ALA A CA 1
ATOM 3095 C C . ALA A 1 386 ? -17.072 28.367 -6.609 1.00 63.12 386 ALA A C 1
ATOM 3097 O O . ALA A 1 386 ? -17.003 27.224 -6.165 1.00 63.12 386 ALA A O 1
ATOM 3098 N N . LYS A 1 387 ? -18.115 29.162 -6.332 1.00 75.62 387 LYS A N 1
ATOM 3099 C CA . LYS A 1 387 ? -19.180 28.809 -5.377 1.00 75.62 387 LYS A CA 1
ATOM 3100 C C . LYS A 1 387 ? -20.493 28.528 -6.105 1.00 75.62 387 LYS A C 1
ATOM 3102 O O . LYS A 1 387 ? -21.206 29.460 -6.473 1.00 75.62 387 LYS A O 1
ATOM 3107 N N . VAL A 1 388 ? -20.810 27.244 -6.273 1.00 87.31 388 VAL A N 1
ATOM 3108 C CA . VAL A 1 388 ? -22.094 26.771 -6.814 1.00 87.31 388 VAL A CA 1
ATOM 3109 C C . VAL A 1 388 ? -23.145 26.780 -5.707 1.00 87.31 388 VAL A C 1
ATOM 3111 O O . VAL A 1 388 ? -22.909 26.180 -4.667 1.00 87.31 388 VAL A O 1
ATOM 3114 N N . THR A 1 389 ? -24.299 27.406 -5.915 1.00 91.06 389 THR A N 1
ATOM 3115 C CA . THR A 1 389 ? -25.402 27.475 -4.932 1.00 91.06 389 THR A CA 1
ATOM 3116 C C . THR A 1 389 ? -26.594 26.588 -5.278 1.00 91.06 389 THR A C 1
ATOM 3118 O O . THR A 1 389 ? -27.440 26.334 -4.425 1.00 91.06 389 THR A O 1
ATOM 3121 N N . GLY A 1 390 ? -26.656 26.063 -6.499 1.00 92.94 390 GLY A N 1
ATOM 3122 C CA . GLY A 1 390 ? -27.743 25.185 -6.916 1.00 92.94 390 GLY A CA 1
ATOM 3123 C C . GLY A 1 390 ? -27.536 24.579 -8.296 1.00 92.94 390 GLY A C 1
ATOM 3124 O O . GLY A 1 390 ? -26.542 24.851 -8.969 1.00 92.94 390 GLY A O 1
ATOM 3125 N N . ILE A 1 391 ? -28.490 23.754 -8.721 1.00 95.31 391 ILE A N 1
ATOM 3126 C CA . ILE A 1 391 ? -28.524 23.124 -10.048 1.00 95.31 391 ILE A CA 1
ATOM 3127 C C . ILE A 1 391 ? -29.874 23.410 -10.693 1.00 95.31 391 ILE A C 1
ATOM 3129 O O . ILE A 1 391 ? -30.915 23.278 -10.056 1.00 95.31 391 ILE A O 1
ATOM 3133 N N . ILE A 1 392 ? -29.864 23.774 -11.969 1.00 95.44 392 ILE A N 1
ATOM 3134 C CA . ILE A 1 392 ? -31.048 24.153 -12.735 1.00 95.44 392 ILE A CA 1
ATOM 3135 C C . ILE A 1 392 ? -31.209 23.258 -13.963 1.00 95.44 392 ILE A C 1
ATOM 3137 O O . ILE A 1 392 ? -30.228 22.911 -14.617 1.00 95.44 392 ILE A O 1
ATOM 3141 N N . LYS A 1 393 ? -32.455 22.893 -14.278 1.00 96.81 393 LYS A N 1
ATOM 3142 C CA . LYS A 1 393 ? -32.837 22.108 -15.457 1.00 96.81 393 LYS A CA 1
ATOM 3143 C C . LYS A 1 393 ? -33.579 22.977 -16.471 1.00 96.81 393 LYS A C 1
ATOM 3145 O O . LYS A 1 393 ? -34.625 23.547 -16.151 1.00 96.81 393 LYS A O 1
ATOM 3150 N N . PHE A 1 394 ? -33.093 22.986 -17.706 1.00 96.62 394 PHE A N 1
ATOM 3151 C CA . PHE A 1 394 ? -33.705 23.647 -18.855 1.00 96.62 394 PHE A CA 1
ATOM 3152 C C . PHE A 1 394 ? -34.320 22.638 -19.826 1.00 96.62 394 PHE A C 1
ATOM 3154 O O . PHE A 1 394 ? -33.743 21.581 -20.073 1.00 96.62 394 PHE A O 1
ATOM 3161 N N . ASP A 1 395 ? -35.460 22.992 -20.415 1.00 96.00 395 ASP A N 1
ATOM 3162 C CA . ASP A 1 395 ? -36.081 22.324 -21.560 1.00 96.00 395 ASP A CA 1
ATOM 3163 C C . ASP A 1 395 ? -35.912 23.195 -22.809 1.00 96.00 395 ASP A C 1
ATOM 3165 O O . ASP A 1 395 ? -36.557 24.231 -22.953 1.00 96.00 395 ASP A O 1
ATOM 3169 N N . LEU A 1 396 ? -35.049 22.767 -23.728 1.00 94.62 396 LEU A N 1
ATOM 3170 C CA . LEU A 1 396 ? -34.721 23.484 -24.960 1.00 94.62 396 LEU A CA 1
ATOM 3171 C C . LEU A 1 396 ? -35.888 23.554 -25.956 1.00 94.62 396 LEU A C 1
ATOM 3173 O O . LEU A 1 396 ? -35.836 24.335 -26.902 1.00 94.62 396 LEU A O 1
ATOM 3177 N N . HIS A 1 397 ? -36.935 22.742 -25.781 1.00 92.62 397 HIS A N 1
ATOM 3178 C CA . HIS A 1 397 ? -38.135 22.815 -26.619 1.00 92.62 397 HIS A CA 1
ATOM 3179 C C . HIS A 1 397 ? -39.156 23.840 -26.113 1.00 92.62 397 HIS A C 1
ATOM 3181 O O . HIS A 1 397 ? -40.089 24.179 -26.843 1.00 92.62 397 HIS A O 1
ATOM 3187 N N . ALA A 1 398 ? -39.009 24.310 -24.876 1.00 92.31 398 ALA A N 1
ATOM 3188 C CA . ALA A 1 398 ? -39.841 25.360 -24.316 1.00 92.31 398 ALA A CA 1
ATOM 3189 C C . ALA A 1 398 ? -39.222 26.740 -24.588 1.00 92.31 398 ALA A C 1
ATOM 3191 O O . ALA A 1 398 ? -38.004 26.908 -24.652 1.00 92.31 398 ALA A O 1
ATOM 3192 N N . GLU A 1 399 ? -40.076 27.747 -24.758 1.00 89.50 399 GLU A N 1
ATOM 3193 C CA . GLU A 1 399 ? -39.628 29.121 -24.974 1.00 89.50 399 GLU A CA 1
ATOM 3194 C C . GLU A 1 399 ? -39.218 29.780 -23.644 1.00 89.50 399 GLU A C 1
ATOM 3196 O O . GLU A 1 399 ? -39.946 29.642 -22.654 1.00 89.50 399 GLU A O 1
ATOM 3201 N N . PRO A 1 400 ? -38.086 30.512 -23.600 1.00 87.56 400 PRO A N 1
ATOM 3202 C CA . PRO A 1 400 ? -37.705 31.292 -22.430 1.00 87.56 400 PRO A CA 1
ATOM 3203 C C . PRO A 1 400 ? -38.744 32.361 -22.089 1.00 87.56 400 PRO A C 1
ATOM 3205 O O . PRO A 1 400 ? -39.285 33.039 -22.969 1.00 87.56 400 PRO A O 1
ATOM 3208 N N . GLU A 1 401 ? -39.005 32.546 -20.798 1.00 83.50 401 GLU A N 1
ATOM 3209 C CA . GLU A 1 401 ? -39.959 33.550 -20.338 1.00 83.50 401 GLU A CA 1
ATOM 3210 C C . GLU A 1 401 ? -39.365 34.965 -20.455 1.00 83.50 401 GLU A C 1
ATOM 3212 O O . GLU A 1 401 ? -38.259 35.255 -19.999 1.00 83.50 401 GLU A O 1
ATOM 3217 N N . SER A 1 402 ? -40.091 35.868 -21.117 1.00 77.69 402 SER A N 1
ATOM 3218 C CA . SER A 1 402 ? -39.605 37.222 -21.400 1.00 77.69 402 SER A CA 1
ATOM 3219 C C . SER A 1 402 ? -39.748 38.144 -20.186 1.00 77.69 402 SER A C 1
ATOM 3221 O O . SER A 1 402 ? -40.837 38.285 -19.639 1.00 77.69 402 SER A O 1
ATOM 3223 N N . GLY A 1 403 ? -38.677 38.855 -19.820 1.00 74.88 403 GLY A N 1
ATOM 3224 C CA . GLY A 1 403 ? -38.703 39.884 -18.768 1.00 74.88 403 GLY A CA 1
ATOM 3225 C C . GLY A 1 403 ? -38.396 39.387 -17.351 1.00 74.88 403 GLY A C 1
ATOM 3226 O O . GLY A 1 403 ? -38.388 40.198 -16.422 1.00 74.88 403 GLY A O 1
ATOM 3227 N N . VAL A 1 404 ? -38.102 38.096 -17.192 1.00 79.44 404 VAL A N 1
ATOM 3228 C CA . VAL A 1 404 ? -37.593 37.507 -15.948 1.00 79.44 404 VAL A CA 1
ATOM 3229 C C . VAL A 1 404 ? -36.170 38.016 -15.681 1.00 79.44 404 VAL A C 1
ATOM 3231 O O . VAL A 1 404 ? -35.364 38.134 -16.604 1.00 79.44 404 VAL A O 1
ATOM 3234 N N . LYS A 1 405 ? -35.868 38.365 -14.423 1.00 78.75 405 LYS A N 1
ATOM 3235 C CA . LYS A 1 405 ? -34.554 38.894 -13.999 1.00 78.75 405 LYS A CA 1
ATOM 3236 C C . LYS A 1 405 ? -33.777 37.956 -13.074 1.00 78.75 405 LYS A C 1
ATOM 3238 O O . LYS A 1 405 ? -32.594 38.193 -12.855 1.00 78.75 405 LYS A O 1
ATOM 3243 N N . GLU A 1 406 ? -34.431 36.925 -12.548 1.00 82.88 406 GLU A N 1
ATOM 3244 C CA . GLU A 1 406 ? -33.885 35.974 -11.576 1.00 82.88 406 GLU A CA 1
ATOM 3245 C C . GLU A 1 406 ? -34.205 34.537 -12.013 1.00 82.88 406 GLU A C 1
ATOM 3247 O O . GLU A 1 406 ? -35.108 34.312 -12.815 1.00 82.88 406 GLU A O 1
ATOM 3252 N N . LEU A 1 407 ? -33.430 33.557 -11.547 1.00 85.06 407 LEU A N 1
ATOM 3253 C CA . LEU A 1 407 ? -33.630 32.154 -11.914 1.00 85.06 407 LEU A CA 1
ATOM 3254 C C . LEU A 1 407 ? -34.815 31.580 -11.126 1.00 85.06 407 LEU A C 1
ATOM 3256 O O . LEU A 1 407 ? -34.680 31.256 -9.950 1.00 85.06 407 LEU A O 1
ATOM 3260 N N . GLU A 1 408 ? -35.962 31.428 -11.785 1.00 88.12 408 GLU A N 1
ATOM 3261 C CA . GLU A 1 408 ? -37.185 30.855 -11.211 1.00 88.12 408 GLU A CA 1
ATOM 3262 C C . GLU A 1 408 ? -37.765 29.768 -12.130 1.00 88.12 408 GLU A C 1
ATOM 3264 O O . GLU A 1 408 ? -37.495 29.737 -13.331 1.00 88.12 408 GLU A O 1
ATOM 3269 N N . VAL A 1 409 ? -38.558 28.851 -11.566 1.00 89.19 409 VAL A N 1
ATOM 3270 C CA . VAL A 1 409 ? -39.234 27.798 -12.341 1.00 89.19 409 VAL A CA 1
ATOM 3271 C C . VAL A 1 409 ? -40.368 28.415 -13.165 1.00 89.19 409 VAL A C 1
ATOM 3273 O O . VAL A 1 409 ? -41.334 28.929 -12.604 1.00 89.19 409 VAL A O 1
ATOM 3276 N N . GLY A 1 410 ? -40.263 28.330 -14.491 1.00 86.44 410 GLY A N 1
ATOM 3277 C CA . GLY A 1 410 ? -41.160 28.984 -15.446 1.00 86.44 410 GLY A CA 1
ATOM 3278 C C . GLY A 1 410 ? -40.591 28.956 -16.869 1.00 86.44 410 GLY A C 1
ATOM 3279 O O . GLY A 1 410 ? -39.382 28.834 -17.065 1.00 86.44 410 GLY A O 1
ATOM 3280 N N . GLY A 1 411 ? -41.457 29.016 -17.886 1.00 88.94 411 GLY A N 1
ATOM 3281 C CA . GLY A 1 411 ? -41.050 28.942 -19.296 1.00 88.94 411 GLY A CA 1
ATOM 3282 C C . GLY A 1 411 ? -40.214 27.696 -19.619 1.00 88.94 411 GLY A C 1
ATOM 3283 O O . GLY A 1 411 ? -40.693 26.563 -19.522 1.00 88.94 411 GLY A O 1
ATOM 3284 N N . ASN A 1 412 ? -38.956 27.908 -20.007 1.00 93.25 412 ASN A N 1
ATOM 3285 C CA . ASN A 1 412 ? -38.002 26.846 -20.314 1.00 93.25 412 ASN A CA 1
ATOM 3286 C C . ASN A 1 412 ? -37.246 26.295 -19.094 1.00 93.25 412 ASN A C 1
ATOM 3288 O O . ASN A 1 412 ? -36.524 25.311 -19.236 1.00 93.25 412 ASN A O 1
ATOM 3292 N N . VAL A 1 413 ? -37.421 26.866 -17.901 1.00 94.38 413 VAL A N 1
ATOM 3293 C CA . VAL A 1 413 ? -36.866 26.343 -16.646 1.00 94.38 413 VAL A CA 1
ATOM 3294 C C . VAL A 1 413 ? -37.847 25.345 -16.035 1.00 94.38 413 VAL A C 1
ATOM 3296 O O . VAL A 1 413 ? -38.944 25.713 -15.621 1.00 94.38 413 VAL A O 1
ATOM 3299 N N . GLN A 1 414 ? -37.454 24.072 -15.960 1.00 93.56 414 GLN A N 1
ATOM 3300 C CA . GLN A 1 414 ? -38.317 22.984 -15.475 1.00 93.56 414 GLN A CA 1
ATOM 3301 C C . GLN A 1 414 ? -38.137 22.672 -13.987 1.00 93.56 414 GLN A C 1
ATOM 3303 O O . GLN A 1 414 ? -39.030 22.095 -13.372 1.00 93.56 414 GLN A O 1
ATOM 3308 N N . GLY A 1 415 ? -36.994 23.022 -13.398 1.00 94.12 415 GLY A N 1
ATOM 3309 C CA . GLY A 1 415 ? -36.730 22.748 -11.990 1.00 94.12 415 GLY A CA 1
ATOM 3310 C C . GLY A 1 415 ? -35.411 23.336 -11.512 1.00 94.12 415 GLY A C 1
ATOM 3311 O O . GLY A 1 415 ? -34.463 23.466 -12.288 1.00 94.12 415 GLY A O 1
ATOM 3312 N N . ILE A 1 416 ? -35.370 23.681 -10.226 1.00 94.88 416 ILE A N 1
ATOM 3313 C CA . ILE A 1 416 ? -34.202 24.229 -9.536 1.00 94.88 416 ILE A CA 1
ATOM 3314 C C . ILE A 1 416 ? -34.012 23.446 -8.237 1.00 94.88 416 ILE A C 1
ATOM 3316 O O . ILE A 1 416 ? -34.946 23.311 -7.449 1.00 94.88 416 ILE A O 1
ATOM 3320 N N . TYR A 1 417 ? -32.799 22.947 -8.025 1.00 95.62 417 TYR A N 1
ATOM 3321 C CA . TYR A 1 417 ? -32.348 22.363 -6.771 1.00 95.62 417 TYR A CA 1
ATOM 3322 C C . TYR A 1 417 ? -31.454 23.373 -6.049 1.00 95.62 417 TYR A C 1
ATOM 3324 O O . TYR A 1 417 ? -30.325 23.618 -6.479 1.00 95.62 417 TYR A O 1
ATOM 3332 N N . ASP A 1 418 ? -31.970 23.969 -4.978 1.00 93.56 418 ASP A N 1
ATOM 3333 C CA . ASP A 1 418 ? -31.254 24.928 -4.133 1.00 93.56 418 ASP A CA 1
ATOM 3334 C C . ASP A 1 418 ? -30.510 24.192 -3.006 1.00 93.56 418 ASP A C 1
ATOM 3336 O O . ASP A 1 418 ? -31.090 23.362 -2.301 1.00 93.56 418 ASP A O 1
ATOM 3340 N N . LEU A 1 419 ? -29.217 24.480 -2.828 1.00 92.81 419 LEU A N 1
ATOM 3341 C CA . LEU A 1 419 ? -28.411 23.907 -1.744 1.00 92.81 419 LEU A CA 1
ATOM 3342 C C . LEU A 1 419 ? -28.733 24.526 -0.381 1.00 92.81 419 LEU A C 1
ATOM 3344 O O . LEU A 1 419 ? -28.486 23.898 0.656 1.00 92.81 419 LEU A O 1
ATOM 3348 N N . GLY A 1 420 ? -29.293 25.733 -0.376 1.00 91.06 420 GLY A N 1
ATOM 3349 C CA . GLY A 1 420 ? -29.548 26.525 0.813 1.00 91.06 420 GLY A CA 1
ATOM 3350 C C . GLY A 1 420 ? -28.339 27.356 1.272 1.00 91.06 420 GLY A C 1
ATOM 3351 O O . GLY A 1 420 ? -27.224 27.235 0.759 1.00 91.06 420 GLY A O 1
ATOM 3352 N N . PRO A 1 421 ? -28.545 28.235 2.266 1.00 90.69 421 PRO A N 1
ATOM 3353 C CA . PRO A 1 421 ? -27.551 29.221 2.676 1.00 90.69 421 PRO A CA 1
ATOM 3354 C C . PRO A 1 421 ? -26.304 28.586 3.310 1.00 90.69 421 PRO A C 1
ATOM 3356 O O . PRO A 1 421 ? -26.396 27.727 4.187 1.00 90.69 421 PRO A O 1
ATOM 3359 N N . GLY A 1 422 ? -25.123 29.065 2.905 1.00 86.56 422 GLY A N 1
ATOM 3360 C CA . GLY A 1 422 ? -23.828 28.609 3.433 1.00 86.56 422 GLY A CA 1
ATOM 3361 C C . GLY A 1 422 ? -23.391 27.226 2.938 1.00 86.56 422 GLY A C 1
ATOM 3362 O O . GLY A 1 422 ? -22.425 26.673 3.460 1.00 86.56 422 GLY A O 1
ATOM 3363 N N . ARG A 1 423 ? -24.084 26.663 1.942 1.00 90.88 423 ARG A N 1
ATOM 3364 C CA . ARG A 1 423 ? -23.750 25.379 1.318 1.00 90.88 423 ARG A CA 1
ATOM 3365 C C . ARG A 1 423 ? -23.383 25.599 -0.138 1.00 90.88 423 ARG A C 1
ATOM 3367 O O . ARG A 1 423 ? -24.088 26.302 -0.855 1.00 90.88 423 ARG A O 1
ATOM 3374 N N . PHE A 1 424 ? -22.284 24.986 -0.566 1.00 89.75 424 PHE A N 1
ATOM 3375 C CA . PHE A 1 424 ? -21.738 25.196 -1.900 1.00 89.75 424 PHE A CA 1
ATOM 3376 C C . PHE A 1 424 ? -21.363 23.879 -2.570 1.00 89.75 424 PHE A C 1
ATOM 3378 O O . PHE A 1 424 ? -20.750 23.012 -1.949 1.00 89.75 424 PHE A O 1
ATOM 3385 N N . GLY A 1 425 ? -21.749 23.730 -3.834 1.00 88.56 425 GLY A N 1
ATOM 3386 C CA . GLY A 1 425 ? -21.607 22.497 -4.601 1.00 88.56 425 GLY A CA 1
ATOM 3387 C C . GLY A 1 425 ? -20.417 22.459 -5.566 1.00 88.56 425 GLY A C 1
ATOM 3388 O O . GLY A 1 425 ? -19.694 23.442 -5.737 1.00 88.56 425 GLY A O 1
ATOM 3389 N N . SER A 1 426 ? -20.248 21.316 -6.230 1.00 88.12 426 SER A N 1
ATOM 3390 C CA . SER A 1 426 ? -19.453 21.157 -7.457 1.00 88.12 426 SER A CA 1
ATOM 3391 C C . SER A 1 426 ? -20.334 21.206 -8.712 1.00 88.12 426 SER A C 1
ATOM 3393 O O . SER A 1 426 ? -21.559 21.308 -8.624 1.00 88.12 426 SER A O 1
ATOM 3395 N N . GLU A 1 427 ? -19.723 21.053 -9.892 1.00 86.50 427 GLU A N 1
ATOM 3396 C CA . GLU A 1 427 ? -20.477 20.645 -11.083 1.00 86.50 427 GLU A CA 1
ATOM 3397 C C . GLU A 1 427 ? -21.203 19.312 -10.839 1.00 86.50 427 GLU A C 1
ATOM 3399 O O . GLU A 1 427 ? -20.727 18.457 -10.082 1.00 86.50 427 GLU A O 1
ATOM 3404 N N . ALA A 1 428 ? -22.356 19.142 -11.485 1.00 90.75 428 ALA A N 1
ATOM 3405 C CA . ALA A 1 428 ? -23.083 17.880 -11.482 1.00 90.75 428 ALA A CA 1
ATOM 3406 C C . ALA A 1 428 ? -22.559 16.931 -12.561 1.00 90.75 428 ALA A C 1
ATOM 3408 O O . ALA A 1 428 ? -21.949 17.350 -13.536 1.00 90.75 428 ALA A O 1
ATOM 3409 N N . ILE A 1 429 ? -22.811 15.635 -12.421 1.00 92.38 429 ILE A N 1
ATOM 3410 C CA . ILE A 1 429 ? -22.687 14.660 -13.508 1.00 92.38 429 ILE A CA 1
ATOM 3411 C C . ILE A 1 429 ? -24.056 14.046 -13.735 1.00 92.38 429 ILE A C 1
ATOM 3413 O O . ILE A 1 429 ? -24.692 13.612 -12.775 1.00 92.38 429 ILE A O 1
ATOM 3417 N N . PHE A 1 430 ? -24.487 13.978 -14.992 1.00 94.06 430 PHE A N 1
ATOM 3418 C CA . PHE A 1 430 ? -25.680 13.233 -15.364 1.00 94.06 430 PHE A CA 1
ATOM 3419 C C . PHE A 1 430 ? -25.341 11.752 -15.550 1.00 94.06 430 PHE A C 1
ATOM 3421 O O . PHE A 1 430 ? -24.465 11.400 -16.338 1.00 94.06 430 PHE A O 1
ATOM 3428 N N . VAL A 1 431 ? -26.066 10.879 -14.854 1.00 93.12 431 VAL A N 1
ATOM 3429 C CA . VAL A 1 431 ? -25.926 9.424 -14.949 1.00 93.12 431 VAL A CA 1
ATOM 3430 C C . VAL A 1 431 ? -27.263 8.822 -15.381 1.00 93.12 431 VAL A C 1
ATOM 3432 O O . VAL A 1 431 ? -28.213 8.856 -14.595 1.00 93.12 431 VAL A O 1
ATOM 3435 N N . PRO A 1 432 ? -27.380 8.258 -16.598 1.00 90.88 432 PRO A N 1
ATOM 3436 C CA . PRO A 1 432 ? -28.631 7.656 -17.047 1.00 90.88 432 PRO A CA 1
ATOM 3437 C C . PRO A 1 432 ? -28.941 6.378 -16.255 1.00 90.88 432 PRO A C 1
ATOM 3439 O O . PRO A 1 432 ? -28.040 5.586 -15.973 1.00 90.88 432 PRO A O 1
ATOM 3442 N N . LYS A 1 433 ? -30.222 6.115 -15.949 1.00 87.75 433 LYS A N 1
ATOM 3443 C CA . LYS A 1 433 ? -30.641 4.836 -15.331 1.00 87.75 433 LYS A CA 1
ATOM 3444 C C . LYS A 1 433 ? -30.375 3.641 -16.247 1.00 87.75 433 LYS A C 1
ATOM 3446 O O . LYS A 1 433 ? -30.056 2.546 -15.783 1.00 87.75 433 LYS A O 1
ATOM 3451 N N . HIS A 1 434 ? -30.498 3.861 -17.553 1.00 82.50 434 HIS A N 1
ATOM 3452 C CA . HIS A 1 434 ? -30.220 2.882 -18.594 1.00 82.50 434 HIS A CA 1
ATOM 3453 C C . HIS A 1 434 ? -29.282 3.499 -19.639 1.00 82.50 434 HIS A C 1
ATOM 3455 O O . HIS A 1 434 ? -29.631 4.531 -20.207 1.00 82.50 434 HIS A O 1
ATOM 3461 N N . PRO A 1 435 ? -28.110 2.897 -19.920 1.00 77.88 435 PRO A N 1
ATOM 3462 C CA . PRO A 1 435 ? -27.192 3.421 -20.927 1.00 77.88 435 PRO A CA 1
ATOM 3463 C C . PRO A 1 435 ? -27.827 3.514 -22.322 1.00 77.88 435 PRO A C 1
ATOM 3465 O O . PRO A 1 435 ? -28.551 2.608 -22.742 1.00 77.88 435 PRO A O 1
ATOM 3468 N N . GLY A 1 436 ? -27.478 4.563 -23.072 1.00 79.75 436 GLY A N 1
ATOM 3469 C CA . GLY A 1 436 ? -27.915 4.770 -24.453 1.00 79.75 436 GLY A CA 1
ATOM 3470 C C . GLY A 1 436 ? -29.148 5.667 -24.595 1.00 79.75 436 GLY A C 1
ATOM 3471 O O . GLY A 1 436 ? -29.525 6.401 -23.688 1.00 79.75 436 GLY A O 1
ATOM 3472 N N . VAL A 1 437 ? -29.767 5.618 -25.779 1.00 83.19 437 VAL A N 1
ATOM 3473 C CA . VAL A 1 437 ? -30.833 6.549 -26.212 1.00 83.19 437 VAL A CA 1
ATOM 3474 C C . VAL A 1 437 ? -32.233 5.917 -26.258 1.00 83.19 437 VAL A C 1
ATOM 3476 O O . VAL A 1 437 ? -33.152 6.479 -26.840 1.00 83.19 437 VAL A O 1
ATOM 3479 N N . SER A 1 438 ? -32.410 4.710 -25.707 1.00 77.69 438 SER A N 1
ATOM 3480 C CA . SER A 1 438 ? -33.686 3.974 -25.779 1.00 77.69 438 SER A CA 1
ATOM 3481 C C . SER A 1 438 ? -34.708 4.364 -24.706 1.00 77.69 438 SER A C 1
ATOM 3483 O O . SER A 1 438 ? -35.873 3.991 -24.827 1.00 77.69 438 SER A O 1
ATOM 3485 N N . GLY A 1 439 ? -34.268 5.038 -23.642 1.00 81.00 439 GLY A N 1
ATOM 3486 C CA . GLY A 1 439 ? -35.120 5.546 -22.565 1.00 81.00 439 GLY A CA 1
ATOM 3487 C C . GLY A 1 439 ? -35.510 7.011 -22.764 1.00 81.00 439 GLY A C 1
ATOM 3488 O O . GLY A 1 439 ? -35.173 7.628 -23.775 1.00 81.00 439 GLY A O 1
ATOM 3489 N N . GLU A 1 440 ? -36.207 7.575 -21.781 1.00 89.12 440 GLU A N 1
ATOM 3490 C CA . GLU A 1 440 ? -36.420 9.022 -21.725 1.00 89.12 440 GLU A CA 1
ATOM 3491 C C . GLU A 1 440 ? -35.091 9.739 -21.442 1.00 89.12 440 GLU A C 1
ATOM 3493 O O . GLU A 1 440 ? -34.269 9.266 -20.659 1.00 89.12 440 GLU A O 1
ATOM 3498 N N . GLU A 1 441 ? -34.864 10.869 -22.111 1.00 92.44 441 GLU A N 1
ATOM 3499 C CA . GLU A 1 441 ? -33.567 11.556 -22.135 1.00 92.44 441 GLU A CA 1
ATOM 3500 C C . GLU A 1 441 ? -33.075 11.987 -20.744 1.00 92.44 441 GLU A C 1
ATOM 3502 O O . GLU A 1 441 ? -31.881 11.876 -20.459 1.00 92.44 441 GLU A O 1
ATOM 3507 N N . ASP A 1 442 ? -33.995 12.435 -19.889 1.00 94.44 442 ASP A N 1
ATOM 3508 C CA . ASP A 1 442 ? -33.758 12.910 -18.526 1.00 94.44 442 ASP A CA 1
ATOM 3509 C C . ASP A 1 442 ? -33.945 11.831 -17.446 1.00 94.44 442 ASP A C 1
ATOM 3511 O O . ASP A 1 442 ? -33.869 12.143 -16.255 1.00 94.44 442 ASP A O 1
ATOM 3515 N N . ASP A 1 443 ? -34.172 10.566 -17.825 1.00 94.19 443 ASP A N 1
ATOM 3516 C CA . ASP A 1 443 ? -34.322 9.465 -16.869 1.00 94.19 443 ASP A CA 1
ATOM 3517 C C . ASP A 1 443 ? -32.964 9.020 -16.309 1.00 94.19 443 ASP A C 1
ATOM 3519 O O . ASP A 1 443 ? -32.305 8.080 -16.769 1.00 94.19 443 ASP A O 1
ATOM 3523 N N . GLY A 1 444 ? -32.529 9.746 -15.287 1.00 93.88 444 GLY A N 1
ATOM 3524 C CA . GLY A 1 444 ? -31.219 9.597 -14.685 1.00 93.88 444 GLY A CA 1
ATOM 3525 C C . GLY A 1 444 ? -31.102 10.302 -13.343 1.00 93.88 444 GLY A C 1
ATOM 3526 O O . GLY A 1 444 ? -32.078 10.783 -12.761 1.00 93.88 444 GLY A O 1
ATOM 3527 N N . TYR A 1 445 ? -29.871 10.363 -12.863 1.00 95.69 445 TYR A N 1
ATOM 3528 C CA . TYR A 1 445 ? -29.498 11.019 -11.621 1.00 95.69 445 TYR A CA 1
ATOM 3529 C C . TYR A 1 445 ? -28.470 12.111 -11.889 1.00 95.69 445 TYR A C 1
ATOM 3531 O O . TYR A 1 445 ? -27.632 11.974 -12.778 1.00 95.69 445 TYR A O 1
ATOM 3539 N N . LEU A 1 446 ? -28.511 13.172 -11.089 1.00 96.12 446 LEU A N 1
ATOM 3540 C CA . LEU A 1 446 ? -27.442 14.162 -11.012 1.00 96.12 446 LEU A CA 1
ATOM 3541 C C . LEU A 1 446 ? -26.641 13.910 -9.737 1.00 96.12 446 LEU A C 1
ATOM 3543 O O . LEU A 1 446 ? -27.220 13.844 -8.652 1.00 96.12 446 LEU A O 1
ATOM 3547 N N . ILE A 1 447 ? -25.324 13.764 -9.878 1.00 95.00 447 ILE A N 1
ATOM 3548 C CA . ILE A 1 447 ? -24.392 13.493 -8.775 1.00 95.00 447 ILE A CA 1
ATOM 3549 C C . ILE A 1 447 ? -23.400 14.650 -8.657 1.00 95.00 447 ILE A C 1
ATOM 3551 O O . ILE A 1 447 ? -22.789 15.024 -9.656 1.00 95.00 447 ILE A O 1
ATOM 3555 N N . PHE A 1 448 ? -23.231 15.208 -7.460 1.00 93.31 448 PHE A N 1
ATOM 3556 C CA . PHE A 1 448 ? -22.328 16.336 -7.193 1.00 93.31 448 PHE A CA 1
ATOM 3557 C C . PHE A 1 448 ? -21.863 16.349 -5.734 1.00 93.31 448 PHE A C 1
ATOM 3559 O O . PHE A 1 448 ? -22.517 15.792 -4.851 1.00 93.31 448 PHE A O 1
ATOM 3566 N N . PHE A 1 449 ? -20.734 17.003 -5.472 1.00 92.88 449 PHE A N 1
ATOM 3567 C CA . PHE A 1 449 ? -20.237 17.252 -4.122 1.00 92.88 449 PHE A CA 1
ATOM 3568 C C . PHE A 1 449 ? -20.889 18.497 -3.530 1.00 92.88 449 PHE A C 1
ATOM 3570 O O . PHE A 1 449 ? -21.209 19.432 -4.260 1.00 92.88 449 PHE A O 1
ATOM 3577 N N . VAL A 1 450 ? -21.045 18.528 -2.209 1.00 92.50 450 VAL A N 1
ATOM 3578 C CA . VAL A 1 450 ? -21.494 19.697 -1.448 1.00 92.50 450 VAL A CA 1
ATOM 3579 C C . VAL A 1 450 ? -20.603 19.872 -0.228 1.00 92.50 450 VAL A C 1
ATOM 3581 O O . VAL A 1 450 ? -20.351 18.923 0.509 1.00 92.50 450 VAL A O 1
ATOM 3584 N N . HIS A 1 451 ? -20.137 21.094 0.002 1.00 91.06 451 HIS A N 1
ATOM 3585 C CA . HIS A 1 451 ? -19.488 21.510 1.235 1.00 91.06 451 HIS A CA 1
ATOM 3586 C C . HIS A 1 451 ? -20.402 22.475 1.991 1.00 91.06 451 HIS A C 1
ATOM 3588 O O . HIS A 1 451 ? -20.870 23.470 1.440 1.00 91.06 451 HIS A O 1
ATOM 3594 N N . ASP A 1 452 ? -20.656 22.171 3.259 1.00 91.00 452 ASP A N 1
ATOM 3595 C CA . ASP A 1 452 ? -21.433 23.013 4.160 1.00 91.00 452 ASP A CA 1
ATOM 3596 C C . ASP A 1 452 ? -20.487 23.823 5.053 1.00 91.00 452 ASP A C 1
ATOM 3598 O O . ASP A 1 452 ? -19.867 23.275 5.967 1.00 91.00 452 ASP A O 1
ATOM 3602 N N . GLU A 1 453 ? -20.377 25.131 4.801 1.00 86.00 453 GLU A N 1
ATOM 3603 C CA . GLU A 1 453 ? -19.551 26.039 5.609 1.00 86.00 453 GLU A CA 1
ATOM 3604 C C . GLU A 1 453 ? -20.104 26.181 7.036 1.00 86.00 453 GLU A C 1
ATOM 3606 O O . GLU A 1 453 ? -19.340 26.441 7.965 1.00 86.00 453 GLU A O 1
ATOM 3611 N N . ASN A 1 454 ? -21.408 25.959 7.252 1.00 88.50 454 ASN A N 1
ATOM 3612 C CA . ASN A 1 454 ? -22.012 26.100 8.579 1.00 88.50 454 ASN A CA 1
ATOM 3613 C C . ASN A 1 454 ? -21.557 24.991 9.539 1.00 88.50 454 ASN A C 1
ATOM 3615 O O . ASN A 1 454 ? -21.431 25.217 10.744 1.00 88.50 454 ASN A O 1
ATOM 3619 N N . THR A 1 455 ? -21.338 23.782 9.016 1.00 88.38 455 THR A N 1
ATOM 3620 C CA . THR A 1 455 ? -20.949 22.601 9.805 1.00 88.38 455 THR A CA 1
ATOM 3621 C C . THR A 1 455 ? -19.503 22.166 9.570 1.00 88.38 455 THR A C 1
ATOM 3623 O O . THR A 1 455 ? -18.971 21.374 10.350 1.00 88.38 455 THR A O 1
ATOM 3626 N N . GLY A 1 456 ? -18.860 22.667 8.512 1.00 85.06 456 GLY A N 1
ATOM 3627 C CA . GLY A 1 456 ? -17.526 22.264 8.065 1.00 85.06 456 GLY A CA 1
ATOM 3628 C C . GLY A 1 456 ? -17.484 20.895 7.375 1.00 85.06 456 GLY A C 1
ATOM 3629 O O . GLY A 1 456 ? -16.396 20.392 7.092 1.00 85.06 456 GLY A O 1
ATOM 3630 N N . LYS A 1 457 ? -18.637 20.269 7.112 1.00 89.50 457 LYS A N 1
ATOM 3631 C CA . LYS A 1 457 ? -18.734 18.924 6.527 1.00 89.50 457 LYS A CA 1
ATOM 3632 C C . LYS A 1 457 ? -18.771 18.955 5.001 1.00 89.50 457 LYS A C 1
ATOM 3634 O O . LYS A 1 457 ? -19.067 19.980 4.392 1.00 89.50 457 LYS A O 1
ATOM 3639 N N . SER A 1 458 ? -18.440 17.832 4.371 1.00 92.38 458 SER A N 1
ATOM 3640 C CA . SER A 1 458 ? -18.618 17.626 2.928 1.00 92.38 458 SER A CA 1
ATOM 3641 C C . SER A 1 458 ? -19.409 16.349 2.672 1.00 92.38 458 SER A C 1
ATOM 3643 O O . SER A 1 458 ? -19.318 15.400 3.448 1.00 92.38 458 SER A O 1
ATOM 3645 N N . GLU A 1 459 ? -20.170 16.322 1.588 1.00 94.69 459 GLU A N 1
ATOM 3646 C CA . GLU A 1 459 ? -21.046 15.215 1.212 1.00 94.69 459 GLU A CA 1
ATOM 3647 C C . GLU A 1 459 ? -21.143 15.063 -0.314 1.00 94.69 459 GLU A C 1
ATOM 3649 O O . GLU A 1 459 ? -20.795 15.970 -1.069 1.00 94.69 459 GLU A O 1
ATOM 3654 N N . VAL A 1 460 ? -21.609 13.900 -0.766 1.00 95.06 460 VAL A N 1
ATOM 3655 C CA . VAL A 1 460 ? -22.045 13.647 -2.145 1.00 95.06 460 VAL A CA 1
ATOM 3656 C C . VAL A 1 460 ? -23.562 13.604 -2.159 1.00 95.06 460 VAL A C 1
ATOM 3658 O O . VAL A 1 460 ? -24.150 12.778 -1.459 1.00 95.06 460 VAL A O 1
ATOM 3661 N N . ASN A 1 461 ? -24.180 14.431 -2.996 1.00 94.88 461 ASN A N 1
ATOM 3662 C CA . ASN A 1 461 ? -25.624 14.471 -3.173 1.00 94.88 461 ASN A CA 1
ATOM 3663 C C . ASN A 1 461 ? -26.011 13.847 -4.511 1.00 94.88 461 ASN A C 1
ATOM 3665 O O . ASN A 1 461 ? -25.392 14.101 -5.545 1.00 94.88 461 ASN A O 1
ATOM 3669 N N . VAL A 1 462 ? -27.053 13.020 -4.465 1.00 96.31 462 VAL A N 1
ATOM 3670 C CA . VAL A 1 462 ? -27.659 12.366 -5.624 1.00 96.31 462 VAL A CA 1
ATOM 3671 C C . VAL A 1 462 ? -29.111 12.806 -5.699 1.00 96.31 462 VAL A C 1
ATOM 3673 O O . VAL A 1 462 ? -29.881 12.538 -4.777 1.00 96.31 462 VAL A O 1
ATOM 3676 N N . ILE A 1 463 ? -29.502 13.459 -6.791 1.00 96.69 463 ILE A N 1
ATOM 3677 C CA . ILE A 1 463 ? -30.883 13.911 -7.022 1.00 96.69 463 ILE A CA 1
ATOM 3678 C C . ILE A 1 463 ? -31.444 13.282 -8.298 1.00 96.69 463 ILE A C 1
ATOM 3680 O O . ILE A 1 463 ? -30.695 12.938 -9.213 1.00 96.69 463 ILE A O 1
ATOM 3684 N N . ASP A 1 464 ? -32.763 13.119 -8.366 1.00 96.12 464 ASP A N 1
ATOM 3685 C CA . ASP A 1 464 ? -33.429 12.638 -9.578 1.00 96.12 464 ASP A CA 1
ATOM 3686 C C . ASP A 1 464 ? -33.461 13.760 -10.630 1.00 96.12 464 ASP A C 1
ATOM 3688 O O . ASP A 1 464 ? -34.013 14.841 -10.400 1.00 96.12 464 ASP A O 1
ATOM 3692 N N . ALA A 1 465 ? -32.836 13.508 -11.783 1.00 96.06 465 ALA A N 1
ATOM 3693 C CA . ALA A 1 465 ? -32.651 14.497 -12.846 1.00 96.06 465 ALA A CA 1
ATOM 3694 C C . ALA A 1 465 ? -33.960 14.822 -13.585 1.00 96.06 465 ALA A C 1
ATOM 3696 O O . ALA A 1 465 ? -34.090 15.860 -14.249 1.00 96.06 465 ALA A O 1
ATOM 3697 N N . LYS A 1 466 ? -34.949 13.930 -13.493 1.00 94.62 466 LYS A N 1
ATOM 3698 C CA . LYS A 1 466 ? -36.250 14.108 -14.120 1.00 94.62 466 LYS A CA 1
ATOM 3699 C C . LYS A 1 466 ? -37.117 15.036 -13.281 1.00 94.62 466 LYS A C 1
ATOM 3701 O O . LYS A 1 466 ? -37.629 16.021 -13.815 1.00 94.62 466 LYS A O 1
ATOM 3706 N N . THR A 1 467 ? -37.248 14.754 -11.986 1.00 94.19 467 THR A N 1
ATOM 3707 C CA . THR A 1 467 ? -38.153 15.493 -11.096 1.00 94.19 467 THR A CA 1
ATOM 3708 C C . THR A 1 467 ? -37.532 16.734 -10.468 1.00 94.19 467 THR A C 1
ATOM 3710 O O . THR A 1 467 ? -38.289 17.587 -10.017 1.00 94.19 467 THR A O 1
ATOM 3713 N N . MET A 1 468 ? -36.196 16.837 -10.400 1.00 94.38 468 MET A N 1
ATOM 3714 C CA . MET A 1 468 ? -35.492 17.918 -9.689 1.00 94.38 468 MET A CA 1
ATOM 3715 C C . MET A 1 468 ? -36.016 18.103 -8.250 1.00 94.38 468 MET A C 1
ATOM 3717 O O . MET A 1 468 ? -36.230 19.219 -7.786 1.00 94.38 468 MET A O 1
ATOM 3721 N N . SER A 1 469 ? -36.285 16.986 -7.562 1.00 92.06 469 SER A N 1
ATOM 3722 C CA . SER A 1 469 ? -36.847 16.982 -6.203 1.00 92.06 469 SER A CA 1
ATOM 3723 C C . SER A 1 469 ? -35.931 17.713 -5.222 1.00 92.06 469 SER A C 1
ATOM 3725 O O . SER A 1 469 ? -34.726 17.475 -5.234 1.00 92.06 469 SER A O 1
ATOM 3727 N N . ALA A 1 470 ? -36.505 18.535 -4.336 1.00 88.19 470 ALA A N 1
ATOM 3728 C CA . ALA A 1 470 ? -35.770 19.177 -3.242 1.00 88.19 470 ALA A CA 1
ATOM 3729 C C . ALA A 1 470 ? -35.235 18.161 -2.214 1.00 88.19 470 ALA A C 1
ATOM 3731 O O . ALA A 1 470 ? -34.223 18.417 -1.567 1.00 88.19 470 ALA A O 1
ATOM 3732 N N . ASP A 1 471 ? -35.886 17.000 -2.094 1.00 90.94 471 ASP A N 1
ATOM 3733 C CA . ASP A 1 471 ? -35.384 15.884 -1.296 1.00 90.94 471 ASP A CA 1
ATOM 3734 C C . ASP A 1 471 ? -34.429 15.031 -2.150 1.00 90.94 471 ASP A C 1
ATOM 3736 O O . ASP A 1 471 ? -34.877 14.455 -3.155 1.00 90.94 471 ASP A O 1
ATOM 3740 N N . PRO A 1 472 ? -33.135 14.928 -1.787 1.00 92.31 472 PRO A N 1
ATOM 3741 C CA . PRO A 1 472 ? -32.177 14.108 -2.516 1.00 92.31 472 PRO A CA 1
ATOM 3742 C C . PRO A 1 472 ? -32.508 12.616 -2.395 1.00 92.31 472 PRO A C 1
ATOM 3744 O O . PRO A 1 472 ? -32.969 12.133 -1.361 1.00 92.31 472 PRO A O 1
ATOM 3747 N N . VAL A 1 473 ? -32.213 11.864 -3.456 1.00 94.62 473 VAL A N 1
ATOM 3748 C CA . VAL A 1 473 ? -32.353 10.400 -3.506 1.00 94.62 473 VAL A CA 1
ATOM 3749 C C . VAL A 1 473 ? -31.361 9.734 -2.551 1.00 94.62 473 VAL A C 1
ATOM 3751 O O . VAL A 1 473 ? -31.693 8.743 -1.902 1.00 94.62 473 VAL A O 1
ATOM 3754 N N . ALA A 1 474 ? -30.145 10.275 -2.465 1.00 95.25 474 ALA A N 1
ATOM 3755 C CA . ALA A 1 474 ? -29.127 9.835 -1.522 1.00 95.25 474 ALA A CA 1
ATOM 3756 C C . ALA A 1 474 ? -28.182 10.984 -1.152 1.00 95.25 474 ALA A C 1
ATOM 3758 O O . ALA A 1 474 ? -27.901 11.863 -1.967 1.00 95.25 474 ALA A O 1
ATOM 3759 N N . VAL A 1 475 ? -27.668 10.926 0.076 1.00 93.94 475 VAL A N 1
ATOM 3760 C CA . VAL A 1 475 ? -26.629 11.816 0.603 1.00 93.94 475 VAL A CA 1
ATOM 3761 C C . VAL A 1 475 ? -25.565 10.949 1.266 1.00 93.94 475 VAL A C 1
ATOM 3763 O O . VAL A 1 475 ? -25.893 10.092 2.090 1.00 93.94 475 VAL A O 1
ATOM 3766 N N . VAL A 1 476 ? -24.300 11.146 0.902 1.00 94.19 476 VAL A N 1
ATOM 3767 C CA . VAL A 1 476 ? -23.162 10.386 1.441 1.00 94.19 476 VAL A CA 1
ATOM 3768 C C . VAL A 1 476 ? -22.172 11.346 2.088 1.00 94.19 476 VAL A C 1
ATOM 3770 O O . VAL A 1 476 ? -21.526 12.119 1.391 1.00 94.19 476 VAL A O 1
ATOM 3773 N N . GLU A 1 477 ? -22.022 11.289 3.412 1.00 91.44 477 GLU A N 1
ATOM 3774 C CA . GLU A 1 477 ? -21.049 12.113 4.143 1.00 91.44 477 GLU A CA 1
ATOM 3775 C C . GLU A 1 477 ? -19.608 11.671 3.829 1.00 91.44 477 GLU A C 1
ATOM 3777 O O . GLU A 1 477 ? -19.293 10.478 3.827 1.00 91.44 477 GLU A O 1
ATOM 3782 N N . LEU A 1 478 ? -18.724 12.637 3.575 1.00 87.25 478 LEU A N 1
ATOM 3783 C CA . LEU A 1 478 ? -17.318 12.407 3.256 1.00 87.25 478 LEU A CA 1
ATOM 3784 C C . LEU A 1 478 ? -16.421 12.640 4.482 1.00 87.25 478 LEU A C 1
ATOM 3786 O O . LEU A 1 478 ? -16.658 13.562 5.263 1.00 87.25 478 LEU A O 1
ATOM 3790 N N . PRO A 1 479 ? -15.343 11.847 4.649 1.00 79.12 479 PRO A N 1
ATOM 3791 C CA . PRO A 1 479 ? -14.471 11.927 5.824 1.00 79.12 479 PRO A CA 1
ATOM 3792 C C . PRO A 1 479 ? -13.555 13.159 5.834 1.00 79.12 479 PRO A C 1
ATOM 3794 O O . PRO A 1 479 ? -12.924 13.439 6.850 1.00 79.12 479 PRO A O 1
ATOM 3797 N N . ASN A 1 480 ? -13.444 13.869 4.708 1.00 80.19 480 ASN A N 1
ATOM 3798 C CA . ASN A 1 480 ? -12.563 15.017 4.527 1.00 80.19 480 ASN A CA 1
ATOM 3799 C C . ASN A 1 480 ? -13.287 16.134 3.772 1.00 80.19 480 ASN A C 1
ATOM 3801 O O . ASN A 1 480 ? -14.240 15.884 3.034 1.00 80.19 480 ASN A O 1
ATOM 3805 N N . ARG A 1 481 ? -12.783 17.361 3.928 1.00 81.69 481 ARG A N 1
ATOM 3806 C CA . ARG A 1 481 ? -13.260 18.526 3.183 1.00 81.69 481 ARG A CA 1
ATOM 3807 C C . ARG A 1 481 ? -12.977 18.376 1.686 1.00 81.69 481 ARG A C 1
ATOM 3809 O O . ARG A 1 481 ? -11.839 18.097 1.309 1.00 81.69 481 ARG A O 1
ATOM 3816 N N . VAL A 1 482 ? -13.986 18.628 0.854 1.00 80.31 482 VAL A N 1
ATOM 3817 C CA . VAL A 1 482 ? -13.839 18.744 -0.604 1.00 80.31 482 VAL A CA 1
ATOM 3818 C C . VAL A 1 482 ? -13.669 20.225 -0.978 1.00 80.31 482 VAL A C 1
ATOM 3820 O O . VAL A 1 482 ? -14.520 21.033 -0.603 1.00 80.31 482 VAL A O 1
ATOM 3823 N N . PRO A 1 483 ? -12.588 20.615 -1.682 1.00 74.06 483 PRO A N 1
ATOM 3824 C CA . PRO A 1 483 ? -12.405 21.988 -2.146 1.00 74.06 483 PRO A CA 1
ATOM 3825 C C . PRO A 1 483 ? -13.464 22.434 -3.158 1.00 74.06 483 PRO A C 1
ATOM 3827 O O . PRO A 1 483 ? -14.024 21.628 -3.901 1.00 74.06 483 PRO A O 1
ATOM 3830 N N . TYR A 1 484 ? -13.688 23.745 -3.235 1.00 73.75 484 TYR A N 1
ATOM 3831 C CA . TYR A 1 484 ? -14.536 24.343 -4.265 1.00 73.75 484 TYR A CA 1
ATOM 3832 C C . TYR A 1 484 ? -13.955 24.135 -5.660 1.00 73.75 484 TYR A C 1
ATOM 3834 O O . TYR A 1 484 ? -12.750 24.261 -5.850 1.00 73.75 484 TYR A O 1
ATOM 3842 N N . GLY A 1 485 ? -14.812 23.856 -6.644 1.00 67.00 485 GLY A N 1
ATOM 3843 C CA . GLY A 1 485 ? -14.375 23.614 -8.022 1.00 67.00 485 GLY A CA 1
ATOM 3844 C C . GLY A 1 485 ? -13.725 22.244 -8.253 1.00 67.00 485 GLY A C 1
ATOM 3845 O O . GLY A 1 485 ? -13.040 22.063 -9.252 1.00 67.00 485 GLY A O 1
ATOM 3846 N N . PHE A 1 486 ? -13.914 21.273 -7.352 1.00 74.81 486 PHE A N 1
ATOM 3847 C CA . PHE A 1 486 ? -13.489 19.894 -7.596 1.00 74.81 486 PHE A CA 1
ATOM 3848 C C . PHE A 1 486 ? -14.327 19.259 -8.720 1.00 74.81 486 PHE A C 1
ATOM 3850 O O . PHE A 1 486 ? -15.553 19.191 -8.621 1.00 74.81 486 PHE A O 1
ATOM 3857 N N . HIS A 1 487 ? -13.664 18.797 -9.780 1.00 75.50 487 HIS A N 1
ATOM 3858 C CA . HIS A 1 487 ? -14.302 18.163 -10.935 1.00 75.50 487 HIS A CA 1
ATOM 3859 C C . HIS A 1 487 ? -14.566 16.678 -10.704 1.00 75.50 487 HIS A C 1
ATOM 3861 O O . HIS A 1 487 ? -13.860 16.008 -9.945 1.00 75.50 487 HIS A O 1
ATOM 3867 N N . ALA A 1 488 ? -15.570 16.147 -11.395 1.00 77.00 488 ALA A N 1
ATOM 3868 C CA . ALA A 1 488 ? -15.994 14.767 -11.230 1.00 77.00 488 ALA A CA 1
ATOM 3869 C C . ALA A 1 488 ? -16.281 14.110 -12.590 1.00 77.00 488 ALA A C 1
ATOM 3871 O O . ALA A 1 488 ? -16.733 14.764 -13.528 1.00 77.00 488 ALA A O 1
ATOM 3872 N N . PHE A 1 489 ? -16.061 12.796 -12.678 1.00 83.69 489 PHE A N 1
ATOM 3873 C CA . PHE A 1 489 ? -16.375 11.986 -13.855 1.00 83.69 489 PHE A CA 1
ATOM 3874 C C . PHE A 1 489 ? -16.995 10.651 -13.429 1.00 83.69 489 PHE A C 1
ATOM 3876 O O . PHE A 1 489 ? -16.586 10.079 -12.417 1.00 83.69 489 PHE A O 1
ATOM 3883 N N . PHE A 1 490 ? -17.980 10.157 -14.184 1.00 83.94 490 PHE A N 1
ATOM 3884 C CA . PHE A 1 490 ? -18.678 8.906 -13.885 1.00 83.94 490 PHE A CA 1
ATOM 3885 C C . PHE A 1 490 ? -18.358 7.841 -14.934 1.00 83.94 490 PHE A C 1
ATOM 3887 O O . PHE A 1 490 ? -18.394 8.101 -16.132 1.00 83.94 490 PHE A O 1
ATOM 3894 N N . VAL A 1 491 ? -18.082 6.618 -14.479 1.00 74.62 491 VAL A N 1
ATOM 3895 C CA . VAL A 1 491 ? -17.835 5.458 -15.344 1.00 74.62 491 VAL A CA 1
ATOM 3896 C C . VAL A 1 491 ? -18.707 4.304 -14.861 1.00 74.62 491 VAL A C 1
ATOM 3898 O O . VAL A 1 491 ? -18.641 3.927 -13.694 1.00 74.62 491 VAL A O 1
ATOM 3901 N N . THR A 1 492 ? -19.524 3.736 -15.750 1.00 66.06 492 THR A N 1
ATOM 3902 C CA . THR A 1 492 ? -20.360 2.564 -15.442 1.00 66.06 492 THR A CA 1
ATOM 3903 C C . THR A 1 492 ? -19.519 1.297 -15.275 1.00 66.06 492 THR A C 1
ATOM 3905 O O . THR A 1 492 ? -18.614 1.043 -16.070 1.00 66.06 492 THR A O 1
ATOM 3908 N N . GLU A 1 493 ? -19.879 0.446 -14.317 1.00 55.59 493 GLU A N 1
ATOM 3909 C CA . GLU A 1 493 ? -19.267 -0.868 -14.093 1.00 55.59 493 GLU A CA 1
ATOM 3910 C C . GLU A 1 493 ? -19.837 -1.912 -15.080 1.00 55.59 493 GLU A C 1
ATOM 3912 O O . GLU A 1 493 ? -20.792 -2.616 -14.775 1.00 55.59 493 GLU A O 1
ATOM 3917 N N . VAL A 1 494 ? -19.321 -1.984 -16.315 1.00 38.84 494 VAL A N 1
ATOM 3918 C CA . VAL A 1 494 ? -19.703 -3.014 -17.316 1.00 38.84 494 VAL A CA 1
ATOM 3919 C C . VAL A 1 494 ? -18.448 -3.405 -18.116 1.00 38.84 494 VAL A C 1
ATOM 3921 O O . VAL A 1 494 ? -17.612 -2.542 -18.381 1.00 38.84 494 VAL A O 1
ATOM 3924 N N . PRO A 1 495 ? -18.226 -4.703 -18.413 1.00 39.81 495 PRO A N 1
ATOM 3925 C CA . PRO A 1 495 ? -16.963 -5.360 -18.141 1.00 39.81 495 PRO A CA 1
ATOM 3926 C C . PRO A 1 495 ? -15.801 -4.698 -18.884 1.00 39.81 495 PRO A C 1
ATOM 3928 O O . PRO A 1 495 ? -15.734 -4.683 -20.114 1.00 39.81 495 PRO A O 1
ATOM 3931 N N . VAL A 1 496 ? -14.787 -4.324 -18.110 1.00 37.09 496 VAL A N 1
ATOM 3932 C CA . VAL A 1 496 ? -13.396 -4.070 -18.535 1.00 37.09 496 VAL A CA 1
ATOM 3933 C C . VAL A 1 496 ? -12.744 -5.366 -19.094 1.00 37.09 496 VAL A C 1
ATOM 3935 O O . VAL A 1 496 ? -11.532 -5.508 -19.203 1.00 37.09 496 VAL A O 1
ATOM 3938 N N . VAL A 1 497 ? -13.564 -6.351 -19.475 1.00 35.62 497 VAL A N 1
ATOM 3939 C CA . VAL A 1 497 ? -13.232 -7.727 -19.817 1.00 35.62 497 VAL A CA 1
ATOM 3940 C C . VAL A 1 497 ? -14.127 -8.155 -20.999 1.00 35.62 497 VAL A C 1
ATOM 3942 O O . VAL A 1 497 ? -15.319 -8.407 -20.860 1.00 35.62 497 VAL A O 1
ATOM 3945 N N . PHE A 1 498 ? -13.515 -8.227 -22.185 1.00 29.38 498 PHE A N 1
ATOM 3946 C CA . PHE A 1 498 ? -14.008 -8.828 -23.439 1.00 29.38 498 PHE A CA 1
ATOM 3947 C C . PHE A 1 498 ? -15.205 -8.176 -24.170 1.00 29.38 498 PHE A C 1
ATOM 3949 O O . PHE A 1 498 ? -16.312 -8.712 -24.212 1.00 29.38 498 PHE A O 1
ATOM 3956 N N . LYS A 1 499 ? -14.928 -7.146 -24.986 1.00 25.58 499 LYS A N 1
ATOM 3957 C CA . LYS A 1 499 ? -15.640 -6.967 -26.269 1.00 25.58 499 LYS A CA 1
ATOM 3958 C C . LYS A 1 499 ? -14.883 -7.695 -27.393 1.00 25.58 499 LYS A C 1
ATOM 3960 O O . LYS A 1 499 ? -13.879 -7.221 -27.904 1.00 25.58 499 LYS A O 1
ATOM 3965 N N . LYS A 1 500 ? -15.393 -8.891 -27.713 1.00 30.41 500 LYS A N 1
ATOM 3966 C CA . LYS A 1 500 ? -15.272 -9.706 -28.944 1.00 30.41 500 LYS A CA 1
ATOM 3967 C C . LYS A 1 500 ? -14.225 -9.283 -29.993 1.00 30.41 500 LYS A C 1
ATOM 3969 O O . LYS A 1 500 ? -14.520 -8.451 -30.844 1.00 30.41 500 LYS A O 1
ATOM 3974 N N . ASN A 1 501 ? -13.153 -10.071 -30.100 1.00 30.41 501 ASN A N 1
ATOM 3975 C CA . ASN A 1 501 ? -12.606 -10.457 -31.404 1.00 30.41 501 ASN A CA 1
ATOM 3976 C C . ASN A 1 501 ? -12.900 -11.944 -31.638 1.00 30.41 501 ASN A C 1
ATOM 3978 O O . ASN A 1 501 ? -12.415 -12.816 -30.921 1.00 30.41 501 ASN A O 1
ATOM 3982 N N . LYS A 1 502 ? -13.767 -12.221 -32.617 1.00 35.09 502 LYS A N 1
ATOM 3983 C CA . LYS A 1 502 ? -14.083 -13.574 -33.088 1.00 35.09 502 LYS A CA 1
ATOM 3984 C C . LYS A 1 502 ? -12.885 -14.144 -33.854 1.00 35.09 502 LYS A C 1
ATOM 3986 O O . LYS A 1 502 ? -12.288 -13.443 -34.664 1.00 35.09 502 LYS A O 1
ATOM 3991 N N . THR A 1 503 ? -12.637 -15.439 -33.637 1.00 45.03 503 THR A N 1
ATOM 3992 C CA . THR A 1 503 ? -11.804 -16.339 -34.460 1.00 45.03 503 THR A CA 1
ATOM 3993 C C . THR A 1 503 ? -10.351 -15.899 -34.653 1.00 45.03 503 THR A C 1
ATOM 3995 O O . THR A 1 503 ? -9.971 -15.463 -35.734 1.00 45.03 503 THR A O 1
ATOM 3998 N N . MET A 1 504 ? -9.520 -16.082 -33.624 1.00 53.88 504 MET A N 1
ATOM 3999 C CA . MET A 1 504 ? -8.074 -16.224 -33.819 1.00 53.88 504 MET A CA 1
ATOM 4000 C C . MET A 1 504 ? -7.687 -17.699 -33.710 1.00 53.88 504 MET A C 1
ATOM 4002 O O . MET A 1 504 ? -8.090 -18.381 -32.768 1.00 53.88 504 MET A O 1
ATOM 4006 N N . GLU A 1 505 ? -6.909 -18.187 -34.673 1.00 64.38 505 GLU A N 1
ATOM 4007 C CA . GLU A 1 505 ? -6.225 -19.476 -34.569 1.00 64.38 505 GLU A CA 1
ATOM 4008 C C . GLU A 1 505 ? -5.241 -19.431 -33.391 1.00 64.38 505 GLU A C 1
ATOM 4010 O O . GLU A 1 505 ? -4.473 -18.473 -33.242 1.00 64.38 505 GLU A O 1
ATOM 4015 N N . ALA A 1 506 ? -5.270 -20.459 -32.541 1.00 81.12 506 ALA A N 1
ATOM 4016 C CA . ALA A 1 506 ? -4.412 -20.542 -31.366 1.00 81.12 506 ALA A CA 1
ATOM 4017 C C . ALA A 1 506 ? -3.717 -21.907 -31.277 1.00 81.12 506 ALA A C 1
ATOM 4019 O O . ALA A 1 506 ? -4.270 -22.944 -31.645 1.00 81.12 506 ALA A O 1
ATOM 4020 N N . THR A 1 507 ? -2.480 -21.905 -30.782 1.00 89.50 507 THR A N 1
ATOM 4021 C CA . THR A 1 507 ? -1.672 -23.109 -30.565 1.00 89.50 507 THR A CA 1
ATOM 4022 C C . THR A 1 507 ? -1.585 -23.406 -29.074 1.00 89.50 507 THR A C 1
ATOM 4024 O O . THR A 1 507 ? -1.059 -22.598 -28.311 1.00 89.50 507 THR A O 1
ATOM 4027 N N . LEU A 1 508 ? -2.083 -24.563 -28.642 1.00 91.31 508 LEU A N 1
ATOM 4028 C CA . LEU A 1 508 ? -1.973 -25.029 -27.265 1.00 91.31 508 LEU A CA 1
ATOM 4029 C C . LEU A 1 508 ? -0.706 -25.873 -27.101 1.00 91.31 508 LEU A C 1
ATOM 4031 O O . LEU A 1 508 ? -0.663 -27.031 -27.516 1.00 91.31 508 LEU A O 1
ATOM 4035 N N . ALA A 1 509 ? 0.299 -25.291 -26.452 1.00 89.06 509 ALA A N 1
ATOM 4036 C CA . ALA A 1 509 ? 1.548 -25.950 -26.113 1.00 89.06 509 ALA A CA 1
ATOM 4037 C C . ALA A 1 509 ? 1.476 -26.612 -24.724 1.00 89.06 509 ALA A C 1
ATOM 4039 O O . ALA A 1 509 ? 1.109 -25.957 -23.745 1.00 89.06 509 ALA A O 1
ATOM 4040 N N . PHE A 1 510 ? 1.841 -27.890 -24.601 1.00 89.81 510 PHE A N 1
ATOM 4041 C CA . PHE A 1 510 ? 1.881 -28.625 -23.326 1.00 89.81 510 PHE A CA 1
ATOM 4042 C C . PHE A 1 510 ? 2.938 -29.737 -23.324 1.00 89.81 510 PHE A C 1
ATOM 4044 O O . PHE A 1 510 ? 3.527 -30.040 -24.356 1.00 89.81 510 PHE A O 1
ATOM 4051 N N . SER A 1 511 ? 3.220 -30.322 -22.154 1.00 82.50 511 SER A N 1
ATOM 4052 C CA . SER A 1 511 ? 4.141 -31.462 -22.041 1.00 82.50 511 SER A CA 1
ATOM 4053 C C . SER A 1 511 ? 3.446 -32.760 -22.430 1.00 82.50 511 SER A C 1
ATOM 4055 O O . SER A 1 511 ? 2.381 -33.068 -21.891 1.00 82.50 511 SER A O 1
ATOM 4057 N N . GLN A 1 512 ? 4.082 -33.561 -23.286 1.00 78.25 512 GLN A N 1
ATOM 4058 C CA . GLN A 1 512 ? 3.562 -34.859 -23.724 1.00 78.25 512 GLN A CA 1
ATOM 4059 C C . GLN A 1 512 ? 3.177 -35.796 -22.558 1.00 78.25 512 GLN A C 1
ATOM 4061 O O . GLN A 1 512 ? 2.227 -36.566 -22.685 1.00 78.25 512 GLN A O 1
ATOM 4066 N N . ASP A 1 513 ? 3.856 -35.692 -21.411 1.00 74.88 513 ASP A N 1
ATOM 4067 C CA . ASP A 1 513 ? 3.607 -36.531 -20.228 1.00 74.88 513 ASP A CA 1
ATOM 4068 C C . ASP A 1 513 ? 2.391 -36.085 -19.387 1.00 74.88 513 ASP A C 1
ATOM 4070 O O . ASP A 1 513 ? 1.962 -36.807 -18.486 1.00 74.88 513 ASP A O 1
ATOM 4074 N N . SER A 1 514 ? 1.852 -34.885 -19.632 1.00 76.62 514 SER A N 1
ATOM 4075 C CA . SER A 1 514 ? 0.776 -34.274 -18.837 1.00 76.62 514 SER A CA 1
ATOM 4076 C C . SER A 1 514 ? -0.174 -33.448 -19.721 1.00 76.62 514 SER A C 1
ATOM 4078 O O . SER A 1 514 ? -0.190 -32.214 -19.627 1.00 76.62 514 SER A O 1
ATOM 4080 N N . PRO A 1 515 ? -0.975 -34.097 -20.586 1.00 81.50 515 PRO A N 1
ATOM 4081 C CA . PRO A 1 515 ? -1.924 -33.405 -21.451 1.00 81.50 515 PRO A CA 1
ATOM 4082 C C . PRO A 1 515 ? -3.019 -32.689 -20.634 1.00 81.50 515 PRO A C 1
ATOM 4084 O O . PRO A 1 515 ? -3.627 -33.305 -19.754 1.00 81.50 515 PRO A O 1
ATOM 4087 N N . PRO A 1 516 ? -3.323 -31.405 -20.911 1.00 87.31 516 PRO A N 1
ATOM 4088 C CA . PRO A 1 516 ? -4.365 -30.659 -20.214 1.00 87.31 516 PRO A CA 1
ATOM 4089 C C . PRO A 1 516 ? -5.749 -31.013 -20.782 1.00 87.31 516 PRO A C 1
ATOM 4091 O O . PRO A 1 516 ? -6.338 -30.254 -21.553 1.00 87.31 516 PRO A O 1
ATOM 4094 N N . ILE A 1 517 ? -6.267 -32.186 -20.405 1.00 84.75 517 ILE A N 1
ATOM 4095 C CA . ILE A 1 517 ? -7.519 -32.754 -20.941 1.00 84.75 517 ILE A CA 1
ATOM 4096 C C . ILE A 1 517 ? -8.693 -31.775 -20.791 1.00 84.75 517 ILE A C 1
ATOM 4098 O O . ILE A 1 517 ? -9.487 -31.636 -21.715 1.00 84.75 517 ILE A O 1
ATOM 4102 N N . SER A 1 518 ? -8.774 -31.041 -19.678 1.00 88.06 518 SER A N 1
ATOM 4103 C CA . SER A 1 518 ? -9.835 -30.056 -19.437 1.00 88.06 518 SER A CA 1
ATOM 4104 C C . SER A 1 518 ? -9.858 -28.923 -20.470 1.00 88.06 518 SER A C 1
ATOM 4106 O O . SER A 1 518 ? -10.933 -28.562 -20.943 1.00 88.06 518 SER A O 1
ATOM 4108 N N . ILE A 1 519 ? -8.691 -28.403 -20.871 1.00 89.88 519 ILE A N 1
ATOM 4109 C CA . ILE A 1 519 ? -8.573 -27.359 -21.902 1.00 89.88 519 ILE A CA 1
ATOM 4110 C C . ILE A 1 519 ? -9.001 -27.910 -23.261 1.00 89.88 519 ILE A C 1
ATOM 4112 O O . ILE A 1 519 ? -9.761 -27.266 -23.978 1.00 89.88 519 ILE A O 1
ATOM 4116 N N . ILE A 1 520 ? -8.521 -29.108 -23.607 1.00 87.19 520 ILE A N 1
ATOM 4117 C CA . ILE A 1 520 ? -8.803 -29.744 -24.899 1.00 87.19 520 ILE A CA 1
ATOM 4118 C C . ILE A 1 520 ? -10.303 -30.049 -25.019 1.00 87.19 520 ILE A C 1
ATOM 4120 O O . ILE A 1 520 ? -10.910 -29.731 -26.041 1.00 87.19 520 ILE A O 1
ATOM 4124 N N . CYS A 1 521 ? -10.919 -30.591 -23.962 1.00 85.75 521 CYS A N 1
ATOM 4125 C CA . CYS A 1 521 ? -12.363 -30.809 -23.903 1.00 85.75 521 CYS A CA 1
ATOM 4126 C C . CYS A 1 521 ? -13.134 -29.493 -24.038 1.00 85.75 521 CYS A C 1
ATOM 4128 O O . CYS A 1 521 ? -14.018 -29.410 -24.885 1.00 85.75 521 CYS A O 1
ATOM 4130 N N . ALA A 1 522 ? -12.791 -28.462 -23.257 1.00 88.00 522 ALA A N 1
ATOM 4131 C CA . ALA A 1 522 ? -13.492 -27.178 -23.288 1.00 88.00 522 ALA A CA 1
ATOM 4132 C C . ALA A 1 522 ? -13.401 -26.497 -24.662 1.00 88.00 522 ALA A C 1
ATOM 4134 O O . ALA A 1 522 ? -14.412 -26.046 -25.191 1.00 88.00 522 ALA A O 1
ATOM 4135 N N . ALA A 1 523 ? -12.215 -26.472 -25.276 1.00 86.00 523 ALA A N 1
ATOM 4136 C CA . ALA A 1 523 ? -12.013 -25.878 -26.595 1.00 86.00 523 ALA A CA 1
ATOM 4137 C C . ALA A 1 523 ? -12.824 -26.591 -27.679 1.00 86.00 523 ALA A C 1
ATOM 4139 O O . ALA A 1 523 ? -13.457 -25.947 -28.514 1.00 86.00 523 ALA A O 1
ATOM 4140 N N . LYS A 1 524 ? -12.850 -27.926 -27.632 1.00 82.31 524 LYS A N 1
ATOM 4141 C CA . LYS A 1 524 ? -13.634 -28.726 -28.568 1.00 82.31 524 LYS A CA 1
ATOM 4142 C C . LYS A 1 524 ? -15.135 -28.521 -28.375 1.00 82.31 524 LYS A C 1
ATOM 4144 O O . LYS A 1 524 ? -15.868 -28.435 -29.354 1.00 82.31 524 LYS A O 1
ATOM 4149 N N . PHE A 1 525 ? -15.567 -28.377 -27.125 1.00 78.06 525 PHE A N 1
ATOM 4150 C CA . PHE A 1 525 ? -16.956 -28.117 -26.763 1.00 78.06 525 PHE A CA 1
ATOM 4151 C C . PHE A 1 525 ? -17.483 -26.801 -27.350 1.00 78.06 525 PHE A C 1
ATOM 4153 O O . PHE A 1 525 ? -18.620 -26.737 -27.805 1.00 78.06 525 PHE A O 1
ATOM 4160 N N . VAL A 1 526 ? -16.640 -25.766 -27.397 1.00 78.75 526 VAL A N 1
ATOM 4161 C CA . VAL A 1 526 ? -17.003 -24.445 -27.941 1.00 78.75 526 VAL A CA 1
ATOM 4162 C C . VAL A 1 526 ? -16.644 -24.270 -29.423 1.00 78.75 526 VAL A C 1
ATOM 4164 O O . VAL A 1 526 ? -16.853 -23.194 -29.980 1.00 78.75 526 VAL A O 1
ATOM 4167 N N . GLY A 1 527 ? -16.093 -25.304 -30.069 1.00 74.75 527 GLY A N 1
ATOM 4168 C CA . GLY A 1 527 ? -15.685 -25.266 -31.475 1.00 74.75 527 GLY A CA 1
ATOM 4169 C C . GLY A 1 527 ? -14.481 -24.361 -31.765 1.00 74.75 527 GLY A C 1
ATOM 4170 O O . GLY A 1 527 ? -14.369 -23.843 -32.875 1.00 74.75 527 GLY A O 1
ATOM 4171 N N . LEU A 1 528 ? -13.589 -24.143 -30.791 1.00 78.75 528 LEU A N 1
ATOM 4172 C CA . LEU A 1 528 ? -12.379 -23.338 -30.974 1.00 78.75 528 LEU A CA 1
ATOM 4173 C C . LEU A 1 528 ? -11.311 -24.154 -31.735 1.00 78.75 528 LEU A C 1
ATOM 4175 O O . LEU A 1 528 ? -10.868 -25.185 -31.219 1.00 78.75 528 LEU A O 1
ATOM 4179 N N . PRO A 1 529 ? -10.856 -23.719 -32.927 1.00 75.56 529 PRO A N 1
ATOM 4180 C CA . PRO A 1 529 ? -9.794 -24.405 -33.656 1.00 75.56 529 PRO A CA 1
ATOM 4181 C C . PRO A 1 529 ? -8.453 -24.234 -32.929 1.00 75.56 529 PRO A C 1
ATOM 4183 O O . PRO A 1 529 ? -7.840 -23.165 -32.961 1.00 75.56 529 PRO A O 1
ATOM 4186 N N . LEU A 1 530 ? -8.004 -25.299 -32.258 1.00 82.56 530 LEU A N 1
ATOM 4187 C CA . LEU A 1 530 ? -6.711 -25.364 -31.579 1.00 82.56 530 LEU A CA 1
ATOM 4188 C C . LEU A 1 530 ? -5.720 -26.233 -32.347 1.00 82.56 530 LEU A C 1
ATOM 4190 O O . LEU A 1 530 ? -5.981 -27.405 -32.615 1.00 82.56 530 LEU A O 1
ATOM 4194 N N . THR A 1 531 ? -4.534 -25.686 -32.600 1.00 87.38 531 THR A N 1
ATOM 4195 C CA . THR A 1 531 ? -3.370 -26.487 -32.996 1.00 87.38 531 THR A CA 1
ATOM 4196 C C . THR A 1 531 ? -2.704 -27.044 -31.738 1.00 87.38 531 THR A C 1
ATOM 4198 O O . THR A 1 531 ? -2.433 -26.298 -30.801 1.00 87.38 531 THR A O 1
ATOM 4201 N N . ILE A 1 532 ? -2.453 -28.352 -31.686 1.00 87.69 532 ILE A N 1
ATOM 4202 C CA . ILE A 1 532 ? -1.859 -29.014 -30.516 1.00 87.69 532 ILE A CA 1
ATOM 4203 C C . ILE A 1 532 ? -0.338 -29.113 -30.674 1.00 87.69 532 ILE A C 1
ATOM 4205 O O . ILE A 1 532 ? 0.144 -29.700 -31.639 1.00 87.69 532 ILE A O 1
ATOM 4209 N N . ASP A 1 533 ? 0.406 -28.590 -29.698 1.00 85.75 533 ASP A N 1
ATOM 4210 C CA . ASP A 1 533 ? 1.870 -28.634 -29.641 1.00 85.75 533 ASP A CA 1
ATOM 4211 C C . ASP A 1 533 ? 2.355 -29.346 -28.355 1.00 85.75 533 ASP A C 1
ATOM 4213 O O . ASP A 1 533 ? 2.498 -28.728 -27.299 1.00 85.75 533 ASP A O 1
ATOM 4217 N N . PRO A 1 534 ? 2.632 -30.659 -28.391 1.00 84.06 534 PRO A N 1
ATOM 4218 C CA . PRO A 1 534 ? 3.079 -31.408 -27.216 1.00 84.06 534 PRO A CA 1
ATOM 4219 C C . PRO A 1 534 ? 4.585 -31.231 -26.897 1.00 84.06 534 PRO A C 1
ATOM 4221 O O . PRO A 1 534 ? 5.185 -32.117 -26.286 1.00 84.06 534 PRO A O 1
ATOM 4224 N N . SER A 1 535 ? 5.227 -30.136 -27.329 1.00 79.12 535 SER A N 1
ATOM 4225 C CA . SER A 1 535 ? 6.687 -29.948 -27.239 1.00 79.12 535 SER A CA 1
ATOM 4226 C C . SER A 1 535 ? 7.210 -29.307 -25.947 1.00 79.12 535 SER A C 1
ATOM 4228 O O . SER A 1 535 ? 8.430 -29.169 -25.795 1.00 79.12 535 SER A O 1
ATOM 4230 N N . LEU A 1 536 ? 6.350 -28.901 -24.999 1.00 83.31 536 LEU A N 1
ATOM 4231 C CA . LEU A 1 536 ? 6.850 -28.286 -23.762 1.00 83.31 536 LEU A CA 1
ATOM 4232 C C . LEU A 1 536 ? 7.606 -29.304 -22.903 1.00 83.31 536 LEU A C 1
ATOM 4234 O O . LEU A 1 536 ? 7.233 -30.470 -22.791 1.00 83.31 536 LEU A O 1
ATOM 4238 N N . ALA A 1 537 ? 8.659 -28.834 -22.233 1.00 76.12 537 ALA A N 1
ATOM 4239 C CA . ALA A 1 537 ? 9.384 -29.641 -21.263 1.00 76.12 537 ALA A CA 1
ATOM 4240 C C . ALA A 1 537 ? 8.477 -30.062 -20.091 1.00 76.12 537 ALA A C 1
ATOM 4242 O O . ALA A 1 537 ? 7.608 -29.306 -19.645 1.00 76.12 537 ALA A O 1
ATOM 4243 N N . SER A 1 538 ? 8.721 -31.262 -19.559 1.00 69.62 538 SER A N 1
ATOM 4244 C CA . SER A 1 538 ? 7.984 -31.805 -18.416 1.00 69.62 538 SER A CA 1
ATOM 4245 C C . SER A 1 538 ? 8.045 -30.861 -17.205 1.00 69.62 538 SER A C 1
ATOM 4247 O O . SER A 1 538 ? 9.114 -30.365 -16.849 1.00 69.62 538 SER A O 1
ATOM 4249 N N . GLY A 1 539 ? 6.889 -30.582 -16.594 1.00 67.81 539 GLY A N 1
ATOM 4250 C CA . GLY A 1 539 ? 6.746 -29.652 -15.465 1.00 67.81 539 GLY A CA 1
ATOM 4251 C C . GLY A 1 539 ? 6.432 -28.194 -15.832 1.00 67.81 539 GLY A C 1
ATOM 4252 O O . GLY A 1 539 ? 6.183 -27.399 -14.928 1.00 67.81 539 GLY A O 1
ATOM 4253 N N . LEU A 1 540 ? 6.404 -27.826 -17.120 1.00 74.94 540 LEU A N 1
ATOM 4254 C CA . LEU A 1 540 ? 5.913 -26.513 -17.555 1.00 74.94 540 LEU A CA 1
ATOM 4255 C C . LEU A 1 540 ? 4.380 -26.484 -17.642 1.00 74.94 540 LEU A C 1
ATOM 4257 O O . LEU A 1 540 ? 3.750 -27.454 -18.064 1.00 74.94 540 LEU A O 1
ATOM 4261 N N . ALA A 1 541 ? 3.787 -25.349 -17.265 1.00 83.38 541 ALA A N 1
ATOM 4262 C CA . ALA A 1 541 ? 2.348 -25.129 -17.374 1.00 83.38 541 ALA A CA 1
ATOM 4263 C C . ALA A 1 541 ? 1.905 -25.061 -18.851 1.00 83.38 541 ALA A C 1
ATOM 4265 O O . ALA A 1 541 ? 2.644 -24.522 -19.685 1.00 83.38 541 ALA A O 1
ATOM 4266 N N . PRO A 1 542 ? 0.699 -25.561 -19.188 1.00 88.81 542 PRO A N 1
ATOM 4267 C CA . PRO A 1 542 ? 0.172 -25.453 -20.542 1.00 88.81 542 PRO A CA 1
ATOM 4268 C C . PRO A 1 542 ? 0.061 -23.983 -20.947 1.00 88.81 542 PRO A C 1
ATOM 4270 O O . PRO A 1 542 ? -0.250 -23.122 -20.123 1.00 88.81 542 PRO A O 1
ATOM 4273 N N . THR A 1 543 ? 0.362 -23.698 -22.208 1.00 90.75 543 THR A N 1
ATOM 4274 C CA . THR A 1 543 ? 0.428 -22.342 -22.749 1.00 90.75 543 THR A CA 1
ATOM 4275 C C . THR A 1 543 ? -0.384 -22.257 -24.031 1.00 90.75 543 THR A C 1
ATOM 4277 O O . THR A 1 543 ? -0.077 -22.956 -24.991 1.00 90.75 543 THR A O 1
ATOM 4280 N N . LEU A 1 544 ? -1.385 -21.383 -24.072 1.00 88.38 544 LEU A N 1
ATOM 4281 C CA . LEU A 1 544 ? -2.126 -21.061 -25.287 1.00 88.38 544 LEU A CA 1
ATOM 4282 C C . LEU A 1 544 ? -1.449 -19.872 -25.975 1.00 88.38 544 LEU A C 1
ATOM 4284 O O . LEU A 1 544 ? -1.328 -18.815 -25.366 1.00 88.38 544 LEU A O 1
ATOM 4288 N N . ARG A 1 545 ? -0.983 -20.040 -27.213 1.00 88.00 545 ARG A N 1
ATOM 4289 C CA . ARG A 1 545 ? -0.303 -19.006 -28.010 1.00 88.00 545 ARG A CA 1
ATOM 4290 C C . ARG A 1 545 ? -1.205 -18.530 -29.138 1.00 88.00 545 ARG A C 1
ATOM 4292 O O . ARG A 1 545 ? -1.736 -19.359 -29.874 1.00 88.00 545 ARG A O 1
ATOM 4299 N N . PHE A 1 546 ? -1.328 -17.222 -29.303 1.00 82.56 546 PHE A N 1
ATOM 4300 C CA . PHE A 1 546 ? -2.106 -16.602 -30.371 1.00 82.56 546 PHE A CA 1
ATOM 4301 C C . PHE A 1 546 ? -1.214 -16.199 -31.546 1.00 82.56 546 PHE A C 1
ATOM 4303 O O . PHE A 1 546 ? -0.019 -15.946 -31.381 1.00 82.56 546 PHE A O 1
ATOM 4310 N N . ALA A 1 547 ? -1.805 -16.082 -32.736 1.00 70.69 547 ALA A N 1
ATOM 4311 C CA . ALA A 1 547 ? -1.105 -15.581 -33.921 1.00 70.69 547 ALA A CA 1
ATOM 4312 C C . ALA A 1 547 ? -0.567 -14.140 -33.752 1.00 70.69 547 ALA A C 1
ATOM 4314 O O . ALA A 1 547 ? 0.402 -13.775 -34.413 1.00 70.69 547 ALA A O 1
ATOM 4315 N N . SER A 1 548 ? -1.144 -13.344 -32.840 1.00 65.44 548 SER A N 1
ATOM 4316 C CA . SER A 1 548 ? -0.669 -11.998 -32.468 1.00 65.44 548 SER A CA 1
ATOM 4317 C C . SER A 1 548 ? 0.700 -11.993 -31.769 1.00 65.44 548 SER A C 1
ATOM 4319 O O . SER A 1 548 ? 1.314 -10.937 -31.637 1.00 65.44 548 SER A O 1
ATOM 4321 N N . GLY A 1 549 ? 1.196 -13.158 -31.333 1.00 67.06 549 GLY A N 1
ATOM 4322 C CA . GLY A 1 549 ? 2.403 -13.296 -30.512 1.00 67.06 549 GLY A CA 1
ATOM 4323 C C . GLY A 1 549 ? 2.132 -13.283 -29.004 1.00 67.06 549 GLY A C 1
ATOM 4324 O O . GLY A 1 549 ? 3.056 -13.502 -28.223 1.00 67.06 549 GLY A O 1
ATOM 4325 N N . GLU A 1 550 ? 0.881 -13.073 -28.589 1.00 72.38 550 GLU A N 1
ATOM 4326 C CA . GLU A 1 550 ? 0.449 -13.119 -27.189 1.00 72.38 550 GLU A CA 1
ATOM 4327 C C . GLU A 1 550 ? 0.276 -14.564 -26.693 1.00 72.38 550 GLU A C 1
ATOM 4329 O O . GLU A 1 550 ? 0.040 -15.489 -27.479 1.00 72.38 550 GLU A O 1
ATOM 4334 N N . SER A 1 551 ? 0.361 -14.781 -25.375 1.00 79.81 551 SER A N 1
ATOM 4335 C CA . SER A 1 551 ? 0.135 -16.104 -24.788 1.00 79.81 551 SER A CA 1
ATOM 4336 C C . SER A 1 551 ? -0.508 -16.083 -23.404 1.00 79.81 551 SER A C 1
ATOM 4338 O O . SER A 1 551 ? -0.154 -15.269 -22.557 1.00 79.81 551 SER A O 1
ATOM 4340 N N . LEU A 1 552 ? -1.397 -17.047 -23.154 1.00 77.88 552 LEU A N 1
ATOM 4341 C CA . LEU A 1 552 ? -1.958 -17.350 -21.836 1.00 77.88 552 LEU A CA 1
ATOM 4342 C C . LEU A 1 552 ? -1.271 -18.577 -21.244 1.00 77.88 552 LEU A C 1
ATOM 4344 O O . LEU A 1 552 ? -1.030 -19.556 -21.950 1.00 77.88 552 LEU A O 1
ATOM 4348 N N . HIS A 1 553 ? -0.993 -18.550 -19.943 1.00 84.56 553 HIS A N 1
ATOM 4349 C CA . HIS A 1 553 ? -0.302 -19.628 -19.238 1.00 84.56 553 HIS A CA 1
ATOM 4350 C C . HIS A 1 553 ? -1.164 -20.190 -18.106 1.00 84.56 553 HIS A C 1
ATOM 4352 O O . HIS A 1 553 ? -1.772 -19.442 -17.347 1.00 84.56 553 HIS A O 1
ATOM 4358 N N . GLY A 1 554 ? -1.151 -21.512 -17.946 1.00 83.31 554 GLY A N 1
ATOM 4359 C CA . GLY A 1 554 ? -1.862 -22.202 -16.872 1.00 83.31 554 GLY A CA 1
ATOM 4360 C C . GLY A 1 554 ? -3.276 -22.638 -17.249 1.00 83.31 554 GLY A C 1
ATOM 4361 O O . GLY A 1 554 ? -3.887 -22.142 -18.188 1.00 83.31 554 GLY A O 1
ATOM 4362 N N . VAL A 1 555 ? -3.795 -23.614 -16.502 1.00 85.06 555 VAL A N 1
ATOM 4363 C CA . VAL A 1 555 ? -5.054 -24.295 -16.835 1.00 85.06 555 VAL A CA 1
ATOM 4364 C C . VAL A 1 555 ? -6.258 -23.363 -16.690 1.00 85.06 555 VAL A C 1
ATOM 4366 O O . VAL A 1 555 ? -7.014 -23.200 -17.643 1.00 85.06 555 VAL A O 1
ATOM 4369 N N . ASN A 1 556 ? -6.404 -22.696 -15.542 1.00 86.75 556 ASN A N 1
ATOM 4370 C CA . ASN A 1 556 ? -7.583 -21.873 -15.252 1.00 86.75 556 ASN A CA 1
ATOM 4371 C C . ASN A 1 556 ? -7.678 -20.607 -16.128 1.00 86.75 556 ASN A C 1
ATOM 4373 O O . ASN A 1 556 ? -8.755 -20.380 -16.675 1.00 86.75 556 ASN A O 1
ATOM 4377 N N . PRO A 1 557 ? -6.597 -19.829 -16.363 1.00 80.56 557 PRO A N 1
ATOM 4378 C CA . PRO A 1 557 ? -6.656 -18.680 -17.271 1.00 80.56 557 PRO A CA 1
ATOM 4379 C C . PRO A 1 557 ? -7.061 -19.064 -18.700 1.00 80.56 557 PRO A C 1
ATOM 4381 O O . PRO A 1 557 ? -7.876 -18.384 -19.319 1.00 80.56 557 PRO A O 1
ATOM 4384 N N . ILE A 1 558 ? -6.543 -20.188 -19.211 1.00 87.81 558 ILE A N 1
ATOM 4385 C CA . ILE A 1 558 ? -6.902 -20.686 -20.545 1.00 87.81 558 ILE A CA 1
ATOM 4386 C C . ILE A 1 558 ? -8.366 -21.153 -20.579 1.00 87.81 558 ILE A C 1
ATOM 4388 O O . ILE A 1 558 ? -9.078 -20.856 -21.535 1.00 87.81 558 ILE A O 1
ATOM 4392 N N . LEU A 1 559 ? -8.842 -21.849 -19.541 1.00 87.31 559 LEU A N 1
ATOM 4393 C CA . LEU A 1 559 ? -10.242 -22.275 -19.441 1.00 87.31 559 LEU A CA 1
ATOM 4394 C C . LEU A 1 559 ? -11.200 -21.081 -19.389 1.00 87.31 559 LEU A C 1
ATOM 4396 O O . LEU A 1 559 ? -12.190 -21.079 -20.111 1.00 87.31 559 LEU A O 1
ATOM 4400 N N . LEU A 1 560 ? -10.894 -20.047 -18.603 1.00 82.81 560 LEU A N 1
ATOM 4401 C CA . LEU A 1 560 ? -11.721 -18.840 -18.524 1.00 82.81 560 LEU A CA 1
ATOM 4402 C C . LEU A 1 560 ? -11.752 -18.072 -19.851 1.00 82.81 560 LEU A C 1
ATOM 4404 O O . LEU A 1 560 ? -12.811 -17.587 -20.241 1.00 82.81 560 LEU A O 1
ATOM 4408 N N . TYR A 1 561 ? -10.636 -18.030 -20.584 1.00 83.50 561 TYR A N 1
ATOM 4409 C CA . TYR A 1 561 ? -10.602 -17.486 -21.944 1.00 83.50 561 TYR A CA 1
ATOM 4410 C C . TYR A 1 561 ? -11.494 -18.280 -22.912 1.00 83.50 561 TYR A C 1
ATOM 4412 O O . TYR A 1 561 ? -12.255 -17.708 -23.689 1.00 83.50 561 TYR A O 1
ATOM 4420 N N . ILE A 1 562 ? -11.444 -19.613 -22.851 1.00 83.38 562 ILE A N 1
ATOM 4421 C CA . ILE A 1 562 ? -12.319 -20.471 -23.662 1.00 83.38 562 ILE A CA 1
ATOM 4422 C C . ILE A 1 562 ? -13.789 -20.260 -23.271 1.00 83.38 562 ILE A C 1
ATOM 4424 O O . ILE A 1 562 ? -14.652 -20.205 -24.146 1.00 83.38 562 ILE A O 1
ATOM 4428 N N . ALA A 1 563 ? -14.076 -20.106 -21.974 1.00 81.31 563 ALA A N 1
ATOM 4429 C CA . ALA A 1 563 ? -15.424 -19.872 -21.472 1.00 81.31 563 ALA A CA 1
ATOM 4430 C C . ALA A 1 563 ? -16.001 -18.540 -21.959 1.00 81.31 563 ALA A C 1
ATOM 4432 O O . ALA A 1 563 ? -17.154 -18.497 -22.384 1.00 81.31 563 ALA A O 1
ATOM 4433 N N . SER A 1 564 ? -15.198 -17.472 -21.932 1.00 68.38 564 SER A N 1
ATOM 4434 C CA . SER A 1 564 ? -15.621 -16.137 -22.365 1.00 68.38 564 SER A CA 1
ATOM 4435 C C . SER A 1 564 ? -15.824 -16.042 -23.881 1.00 68.38 564 SER A C 1
ATOM 4437 O O . SER A 1 564 ? -16.643 -15.251 -24.348 1.00 68.38 564 SER A O 1
ATOM 4439 N N . GLY A 1 565 ? -15.115 -16.869 -24.658 1.00 65.69 565 GLY A N 1
ATOM 4440 C CA . GLY A 1 565 ? -15.263 -16.975 -26.111 1.00 65.69 565 GLY A CA 1
ATOM 4441 C C . GLY A 1 565 ? -16.392 -17.898 -26.589 1.00 65.69 565 GLY A C 1
ATOM 4442 O O . GLY A 1 565 ? -16.648 -17.962 -27.794 1.00 65.69 565 GLY A O 1
ATOM 4443 N N . ALA A 1 566 ? -17.060 -18.621 -25.685 1.00 71.38 566 ALA A N 1
ATOM 4444 C CA . ALA A 1 566 ? -18.045 -19.638 -26.033 1.00 71.38 566 ALA A CA 1
ATOM 4445 C C . ALA A 1 566 ? -19.334 -19.044 -26.625 1.00 71.38 566 ALA A C 1
ATOM 4447 O O . ALA A 1 566 ? -19.882 -18.059 -26.135 1.00 71.38 566 ALA A O 1
ATOM 4448 N N . THR A 1 567 ? -19.880 -19.693 -27.655 1.00 64.44 567 THR A N 1
ATOM 4449 C CA . THR A 1 567 ? -21.214 -19.374 -28.203 1.00 64.44 567 THR A CA 1
ATOM 4450 C C . THR A 1 567 ? -22.353 -20.000 -27.400 1.00 64.44 567 THR A C 1
ATOM 4452 O O . THR A 1 567 ? -23.522 -19.723 -27.670 1.00 64.44 567 THR A O 1
ATOM 4455 N N . ILE A 1 568 ? -22.017 -20.840 -26.422 1.00 71.25 568 ILE A N 1
ATOM 4456 C CA . ILE A 1 568 ? -22.965 -21.545 -25.569 1.00 71.25 568 ILE A CA 1
ATOM 4457 C C . ILE A 1 568 ? -23.488 -20.559 -24.520 1.00 71.25 568 ILE A C 1
ATOM 4459 O O . ILE A 1 568 ? -22.692 -20.025 -23.739 1.00 71.25 568 ILE A O 1
ATOM 4463 N N . PRO A 1 569 ? -24.808 -20.296 -24.482 1.00 64.19 569 PRO A N 1
ATOM 4464 C CA . PRO A 1 569 ? -25.383 -19.403 -23.491 1.00 64.19 569 PRO A CA 1
ATOM 4465 C C . PRO A 1 569 ? -25.014 -19.865 -22.083 1.00 64.19 569 PRO A C 1
ATOM 4467 O O . PRO A 1 569 ? -25.164 -21.041 -21.758 1.00 64.19 569 PRO A O 1
ATOM 4470 N N . CYS A 1 570 ? -24.574 -18.925 -21.244 1.00 75.38 570 CYS A N 1
ATOM 4471 C CA . CYS A 1 570 ? -24.335 -19.163 -19.818 1.00 75.38 570 CYS A CA 1
ATOM 4472 C C . CYS A 1 570 ? -23.154 -20.094 -19.500 1.00 75.38 570 CYS A C 1
ATOM 4474 O O . CYS A 1 570 ? -23.035 -20.539 -18.363 1.00 75.38 570 CYS A O 1
ATOM 4476 N N . PHE A 1 571 ? -22.266 -20.379 -20.458 1.00 82.94 571 PHE A N 1
ATOM 4477 C CA . PHE A 1 571 ? -21.153 -21.311 -20.247 1.00 82.94 571 PHE A CA 1
ATOM 4478 C C . PHE A 1 571 ? -20.143 -20.831 -19.188 1.00 82.94 571 PHE A C 1
ATOM 4480 O O . PHE A 1 571 ? -19.527 -21.642 -18.497 1.00 82.94 571 PHE A O 1
ATOM 4487 N N . SER A 1 572 ? -20.029 -19.514 -19.004 1.00 80.75 572 SER A N 1
ATOM 4488 C CA . SER A 1 572 ? -19.302 -18.872 -17.906 1.00 80.75 572 SER A CA 1
ATOM 4489 C C . SER A 1 572 ? -20.192 -18.515 -16.700 1.00 80.75 572 SER A C 1
ATOM 4491 O O . SER A 1 572 ? -19.710 -17.884 -15.775 1.00 80.75 572 SER A O 1
ATOM 4493 N N . GLY A 1 573 ? -21.474 -18.891 -16.688 1.00 79.88 573 GLY A N 1
ATOM 4494 C CA . GLY A 1 573 ? -22.495 -18.410 -15.744 1.00 79.88 573 GLY A CA 1
ATOM 4495 C C . GLY A 1 573 ? -23.408 -17.328 -16.347 1.00 79.88 573 GLY A C 1
ATOM 4496 O O . GLY A 1 573 ? -23.036 -16.656 -17.309 1.00 79.88 573 GLY A O 1
ATOM 4497 N N . LYS A 1 574 ? -24.640 -17.187 -15.831 1.00 73.56 574 LYS A N 1
ATOM 4498 C CA . LYS A 1 574 ? -25.641 -16.194 -16.297 1.00 73.56 574 LYS A CA 1
ATOM 4499 C C . LYS A 1 574 ? -25.448 -14.788 -15.745 1.00 73.56 574 LYS A C 1
ATOM 4501 O O . LYS A 1 574 ? -25.941 -13.832 -16.334 1.00 73.56 574 LYS A O 1
ATOM 4506 N N . ASN A 1 575 ? -24.830 -14.694 -14.580 1.00 72.94 575 ASN A N 1
ATOM 4507 C CA . ASN A 1 575 ? -24.617 -13.477 -13.812 1.00 72.94 575 ASN A CA 1
ATOM 4508 C C . ASN A 1 575 ? -23.317 -13.628 -13.015 1.00 72.94 575 ASN A C 1
ATOM 4510 O O . ASN A 1 575 ? -22.724 -14.709 -12.988 1.00 72.94 575 ASN A O 1
ATOM 4514 N N . ASP A 1 576 ? -22.907 -12.563 -12.339 1.00 62.44 576 ASP A N 1
ATOM 4515 C CA . ASP A 1 576 ? -21.616 -12.513 -11.651 1.00 62.44 576 ASP A CA 1
ATOM 4516 C C . ASP A 1 576 ? -21.513 -13.527 -10.502 1.00 62.44 576 ASP A C 1
ATOM 4518 O O . ASP A 1 576 ? -20.441 -14.072 -10.246 1.00 62.44 576 ASP A O 1
ATOM 4522 N N . ILE A 1 577 ? -22.637 -13.865 -9.861 1.00 65.75 577 ILE A N 1
ATOM 4523 C CA . ILE A 1 577 ? -22.690 -14.891 -8.809 1.00 65.75 577 ILE A CA 1
ATOM 4524 C C . ILE A 1 577 ? -22.436 -16.279 -9.406 1.00 65.75 577 ILE A C 1
ATOM 4526 O O . ILE A 1 577 ? -21.638 -17.055 -8.883 1.00 65.75 577 ILE A O 1
ATOM 4530 N N . GLU A 1 578 ? -23.098 -16.609 -10.516 1.00 82.75 578 GLU A N 1
ATOM 4531 C CA . GLU A 1 578 ? -22.860 -17.868 -11.221 1.00 82.75 578 GLU A CA 1
ATOM 4532 C C . GLU A 1 578 ? -21.433 -17.939 -11.784 1.00 82.75 578 GLU A C 1
ATOM 4534 O O . GLU A 1 578 ? -20.804 -18.990 -11.683 1.00 82.75 578 GLU A O 1
ATOM 4539 N N . PHE A 1 579 ? -20.882 -16.835 -12.296 1.00 78.81 579 PHE A N 1
ATOM 4540 C CA . PHE A 1 579 ? -19.477 -16.770 -12.712 1.00 78.81 579 PHE A CA 1
ATOM 4541 C C . PHE A 1 579 ? -18.519 -17.018 -11.537 1.00 78.81 579 PHE A C 1
ATOM 4543 O O . PHE A 1 579 ? -17.583 -17.809 -11.659 1.00 78.81 579 PHE A O 1
ATOM 4550 N N . GLY A 1 580 ? -18.788 -16.424 -10.370 1.00 67.56 580 GLY A N 1
ATOM 4551 C CA . GLY A 1 580 ? -18.038 -16.685 -9.141 1.00 67.56 580 GLY A CA 1
ATOM 4552 C C . GLY A 1 580 ? -18.049 -18.166 -8.751 1.00 67.56 580 GLY A C 1
ATOM 4553 O O . GLY A 1 580 ? -16.993 -18.744 -8.495 1.00 67.56 580 GLY A O 1
ATOM 4554 N N . HIS A 1 581 ? -19.213 -18.820 -8.807 1.00 80.19 581 HIS A N 1
ATOM 4555 C CA . HIS A 1 581 ? -19.309 -20.264 -8.566 1.00 80.19 581 HIS A CA 1
ATOM 4556 C C . HIS A 1 581 ? -18.556 -21.093 -9.618 1.00 80.19 581 HIS A C 1
ATOM 4558 O O . HIS A 1 581 ? -17.984 -22.131 -9.288 1.00 80.19 581 HIS A O 1
ATOM 4564 N N . VAL A 1 582 ? -18.524 -20.661 -10.885 1.00 85.88 582 VAL A N 1
ATOM 4565 C CA . VAL A 1 582 ? -17.700 -21.316 -11.914 1.00 85.88 582 VAL A CA 1
ATOM 4566 C C . VAL A 1 582 ? -16.226 -21.270 -11.516 1.00 85.88 582 VAL A C 1
ATOM 4568 O O . VAL A 1 582 ? -15.560 -22.304 -11.552 1.00 85.88 582 VAL A O 1
ATOM 4571 N N . VAL A 1 583 ? -15.720 -20.106 -11.100 1.00 81.19 583 VAL A N 1
ATOM 4572 C CA . VAL A 1 583 ? -14.328 -19.947 -10.652 1.00 81.19 583 VAL A CA 1
ATOM 4573 C C . VAL A 1 583 ? -14.039 -20.817 -9.427 1.00 81.19 583 VAL A C 1
ATOM 4575 O O . VAL A 1 583 ? -13.025 -21.516 -9.416 1.00 81.19 583 VAL A O 1
ATOM 4578 N N . GLU A 1 584 ? -14.951 -20.861 -8.452 1.00 85.12 584 GLU A N 1
ATOM 4579 C CA . GLU A 1 584 ? -14.842 -21.725 -7.269 1.00 85.12 584 GLU A CA 1
ATOM 4580 C C . GLU A 1 584 ? -14.655 -23.201 -7.662 1.00 85.12 584 GLU A C 1
ATOM 4582 O O . GLU A 1 584 ? -13.748 -23.878 -7.172 1.00 85.12 584 GLU A O 1
ATOM 4587 N N . TRP A 1 585 ? -15.446 -23.700 -8.617 1.00 91.25 585 TRP A N 1
ATOM 4588 C CA . TRP A 1 585 ? -15.295 -25.065 -9.121 1.00 91.25 585 TRP A CA 1
ATOM 4589 C C . TRP A 1 585 ? -13.964 -25.293 -9.848 1.00 91.25 585 TRP A C 1
ATOM 4591 O O . TRP A 1 585 ? -13.350 -26.345 -9.662 1.00 91.25 585 TRP A O 1
ATOM 4601 N N . LEU A 1 586 ? -13.481 -24.329 -10.641 1.00 87.06 586 LEU A N 1
ATOM 4602 C CA . LEU A 1 586 ? -12.174 -24.424 -11.310 1.00 87.06 586 LEU A CA 1
ATOM 4603 C C . LEU A 1 586 ? -11.004 -24.466 -10.312 1.00 87.06 586 LEU A C 1
ATOM 4605 O O . LEU A 1 586 ? -10.000 -25.133 -10.572 1.00 87.06 586 LEU A O 1
ATOM 4609 N N . GLU A 1 587 ? -11.119 -23.779 -9.176 1.00 83.75 587 GLU A N 1
ATOM 4610 C CA . GLU A 1 587 ? -10.139 -23.831 -8.083 1.00 83.75 587 GLU A CA 1
ATOM 4611 C C . GLU A 1 587 ? -10.244 -25.115 -7.249 1.00 83.75 587 GLU A C 1
ATOM 4613 O O . GLU A 1 587 ? -9.233 -25.595 -6.735 1.00 83.75 587 GLU A O 1
ATOM 4618 N N . TYR A 1 588 ? -11.439 -25.707 -7.152 1.00 85.44 588 TYR A N 1
ATOM 4619 C CA . TYR A 1 588 ? -11.678 -26.957 -6.425 1.00 85.44 588 TYR A CA 1
ATOM 4620 C C . TYR A 1 588 ? -11.151 -28.199 -7.166 1.00 85.44 588 TYR A C 1
ATOM 4622 O O . TYR A 1 588 ? -10.675 -29.158 -6.553 1.00 85.44 588 TYR A O 1
ATOM 4630 N N . VAL A 1 589 ? -11.207 -28.194 -8.502 1.00 83.50 589 VAL A N 1
ATOM 4631 C CA . VAL A 1 589 ? -10.893 -29.352 -9.360 1.00 83.50 589 VAL A CA 1
ATOM 4632 C C . VAL A 1 589 ? -9.532 -30.030 -9.105 1.00 83.50 589 VAL A C 1
ATOM 4634 O O . VAL A 1 589 ? -9.500 -31.263 -9.146 1.00 83.50 589 VAL A O 1
ATOM 4637 N N . PRO A 1 590 ? -8.414 -29.330 -8.816 1.00 80.88 590 PRO A N 1
ATOM 4638 C CA . PRO A 1 590 ? -7.125 -29.969 -8.537 1.00 80.88 590 PRO A CA 1
ATOM 4639 C C . PRO A 1 590 ? -7.157 -31.028 -7.420 1.00 80.88 590 PRO A C 1
ATOM 4641 O O . PRO A 1 590 ? -6.322 -31.933 -7.425 1.00 80.88 590 PRO A O 1
ATOM 4644 N N . ILE A 1 591 ? -8.136 -30.981 -6.508 1.00 78.44 591 ILE A N 1
ATOM 4645 C CA . ILE A 1 591 ? -8.327 -31.982 -5.442 1.00 78.44 591 ILE A CA 1
ATOM 4646 C C . ILE A 1 591 ? -8.699 -33.362 -6.023 1.00 78.44 591 ILE A C 1
ATOM 4648 O O . ILE A 1 591 ? -8.374 -34.398 -5.445 1.00 78.44 591 ILE A O 1
ATOM 4652 N N . PHE A 1 592 ? -9.307 -33.426 -7.215 1.00 72.38 592 PHE A N 1
ATOM 4653 C CA . PHE A 1 592 ? -9.543 -34.704 -7.900 1.00 72.38 592 PHE A CA 1
ATOM 4654 C C . PHE A 1 592 ? -8.245 -35.374 -8.376 1.00 72.38 592 PHE A C 1
ATOM 4656 O O . PHE A 1 592 ? -8.212 -36.593 -8.551 1.00 72.38 592 PHE A O 1
ATOM 4663 N N . LEU A 1 593 ? -7.164 -34.606 -8.547 1.00 66.38 593 LEU A N 1
ATOM 4664 C CA . LEU A 1 593 ? -5.865 -35.093 -9.015 1.00 66.38 593 LEU A CA 1
ATOM 4665 C C . LEU A 1 593 ? -4.935 -35.512 -7.856 1.00 66.38 593 LEU A C 1
ATOM 4667 O O . LEU A 1 593 ? -3.909 -36.152 -8.102 1.00 66.38 593 LEU A O 1
ATOM 4671 N N . SER A 1 594 ? -5.279 -35.205 -6.595 1.00 57.41 594 SER A N 1
ATOM 4672 C CA . SER A 1 594 ? -4.486 -35.556 -5.408 1.00 57.41 594 SER A CA 1
ATOM 4673 C C . SER A 1 594 ? -4.873 -36.933 -4.835 1.00 57.41 594 SER A C 1
ATOM 4675 O O . SER A 1 594 ? -6.035 -37.280 -4.621 1.00 57.41 594 SER A O 1
ATOM 4677 N N . GLY A 1 595 ? -3.860 -37.773 -4.586 1.00 64.50 595 GLY A N 1
ATOM 4678 C CA . GLY A 1 595 ? -4.003 -39.204 -4.278 1.00 64.50 595 GLY A CA 1
ATOM 4679 C C . GLY A 1 595 ? -5.073 -39.568 -3.236 1.00 64.50 595 GLY A C 1
ATOM 4680 O O . GLY A 1 595 ? -6.101 -40.152 -3.592 1.00 64.50 595 GLY A O 1
ATOM 4681 N N . SER A 1 596 ? -4.818 -39.295 -1.953 1.00 65.06 596 SER A N 1
ATOM 4682 C CA . SER A 1 596 ? -5.667 -39.724 -0.826 1.00 65.06 596 SER A CA 1
ATOM 4683 C C . SER A 1 596 ? -6.944 -38.899 -0.628 1.00 65.06 596 SER A C 1
ATOM 4685 O O . SER A 1 596 ? -7.806 -39.315 0.138 1.00 65.06 596 SER A O 1
ATOM 4687 N N . GLU A 1 597 ? -7.085 -37.756 -1.299 1.00 75.25 597 GLU A N 1
ATOM 4688 C CA . GLU A 1 597 ? -8.215 -36.830 -1.110 1.00 75.25 597 GLU A CA 1
ATOM 4689 C C . GLU A 1 597 ? -9.332 -37.035 -2.145 1.00 75.25 597 GLU A C 1
ATOM 4691 O O . GLU A 1 597 ? -10.465 -36.618 -1.915 1.00 75.25 597 GLU A O 1
ATOM 4696 N N . PHE A 1 598 ? -9.052 -37.762 -3.233 1.00 83.44 598 PHE A N 1
ATOM 4697 C CA . PHE A 1 598 ? -9.997 -38.052 -4.315 1.00 83.44 598 PHE A CA 1
ATOM 4698 C C . PHE A 1 598 ? -11.366 -38.583 -3.851 1.00 83.44 598 PHE A C 1
ATOM 4700 O O . PHE A 1 598 ? -12.399 -38.152 -4.357 1.00 83.44 598 PHE A O 1
ATOM 4707 N N . GLU A 1 599 ? -11.411 -39.510 -2.886 1.00 83.69 599 GLU A N 1
ATOM 4708 C CA . GLU A 1 599 ? -12.693 -40.040 -2.394 1.00 83.69 599 GLU A CA 1
ATOM 4709 C C . GLU A 1 599 ? -13.487 -39.008 -1.586 1.00 83.69 599 GLU A C 1
ATOM 4711 O O . GLU A 1 599 ? -14.713 -38.999 -1.666 1.00 83.69 599 GLU A O 1
ATOM 4716 N N . ASN A 1 600 ? -12.811 -38.113 -0.859 1.00 84.12 600 ASN A N 1
ATOM 4717 C CA . ASN A 1 600 ? -13.468 -37.020 -0.141 1.00 84.12 600 ASN A CA 1
ATOM 4718 C C . ASN A 1 600 ? -14.034 -35.988 -1.121 1.00 84.12 600 ASN A C 1
ATOM 4720 O O . ASN A 1 600 ? -15.146 -35.510 -0.914 1.00 84.12 600 ASN A O 1
ATOM 4724 N N . ALA A 1 601 ? -13.317 -35.706 -2.213 1.00 87.50 601 ALA A N 1
ATOM 4725 C CA . ALA A 1 601 ? -13.832 -34.873 -3.295 1.00 87.50 601 ALA A CA 1
ATOM 4726 C C . ALA A 1 601 ? -15.054 -35.516 -3.968 1.00 87.50 601 ALA A C 1
ATOM 4728 O O . ALA A 1 601 ? -16.078 -34.861 -4.142 1.00 87.50 601 ALA A O 1
ATOM 4729 N N . CYS A 1 602 ? -15.005 -36.822 -4.256 1.00 89.81 602 CYS A N 1
ATOM 4730 C CA . CYS A 1 602 ? -16.160 -37.550 -4.790 1.00 89.81 602 CYS A CA 1
ATOM 4731 C C . CYS A 1 602 ? -17.367 -37.500 -3.838 1.00 89.81 602 CYS A C 1
ATOM 4733 O O . CYS A 1 602 ? -18.481 -37.266 -4.296 1.00 89.81 602 CYS A O 1
ATOM 4735 N N . LEU A 1 603 ? -17.156 -37.683 -2.527 1.00 89.50 603 LEU A N 1
ATOM 4736 C CA . LEU A 1 603 ? -18.211 -37.568 -1.509 1.00 89.50 603 LEU A CA 1
ATOM 4737 C C . LEU A 1 603 ? -18.822 -36.163 -1.470 1.00 89.50 603 LEU A C 1
ATOM 4739 O O . LEU A 1 603 ? -20.043 -36.027 -1.414 1.00 89.50 603 LEU A O 1
ATOM 4743 N N . PHE A 1 604 ? -17.984 -35.126 -1.498 1.00 91.75 604 PHE A N 1
ATOM 4744 C CA . PHE A 1 604 ? -18.435 -33.739 -1.470 1.00 91.75 604 PHE A CA 1
ATOM 4745 C C . PHE A 1 604 ? -19.294 -33.405 -2.692 1.00 91.75 604 PHE A C 1
ATOM 4747 O O . PHE A 1 604 ? -20.409 -32.907 -2.539 1.00 91.75 604 PHE A O 1
ATOM 4754 N N . VAL A 1 605 ? -18.816 -33.735 -3.897 1.00 92.81 605 VAL A N 1
ATOM 4755 C CA . VAL A 1 605 ? -19.550 -33.433 -5.133 1.00 92.81 605 VAL A CA 1
ATOM 4756 C C . VAL A 1 605 ? -20.808 -34.293 -5.267 1.00 92.81 605 VAL A C 1
ATOM 4758 O O . VAL A 1 605 ? -21.838 -33.790 -5.705 1.00 92.81 605 VAL A O 1
ATOM 4761 N N . ASP A 1 606 ? -20.788 -35.550 -4.813 1.00 93.88 606 ASP A N 1
ATOM 4762 C CA . ASP A 1 606 ? -21.998 -36.380 -4.744 1.00 93.88 606 ASP A CA 1
ATOM 4763 C C . ASP A 1 606 ? -23.081 -35.755 -3.849 1.00 93.88 606 ASP A C 1
ATOM 4765 O O . ASP A 1 606 ? -24.245 -35.679 -4.248 1.00 93.88 606 ASP A O 1
ATOM 4769 N N . GLY A 1 607 ? -22.694 -35.240 -2.677 1.00 91.31 607 GLY A N 1
ATOM 4770 C CA . GLY A 1 607 ? -23.598 -34.501 -1.795 1.00 91.31 607 GLY A CA 1
ATOM 4771 C C . GLY A 1 607 ? -24.089 -33.195 -2.422 1.00 91.31 607 GLY A C 1
ATOM 4772 O O . GLY A 1 607 ? -25.276 -32.876 -2.344 1.00 91.31 607 GLY A O 1
ATOM 4773 N N . PHE A 1 608 ? -23.204 -32.464 -3.104 1.00 92.19 608 PHE A N 1
ATOM 4774 C CA . PHE A 1 608 ? -23.551 -31.219 -3.789 1.00 92.19 608 PHE A CA 1
ATOM 4775 C C . PHE A 1 608 ? -24.569 -31.434 -4.920 1.00 92.19 608 PHE A C 1
ATOM 4777 O O . PHE A 1 608 ? -25.469 -30.612 -5.113 1.00 92.19 608 PHE A O 1
ATOM 4784 N N . LEU A 1 609 ? -24.461 -32.554 -5.635 1.00 93.94 609 LEU A N 1
ATOM 4785 C CA . LEU A 1 609 ? -25.341 -32.934 -6.738 1.00 93.94 609 LEU A CA 1
ATOM 4786 C C . LEU A 1 609 ? -26.641 -33.614 -6.283 1.00 93.94 609 LEU A C 1
ATOM 4788 O O . LEU A 1 609 ? -27.473 -33.950 -7.126 1.00 93.94 609 LEU A O 1
ATOM 4792 N N . ALA A 1 610 ? -26.877 -33.811 -4.982 1.00 92.88 610 ALA A N 1
ATOM 4793 C CA . ALA A 1 610 ? -28.075 -34.501 -4.493 1.00 92.88 610 ALA A CA 1
ATOM 4794 C C . ALA A 1 610 ? -29.391 -33.863 -4.983 1.00 92.88 610 ALA A C 1
ATOM 4796 O O . ALA A 1 610 ? -30.322 -34.581 -5.343 1.00 92.88 610 ALA A O 1
ATOM 4797 N N . SER A 1 611 ? -29.447 -32.530 -5.068 1.00 88.44 611 SER A N 1
ATOM 4798 C CA . SER A 1 611 ? -30.611 -31.755 -5.530 1.00 88.44 611 SER A CA 1
ATOM 4799 C C . SER A 1 611 ? -30.344 -30.924 -6.792 1.00 88.44 611 SER A C 1
ATOM 4801 O O . SER A 1 611 ? -31.119 -30.020 -7.104 1.00 88.44 611 SER A O 1
ATOM 4803 N N . ARG A 1 612 ? -29.246 -31.194 -7.514 1.00 89.75 612 ARG A N 1
ATOM 4804 C CA . ARG A 1 612 ? -28.789 -30.365 -8.642 1.00 89.75 612 ARG A CA 1
ATOM 4805 C C . ARG A 1 612 ? -28.532 -31.180 -9.909 1.00 89.75 612 ARG A C 1
ATOM 4807 O O . ARG A 1 612 ? -28.046 -32.312 -9.855 1.00 89.75 612 ARG A O 1
ATOM 4814 N N . THR A 1 613 ? -28.852 -30.570 -11.049 1.00 88.12 613 THR A N 1
ATOM 4815 C CA . THR A 1 613 ? -28.611 -31.134 -12.389 1.00 88.12 613 THR A CA 1
ATOM 4816 C C . THR A 1 613 ? -27.256 -30.718 -12.953 1.00 88.12 613 THR A C 1
ATOM 4818 O O . THR A 1 613 ? -26.624 -31.525 -13.618 1.00 88.12 613 THR A O 1
ATOM 4821 N N . PHE A 1 614 ? -26.803 -29.500 -12.650 1.00 92.00 614 PHE A N 1
ATOM 4822 C CA . PHE A 1 614 ? -25.512 -28.936 -13.054 1.00 92.00 614 PHE A CA 1
ATOM 4823 C C . PHE A 1 614 ? -24.783 -28.389 -11.824 1.00 92.00 614 PHE A C 1
ATOM 4825 O O . PHE A 1 614 ? -25.408 -28.149 -10.784 1.00 92.00 614 PHE A O 1
ATOM 4832 N N . LEU A 1 615 ? -23.468 -28.200 -11.926 1.00 92.62 615 LEU A N 1
ATOM 4833 C CA . LEU A 1 615 ? -22.659 -27.660 -10.831 1.00 92.62 615 LEU A CA 1
ATOM 4834 C C . LEU A 1 615 ? -22.951 -26.181 -10.554 1.00 92.62 615 LEU A C 1
ATOM 4836 O O . LEU A 1 615 ? -22.858 -25.746 -9.405 1.00 92.62 615 LEU A O 1
ATOM 4840 N N . VAL A 1 616 ? -23.344 -25.424 -11.582 1.00 91.88 616 VAL A N 1
ATOM 4841 C CA . VAL A 1 616 ? -23.668 -23.999 -11.475 1.00 91.88 616 VAL A CA 1
ATOM 4842 C C . VAL A 1 616 ? -24.976 -23.692 -12.203 1.00 91.88 616 VAL A C 1
ATOM 4844 O O . VAL A 1 616 ? -25.167 -24.060 -13.358 1.00 91.88 616 VAL A O 1
ATOM 4847 N N . GLY A 1 617 ? -25.882 -22.985 -11.524 1.00 86.56 617 GLY A N 1
ATOM 4848 C CA . GLY A 1 617 ? -27.136 -22.512 -12.110 1.00 86.56 617 GLY A CA 1
ATOM 4849 C C . GLY A 1 617 ? -28.049 -23.638 -12.617 1.00 86.56 617 GLY A C 1
ATOM 4850 O O . GLY A 1 617 ? -28.199 -24.689 -11.991 1.00 86.56 617 GLY A O 1
ATOM 4851 N N . HIS A 1 618 ? -28.701 -23.385 -13.755 1.00 85.19 618 HIS A N 1
ATOM 4852 C CA . HIS A 1 618 ? -29.675 -24.293 -14.385 1.00 85.19 618 HIS A CA 1
ATOM 4853 C C . HIS A 1 618 ? -29.253 -24.778 -15.780 1.00 85.19 618 HIS A C 1
ATOM 4855 O O . HIS A 1 618 ? -30.084 -25.300 -16.520 1.00 85.19 618 HIS A O 1
ATOM 4861 N N . GLY A 1 619 ? -27.999 -24.559 -16.170 1.00 83.75 619 GLY A N 1
ATOM 4862 C CA . GLY A 1 619 ? -27.481 -24.936 -17.482 1.00 83.75 619 GLY A CA 1
ATOM 4863 C C . GLY A 1 619 ? -26.050 -25.438 -17.385 1.00 83.75 619 GLY A C 1
ATOM 4864 O O . GLY A 1 619 ? -25.401 -25.274 -16.357 1.00 83.75 619 GLY A O 1
ATOM 4865 N N . LEU A 1 620 ? -25.572 -26.049 -18.463 1.00 87.19 620 LEU A N 1
ATOM 4866 C CA . LEU A 1 620 ? -24.210 -26.553 -18.538 1.00 87.19 620 LEU A CA 1
ATOM 4867 C C . LEU A 1 620 ? -23.199 -25.400 -18.530 1.00 87.19 620 LEU A C 1
ATOM 4869 O O . LEU A 1 620 ? -23.273 -24.492 -19.360 1.00 87.19 620 LEU A O 1
ATOM 4873 N N . THR A 1 621 ? -22.219 -25.480 -17.635 1.00 92.00 621 THR A N 1
ATOM 4874 C CA . THR A 1 621 ? -21.137 -24.495 -17.527 1.00 92.00 621 THR A CA 1
ATOM 4875 C C . THR A 1 621 ? -19.771 -25.135 -17.750 1.00 92.00 621 THR A C 1
ATOM 4877 O O . THR A 1 621 ? -19.624 -26.360 -17.763 1.00 92.00 621 THR A O 1
ATOM 4880 N N . ILE A 1 622 ? -18.727 -24.316 -17.888 1.00 91.62 622 ILE A N 1
ATOM 4881 C CA . ILE A 1 622 ? -17.357 -24.826 -17.975 1.00 91.62 622 ILE A CA 1
ATOM 4882 C C . ILE A 1 622 ? -16.938 -25.592 -16.709 1.00 91.62 622 ILE A C 1
ATOM 4884 O O . ILE A 1 622 ? -16.135 -26.519 -16.806 1.00 91.62 622 ILE A O 1
ATOM 4888 N N . ALA A 1 623 ? -17.518 -25.281 -15.543 1.00 93.06 623 ALA A N 1
ATOM 4889 C CA . ALA A 1 623 ? -17.286 -26.038 -14.314 1.00 93.06 623 ALA A CA 1
ATOM 4890 C C . ALA A 1 623 ? -17.653 -27.519 -14.491 1.00 93.06 623 ALA A C 1
ATOM 4892 O O . ALA A 1 623 ? -16.881 -28.400 -14.104 1.00 93.06 623 ALA A O 1
ATOM 4893 N N . ASP A 1 624 ? -18.782 -27.800 -15.151 1.00 92.19 624 ASP A N 1
ATOM 4894 C CA . ASP A 1 624 ? -19.237 -29.163 -15.410 1.00 92.19 624 ASP A CA 1
ATOM 4895 C C . ASP A 1 624 ? -18.256 -29.928 -16.308 1.00 92.19 624 ASP A C 1
ATOM 4897 O O . ASP A 1 624 ? -17.860 -31.051 -15.991 1.00 92.19 624 ASP A O 1
ATOM 4901 N N . ILE A 1 625 ? -17.787 -29.291 -17.385 1.00 90.38 625 ILE A N 1
ATOM 4902 C CA . ILE A 1 625 ? -16.816 -29.879 -18.321 1.00 90.38 625 ILE A CA 1
ATOM 4903 C C . ILE A 1 625 ? -15.482 -30.173 -17.630 1.00 90.38 625 ILE A C 1
ATOM 4905 O O . ILE A 1 625 ? -14.848 -31.205 -17.873 1.00 90.38 625 ILE A O 1
ATOM 4909 N N . VAL A 1 626 ? -15.038 -29.279 -16.751 1.00 91.50 626 VAL A N 1
ATOM 4910 C CA . VAL A 1 626 ? -13.744 -29.399 -16.080 1.00 91.50 626 VAL A CA 1
ATOM 4911 C C . VAL A 1 626 ? -13.779 -30.488 -15.008 1.00 91.50 626 VAL A C 1
ATOM 4913 O O . VAL A 1 626 ? -12.873 -31.324 -14.977 1.00 91.50 626 VAL A O 1
ATOM 4916 N N . VAL A 1 627 ? -14.832 -30.567 -14.190 1.00 91.44 627 VAL A N 1
ATOM 4917 C CA . VAL A 1 627 ? -14.996 -31.673 -13.228 1.00 91.44 627 VAL A CA 1
ATOM 4918 C C . VAL A 1 627 ? -15.154 -33.008 -13.960 1.00 91.44 627 VAL A C 1
ATOM 4920 O O . VAL A 1 627 ? -14.507 -33.993 -13.595 1.00 91.44 627 VAL A O 1
ATOM 4923 N N . TRP A 1 628 ? -15.942 -33.041 -15.039 1.00 91.38 628 TRP A N 1
ATOM 4924 C CA . TRP A 1 628 ? -16.176 -34.258 -15.816 1.00 91.38 628 TRP A CA 1
ATOM 4925 C C . TRP A 1 628 ? -14.881 -34.782 -16.450 1.00 91.38 628 TRP A C 1
ATOM 4927 O O . TRP A 1 628 ? -14.534 -35.952 -16.290 1.00 91.38 628 TRP A O 1
ATOM 4937 N N . SER A 1 629 ? -14.113 -33.906 -17.107 1.00 88.31 629 SER A N 1
ATOM 4938 C CA . SER A 1 629 ? -12.860 -34.281 -17.780 1.00 88.31 629 SER A CA 1
ATOM 4939 C C . SER A 1 629 ? -11.782 -34.770 -16.810 1.00 88.31 629 SER A C 1
ATOM 4941 O O . SER A 1 629 ? -11.044 -35.698 -17.142 1.00 88.31 629 SER A O 1
ATOM 4943 N N . ASN A 1 630 ? -11.719 -34.217 -15.595 1.00 87.00 630 ASN A N 1
ATOM 4944 C CA . ASN A 1 630 ? -10.794 -34.687 -14.562 1.00 87.00 630 ASN A CA 1
ATOM 4945 C C . ASN A 1 630 ? -11.189 -36.069 -14.023 1.00 87.00 630 ASN A C 1
ATOM 4947 O O . ASN A 1 630 ? -10.326 -36.936 -13.891 1.00 87.00 630 ASN A O 1
ATOM 4951 N N . LEU A 1 631 ? -12.482 -36.319 -13.786 1.00 87.44 631 LEU A N 1
ATOM 4952 C CA . LEU A 1 631 ? -12.974 -37.651 -13.408 1.00 87.44 631 LEU A CA 1
ATOM 4953 C C . LEU A 1 631 ? -12.694 -38.691 -14.499 1.00 87.44 631 LEU A C 1
ATOM 4955 O O . LEU A 1 631 ? -12.213 -39.786 -14.202 1.00 87.44 631 LEU A O 1
ATOM 4959 N N . ALA A 1 632 ? -12.924 -38.339 -15.764 1.00 84.25 632 ALA A N 1
ATOM 4960 C CA . ALA A 1 632 ? -12.644 -39.218 -16.892 1.00 84.25 632 ALA A CA 1
ATOM 4961 C C . ALA A 1 632 ? -11.133 -39.494 -17.062 1.00 84.25 632 ALA A C 1
ATOM 4963 O O . ALA A 1 632 ? -10.733 -40.639 -17.284 1.00 84.25 632 ALA A O 1
ATOM 4964 N N . GLY A 1 633 ? -10.278 -38.480 -16.875 1.00 78.69 633 GLY A N 1
ATOM 4965 C CA . GLY A 1 633 ? -8.814 -38.591 -16.974 1.00 78.69 633 GLY A CA 1
ATOM 4966 C C . GLY A 1 633 ? -8.164 -39.509 -15.926 1.00 78.69 633 GLY A C 1
ATOM 4967 O O . GLY A 1 633 ? -7.078 -40.040 -16.154 1.00 78.69 633 GLY A O 1
ATOM 4968 N N . ILE A 1 634 ? -8.846 -39.768 -14.806 1.00 79.50 634 ILE A N 1
ATOM 4969 C CA . ILE A 1 634 ? -8.410 -40.706 -13.752 1.00 79.50 634 ILE A CA 1
ATOM 4970 C C . ILE A 1 634 ? -8.571 -42.179 -14.188 1.00 79.50 634 ILE A C 1
ATOM 4972 O O . ILE A 1 634 ? -7.980 -43.094 -13.597 1.00 79.50 634 ILE A O 1
ATOM 4976 N N . GLY A 1 635 ? -9.340 -42.433 -15.250 1.00 79.38 635 GLY A N 1
ATOM 4977 C CA . GLY A 1 635 ? -9.449 -43.733 -15.903 1.00 79.38 635 GLY A CA 1
ATOM 4978 C C . GLY A 1 635 ? -10.034 -44.824 -15.000 1.00 79.38 635 GLY A C 1
ATOM 4979 O O . GLY A 1 635 ? -11.114 -44.679 -14.431 1.00 79.38 635 GLY A O 1
ATOM 4980 N N . GLN A 1 636 ? -9.317 -45.947 -14.857 1.00 77.25 636 GLN A N 1
ATOM 4981 C CA . GLN A 1 636 ? -9.818 -47.159 -14.181 1.00 77.25 636 GLN A CA 1
ATOM 4982 C C . GLN A 1 636 ? -10.253 -46.934 -12.725 1.00 77.25 636 GLN A C 1
ATOM 4984 O O . GLN A 1 636 ? -11.156 -47.617 -12.241 1.00 77.25 636 GLN A O 1
ATOM 4989 N N . ARG A 1 637 ? -9.632 -45.979 -12.020 1.00 82.94 637 ARG A N 1
ATOM 4990 C CA . ARG A 1 637 ? -9.997 -45.669 -10.631 1.00 82.94 637 ARG A CA 1
ATOM 4991 C C . ARG A 1 637 ? -11.391 -45.039 -10.549 1.00 82.94 637 ARG A C 1
ATOM 4993 O O . ARG A 1 637 ? -12.162 -45.436 -9.679 1.00 82.94 637 ARG A O 1
ATOM 5000 N N . TRP A 1 638 ? -11.739 -44.128 -11.462 1.00 87.69 638 TRP A N 1
ATOM 5001 C CA . TRP A 1 638 ? -13.098 -43.589 -11.545 1.00 87.69 638 TRP A CA 1
ATOM 5002 C C . TRP A 1 638 ? -14.082 -44.658 -12.022 1.00 87.69 638 TRP A C 1
ATOM 5004 O O . TRP A 1 638 ? -15.100 -44.862 -11.374 1.00 87.69 638 TRP A O 1
ATOM 5014 N N . GLU A 1 639 ? -13.744 -45.431 -13.057 1.00 84.88 639 GLU A N 1
ATOM 5015 C CA . GLU A 1 639 ? -14.613 -46.504 -13.571 1.00 84.88 639 GLU A CA 1
ATOM 5016 C C . GLU A 1 639 ? -14.968 -47.565 -12.514 1.00 84.88 639 GLU A C 1
ATOM 5018 O O . GLU A 1 639 ? -16.101 -48.050 -12.455 1.00 84.88 639 GLU A O 1
ATOM 5023 N N . SER A 1 640 ? -14.033 -47.898 -11.620 1.00 84.19 640 SER A N 1
ATOM 5024 C CA . SER A 1 640 ? -14.309 -48.787 -10.488 1.00 84.19 640 SER A CA 1
ATOM 5025 C C . SER A 1 640 ? -15.310 -48.182 -9.496 1.00 84.19 640 SER A C 1
ATOM 5027 O O . SER A 1 640 ? -16.152 -48.904 -8.963 1.00 84.19 640 SER A O 1
ATOM 5029 N N . LEU A 1 641 ? -15.227 -46.875 -9.227 1.00 85.44 641 LEU A N 1
ATOM 5030 C CA . LEU A 1 641 ? -16.138 -46.182 -8.311 1.00 85.44 641 LEU A CA 1
ATOM 5031 C C . LEU A 1 641 ? -17.490 -45.877 -8.959 1.00 85.44 641 LEU A C 1
ATOM 5033 O O . LEU A 1 641 ? -18.508 -45.965 -8.276 1.00 85.44 641 LEU A O 1
ATOM 5037 N N . ARG A 1 642 ? -17.517 -45.615 -10.270 1.00 86.25 642 ARG A N 1
ATOM 5038 C CA . ARG A 1 642 ? -18.727 -45.403 -11.077 1.00 86.25 642 ARG A CA 1
ATOM 5039 C C . ARG A 1 642 ? -19.647 -46.622 -11.051 1.00 86.25 642 ARG A C 1
ATOM 5041 O O . ARG A 1 642 ? -20.864 -46.482 -11.030 1.00 86.25 642 ARG A O 1
ATOM 5048 N N . LYS A 1 643 ? -19.067 -47.826 -10.991 1.00 85.19 643 LYS A N 1
ATOM 5049 C CA . LYS A 1 643 ? -19.799 -49.098 -10.845 1.00 85.19 643 LYS A CA 1
ATOM 5050 C C . LYS A 1 643 ? -20.223 -49.404 -9.405 1.00 85.19 643 LYS A C 1
ATOM 5052 O O . LYS A 1 643 ? -20.981 -50.346 -9.177 1.00 85.19 643 LYS A O 1
ATOM 5057 N N . SER A 1 644 ? -19.735 -48.643 -8.427 1.00 83.56 644 SER A N 1
ATOM 5058 C CA . SER A 1 644 ? -20.126 -48.791 -7.025 1.00 83.56 644 SER A CA 1
ATOM 5059 C C . SER A 1 644 ? -21.442 -48.058 -6.739 1.00 83.56 644 SER A C 1
ATOM 5061 O O . SER A 1 644 ? -21.784 -47.082 -7.399 1.00 83.56 644 SER A O 1
ATOM 5063 N N . LYS A 1 645 ? -22.169 -48.470 -5.694 1.00 82.50 645 LYS A N 1
ATOM 5064 C CA . LYS A 1 645 ? -23.371 -47.752 -5.225 1.00 82.50 645 LYS A CA 1
ATOM 5065 C C . LYS A 1 645 ? -23.054 -46.551 -4.314 1.00 82.50 645 LYS A C 1
ATOM 5067 O O . LYS A 1 645 ? -23.978 -46.024 -3.701 1.00 82.50 645 LYS A O 1
ATOM 5072 N N . LYS A 1 646 ? -21.778 -46.157 -4.183 1.00 87.31 646 LYS A N 1
ATOM 5073 C CA . LYS A 1 646 ? -21.300 -45.184 -3.181 1.00 87.31 646 LYS A CA 1
ATOM 5074 C C . LYS A 1 646 ? -21.603 -43.724 -3.551 1.00 87.31 646 LYS A C 1
ATOM 5076 O O . LYS A 1 646 ? -21.859 -42.945 -2.645 1.00 87.31 646 LYS A O 1
ATOM 5081 N N . TYR A 1 647 ? -21.604 -43.378 -4.842 1.00 92.44 647 TYR A N 1
ATOM 5082 C CA . TYR A 1 647 ? -21.740 -41.994 -5.333 1.00 92.44 647 TYR A CA 1
ATOM 5083 C C . TYR A 1 647 ? -22.860 -41.875 -6.374 1.00 92.44 647 TYR A C 1
ATOM 5085 O O . TYR A 1 647 ? -22.617 -41.655 -7.560 1.00 92.44 647 TYR A O 1
ATOM 5093 N N . GLN A 1 648 ? -24.100 -42.130 -5.960 1.00 92.12 648 GLN A N 1
ATOM 5094 C CA . GLN A 1 648 ? -25.220 -42.266 -6.896 1.00 92.12 648 GLN A CA 1
ATOM 5095 C C . GLN A 1 648 ? -25.525 -40.971 -7.663 1.00 92.12 648 GLN A C 1
ATOM 5097 O O . GLN A 1 648 ? -25.850 -41.034 -8.849 1.00 92.12 648 GLN A O 1
ATOM 5102 N N . ASN A 1 649 ? -25.399 -39.808 -7.020 1.00 94.38 649 ASN A N 1
ATOM 5103 C CA . ASN A 1 649 ? -25.694 -38.513 -7.632 1.00 94.38 649 ASN A CA 1
ATOM 5104 C C . ASN A 1 649 ? -24.576 -38.081 -8.580 1.00 94.38 649 ASN A C 1
ATOM 5106 O O . ASN A 1 649 ? -24.856 -37.628 -9.689 1.00 94.38 649 ASN A O 1
ATOM 5110 N N . LEU A 1 650 ? -23.320 -38.284 -8.177 1.00 94.12 650 LEU A N 1
ATOM 5111 C CA . LEU A 1 650 ? -22.162 -37.998 -9.020 1.00 94.12 650 LEU A CA 1
ATOM 5112 C C . LEU A 1 650 ? -22.142 -38.904 -10.256 1.00 94.12 650 LEU A C 1
ATOM 5114 O O . LEU A 1 650 ? -21.891 -38.429 -11.359 1.00 94.12 650 LEU A O 1
ATOM 5118 N N . VAL A 1 651 ? -22.462 -40.193 -10.099 1.00 93.62 651 VAL A N 1
ATOM 5119 C CA . VAL A 1 651 ? -22.566 -41.133 -11.226 1.00 93.62 651 VAL A CA 1
ATOM 5120 C C . VAL A 1 651 ? -23.724 -40.766 -12.150 1.00 93.62 651 VAL A C 1
ATOM 5122 O O . VAL A 1 651 ? -23.548 -40.788 -13.366 1.00 93.62 651 VAL A O 1
ATOM 5125 N N . ARG A 1 652 ? -24.889 -40.384 -11.605 1.00 93.75 652 ARG A N 1
ATOM 5126 C CA . ARG A 1 652 ? -26.026 -39.887 -12.398 1.00 93.75 652 ARG A CA 1
ATOM 5127 C C . ARG A 1 652 ? -25.615 -38.691 -13.255 1.00 93.75 652 ARG A C 1
ATOM 5129 O O . ARG A 1 652 ? -25.833 -38.712 -14.461 1.00 93.75 652 ARG A O 1
ATOM 5136 N N . TRP A 1 653 ? -25.022 -37.674 -12.634 1.00 95.25 653 TRP A N 1
ATOM 5137 C CA . TRP A 1 653 ? -24.562 -36.459 -13.310 1.00 95.25 653 TRP A CA 1
ATOM 5138 C C . TRP A 1 653 ? -23.492 -36.761 -14.367 1.00 95.25 653 TRP A C 1
ATOM 5140 O O . TRP A 1 653 ? -23.641 -36.358 -15.518 1.00 95.25 653 TRP A O 1
ATOM 5150 N N . PHE A 1 654 ? -22.477 -37.558 -14.017 1.00 92.62 654 PHE A N 1
ATOM 5151 C CA . PHE A 1 654 ? -21.399 -37.931 -14.934 1.00 92.62 654 PHE A CA 1
ATOM 5152 C C . PHE A 1 654 ? -21.943 -38.658 -16.168 1.00 92.62 654 PHE A C 1
ATOM 5154 O O . PHE A 1 654 ? -21.566 -38.327 -17.287 1.00 92.62 654 PHE A O 1
ATOM 5161 N N . ASN A 1 655 ? -22.862 -39.611 -15.969 1.00 90.69 655 ASN A N 1
ATOM 5162 C CA . ASN A 1 655 ? -23.511 -40.349 -17.053 1.00 90.69 655 ASN A CA 1
ATOM 5163 C C . ASN A 1 655 ? -24.408 -39.455 -17.916 1.00 90.69 655 ASN A C 1
ATOM 5165 O O . ASN A 1 655 ? -24.529 -39.710 -19.108 1.00 90.69 655 ASN A O 1
ATOM 5169 N N . SER A 1 656 ? -25.043 -38.436 -17.327 1.00 89.88 656 SER A N 1
ATOM 5170 C CA . SER A 1 656 ? -25.872 -37.482 -18.069 1.00 89.88 656 SER A CA 1
ATOM 5171 C C . SER A 1 656 ? -25.022 -36.680 -19.051 1.00 89.88 656 SER A C 1
ATOM 5173 O O . SER A 1 656 ? -25.337 -36.652 -20.235 1.00 89.88 656 SER A O 1
ATOM 5175 N N . ILE A 1 657 ? -23.906 -36.109 -18.582 1.00 88.50 657 ILE A N 1
ATOM 5176 C CA . ILE A 1 657 ? -22.970 -35.362 -19.436 1.00 88.50 657 ILE A CA 1
ATOM 5177 C C . ILE A 1 657 ? -22.333 -36.288 -20.481 1.00 88.50 657 ILE A C 1
ATOM 5179 O O . ILE A 1 657 ? -22.268 -35.942 -21.657 1.00 88.50 657 ILE A O 1
ATOM 5183 N N . ASP A 1 658 ? -21.908 -37.486 -20.071 1.00 84.75 658 ASP A N 1
ATOM 5184 C CA . ASP A 1 658 ? -21.310 -38.493 -20.957 1.00 84.75 658 ASP A CA 1
ATOM 5185 C C . ASP A 1 658 ? -22.286 -38.922 -22.067 1.00 84.75 658 ASP A C 1
ATOM 5187 O O . ASP A 1 658 ? -21.901 -39.014 -23.225 1.00 84.75 658 ASP A O 1
ATOM 5191 N N . SER A 1 659 ? -23.570 -39.124 -21.748 1.00 84.50 659 SER A N 1
ATOM 5192 C CA . SER A 1 659 ? -24.590 -39.522 -22.726 1.00 84.50 659 SER A CA 1
ATOM 5193 C C . SER A 1 659 ? -24.970 -38.393 -23.682 1.00 84.50 659 SER A C 1
ATOM 5195 O O . SER A 1 659 ? -25.192 -38.652 -24.862 1.00 84.50 659 SER A O 1
ATOM 5197 N N . GLU A 1 660 ? -25.093 -37.165 -23.179 1.00 81.31 660 GLU A N 1
ATOM 5198 C CA . GLU A 1 660 ? -25.550 -36.009 -23.955 1.00 81.31 660 GLU A CA 1
ATOM 5199 C C . GLU A 1 660 ? -24.452 -35.464 -24.883 1.00 81.31 660 GLU A C 1
ATOM 5201 O O . GLU A 1 660 ? -24.752 -34.985 -25.974 1.00 81.31 660 GLU A O 1
ATOM 5206 N N . TYR A 1 661 ? -23.178 -35.609 -24.496 1.00 78.00 661 TYR A N 1
ATOM 5207 C CA . TYR A 1 661 ? -22.024 -35.041 -25.209 1.00 78.00 661 TYR A CA 1
ATOM 5208 C C . TYR A 1 661 ? -20.980 -36.090 -25.636 1.00 78.00 661 TYR A C 1
ATOM 5210 O O . TYR A 1 661 ? -19.806 -35.769 -25.857 1.00 78.00 661 TYR A O 1
ATOM 5218 N N . SER A 1 662 ? -21.413 -37.348 -25.764 1.00 74.06 662 SER A N 1
ATOM 5219 C CA . SER A 1 662 ? -20.570 -38.517 -26.059 1.00 74.06 662 SER A CA 1
ATOM 5220 C C . SER A 1 662 ? -19.674 -38.345 -27.291 1.00 74.06 662 SER A C 1
ATOM 5222 O O . SER A 1 662 ? -18.487 -38.661 -27.218 1.00 74.06 662 SER A O 1
ATOM 5224 N N . ASP A 1 663 ? -20.194 -37.816 -28.401 1.00 67.94 663 ASP A N 1
ATOM 5225 C CA . ASP A 1 663 ? -19.443 -37.670 -29.658 1.00 67.94 663 ASP A CA 1
ATOM 5226 C C . ASP A 1 663 ? -18.223 -36.742 -29.511 1.00 67.94 663 ASP A C 1
ATOM 5228 O O . ASP A 1 663 ? -17.132 -37.038 -30.003 1.00 67.94 663 ASP A O 1
ATOM 5232 N N . THR A 1 664 ? -18.370 -35.645 -28.762 1.00 69.69 664 THR A N 1
ATOM 5233 C CA . THR A 1 664 ? -17.310 -34.648 -28.544 1.00 69.69 664 THR A CA 1
ATOM 5234 C C . THR A 1 664 ? -16.253 -35.145 -27.558 1.00 69.69 664 THR A C 1
ATOM 5236 O O . THR A 1 664 ? -15.053 -34.931 -27.760 1.00 69.69 664 THR A O 1
ATOM 5239 N N . LEU A 1 665 ? -16.689 -35.809 -26.484 1.00 72.50 665 LEU A N 1
ATOM 5240 C CA . LEU A 1 665 ? -15.835 -36.184 -25.357 1.00 72.50 665 LEU A CA 1
ATOM 5241 C C . LEU A 1 665 ? -15.087 -37.509 -25.586 1.00 72.50 665 LEU A C 1
ATOM 5243 O O . LEU A 1 665 ? -13.915 -37.622 -25.215 1.00 72.50 665 LEU A O 1
ATOM 5247 N N . ASN A 1 666 ? -15.705 -38.490 -26.255 1.00 68.38 666 ASN A N 1
ATOM 5248 C CA . ASN A 1 666 ? -15.091 -39.802 -26.491 1.00 68.38 666 ASN A CA 1
ATOM 5249 C C . ASN A 1 666 ? -13.867 -39.744 -27.412 1.00 68.38 666 ASN A C 1
ATOM 5251 O O . ASN A 1 666 ? -12.927 -40.515 -27.224 1.00 68.38 666 ASN A O 1
ATOM 5255 N N . GLU A 1 667 ? -13.828 -38.819 -28.372 1.00 70.38 667 GLU A N 1
ATOM 5256 C CA . GLU A 1 667 ? -12.659 -38.646 -29.242 1.00 70.38 667 GLU A CA 1
ATOM 5257 C C . GLU A 1 667 ? -11.442 -38.116 -28.459 1.00 70.38 667 GLU A C 1
ATOM 5259 O O . GLU A 1 667 ? -10.323 -38.595 -28.649 1.00 70.38 667 GLU A O 1
ATOM 5264 N N . VAL A 1 668 ? -11.655 -37.185 -27.516 1.00 73.38 668 VAL A N 1
ATOM 5265 C CA . VAL A 1 668 ? -10.582 -36.653 -26.653 1.00 73.38 668 VAL A CA 1
ATOM 5266 C C . VAL A 1 668 ? -10.069 -37.738 -25.705 1.00 73.38 668 VAL A C 1
ATOM 5268 O O . VAL A 1 668 ? -8.857 -37.897 -25.534 1.00 73.38 668 VAL A O 1
ATOM 5271 N N . LEU A 1 669 ? -10.974 -38.536 -25.132 1.00 71.38 669 LEU A N 1
ATOM 5272 C CA . LEU A 1 669 ? -10.603 -39.673 -24.290 1.00 71.38 669 LEU A CA 1
ATOM 5273 C C . LEU A 1 669 ? -9.858 -40.758 -25.078 1.00 71.38 669 LEU A C 1
ATOM 5275 O O . LEU A 1 669 ? -8.867 -41.286 -24.586 1.00 71.38 669 LEU A O 1
ATOM 5279 N N . ALA A 1 670 ? -10.257 -41.063 -26.313 1.00 69.69 670 ALA A N 1
ATOM 5280 C CA . ALA A 1 670 ? -9.541 -42.027 -27.149 1.00 69.69 670 ALA A CA 1
ATOM 5281 C C . ALA A 1 670 ? -8.118 -41.556 -27.506 1.00 69.69 670 ALA A C 1
ATOM 5283 O O . ALA A 1 670 ? -7.197 -42.374 -27.547 1.00 69.69 670 ALA A O 1
ATOM 5284 N N . ALA A 1 671 ? -7.934 -40.249 -27.727 1.00 69.75 671 ALA A N 1
ATOM 5285 C CA . ALA A 1 671 ? -6.648 -39.657 -28.091 1.00 69.75 671 ALA A CA 1
ATOM 5286 C C . ALA A 1 671 ? -5.669 -39.531 -26.907 1.00 69.75 671 ALA A C 1
ATOM 5288 O O . ALA A 1 671 ? -4.470 -39.742 -27.087 1.00 69.75 671 ALA A O 1
ATOM 5289 N N . TYR A 1 672 ? -6.162 -39.218 -25.700 1.00 68.00 672 TYR A N 1
ATOM 5290 C CA . TYR A 1 672 ? -5.309 -38.861 -24.552 1.00 68.00 672 TYR A CA 1
ATOM 5291 C C . TYR A 1 672 ? -5.493 -39.744 -23.306 1.00 68.00 672 TYR A C 1
ATOM 5293 O O . TYR A 1 672 ? -4.675 -39.690 -22.389 1.00 68.00 672 TYR A O 1
ATOM 5301 N N . VAL A 1 673 ? -6.520 -40.596 -23.275 1.00 64.75 673 VAL A N 1
ATOM 5302 C CA . VAL A 1 673 ? -6.878 -41.491 -22.158 1.00 64.75 673 VAL A CA 1
ATOM 5303 C C . VAL A 1 673 ? -7.002 -42.933 -22.683 1.00 64.75 673 VAL A C 1
ATOM 5305 O O . VAL A 1 673 ? -8.027 -43.601 -22.573 1.00 64.75 673 VAL A O 1
ATOM 5308 N N . GLY A 1 674 ? -5.943 -43.441 -23.321 1.00 55.50 674 GLY A N 1
ATOM 5309 C CA . GLY A 1 674 ? -5.892 -44.830 -23.798 1.00 55.50 674 GLY A CA 1
ATOM 5310 C C . GLY A 1 674 ? -5.971 -45.866 -22.659 1.00 55.50 674 GLY A C 1
ATOM 5311 O O . GLY A 1 674 ? -5.731 -45.555 -21.497 1.00 55.50 674 GLY A O 1
ATOM 5312 N N . LYS A 1 675 ? -6.252 -47.143 -22.993 1.00 43.06 675 LYS A N 1
ATOM 5313 C CA . LYS A 1 675 ? -6.491 -48.300 -22.078 1.00 43.06 675 LYS A CA 1
ATOM 5314 C C . LYS A 1 675 ? -5.425 -48.587 -20.992 1.00 43.06 675 LYS A C 1
ATOM 5316 O O . LYS A 1 675 ? -5.567 -49.548 -20.237 1.00 43.06 675 LYS A O 1
ATOM 5321 N N . ARG A 1 676 ? -4.362 -47.794 -20.885 1.00 41.12 676 ARG A N 1
ATOM 5322 C CA . ARG A 1 676 ? -3.388 -47.810 -19.792 1.00 41.12 676 ARG A CA 1
ATOM 5323 C C . ARG A 1 676 ? -3.462 -46.447 -19.116 1.00 41.12 676 ARG A C 1
ATOM 5325 O O . ARG A 1 676 ? -3.029 -45.465 -19.702 1.00 41.12 676 ARG A O 1
ATOM 5332 N N . GLY A 1 677 ? -4.034 -46.407 -17.911 1.00 41.97 677 GLY A N 1
ATOM 5333 C CA . GLY A 1 677 ? -4.077 -45.191 -17.101 1.00 41.97 677 GLY A CA 1
ATOM 5334 C C . GLY A 1 677 ? -2.697 -44.538 -16.994 1.00 41.97 677 GLY A C 1
ATOM 5335 O O . GLY A 1 677 ? -1.673 -45.224 -17.052 1.00 41.97 677 GLY A O 1
ATOM 5336 N N . ILE A 1 678 ? -2.686 -43.214 -16.862 1.00 36.53 678 ILE A N 1
ATOM 5337 C CA . ILE A 1 678 ? -1.469 -42.418 -16.698 1.00 36.53 678 ILE A CA 1
ATOM 5338 C C . ILE A 1 678 ? -0.695 -42.971 -15.488 1.00 36.53 678 ILE A C 1
ATOM 5340 O O . ILE A 1 678 ? -1.158 -42.892 -14.351 1.00 36.53 678 ILE A O 1
ATOM 5344 N N . GLY A 1 679 ? 0.462 -43.590 -15.749 1.00 42.62 679 GLY A N 1
ATOM 5345 C CA . GLY A 1 679 ? 1.365 -44.122 -14.725 1.00 42.62 679 GLY A CA 1
ATOM 5346 C C . GLY A 1 679 ? 1.803 -45.578 -14.925 1.00 42.62 679 GLY A C 1
ATOM 5347 O O . GLY A 1 679 ? 1.162 -46.500 -14.424 1.00 42.62 679 GLY A O 1
ATOM 5348 N N . LYS A 1 680 ? 2.971 -45.776 -15.561 1.00 26.09 680 LYS A N 1
ATOM 5349 C CA . LYS A 1 680 ? 4.031 -46.709 -15.110 1.00 26.09 680 LYS A CA 1
ATOM 5350 C C . LYS A 1 680 ? 5.354 -46.447 -15.860 1.00 26.09 680 LYS A C 1
ATOM 5352 O O . LYS A 1 680 ? 5.391 -46.432 -17.082 1.00 26.09 680 LYS A O 1
ATOM 5357 N N . SER A 1 681 ? 6.398 -46.203 -15.068 1.00 28.86 681 SER A N 1
ATOM 5358 C CA . SER A 1 681 ? 7.693 -45.559 -15.355 1.00 28.86 681 SER A CA 1
ATOM 5359 C C . SER A 1 681 ? 8.694 -46.362 -16.207 1.00 28.86 681 SER A C 1
ATOM 5361 O O . SER A 1 681 ? 8.536 -47.567 -16.389 1.00 28.86 681 SER A O 1
ATOM 5363 N N . PRO A 1 682 ? 9.835 -45.736 -16.551 1.00 25.91 682 PRO A N 1
ATOM 5364 C CA . PRO A 1 682 ? 11.093 -46.243 -16.004 1.00 25.91 682 PRO A CA 1
ATOM 5365 C C . PRO A 1 682 ? 11.904 -45.121 -15.349 1.00 25.91 682 PRO A C 1
ATOM 5367 O O . PRO A 1 682 ? 12.184 -44.090 -15.951 1.00 25.91 682 PRO A O 1
ATOM 5370 N N . ALA A 1 683 ? 12.285 -45.326 -14.091 1.00 28.38 683 ALA A N 1
ATOM 5371 C CA . ALA A 1 683 ? 13.226 -44.453 -13.405 1.00 28.38 683 ALA A CA 1
ATOM 5372 C C . ALA A 1 683 ? 14.632 -44.610 -14.012 1.00 28.38 683 ALA A C 1
ATOM 5374 O O . ALA A 1 683 ? 15.127 -45.734 -14.120 1.00 28.38 683 ALA A O 1
ATOM 5375 N N . PRO A 1 684 ? 15.317 -43.490 -14.282 1.00 24.84 684 PRO A N 1
ATOM 5376 C CA . PRO A 1 684 ? 16.698 -43.358 -13.853 1.00 24.84 684 PRO A CA 1
ATOM 5377 C C . PRO A 1 684 ? 16.872 -42.129 -12.954 1.00 24.84 684 PRO A C 1
ATOM 5379 O O . PRO A 1 684 ? 16.335 -41.048 -13.164 1.00 24.84 684 PRO A O 1
ATOM 5382 N N . SER A 1 685 ? 17.641 -42.356 -11.900 1.00 28.86 685 SER A N 1
ATOM 5383 C CA . SER A 1 685 ? 17.973 -41.480 -10.785 1.00 28.86 685 SER A CA 1
ATOM 5384 C C . SER A 1 685 ? 18.360 -40.034 -11.130 1.00 28.86 685 SER A C 1
ATOM 5386 O O . SER A 1 685 ? 19.457 -39.789 -11.627 1.00 28.86 685 SER A O 1
ATOM 5388 N N . LEU A 1 686 ? 17.567 -39.080 -10.638 1.00 24.25 686 LEU A N 1
ATOM 5389 C CA . LEU A 1 686 ? 18.052 -37.787 -10.154 1.00 24.25 686 LEU A CA 1
ATOM 5390 C C . LEU A 1 686 ? 17.506 -37.569 -8.741 1.00 24.25 686 LEU A C 1
ATOM 5392 O O . LEU A 1 686 ? 16.372 -37.160 -8.517 1.00 24.25 686 LEU A O 1
ATOM 5396 N N . LYS A 1 687 ? 18.347 -37.908 -7.761 1.00 28.12 687 LYS A N 1
ATOM 5397 C CA . LYS A 1 687 ? 18.187 -37.498 -6.368 1.00 28.12 687 LYS A CA 1
ATOM 5398 C C . LYS A 1 687 ? 18.421 -35.986 -6.291 1.00 28.12 687 LYS A C 1
ATOM 5400 O O . LYS A 1 687 ? 19.556 -35.569 -6.087 1.00 28.12 687 LYS A O 1
ATOM 5405 N N . GLU A 1 688 ? 17.373 -35.175 -6.359 1.00 24.19 688 GLU A N 1
ATOM 5406 C CA . GLU A 1 688 ? 17.363 -33.903 -5.631 1.00 24.19 688 GLU A CA 1
ATOM 5407 C C . GLU A 1 688 ? 16.398 -34.035 -4.455 1.00 24.19 688 GLU A C 1
ATOM 5409 O O . GLU A 1 688 ? 15.178 -33.969 -4.561 1.00 24.19 688 GLU A O 1
ATOM 5414 N N . LYS A 1 689 ? 17.006 -34.319 -3.300 1.00 23.28 689 LYS A N 1
ATOM 5415 C CA . LYS A 1 689 ? 16.366 -34.295 -1.994 1.00 23.28 689 LYS A CA 1
ATOM 5416 C C . LYS A 1 689 ? 15.901 -32.867 -1.702 1.00 23.28 689 LYS A C 1
ATOM 5418 O O . LYS A 1 689 ? 16.655 -32.088 -1.124 1.00 23.28 689 LYS A O 1
ATOM 5423 N N . VAL A 1 690 ? 14.639 -32.562 -1.971 1.00 25.05 690 VAL A N 1
ATOM 5424 C CA . VAL A 1 690 ? 13.899 -31.677 -1.070 1.00 25.05 690 VAL A CA 1
ATOM 5425 C C . VAL A 1 690 ? 13.441 -32.570 0.077 1.00 25.05 690 VAL A C 1
ATOM 5427 O O . VAL A 1 690 ? 12.356 -33.142 0.076 1.00 25.05 690 VAL A O 1
ATOM 5430 N N . HIS A 1 691 ? 14.328 -32.752 1.056 1.00 22.08 691 HIS A N 1
ATOM 5431 C CA . HIS A 1 691 ? 13.884 -33.120 2.392 1.00 22.08 691 HIS A CA 1
ATOM 5432 C C . HIS A 1 691 ? 13.067 -31.936 2.926 1.00 22.08 691 HIS A C 1
ATOM 5434 O O . HIS A 1 691 ? 13.591 -31.083 3.634 1.00 22.08 691 HIS A O 1
ATOM 5440 N N . VAL A 1 692 ? 11.768 -31.912 2.635 1.00 28.91 692 VAL A N 1
ATOM 5441 C CA . VAL A 1 692 ? 10.845 -31.759 3.753 1.00 28.91 692 VAL A CA 1
ATOM 5442 C C . VAL A 1 692 ? 10.790 -33.153 4.341 1.00 28.91 692 VAL A C 1
ATOM 5444 O O . VAL A 1 692 ? 10.044 -34.022 3.896 1.00 28.91 692 VAL A O 1
ATOM 5447 N N . SER A 1 693 ? 11.673 -33.418 5.298 1.00 22.17 693 SER A N 1
ATOM 5448 C CA . SER A 1 693 ? 11.315 -34.400 6.298 1.00 22.17 693 SER A CA 1
ATOM 5449 C C . SER A 1 693 ? 9.932 -33.974 6.801 1.00 22.17 693 SER A C 1
ATOM 5451 O O . SER A 1 693 ? 9.816 -32.975 7.508 1.00 22.17 693 SER A O 1
ATOM 5453 N N . LYS A 1 694 ? 8.885 -34.742 6.468 1.00 31.11 694 LYS A N 1
ATOM 5454 C CA . LYS A 1 694 ? 7.998 -35.175 7.545 1.00 31.11 694 LYS A CA 1
ATOM 5455 C C . LYS A 1 694 ? 8.945 -35.853 8.507 1.00 31.11 694 LYS A C 1
ATOM 5457 O O . LYS A 1 694 ? 9.323 -37.001 8.300 1.00 31.11 694 LYS A O 1
ATOM 5462 N N . ASP A 1 695 ? 9.482 -35.059 9.416 1.00 27.80 695 ASP A N 1
ATOM 5463 C CA . ASP A 1 695 ? 10.137 -35.608 10.564 1.00 27.80 695 ASP A CA 1
ATOM 5464 C C . ASP A 1 695 ? 9.005 -36.319 11.303 1.00 27.80 695 ASP A C 1
ATOM 5466 O O . ASP A 1 695 ? 8.069 -35.643 11.739 1.00 27.80 695 ASP A O 1
ATOM 5470 N N . PRO A 1 696 ? 9.012 -37.658 11.404 1.00 32.50 696 PRO A N 1
ATOM 5471 C CA . PRO A 1 696 ? 8.049 -38.365 12.238 1.00 32.50 696 PRO A CA 1
ATOM 5472 C C . PRO A 1 696 ? 8.220 -37.980 13.720 1.00 32.50 696 PRO A C 1
ATOM 5474 O O . PRO A 1 696 ? 7.478 -38.472 14.560 1.00 32.50 696 PRO A O 1
ATOM 5477 N N . SER A 1 697 ? 9.206 -37.124 14.038 1.00 31.95 697 SER A N 1
ATOM 5478 C CA . SER A 1 697 ? 9.498 -36.596 15.365 1.00 31.95 697 SER A CA 1
ATOM 5479 C C . SER A 1 697 ? 9.127 -35.121 15.593 1.00 31.95 697 SER A C 1
ATOM 5481 O O . SER A 1 697 ? 9.361 -34.629 16.696 1.00 31.95 697 SER A O 1
ATOM 5483 N N . ALA A 1 698 ? 8.522 -34.403 14.633 1.00 37.06 698 ALA A N 1
ATOM 5484 C CA . ALA A 1 698 ? 7.964 -33.081 14.943 1.00 37.06 698 ALA A CA 1
ATOM 5485 C C . ALA A 1 698 ? 6.757 -33.273 15.885 1.00 37.06 698 ALA A C 1
ATOM 5487 O O . ALA A 1 698 ? 5.784 -33.903 15.466 1.00 37.06 698 ALA A O 1
ATOM 5488 N N . PRO A 1 699 ? 6.796 -32.793 17.146 1.00 44.50 699 PRO A N 1
ATOM 5489 C CA . PRO A 1 699 ? 5.726 -33.050 18.102 1.00 44.50 699 PRO A CA 1
ATOM 5490 C C . PRO A 1 699 ? 4.424 -32.473 17.558 1.00 44.50 699 PRO A C 1
ATOM 5492 O O . PRO A 1 699 ? 4.375 -31.288 17.230 1.00 44.50 699 PRO A O 1
ATOM 5495 N N . GLU A 1 700 ? 3.382 -33.291 17.455 1.00 52.12 700 GLU A N 1
ATOM 5496 C CA . GLU A 1 700 ? 2.048 -32.809 17.120 1.00 52.12 700 GLU A CA 1
ATOM 5497 C C . GLU A 1 700 ? 1.591 -31.893 18.266 1.00 52.12 700 GLU A C 1
ATOM 5499 O O . GLU A 1 700 ? 1.330 -32.334 19.385 1.00 52.12 700 GLU A O 1
ATOM 5504 N N . VAL A 1 701 ? 1.648 -30.581 18.030 1.00 67.31 701 VAL A N 1
ATOM 5505 C CA . VAL A 1 701 ? 1.294 -29.573 19.028 1.00 67.31 701 VAL A CA 1
ATOM 5506 C C . VAL A 1 701 ? -0.200 -29.298 18.901 1.00 67.31 701 VAL A C 1
ATOM 5508 O O . VAL A 1 701 ? -0.614 -28.595 17.978 1.00 67.31 701 VAL A O 1
ATOM 5511 N N . ASP A 1 702 ? -0.989 -29.832 19.833 1.00 80.31 702 ASP A N 1
ATOM 5512 C CA . ASP A 1 702 ? -2.437 -29.628 19.907 1.00 80.31 702 ASP A CA 1
ATOM 5513 C C . ASP A 1 702 ? -2.855 -28.850 21.164 1.00 80.31 702 ASP A C 1
ATOM 5515 O O . ASP A 1 702 ? -2.206 -28.904 22.212 1.00 80.31 702 ASP A O 1
ATOM 5519 N N . LEU A 1 703 ? -3.969 -28.120 21.049 1.00 86.19 703 LEU A N 1
ATOM 5520 C CA . LEU A 1 703 ? -4.606 -27.428 22.166 1.00 86.19 703 LEU A CA 1
ATOM 5521 C C . LEU A 1 703 ? -5.559 -28.383 22.916 1.00 86.19 703 LEU A C 1
ATOM 5523 O O . LEU A 1 703 ? -6.428 -28.997 22.287 1.00 86.19 703 LEU A O 1
ATOM 5527 N N . PRO A 1 704 ? -5.453 -28.499 24.253 1.00 84.19 704 PRO A N 1
ATOM 5528 C CA . PRO A 1 704 ? -6.330 -29.361 25.043 1.00 84.19 704 PRO A CA 1
ATOM 5529 C C . PRO A 1 704 ? -7.814 -29.004 24.884 1.00 84.19 704 PRO A C 1
ATOM 5531 O O . PRO A 1 704 ? -8.225 -27.891 25.183 1.00 84.19 704 PRO A O 1
ATOM 5534 N N . GLY A 1 705 ? -8.645 -29.956 24.451 1.00 84.25 705 GLY A N 1
ATOM 5535 C CA . GLY A 1 705 ? -10.095 -29.742 24.337 1.00 84.25 705 GLY A CA 1
ATOM 5536 C C . GLY A 1 705 ? -10.524 -28.787 23.213 1.00 84.25 705 GLY A C 1
ATOM 5537 O O . GLY A 1 705 ? -11.700 -28.413 23.150 1.00 84.25 705 GLY A O 1
ATOM 5538 N N . ALA A 1 706 ? -9.607 -28.411 22.317 1.00 89.06 706 ALA A N 1
ATOM 5539 C CA . ALA A 1 706 ? -9.912 -27.569 21.171 1.00 89.06 706 ALA A CA 1
ATOM 5540 C C . ALA A 1 706 ? -10.894 -28.245 20.205 1.00 89.06 706 ALA A C 1
ATOM 5542 O O . ALA A 1 706 ? -10.801 -29.432 19.894 1.00 89.06 706 ALA A O 1
ATOM 5543 N N . LYS A 1 707 ? -11.850 -27.453 19.713 1.00 87.88 707 LYS A N 1
ATOM 5544 C CA . LYS A 1 707 ? -12.823 -27.855 18.695 1.00 87.88 707 LYS A CA 1
ATOM 5545 C C . LYS A 1 707 ? -12.673 -26.931 17.497 1.00 87.88 707 LYS A C 1
ATOM 5547 O O . LYS A 1 707 ? -12.659 -25.711 17.671 1.00 87.88 707 LYS A O 1
ATOM 5552 N N . VAL A 1 708 ? -12.592 -27.516 16.305 1.00 89.81 708 VAL A N 1
ATOM 5553 C CA . VAL A 1 708 ? -12.507 -26.767 15.044 1.00 89.81 708 VAL A CA 1
ATOM 5554 C C . VAL A 1 708 ? -13.689 -25.790 14.942 1.00 89.81 708 VAL A C 1
ATOM 5556 O O . VAL A 1 708 ? -14.808 -26.132 15.331 1.00 89.81 708 VAL A O 1
ATOM 5559 N N . GLY A 1 709 ? -13.432 -24.554 14.513 1.00 90.62 709 GLY A N 1
ATOM 5560 C CA . GLY A 1 709 ? -14.414 -23.471 14.414 1.00 90.62 709 GLY A CA 1
ATOM 5561 C C . GLY A 1 709 ? -14.757 -22.766 15.733 1.00 90.62 709 GLY A C 1
ATOM 5562 O O . GLY A 1 709 ? -15.476 -21.772 15.722 1.00 90.62 709 GLY A O 1
ATOM 5563 N N . LYS A 1 710 ? -14.290 -23.267 16.889 1.00 92.94 710 LYS A N 1
ATOM 5564 C CA . LYS A 1 710 ? -14.639 -22.715 18.218 1.00 92.94 710 LYS A CA 1
ATOM 5565 C C . LYS A 1 710 ? -13.460 -22.151 18.998 1.00 92.94 710 LYS A C 1
ATOM 5567 O O . LYS A 1 710 ? -13.669 -21.549 20.047 1.00 92.94 710 LYS A O 1
ATOM 5572 N N . VAL A 1 711 ? -12.233 -22.374 18.537 1.00 96.38 711 VAL A N 1
ATOM 5573 C CA . VAL A 1 711 ? -11.041 -21.850 19.206 1.00 96.38 711 VAL A CA 1
ATOM 5574 C C . VAL A 1 711 ? -11.002 -20.334 19.050 1.00 96.38 711 VAL A C 1
ATOM 5576 O O . VAL A 1 711 ? -11.083 -19.816 17.948 1.00 96.38 711 VAL A O 1
ATOM 5579 N N . CYS A 1 712 ? -10.848 -19.624 20.158 1.00 97.56 712 CYS A N 1
ATOM 5580 C CA . CYS A 1 712 ? -10.461 -18.219 20.193 1.00 97.56 712 CYS A CA 1
ATOM 5581 C C . CYS A 1 712 ? -9.176 -18.090 21.011 1.00 97.56 712 CYS A C 1
ATOM 5583 O O . CYS A 1 712 ? -9.139 -18.524 22.171 1.00 97.56 712 CYS A O 1
ATOM 5585 N N . VAL A 1 713 ? -8.145 -17.510 20.408 1.00 97.50 713 VAL A N 1
ATOM 5586 C CA . VAL A 1 713 ? -6.842 -17.216 21.019 1.00 97.50 713 VAL A CA 1
ATOM 5587 C C . VAL A 1 713 ? -6.565 -15.716 20.957 1.00 97.50 713 VAL A C 1
ATOM 5589 O O . VAL A 1 713 ? -7.259 -14.978 20.258 1.00 97.50 713 VAL A O 1
ATOM 5592 N N . ARG A 1 714 ? -5.549 -15.248 21.689 1.00 97.19 714 ARG A N 1
ATOM 5593 C CA . ARG A 1 714 ? -5.141 -13.838 21.657 1.00 97.19 714 ARG A CA 1
ATOM 5594 C C . ARG A 1 714 ? -3.640 -13.645 21.774 1.00 97.19 714 ARG A C 1
ATOM 5596 O O . ARG A 1 714 ? -2.993 -14.239 22.648 1.00 97.19 714 ARG A O 1
ATOM 5603 N N . PHE A 1 715 ? -3.120 -12.746 20.949 1.00 96.81 715 PHE A N 1
ATOM 5604 C CA . PHE A 1 715 ? -1.801 -12.158 21.115 1.00 96.81 715 PHE A CA 1
ATOM 5605 C C . PHE A 1 715 ? -1.955 -10.827 21.853 1.00 96.81 715 PHE A C 1
ATOM 5607 O O . PHE A 1 715 ? -2.531 -9.890 21.309 1.00 96.81 715 PHE A O 1
ATOM 5614 N N . ALA A 1 716 ? -1.469 -10.773 23.097 1.00 94.81 716 ALA A N 1
ATOM 5615 C CA . ALA A 1 716 ? -1.706 -9.650 24.002 1.00 94.81 716 ALA A CA 1
ATOM 5616 C C . ALA A 1 716 ? -0.414 -8.884 24.375 1.00 94.81 716 ALA A C 1
ATOM 5618 O O . ALA A 1 716 ? 0.107 -9.075 25.477 1.00 94.81 716 ALA A O 1
ATOM 5619 N N . PRO A 1 717 ? 0.206 -8.112 23.457 1.00 93.50 717 PRO A N 1
ATOM 5620 C CA . PRO A 1 717 ? 1.400 -7.331 23.773 1.00 93.50 717 PRO A CA 1
ATOM 5621 C C . PRO A 1 717 ? 1.078 -6.049 24.562 1.00 93.50 717 PRO A C 1
ATOM 5623 O O . PRO A 1 717 ? 0.104 -5.353 24.290 1.00 93.50 717 PRO A O 1
ATOM 5626 N N . GLU A 1 718 ? 1.969 -5.670 25.481 1.00 90.56 718 GLU A N 1
ATOM 5627 C CA . GLU A 1 718 ? 1.987 -4.314 26.045 1.00 90.56 718 GLU A CA 1
ATOM 5628 C C . GLU A 1 718 ? 2.568 -3.320 25.017 1.00 90.56 718 GLU A C 1
ATOM 5630 O O . GLU A 1 718 ? 3.680 -3.571 24.513 1.00 90.56 718 GLU A O 1
ATOM 5635 N N . PRO A 1 719 ? 1.919 -2.165 24.761 1.00 88.69 719 PRO A N 1
ATOM 5636 C CA . PRO A 1 719 ? 2.417 -1.134 23.846 1.00 88.69 719 PRO A CA 1
ATOM 5637 C C . PRO A 1 719 ? 3.530 -0.286 24.486 1.00 88.69 719 PRO A C 1
ATOM 5639 O O . PRO A 1 719 ? 3.451 0.932 24.552 1.00 88.69 719 PRO A O 1
ATOM 5642 N N . SER A 1 720 ? 4.586 -0.941 24.972 1.00 83.69 720 SER A N 1
ATOM 5643 C CA . SER A 1 720 ? 5.708 -0.334 25.712 1.00 83.69 720 SER A CA 1
ATOM 5644 C C . SER A 1 720 ? 7.069 -0.486 25.014 1.00 83.69 720 SER A C 1
ATOM 5646 O O . SER A 1 720 ? 8.127 -0.349 25.631 1.00 83.69 720 SER A O 1
ATOM 5648 N N . GLY A 1 721 ? 7.068 -0.883 23.739 1.00 81.75 721 GLY A N 1
ATOM 5649 C CA . GLY A 1 721 ? 8.271 -1.062 22.923 1.00 81.75 721 GLY A CA 1
ATOM 5650 C C . GLY A 1 721 ? 8.036 -1.951 21.702 1.00 81.75 721 GLY A C 1
ATOM 5651 O O . GLY A 1 721 ? 7.004 -2.608 21.601 1.00 81.75 721 GLY A O 1
ATOM 5652 N N . TYR A 1 722 ? 9.030 -2.014 20.816 1.00 87.94 722 TYR A N 1
ATOM 5653 C CA . TYR A 1 722 ? 8.996 -2.808 19.582 1.00 87.94 722 TYR A CA 1
ATOM 5654 C C . TYR A 1 722 ? 8.922 -4.315 19.857 1.00 87.94 722 TYR A C 1
ATOM 5656 O O . TYR A 1 722 ? 9.457 -4.809 20.863 1.00 87.94 722 TYR A O 1
ATOM 5664 N N . LEU A 1 723 ? 8.312 -5.073 18.938 1.00 92.75 723 LEU A N 1
ATOM 5665 C CA . LEU A 1 723 ? 8.331 -6.525 19.038 1.00 92.75 723 LEU A CA 1
ATOM 5666 C C . LEU A 1 723 ? 9.736 -7.049 18.731 1.00 92.75 723 LEU A C 1
ATOM 5668 O O . LEU A 1 723 ? 10.488 -6.535 17.905 1.00 92.75 723 LEU A O 1
ATOM 5672 N N . HIS A 1 724 ? 10.086 -8.136 19.406 1.00 92.44 724 HIS A N 1
ATOM 5673 C CA . HIS A 1 724 ? 11.343 -8.846 19.212 1.00 92.44 724 HIS A CA 1
ATOM 5674 C C . HIS A 1 724 ? 11.067 -10.322 19.000 1.00 92.44 724 HIS A C 1
ATOM 5676 O O . HIS A 1 724 ? 9.947 -10.779 19.227 1.00 92.44 724 HIS A O 1
ATOM 5682 N N . ILE A 1 725 ? 12.088 -11.091 18.639 1.00 90.88 725 ILE A N 1
ATOM 5683 C CA . ILE A 1 725 ? 11.953 -12.511 18.294 1.00 90.88 725 ILE A CA 1
ATOM 5684 C C . ILE A 1 725 ? 11.193 -13.338 19.355 1.00 90.88 725 ILE A C 1
ATOM 5686 O O . ILE A 1 725 ? 10.419 -14.228 19.015 1.00 90.88 725 ILE A O 1
ATOM 5690 N N . GLY A 1 726 ? 11.317 -12.989 20.644 1.00 88.12 726 GLY A N 1
ATOM 5691 C CA . GLY A 1 726 ? 10.499 -13.576 21.716 1.00 88.12 726 GLY A CA 1
ATOM 5692 C C . GLY A 1 726 ? 8.985 -13.332 21.580 1.00 88.12 726 GLY A C 1
ATOM 5693 O O . GLY A 1 726 ? 8.204 -14.264 21.749 1.00 88.12 726 GLY A O 1
ATOM 5694 N N . HIS A 1 727 ? 8.565 -12.116 21.218 1.00 91.25 727 HIS A N 1
ATOM 5695 C CA . HIS A 1 727 ? 7.166 -11.792 20.929 1.00 91.25 727 HIS A CA 1
ATOM 5696 C C . HIS A 1 727 ? 6.699 -12.443 19.625 1.00 91.25 727 HIS A C 1
ATOM 5698 O O . HIS A 1 727 ? 5.570 -12.919 19.561 1.00 91.25 727 HIS A O 1
ATOM 5704 N N . ALA A 1 728 ? 7.580 -12.539 18.621 1.00 90.94 728 ALA A N 1
ATOM 5705 C CA . ALA A 1 728 ? 7.269 -13.228 17.371 1.00 90.94 728 ALA A CA 1
ATOM 5706 C C . ALA A 1 728 ? 6.883 -14.697 17.615 1.00 90.94 728 ALA A C 1
ATOM 5708 O O . ALA A 1 728 ? 5.926 -15.170 17.013 1.00 90.94 728 ALA A O 1
ATOM 5709 N N . LYS A 1 729 ? 7.538 -15.395 18.560 1.00 89.88 729 LYS A N 1
ATOM 5710 C CA . LYS A 1 729 ? 7.119 -16.745 18.988 1.00 89.88 729 LYS A CA 1
ATOM 5711 C C . LYS A 1 729 ? 5.681 -16.763 19.506 1.00 89.88 729 LYS A C 1
ATOM 5713 O O . LYS A 1 729 ? 4.899 -17.602 19.075 1.00 89.88 729 LYS A O 1
ATOM 5718 N N . ALA A 1 730 ? 5.328 -15.844 20.401 1.00 90.12 730 ALA A N 1
ATOM 5719 C CA . ALA A 1 730 ? 3.980 -15.773 20.958 1.00 90.12 730 ALA A CA 1
ATOM 5720 C C . ALA A 1 730 ? 2.927 -15.460 19.880 1.00 90.12 730 ALA A C 1
ATOM 5722 O O . ALA A 1 730 ? 1.918 -16.157 19.793 1.00 90.12 730 ALA A O 1
ATOM 5723 N N . GLY A 1 731 ? 3.171 -14.454 19.036 1.00 92.69 731 GLY A N 1
ATOM 5724 C CA . GLY A 1 731 ? 2.258 -14.073 17.956 1.00 92.69 731 GLY A CA 1
ATOM 5725 C C . GLY A 1 731 ? 2.064 -15.189 16.927 1.00 92.69 731 GLY A C 1
ATOM 5726 O O . GLY A 1 731 ? 0.932 -15.551 16.616 1.00 92.69 731 GLY A O 1
ATOM 5727 N N . LEU A 1 732 ? 3.157 -15.805 16.464 1.00 91.56 732 LEU A N 1
ATOM 5728 C CA . LEU A 1 732 ? 3.109 -16.878 15.467 1.00 91.56 732 LEU A CA 1
ATOM 5729 C C . LEU A 1 732 ? 2.502 -18.178 16.009 1.00 91.56 732 LEU A C 1
ATOM 5731 O O . LEU A 1 732 ? 1.849 -18.888 15.252 1.00 91.56 732 LEU A O 1
ATOM 5735 N N . LEU A 1 733 ? 2.653 -18.485 17.303 1.00 90.00 733 LEU A N 1
ATOM 5736 C CA . LEU A 1 733 ? 1.952 -19.619 17.919 1.00 90.00 733 LEU A CA 1
ATOM 5737 C C . LEU A 1 733 ? 0.443 -19.381 18.000 1.00 90.00 733 LEU A C 1
ATOM 5739 O O . LEU A 1 733 ? -0.325 -20.283 17.677 1.00 90.00 733 LEU A O 1
ATOM 5743 N N . ASN A 1 734 ? 0.010 -18.176 18.390 1.00 93.56 734 ASN A N 1
ATOM 5744 C CA . ASN A 1 734 ? -1.414 -17.841 18.362 1.00 93.56 734 ASN A CA 1
ATOM 5745 C C . ASN A 1 734 ? -1.955 -17.959 16.928 1.00 93.56 734 ASN A C 1
ATOM 5747 O O . ASN A 1 734 ? -2.972 -18.619 16.728 1.00 93.56 734 ASN A O 1
ATOM 5751 N N . LYS A 1 735 ? -1.240 -17.413 15.932 1.00 93.12 735 LYS A N 1
ATOM 5752 C CA . LYS A 1 735 ? -1.593 -17.551 14.509 1.00 93.12 735 LYS A CA 1
ATOM 5753 C C . LYS A 1 735 ? -1.745 -19.018 14.108 1.00 93.12 735 LYS A C 1
ATOM 5755 O O . LYS A 1 735 ? -2.788 -19.402 13.592 1.00 93.12 735 LYS A O 1
ATOM 5760 N N . TYR A 1 736 ? -0.737 -19.838 14.403 1.00 90.88 736 TYR A N 1
ATOM 5761 C CA . TYR A 1 736 ? -0.729 -21.259 14.063 1.00 90.88 736 TYR A CA 1
ATOM 5762 C C . TYR A 1 736 ? -1.959 -21.997 14.605 1.00 90.88 736 TYR A C 1
ATOM 5764 O O . TYR A 1 736 ? -2.584 -22.761 13.875 1.00 90.88 736 TYR A O 1
ATOM 5772 N N . PHE A 1 737 ? -2.342 -21.766 15.865 1.00 91.88 737 PHE A N 1
ATOM 5773 C CA . PHE A 1 737 ? -3.511 -22.439 16.434 1.00 91.88 737 PHE A CA 1
ATOM 5774 C C . PHE A 1 737 ? -4.842 -21.890 15.928 1.00 91.88 737 PHE A C 1
ATOM 5776 O O . PHE A 1 737 ? -5.778 -22.672 15.762 1.00 91.88 737 PHE A O 1
ATOM 5783 N N . ALA A 1 738 ? -4.940 -20.586 15.667 1.00 93.88 738 ALA A N 1
ATOM 5784 C CA . ALA A 1 738 ? -6.123 -20.021 15.029 1.00 93.88 738 ALA A CA 1
ATOM 5785 C C . ALA A 1 738 ? -6.335 -20.652 13.643 1.00 93.88 738 ALA A C 1
ATOM 5787 O O . ALA A 1 738 ? -7.416 -21.159 13.365 1.00 93.88 738 ALA A O 1
ATOM 5788 N N . GLU A 1 739 ? -5.286 -20.750 12.825 1.00 92.06 739 GLU A N 1
ATOM 5789 C CA . GLU A 1 739 ? -5.354 -21.378 11.500 1.00 92.06 739 GLU A CA 1
ATOM 5790 C C . GLU A 1 739 ? -5.639 -22.888 11.590 1.00 92.06 739 GLU A C 1
ATOM 5792 O O . GLU A 1 739 ? -6.557 -23.384 10.935 1.00 92.06 739 GLU A O 1
ATOM 5797 N N . ARG A 1 740 ? -4.916 -23.624 12.450 1.00 90.06 740 ARG A N 1
ATOM 5798 C CA . ARG A 1 740 ? -5.072 -25.083 12.617 1.00 90.06 740 ARG A CA 1
ATOM 5799 C C . ARG A 1 740 ? -6.493 -25.481 13.006 1.00 90.06 740 ARG A C 1
ATOM 5801 O O . ARG A 1 740 ? -6.987 -26.502 12.535 1.00 90.06 740 ARG A O 1
ATOM 5808 N N . TYR A 1 741 ? -7.136 -24.705 13.874 1.00 93.00 741 TYR A N 1
ATOM 5809 C CA . TYR A 1 741 ? -8.477 -25.006 14.369 1.00 93.00 741 TYR A CA 1
ATOM 5810 C C . TYR A 1 741 ? -9.573 -24.172 13.703 1.00 93.00 741 TYR A C 1
ATOM 5812 O O . TYR A 1 741 ? -10.691 -24.186 14.211 1.00 93.00 741 TYR A O 1
ATOM 5820 N N . GLN A 1 742 ? -9.291 -23.461 12.602 1.00 93.75 742 GLN A N 1
ATOM 5821 C CA . GLN A 1 742 ? -10.251 -22.550 11.950 1.00 93.75 742 GLN A CA 1
ATOM 5822 C C . GLN A 1 742 ? -10.940 -21.624 12.971 1.00 93.75 742 GLN A C 1
ATOM 5824 O O . GLN A 1 742 ? -12.157 -21.459 12.990 1.00 93.75 742 GLN A O 1
ATOM 5829 N N . GLY A 1 743 ? -10.146 -21.143 13.922 1.00 93.94 743 GLY A N 1
ATOM 5830 C CA . GLY A 1 743 ? -10.568 -20.330 15.044 1.00 93.94 743 GLY A CA 1
ATOM 5831 C C . GLY A 1 743 ? -10.323 -18.845 14.812 1.00 93.94 743 GLY A C 1
ATOM 5832 O O . GLY A 1 743 ? -9.925 -18.419 13.733 1.00 93.94 743 GLY A O 1
ATOM 5833 N N . ARG A 1 744 ? -10.528 -18.069 15.874 1.00 96.94 744 ARG A N 1
ATOM 5834 C CA . ARG A 1 744 ? -10.328 -16.622 15.910 1.00 96.94 744 ARG A CA 1
ATOM 5835 C C . ARG A 1 744 ? -9.034 -16.248 16.623 1.00 96.94 744 ARG A C 1
ATOM 5837 O O . ARG A 1 744 ? -8.685 -16.855 17.641 1.00 96.94 744 ARG A O 1
ATOM 5844 N N . LEU A 1 745 ? -8.368 -15.209 16.136 1.00 97.88 745 LEU A N 1
ATOM 5845 C CA . LEU A 1 745 ? -7.215 -14.576 16.757 1.00 97.88 745 LEU A CA 1
ATOM 5846 C C . LEU A 1 745 ? -7.504 -13.105 17.054 1.00 97.88 745 LEU A C 1
ATOM 5848 O O . LEU A 1 745 ? -7.743 -12.308 16.153 1.00 97.88 745 LEU A O 1
ATOM 5852 N N . ILE A 1 746 ? -7.417 -12.738 18.329 1.00 98.19 746 ILE A N 1
ATOM 5853 C CA . ILE A 1 746 ? -7.537 -11.350 18.785 1.00 98.19 746 ILE A CA 1
ATOM 5854 C C . ILE A 1 746 ? -6.137 -10.774 19.005 1.00 98.19 746 ILE A C 1
ATOM 5856 O O . ILE A 1 746 ? -5.284 -11.410 19.631 1.00 98.19 746 ILE A O 1
ATOM 5860 N N . VAL A 1 747 ? -5.892 -9.563 18.515 1.00 98.06 747 VAL A N 1
ATOM 5861 C CA . VAL A 1 747 ? -4.737 -8.757 18.922 1.00 98.06 747 VAL A CA 1
ATOM 5862 C C . VAL A 1 747 ? -5.215 -7.802 20.002 1.00 98.06 747 VAL A C 1
ATOM 5864 O O . VAL A 1 747 ? -6.021 -6.921 19.728 1.00 98.06 747 VAL A O 1
ATOM 5867 N N . ARG A 1 748 ? -4.735 -7.976 21.234 1.00 97.56 748 ARG A N 1
ATOM 5868 C CA . ARG A 1 748 ? -5.127 -7.118 22.356 1.00 97.56 748 ARG A CA 1
ATOM 5869 C C . ARG A 1 748 ? -3.952 -6.303 22.859 1.00 97.56 748 ARG A C 1
ATOM 5871 O O . ARG A 1 748 ? -2.946 -6.862 23.276 1.00 97.56 748 ARG A O 1
ATOM 5878 N N . PHE A 1 749 ? -4.083 -4.990 22.896 1.00 96.50 749 PHE A N 1
ATOM 5879 C CA . PHE A 1 749 ? -3.131 -4.173 23.632 1.00 96.50 749 PHE A CA 1
ATOM 5880 C C . PHE A 1 749 ? -3.464 -4.237 25.121 1.00 96.50 749 PHE A C 1
ATOM 5882 O O . PHE A 1 749 ? -4.520 -3.772 25.547 1.00 96.50 749 PHE A O 1
ATOM 5889 N N . ASP A 1 750 ? -2.571 -4.830 25.917 1.00 93.94 750 ASP A N 1
ATOM 5890 C CA . ASP A 1 750 ? -2.696 -4.847 27.381 1.00 93.94 750 ASP A CA 1
ATOM 5891 C C . ASP A 1 750 ? -2.191 -3.513 27.964 1.00 93.94 750 ASP A C 1
ATOM 5893 O O . ASP A 1 750 ? -1.202 -3.451 28.693 1.00 93.94 750 ASP A O 1
ATOM 5897 N N . ASP A 1 751 ? -2.891 -2.436 27.603 1.00 94.25 751 ASP A N 1
ATOM 5898 C CA . ASP A 1 751 ? -2.606 -1.040 27.933 1.00 94.25 751 ASP A CA 1
ATOM 5899 C C . ASP A 1 751 ? -3.115 -0.664 29.335 1.00 94.25 751 ASP A C 1
ATOM 5901 O O . ASP A 1 751 ? -4.151 -0.033 29.526 1.00 94.25 751 ASP A O 1
ATOM 5905 N N . THR A 1 752 ? -2.417 -1.149 30.363 1.00 93.69 752 THR A N 1
ATOM 5906 C CA . THR A 1 752 ? -2.786 -0.934 31.779 1.00 93.69 752 THR A CA 1
ATOM 5907 C C . THR A 1 752 ? -1.789 -0.051 32.527 1.00 93.69 752 THR A C 1
ATOM 5909 O O . THR A 1 752 ? -1.910 0.163 33.742 1.00 93.69 752 THR A O 1
ATOM 5912 N N . ASN A 1 753 ? -0.756 0.443 31.842 1.00 91.88 753 ASN A N 1
ATOM 5913 C CA . ASN A 1 753 ? 0.330 1.189 32.454 1.00 91.88 753 ASN A CA 1
ATOM 5914 C C . ASN A 1 753 ? 0.589 2.522 31.732 1.00 91.88 753 ASN A C 1
ATOM 5916 O O . ASN A 1 753 ? 1.475 2.593 30.874 1.00 91.88 753 ASN A O 1
ATOM 5920 N N . PRO A 1 754 ? -0.081 3.610 32.158 1.00 89.25 754 PRO A N 1
ATOM 5921 C CA . PRO A 1 754 ? -0.042 4.889 31.446 1.00 89.25 754 PRO A CA 1
ATOM 5922 C C . PRO A 1 754 ? 1.374 5.476 31.315 1.00 89.25 754 PRO A C 1
ATOM 5924 O O . PRO A 1 754 ? 1.669 6.148 30.337 1.00 89.25 754 PRO A O 1
ATOM 5927 N N . SER A 1 755 ? 2.288 5.186 32.248 1.00 85.69 755 SER A N 1
ATOM 5928 C CA . SER A 1 755 ? 3.633 5.782 32.274 1.00 85.69 755 SER A CA 1
ATOM 5929 C C . SER A 1 755 ? 4.627 5.172 31.275 1.00 85.69 755 SER A C 1
ATOM 5931 O O . SER A 1 755 ? 5.756 5.651 31.168 1.00 85.69 755 SER A O 1
ATOM 5933 N N . LYS A 1 756 ? 4.290 4.054 30.619 1.00 80.44 756 LYS A N 1
ATOM 5934 C CA . LYS A 1 756 ? 5.224 3.311 29.743 1.00 80.44 756 LYS A CA 1
ATOM 5935 C C . LYS A 1 756 ? 4.703 3.084 28.331 1.00 80.44 756 LYS A C 1
ATOM 5937 O O . LYS A 1 756 ? 5.421 2.497 27.523 1.00 80.44 756 LYS A O 1
ATOM 5942 N N . GLU A 1 757 ? 3.473 3.492 28.064 1.00 84.56 757 GLU A N 1
ATOM 5943 C CA . GLU A 1 757 ? 2.721 3.124 26.872 1.00 84.56 757 GLU A CA 1
ATOM 5944 C C . GLU A 1 757 ? 2.489 4.349 25.986 1.00 84.56 757 GLU A C 1
ATOM 5946 O O . GLU A 1 757 ? 2.313 5.461 26.484 1.00 84.56 757 GLU A O 1
ATOM 5951 N N . SER A 1 758 ? 2.519 4.168 24.666 1.00 84.25 758 SER A N 1
ATOM 5952 C CA . SER A 1 758 ? 2.336 5.264 23.709 1.00 84.25 758 SER A CA 1
ATOM 5953 C C . SER A 1 758 ? 1.667 4.792 22.419 1.00 84.25 758 SER A C 1
ATOM 5955 O O . SER A 1 758 ? 1.764 3.621 22.045 1.00 84.25 758 SER A O 1
ATOM 5957 N N . ASN A 1 759 ? 1.025 5.721 21.702 1.00 86.25 759 ASN A N 1
ATOM 5958 C CA . ASN A 1 759 ? 0.428 5.431 20.392 1.00 86.25 759 ASN A CA 1
ATOM 5959 C C . ASN A 1 759 ? 1.493 5.052 19.347 1.00 86.25 759 ASN A C 1
ATOM 5961 O O . ASN A 1 759 ? 1.258 4.158 18.542 1.00 86.25 759 ASN A O 1
ATOM 5965 N N . GLU A 1 760 ? 2.702 5.616 19.443 1.00 85.25 760 GLU A N 1
ATOM 5966 C CA . GLU A 1 760 ? 3.844 5.213 18.610 1.00 85.25 760 GLU A CA 1
ATOM 5967 C C . GLU A 1 760 ? 4.138 3.706 18.744 1.00 85.25 760 GLU A C 1
ATOM 5969 O O . GLU A 1 760 ? 4.401 3.018 17.757 1.00 85.25 760 GLU A O 1
ATOM 5974 N N . PHE A 1 761 ? 4.089 3.153 19.961 1.00 85.25 761 PHE A N 1
ATOM 5975 C CA . PHE A 1 761 ? 4.313 1.721 20.157 1.00 85.25 761 PHE A CA 1
ATOM 5976 C C . PHE A 1 761 ? 3.140 0.869 19.667 1.00 85.25 761 PHE A C 1
ATOM 5978 O O . PHE A 1 761 ? 3.385 -0.228 19.172 1.00 85.25 761 PHE A O 1
ATOM 5985 N N . VAL A 1 762 ? 1.899 1.358 19.754 1.00 88.81 762 VAL A N 1
ATOM 5986 C CA . VAL A 1 762 ? 0.725 0.683 19.168 1.00 88.81 762 VAL A CA 1
ATOM 5987 C C . VAL A 1 762 ? 0.908 0.525 17.658 1.00 88.81 762 VAL A C 1
ATOM 5989 O O . VAL A 1 762 ? 0.848 -0.592 17.146 1.00 88.81 762 VAL A O 1
ATOM 5992 N N . GLU A 1 763 ? 1.212 1.620 16.961 1.00 88.62 763 GLU A N 1
ATOM 5993 C CA . GLU A 1 763 ? 1.426 1.634 15.509 1.00 88.62 763 GLU A CA 1
ATOM 5994 C C . GLU A 1 763 ? 2.573 0.703 15.093 1.00 88.62 763 GLU A C 1
ATOM 5996 O O . GLU A 1 763 ? 2.434 -0.112 14.178 1.00 88.62 763 GLU A O 1
ATOM 6001 N N . ASN A 1 764 ? 3.699 0.753 15.810 1.00 87.81 764 ASN A N 1
ATOM 6002 C CA . ASN A 1 764 ? 4.847 -0.106 15.518 1.00 87.81 764 ASN A CA 1
ATOM 6003 C C . ASN A 1 764 ? 4.564 -1.592 15.758 1.00 87.81 764 ASN A C 1
ATOM 6005 O O . ASN A 1 764 ? 5.012 -2.433 14.980 1.00 87.81 764 ASN A O 1
ATOM 6009 N N . VAL A 1 765 ? 3.823 -1.932 16.814 1.00 92.31 765 VAL A N 1
ATOM 6010 C CA . VAL A 1 765 ? 3.429 -3.319 17.084 1.00 92.31 765 VAL A CA 1
ATOM 6011 C C . VAL A 1 765 ? 2.482 -3.833 15.999 1.00 92.31 765 VAL A C 1
ATOM 6013 O O . VAL A 1 765 ? 2.668 -4.962 15.550 1.00 92.31 765 VAL A O 1
ATOM 6016 N N . LEU A 1 766 ? 1.520 -3.028 15.530 1.00 92.38 766 LEU A N 1
ATOM 6017 C CA . LEU A 1 766 ? 0.645 -3.408 14.411 1.00 92.38 766 LEU A CA 1
ATOM 6018 C C . LEU A 1 766 ? 1.445 -3.650 13.125 1.00 92.38 766 LEU A C 1
ATOM 6020 O O . LEU A 1 766 ? 1.258 -4.677 12.474 1.00 92.38 766 LEU A O 1
ATOM 6024 N N . LYS A 1 767 ? 2.410 -2.777 12.823 1.00 90.31 767 LYS A N 1
ATOM 6025 C CA . LYS A 1 767 ? 3.336 -2.960 11.699 1.00 90.31 767 LYS A CA 1
ATOM 6026 C C . LYS A 1 767 ? 4.183 -4.230 11.830 1.00 90.31 767 LYS A C 1
ATOM 6028 O O . LYS A 1 767 ? 4.433 -4.920 10.841 1.00 90.31 767 LYS A O 1
ATOM 6033 N N . ASP A 1 768 ? 4.631 -4.570 13.038 1.00 91.31 768 ASP A N 1
ATOM 6034 C CA . ASP A 1 768 ? 5.375 -5.810 13.290 1.00 91.31 768 ASP A CA 1
ATOM 6035 C C . ASP A 1 768 ? 4.480 -7.053 13.130 1.00 91.31 768 ASP A C 1
ATOM 6037 O O . ASP A 1 768 ? 4.932 -8.066 12.596 1.00 91.31 768 ASP A O 1
ATOM 6041 N N . ILE A 1 769 ? 3.215 -6.988 13.560 1.00 93.75 769 ILE A N 1
ATOM 6042 C CA . ILE A 1 769 ? 2.206 -8.050 13.386 1.00 93.75 769 ILE A CA 1
ATOM 6043 C C . ILE A 1 769 ? 1.935 -8.292 11.898 1.00 93.75 769 ILE A C 1
ATOM 6045 O O . ILE A 1 769 ? 1.964 -9.442 11.451 1.00 93.75 769 ILE A O 1
ATOM 6049 N N . GLU A 1 770 ? 1.754 -7.220 11.127 1.00 90.12 770 GLU A N 1
ATOM 6050 C CA . GLU A 1 770 ? 1.614 -7.270 9.671 1.00 90.12 770 GLU A CA 1
ATOM 6051 C C . GLU A 1 770 ? 2.871 -7.854 9.011 1.00 90.12 770 GLU A C 1
ATOM 6053 O O . GLU A 1 770 ? 2.784 -8.783 8.211 1.00 90.12 770 GLU A O 1
ATOM 6058 N N . THR A 1 771 ? 4.058 -7.397 9.425 1.00 89.38 771 THR A N 1
ATOM 6059 C CA . THR A 1 771 ? 5.346 -7.915 8.936 1.00 89.38 771 THR A CA 1
ATOM 6060 C C . THR A 1 771 ? 5.498 -9.415 9.208 1.00 89.38 771 THR A C 1
ATOM 6062 O O . THR A 1 771 ? 6.066 -10.134 8.391 1.00 89.38 771 THR A O 1
ATOM 6065 N N . LEU A 1 772 ? 4.987 -9.919 10.336 1.00 90.56 772 LEU A N 1
ATOM 6066 C CA . LEU A 1 772 ? 4.963 -11.350 10.668 1.00 90.56 772 LEU A CA 1
ATOM 6067 C C . LEU A 1 772 ? 3.880 -12.134 9.900 1.00 90.56 772 LEU A C 1
ATOM 6069 O O . LEU A 1 772 ? 3.804 -13.360 10.027 1.00 90.56 772 LEU A O 1
ATOM 6073 N N . GLY A 1 773 ? 3.037 -11.453 9.121 1.00 90.00 773 GLY A N 1
ATOM 6074 C CA . GLY A 1 773 ? 1.912 -12.037 8.401 1.00 90.00 773 GLY A CA 1
ATOM 6075 C C . GLY A 1 773 ? 0.841 -12.594 9.336 1.00 90.00 773 GLY A C 1
ATOM 6076 O O . GLY A 1 773 ? 0.218 -13.606 9.010 1.00 90.00 773 GLY A O 1
ATOM 6077 N N . ILE A 1 774 ? 0.677 -12.020 10.530 1.00 92.75 774 ILE A N 1
ATOM 6078 C CA . ILE A 1 774 ? -0.345 -12.441 11.490 1.00 92.75 774 ILE A CA 1
ATOM 6079 C C . ILE A 1 774 ? -1.654 -11.748 11.123 1.00 92.75 774 ILE A C 1
ATOM 6081 O O . ILE A 1 774 ? -1.817 -10.552 11.344 1.00 92.75 774 ILE A O 1
ATOM 6085 N N . LYS A 1 775 ? -2.590 -12.524 10.573 1.00 91.94 775 LYS A N 1
ATOM 6086 C CA . LYS A 1 775 ? -3.974 -12.089 10.378 1.00 91.94 775 LYS A CA 1
ATOM 6087 C C . LYS A 1 775 ? -4.741 -12.252 11.686 1.00 91.94 775 LYS A C 1
ATOM 6089 O O . LYS A 1 775 ? -4.541 -13.238 12.396 1.00 91.94 775 LYS A O 1
ATOM 6094 N N . TYR A 1 776 ? -5.589 -11.284 11.994 1.00 95.62 776 TYR A N 1
ATOM 6095 C CA . TYR A 1 776 ? -6.376 -11.225 13.220 1.00 95.62 776 TYR A CA 1
ATOM 6096 C C . TYR A 1 776 ? -7.807 -10.787 12.908 1.00 95.62 776 TYR A C 1
ATOM 6098 O O . TYR A 1 776 ? -8.041 -10.093 11.924 1.00 95.62 776 TYR A O 1
ATOM 6106 N N . ASP A 1 777 ? -8.755 -11.185 13.753 1.00 96.31 777 ASP A N 1
ATOM 6107 C CA . ASP A 1 777 ? -10.181 -10.876 13.594 1.00 96.31 777 ASP A CA 1
ATOM 6108 C C . ASP A 1 777 ? -10.576 -9.547 14.243 1.00 96.31 777 ASP A C 1
ATOM 6110 O O . ASP A 1 777 ? -11.579 -8.944 13.875 1.00 96.31 777 ASP A O 1
ATOM 6114 N N . ALA A 1 778 ? -9.833 -9.119 15.266 1.00 94.62 778 ALA A N 1
ATOM 6115 C CA . ALA A 1 778 ? -10.111 -7.892 16.001 1.00 94.62 778 ALA A CA 1
ATOM 6116 C C . ALA A 1 778 ? -8.844 -7.329 16.650 1.00 94.62 778 ALA A C 1
ATOM 6118 O O . ALA A 1 778 ? -7.993 -8.091 17.123 1.00 94.62 778 ALA A O 1
ATOM 6119 N N . VAL A 1 779 ? -8.777 -5.997 16.725 1.00 96.69 779 VAL A N 1
ATOM 6120 C CA . VAL A 1 779 ? -7.870 -5.267 17.617 1.00 96.69 779 VAL A CA 1
ATOM 6121 C C . VAL A 1 779 ? -8.679 -4.757 18.798 1.00 96.69 779 VAL A C 1
ATOM 6123 O O . VAL A 1 779 ? -9.662 -4.044 18.608 1.00 96.69 779 VAL A O 1
ATOM 6126 N N . THR A 1 780 ? -8.275 -5.115 20.011 1.00 97.19 780 THR A N 1
ATOM 6127 C CA . THR A 1 780 ? -8.922 -4.660 21.245 1.00 97.19 780 THR A CA 1
ATOM 6128 C C . THR A 1 780 ? -7.910 -4.033 22.194 1.00 97.19 780 THR A C 1
ATOM 6130 O O . THR A 1 780 ? -6.696 -4.199 22.046 1.00 97.19 780 THR A O 1
ATOM 6133 N N . TYR A 1 781 ? -8.408 -3.294 23.179 1.00 97.00 781 TYR A N 1
ATOM 6134 C CA . TYR A 1 781 ? -7.589 -2.642 24.192 1.00 97.00 781 TYR A CA 1
ATOM 6135 C C . TYR A 1 781 ? -8.153 -2.951 25.571 1.00 97.00 781 TYR A C 1
ATOM 6137 O O . TYR A 1 781 ? -9.360 -2.839 25.798 1.00 97.00 781 TYR A O 1
ATOM 6145 N N . THR A 1 782 ? -7.291 -3.303 26.518 1.00 96.88 782 THR A N 1
ATOM 6146 C CA . THR A 1 782 ? -7.716 -3.546 27.901 1.00 96.88 782 THR A CA 1
ATOM 6147 C C . THR A 1 782 ? -8.318 -2.280 28.532 1.00 96.88 782 THR A C 1
ATOM 6149 O O . THR A 1 782 ? -9.248 -2.377 29.339 1.00 96.88 782 THR A O 1
ATOM 6152 N N . SER A 1 783 ? -7.887 -1.090 28.103 1.00 96.12 783 SER A N 1
ATOM 6153 C CA . SER A 1 783 ? -8.454 0.193 28.532 1.00 96.12 783 SER A CA 1
ATOM 6154 C C . SER A 1 783 ? -9.930 0.403 28.167 1.00 96.12 783 SER A C 1
ATOM 6156 O O . SER A 1 783 ? -10.639 1.097 28.903 1.00 96.12 783 SER A O 1
ATOM 6158 N N . ASP A 1 784 ? -10.447 -0.265 27.127 1.00 96.56 784 ASP A N 1
ATOM 6159 C CA . ASP A 1 784 ? -11.880 -0.229 26.782 1.00 96.56 784 ASP A CA 1
ATOM 6160 C C . ASP A 1 784 ? -12.741 -0.907 27.869 1.00 96.56 784 ASP A C 1
ATOM 6162 O O . ASP A 1 784 ? -13.927 -0.608 28.032 1.00 96.56 784 ASP A O 1
ATOM 6166 N N . TYR A 1 785 ? -12.133 -1.781 28.680 1.00 97.62 785 TYR A N 1
ATOM 6167 C CA . TYR A 1 785 ? -12.794 -2.523 29.752 1.00 97.62 785 TYR A CA 1
ATOM 6168 C C . TYR A 1 785 ? -12.642 -1.878 31.133 1.00 97.62 785 TYR A C 1
ATOM 6170 O O . TYR A 1 785 ? -13.210 -2.401 32.095 1.00 97.62 785 TYR A O 1
ATOM 6178 N N . PHE A 1 786 ? -11.941 -0.744 31.270 1.00 97.62 786 PHE A N 1
ATOM 6179 C CA . PHE A 1 786 ? -11.741 -0.085 32.569 1.00 97.62 786 PHE A CA 1
ATOM 6180 C C . PHE A 1 786 ? -13.034 0.164 33.360 1.00 97.62 786 PHE A C 1
ATOM 6182 O O . PHE A 1 786 ? -13.041 -0.182 34.542 1.00 97.62 786 PHE A O 1
ATOM 6189 N N . PRO A 1 787 ? -14.145 0.658 32.770 1.00 96.69 787 PRO A N 1
ATOM 6190 C CA . PRO A 1 787 ? -15.399 0.816 33.509 1.00 96.69 787 PRO A CA 1
ATOM 6191 C C . PRO A 1 787 ? -15.890 -0.494 34.142 1.00 96.69 787 PRO A C 1
ATOM 6193 O O . PRO A 1 787 ? -16.194 -0.535 35.333 1.00 96.69 787 PRO A O 1
ATOM 6196 N N . LYS A 1 788 ? -15.896 -1.584 33.363 1.00 97.50 788 LYS A N 1
ATOM 6197 C CA . LYS A 1 788 ? -16.356 -2.908 33.810 1.00 97.50 788 LYS A CA 1
ATOM 6198 C C . LYS A 1 788 ? -15.401 -3.529 34.832 1.00 97.50 788 LYS A C 1
ATOM 6200 O O . LYS A 1 788 ? -15.842 -4.162 35.787 1.00 97.50 788 LYS A O 1
ATOM 6205 N N . LEU A 1 789 ? -14.095 -3.324 34.664 1.00 97.94 789 LEU A N 1
ATOM 6206 C CA . LEU A 1 789 ? -13.075 -3.773 35.614 1.00 97.94 789 LEU A CA 1
ATOM 6207 C C . LEU A 1 789 ? -13.196 -3.047 36.963 1.00 97.94 789 LEU A C 1
ATOM 6209 O O . LEU A 1 789 ? -13.077 -3.681 38.012 1.00 97.94 789 LEU A O 1
ATOM 6213 N N . MET A 1 790 ? -13.487 -1.742 36.954 1.00 97.75 790 MET A N 1
ATOM 6214 C CA . MET A 1 790 ? -13.702 -0.956 38.174 1.00 97.75 790 MET A CA 1
ATOM 6215 C C . MET A 1 790 ? -14.991 -1.363 38.893 1.00 97.75 790 MET A C 1
ATOM 6217 O O . MET A 1 790 ? -14.999 -1.476 40.120 1.00 97.75 790 MET A O 1
ATOM 6221 N N . GLU A 1 791 ? -16.067 -1.622 38.146 1.00 97.50 791 GLU A N 1
ATOM 6222 C CA . GLU A 1 791 ? -17.311 -2.173 38.692 1.00 97.50 791 GLU A CA 1
ATOM 6223 C C . GLU A 1 791 ? -17.066 -3.537 39.351 1.00 97.50 791 GLU A C 1
ATOM 6225 O O . GLU A 1 791 ? -17.488 -3.764 40.489 1.00 97.50 791 GLU A O 1
ATOM 6230 N N . MET A 1 792 ? -16.313 -4.415 38.681 1.00 98.12 792 MET A N 1
ATOM 6231 C CA . MET A 1 792 ? -15.938 -5.720 39.222 1.00 98.12 792 MET A CA 1
ATOM 6232 C C . MET A 1 792 ? -15.103 -5.587 40.502 1.00 98.12 792 MET A C 1
ATOM 6234 O O . MET A 1 792 ? -15.401 -6.251 41.492 1.00 98.12 792 MET A O 1
ATOM 6238 N N . ALA A 1 793 ? -14.109 -4.693 40.537 1.00 97.62 793 ALA A N 1
ATOM 6239 C CA . ALA A 1 793 ? -13.336 -4.430 41.752 1.00 97.62 793 ALA A CA 1
ATOM 6240 C C . ALA A 1 793 ? -14.233 -3.955 42.910 1.00 97.62 793 ALA A C 1
ATOM 6242 O O . ALA A 1 793 ? -14.148 -4.493 44.015 1.00 97.62 793 ALA A O 1
ATOM 6243 N N . GLY A 1 794 ? -15.153 -3.021 42.649 1.00 97.25 794 GLY A N 1
ATOM 6244 C CA . GLY A 1 794 ? -16.134 -2.565 43.637 1.00 97.25 794 GLY A CA 1
ATOM 6245 C C . GLY A 1 794 ? -17.063 -3.683 44.126 1.00 97.25 794 GLY A C 1
ATOM 6246 O O . GLY A 1 794 ? -17.379 -3.749 45.314 1.00 97.25 794 GLY A O 1
ATOM 6247 N N . SER A 1 795 ? -17.473 -4.591 43.237 1.00 97.94 795 SER A N 1
ATOM 6248 C CA . SER A 1 795 ? -18.275 -5.772 43.583 1.00 97.94 795 SER A CA 1
ATOM 6249 C C . SER A 1 795 ? -17.507 -6.744 44.482 1.00 97.94 795 SER A C 1
ATOM 6251 O O . SER A 1 795 ? -18.037 -7.192 45.499 1.00 97.94 795 SER A O 1
ATOM 6253 N N . LEU A 1 796 ? -16.237 -7.021 44.173 1.00 98.06 796 LEU A N 1
ATOM 6254 C CA . LEU A 1 796 ? -15.388 -7.885 44.998 1.00 98.06 796 LEU A CA 1
ATOM 6255 C C . LEU A 1 796 ? -15.132 -7.288 46.387 1.00 98.06 796 LEU A C 1
ATOM 6257 O O . LEU A 1 796 ? -15.138 -8.033 47.366 1.00 98.06 796 LEU A O 1
ATOM 6261 N N . ILE A 1 797 ? -14.980 -5.962 46.496 1.00 98.12 797 ILE A N 1
ATOM 6262 C CA . ILE A 1 797 ? -14.882 -5.268 47.791 1.00 98.12 797 ILE A CA 1
ATOM 6263 C C . ILE A 1 797 ? -16.169 -5.465 48.607 1.00 98.12 797 ILE A C 1
ATOM 6265 O O . ILE A 1 797 ? -16.106 -5.870 49.765 1.00 98.12 797 ILE A O 1
ATOM 6269 N N . LYS A 1 798 ? -17.347 -5.264 47.997 1.00 97.81 798 LYS A N 1
ATOM 6270 C CA . LYS A 1 798 ? -18.650 -5.475 48.661 1.00 97.81 798 LYS A CA 1
ATOM 6271 C C . LYS A 1 798 ? -18.863 -6.915 49.128 1.00 97.81 798 LYS A C 1
ATOM 6273 O O . LYS A 1 798 ? -19.506 -7.139 50.145 1.00 97.81 798 LYS A O 1
ATOM 6278 N N . GLN A 1 799 ? -18.322 -7.884 48.394 1.00 97.31 799 GLN A N 1
ATOM 6279 C CA . GLN A 1 799 ? -18.374 -9.306 48.743 1.00 97.31 799 GLN A CA 1
ATOM 6280 C C . GLN A 1 799 ? -17.321 -9.715 49.790 1.00 97.31 799 GLN A C 1
ATOM 6282 O O . GLN A 1 799 ? -17.242 -10.892 50.135 1.00 97.31 799 GLN A O 1
ATOM 6287 N N . GLY A 1 800 ? -16.472 -8.791 50.258 1.00 96.06 800 GLY A N 1
ATOM 6288 C CA . GLY A 1 800 ? -15.370 -9.093 51.176 1.00 96.06 800 GLY A CA 1
ATOM 6289 C C . GLY A 1 800 ? -14.234 -9.907 50.546 1.00 96.06 800 GLY A C 1
ATOM 6290 O O . GLY A 1 800 ? -13.417 -10.475 51.264 1.00 96.06 800 GLY A O 1
ATOM 6291 N N . LYS A 1 801 ? -14.171 -9.978 49.210 1.00 97.44 801 LYS A N 1
ATOM 6292 C CA . LYS A 1 801 ? -13.144 -10.696 48.432 1.00 97.44 801 LYS A CA 1
ATOM 6293 C C . LYS A 1 801 ? -11.975 -9.804 48.003 1.00 97.44 801 LYS A C 1
ATOM 6295 O O . LYS A 1 801 ? -11.012 -10.289 47.413 1.00 97.44 801 LYS A O 1
ATOM 6300 N N . ALA A 1 802 ? -12.048 -8.506 48.267 1.00 98.00 802 ALA A N 1
ATOM 6301 C CA . ALA A 1 802 ? -10.968 -7.552 48.059 1.00 98.00 802 ALA A CA 1
ATOM 6302 C C . ALA A 1 802 ? -11.012 -6.474 49.147 1.00 98.00 802 ALA A C 1
ATOM 6304 O O . ALA A 1 802 ? -12.071 -6.209 49.715 1.00 98.00 802 ALA A O 1
ATOM 6305 N N . TYR A 1 803 ? -9.868 -5.862 49.433 1.00 98.25 803 TYR A N 1
ATOM 6306 C CA . TYR A 1 803 ? -9.732 -4.807 50.436 1.00 98.25 803 TYR A CA 1
ATOM 6307 C C . TYR A 1 803 ? -8.709 -3.759 49.978 1.00 98.25 803 TYR A C 1
ATOM 6309 O O . TYR A 1 803 ? -7.925 -4.004 49.057 1.00 98.25 803 TYR A O 1
ATOM 6317 N N . ILE A 1 804 ? -8.735 -2.580 50.597 1.00 98.06 804 ILE A N 1
ATOM 6318 C CA . ILE A 1 804 ? -7.802 -1.488 50.323 1.00 98.06 804 ILE A CA 1
ATOM 6319 C C . ILE A 1 804 ? -6.647 -1.553 51.317 1.00 98.06 804 ILE A C 1
ATOM 6321 O O . ILE A 1 804 ? -6.863 -1.652 52.520 1.00 98.06 804 ILE A O 1
ATOM 6325 N N . ASP A 1 805 ? -5.419 -1.490 50.815 1.00 97.44 805 ASP A N 1
ATOM 6326 C CA . ASP A 1 805 ? -4.201 -1.597 51.614 1.00 97.44 805 ASP A CA 1
ATOM 6327 C C . ASP A 1 805 ? -3.325 -0.360 51.408 1.00 97.44 805 ASP A C 1
ATOM 6329 O O . ASP A 1 805 ? -3.013 0.006 50.271 1.00 97.44 805 ASP A O 1
ATOM 6333 N N . ASP A 1 806 ? -2.935 0.273 52.513 1.00 95.94 806 ASP A N 1
ATOM 6334 C CA . ASP A 1 806 ? -2.039 1.433 52.554 1.00 95.94 806 ASP A CA 1
ATOM 6335 C C . ASP A 1 806 ? -0.648 1.097 53.111 1.00 95.94 806 ASP A C 1
ATOM 6337 O O . ASP A 1 806 ? 0.160 1.984 53.399 1.00 95.94 806 ASP A O 1
ATOM 6341 N N . THR A 1 807 ? -0.358 -0.196 53.278 1.00 95.44 807 THR A N 1
ATOM 6342 C CA . THR A 1 807 ? 0.936 -0.658 53.769 1.00 95.44 807 THR A CA 1
ATOM 6343 C C . THR A 1 807 ? 2.037 -0.277 52.774 1.00 95.44 807 THR A C 1
ATOM 6345 O O . THR A 1 807 ? 1.910 -0.567 51.578 1.00 95.44 807 THR A O 1
ATOM 6348 N N . PRO A 1 808 ? 3.155 0.327 53.224 1.00 94.25 808 PRO A N 1
ATOM 6349 C CA . PRO A 1 808 ? 4.260 0.673 52.339 1.00 94.25 808 PRO A CA 1
ATOM 6350 C C . PRO A 1 808 ? 4.760 -0.530 51.533 1.00 94.25 808 PRO A C 1
ATOM 6352 O O . PRO A 1 808 ? 4.901 -1.634 52.055 1.00 94.25 808 PRO A O 1
ATOM 6355 N N . LYS A 1 809 ? 5.086 -0.309 50.257 1.00 92.06 809 LYS A N 1
ATOM 6356 C CA . LYS A 1 809 ? 5.405 -1.369 49.284 1.00 92.06 809 LYS A CA 1
ATOM 6357 C C . LYS A 1 809 ? 6.439 -2.398 49.768 1.00 92.06 809 LYS A C 1
ATOM 6359 O O . LYS A 1 809 ? 6.232 -3.594 49.576 1.00 92.06 809 LYS A O 1
ATOM 6364 N N . GLU A 1 810 ? 7.545 -1.958 50.371 1.00 93.06 810 GLU A N 1
ATOM 6365 C CA . GLU A 1 810 ? 8.596 -2.874 50.849 1.00 93.06 810 GLU A CA 1
ATOM 6366 C C . GLU A 1 810 ? 8.136 -3.709 52.050 1.00 93.06 810 GLU A C 1
ATOM 6368 O O . GLU A 1 810 ? 8.427 -4.904 52.123 1.00 93.06 810 GLU A O 1
ATOM 6373 N N . GLN A 1 811 ? 7.345 -3.116 52.947 1.00 95.19 811 GLN A N 1
ATOM 6374 C CA . GLN A 1 811 ? 6.732 -3.837 54.058 1.00 95.19 811 GLN A CA 1
ATOM 6375 C C . GLN A 1 811 ? 5.703 -4.850 53.547 1.00 95.19 811 GLN A C 1
ATOM 6377 O O . GLN A 1 811 ? 5.791 -6.023 53.894 1.00 95.19 811 GLN A O 1
ATOM 6382 N N . MET A 1 812 ? 4.811 -4.439 52.643 1.00 95.06 812 MET A N 1
ATOM 6383 C CA . MET A 1 812 ? 3.826 -5.322 52.012 1.00 95.06 812 MET A CA 1
ATOM 6384 C C . MET A 1 812 ? 4.500 -6.511 51.313 1.00 95.06 812 MET A C 1
ATOM 6386 O O . MET A 1 812 ? 4.025 -7.645 51.388 1.00 95.06 812 MET A O 1
ATOM 6390 N N . ARG A 1 813 ? 5.636 -6.275 50.641 1.00 93.31 813 ARG A N 1
ATOM 6391 C CA . ARG A 1 813 ? 6.436 -7.336 50.021 1.00 93.31 813 ARG A CA 1
ATOM 6392 C C . ARG A 1 813 ? 6.971 -8.311 51.066 1.00 93.31 813 ARG A C 1
ATOM 6394 O O . ARG A 1 813 ? 6.874 -9.515 50.842 1.00 93.31 813 ARG A O 1
ATOM 6401 N N . LYS A 1 814 ? 7.522 -7.812 52.175 1.00 94.44 814 LYS A N 1
ATOM 6402 C CA . LYS A 1 814 ? 8.026 -8.645 53.274 1.00 94.44 814 LYS A CA 1
ATOM 6403 C C . LYS A 1 814 ? 6.904 -9.475 53.903 1.00 94.44 814 LYS A C 1
ATOM 6405 O O . LYS A 1 814 ? 6.999 -10.695 53.918 1.00 94.44 814 LYS A O 1
ATOM 6410 N N . GLU A 1 815 ? 5.810 -8.833 54.300 1.00 95.44 815 GLU A N 1
ATOM 6411 C CA . GLU A 1 815 ? 4.628 -9.488 54.873 1.00 95.44 815 GLU A CA 1
ATOM 6412 C C . GLU A 1 815 ? 4.087 -10.586 53.952 1.00 95.44 815 GLU A C 1
ATOM 6414 O O . GLU A 1 815 ? 3.838 -11.707 54.388 1.00 95.44 815 GLU A O 1
ATOM 6419 N N . ARG A 1 816 ? 4.002 -10.324 52.642 1.00 94.19 816 ARG A N 1
ATOM 6420 C CA . ARG A 1 816 ? 3.590 -11.329 51.651 1.00 94.19 816 ARG A CA 1
ATOM 6421 C C . ARG A 1 816 ? 4.551 -12.521 51.577 1.00 94.19 816 ARG A C 1
ATOM 6423 O O . ARG A 1 816 ? 4.105 -13.661 51.430 1.00 94.19 816 ARG A O 1
ATOM 6430 N N . MET A 1 817 ? 5.861 -12.286 51.658 1.00 91.38 817 MET A N 1
ATOM 6431 C CA . MET A 1 817 ? 6.866 -13.358 51.645 1.00 91.38 817 MET A CA 1
ATOM 6432 C C . MET A 1 817 ? 6.813 -14.208 52.918 1.00 91.38 817 MET A C 1
ATOM 6434 O O . MET A 1 817 ? 6.943 -15.430 52.821 1.00 91.38 817 MET A O 1
ATOM 6438 N N . ASP A 1 818 ? 6.527 -13.574 54.052 1.00 94.62 818 ASP A N 1
ATOM 6439 C CA . ASP A 1 818 ? 6.443 -14.203 55.373 1.00 94.62 818 ASP A CA 1
ATOM 6440 C C . ASP A 1 818 ? 5.044 -14.786 55.673 1.00 94.62 818 ASP A C 1
ATOM 6442 O O . ASP A 1 818 ? 4.873 -15.505 56.650 1.00 94.62 818 ASP A O 1
ATOM 6446 N N . GLY A 1 819 ? 4.043 -14.517 54.824 1.00 95.00 819 GLY A N 1
ATOM 6447 C CA . GLY A 1 819 ? 2.663 -14.986 55.009 1.00 95.00 819 GLY A CA 1
ATOM 6448 C C . GLY A 1 819 ? 1.891 -14.222 56.092 1.00 95.00 819 GLY A C 1
ATOM 6449 O O . GLY A 1 819 ? 0.932 -14.740 56.652 1.00 95.00 819 GLY A O 1
ATOM 6450 N N . ILE A 1 820 ? 2.303 -12.997 56.410 1.00 95.81 820 ILE A N 1
ATOM 6451 C CA . ILE A 1 820 ? 1.695 -12.157 57.447 1.00 95.81 820 ILE A CA 1
ATOM 6452 C C . ILE A 1 820 ? 0.540 -11.358 56.837 1.00 95.81 820 ILE A C 1
ATOM 6454 O O . ILE A 1 820 ? 0.722 -10.666 55.834 1.00 95.81 820 ILE A O 1
ATOM 6458 N N . GLU A 1 821 ? -0.652 -11.449 57.430 1.00 96.88 821 GLU A N 1
ATOM 6459 C CA . GLU A 1 821 ? -1.808 -10.657 56.999 1.00 96.88 821 GLU A CA 1
ATOM 6460 C C . GLU A 1 821 ? -1.565 -9.154 57.207 1.00 96.88 821 GLU A C 1
ATOM 6462 O O . GLU A 1 821 ? -1.082 -8.732 58.257 1.00 96.88 821 GLU A O 1
ATOM 6467 N N . SER A 1 822 ? -1.947 -8.338 56.219 1.00 95.75 822 SER A N 1
ATOM 6468 C CA . SER A 1 822 ? -1.907 -6.878 56.356 1.00 95.75 822 SER A CA 1
ATOM 6469 C C . SER A 1 822 ? -2.874 -6.412 57.444 1.00 95.75 822 SER A C 1
ATOM 6471 O O . SER A 1 822 ? -3.987 -6.932 57.568 1.00 95.75 822 SER A O 1
ATOM 6473 N N . ARG A 1 823 ? -2.503 -5.348 58.165 1.00 95.38 823 ARG A N 1
ATOM 6474 C CA . ARG A 1 823 ? -3.380 -4.675 59.140 1.00 95.38 823 ARG A CA 1
ATOM 6475 C C . ARG A 1 823 ? -4.724 -4.234 58.540 1.00 95.38 823 ARG A C 1
ATOM 6477 O O . ARG A 1 823 ? -5.708 -4.137 59.263 1.00 95.38 823 ARG A O 1
ATOM 6484 N N . CYS A 1 824 ? -4.768 -3.987 57.228 1.00 95.19 824 CYS A N 1
ATOM 6485 C CA . CYS A 1 824 ? -5.955 -3.527 56.504 1.00 95.19 824 CYS A CA 1
ATOM 6486 C C . CYS A 1 824 ? -6.849 -4.680 56.006 1.00 95.19 824 CYS A C 1
ATOM 6488 O O . CYS A 1 824 ? -7.955 -4.447 55.524 1.00 95.19 824 CYS A O 1
ATOM 6490 N N . ARG A 1 825 ? -6.405 -5.942 56.114 1.00 96.25 825 ARG A N 1
ATOM 6491 C CA . ARG A 1 825 ? -7.090 -7.109 55.522 1.00 96.25 825 ARG A CA 1
ATOM 6492 C C . ARG A 1 825 ? -8.506 -7.335 56.061 1.00 96.25 825 ARG A C 1
ATOM 6494 O O . ARG A 1 825 ? -9.363 -7.891 55.367 1.00 96.25 825 ARG A O 1
ATOM 6501 N N . ASN A 1 826 ? -8.741 -6.931 57.308 1.00 94.12 826 ASN A N 1
ATOM 6502 C CA . ASN A 1 826 ? -10.009 -7.100 58.020 1.00 94.12 826 ASN A CA 1
ATOM 6503 C C . ASN A 1 826 ? -10.757 -5.772 58.240 1.00 94.12 826 ASN A C 1
ATOM 6505 O O . ASN A 1 826 ? -11.652 -5.720 59.079 1.00 94.12 826 ASN A O 1
ATOM 6509 N N . SER A 1 827 ? -10.417 -4.718 57.484 1.00 94.19 827 SER A N 1
ATOM 6510 C CA . SER A 1 827 ? -11.204 -3.479 57.439 1.00 94.19 827 SER A CA 1
ATOM 6511 C C . SER A 1 827 ? -12.636 -3.739 56.967 1.00 94.19 827 SER A C 1
ATOM 6513 O O . SER A 1 827 ? -12.892 -4.654 56.177 1.00 94.19 827 SER A O 1
ATOM 6515 N N . THR A 1 828 ? -13.571 -2.919 57.442 1.00 95.75 828 THR A N 1
ATOM 6516 C CA . THR A 1 828 ? -14.996 -3.035 57.101 1.00 95.75 828 THR A CA 1
ATOM 6517 C C . THR A 1 828 ? -15.254 -2.725 55.622 1.00 95.75 828 THR A C 1
ATOM 6519 O O . THR A 1 828 ? -14.431 -2.111 54.933 1.00 95.75 828 THR A O 1
ATOM 6522 N N . VAL A 1 829 ? -16.398 -3.164 55.091 1.00 96.00 829 VAL A N 1
ATOM 6523 C CA . VAL A 1 829 ? -16.760 -2.912 53.684 1.00 96.00 829 VAL A CA 1
ATOM 6524 C C . VAL A 1 829 ? -16.920 -1.409 53.436 1.00 96.00 829 VAL A C 1
ATOM 6526 O O . VAL A 1 829 ? -16.479 -0.902 52.407 1.00 96.00 829 VAL A O 1
ATOM 6529 N N . GLU A 1 830 ? -17.487 -0.687 54.398 1.00 95.56 830 GLU A N 1
ATOM 6530 C CA . GLU A 1 830 ? -17.719 0.754 54.353 1.00 95.56 830 GLU A CA 1
ATOM 6531 C C . GLU A 1 830 ? -16.402 1.539 54.288 1.00 95.56 830 GLU A C 1
ATOM 6533 O O . GLU A 1 830 ? -16.251 2.421 53.438 1.00 95.56 830 GLU A O 1
ATOM 6538 N N . GLU A 1 831 ? -15.420 1.185 55.124 1.00 95.44 831 GLU A N 1
ATOM 6539 C CA . GLU A 1 831 ? -14.079 1.788 55.097 1.00 95.44 831 GLU A CA 1
ATOM 6540 C C . GLU A 1 831 ? -13.382 1.542 53.755 1.00 95.44 831 GLU A C 1
ATOM 6542 O O . GLU A 1 831 ? -12.838 2.471 53.151 1.00 95.44 831 GLU A O 1
ATOM 6547 N N . ASN A 1 832 ? -13.445 0.307 53.250 1.00 97.88 832 ASN A N 1
ATOM 6548 C CA . ASN A 1 832 ? -12.850 -0.053 51.966 1.00 97.88 832 ASN A CA 1
ATOM 6549 C C . ASN A 1 832 ? -13.502 0.697 50.796 1.00 97.88 832 ASN A C 1
ATOM 6551 O O . ASN A 1 832 ? -12.800 1.167 49.904 1.00 97.88 832 ASN A O 1
ATOM 6555 N N . LEU A 1 833 ? -14.830 0.847 50.785 1.00 97.38 833 LEU A N 1
ATOM 6556 C CA . LEU A 1 833 ? -15.538 1.602 49.746 1.00 97.38 833 LEU A CA 1
ATOM 6557 C C . LEU A 1 833 ? -15.234 3.104 49.807 1.00 97.38 833 LEU A C 1
ATOM 6559 O O . LEU A 1 833 ? -15.123 3.742 48.758 1.00 97.38 833 LEU A O 1
ATOM 6563 N N . SER A 1 834 ? -15.068 3.657 51.011 1.00 96.62 834 SER A N 1
ATOM 6564 C CA . SER A 1 834 ? -14.640 5.045 51.201 1.00 96.62 834 SER A CA 1
ATOM 6565 C C . SER A 1 834 ? -13.241 5.272 50.618 1.00 96.62 834 SER A C 1
ATOM 6567 O O . SER A 1 834 ? -13.054 6.138 49.764 1.00 96.62 834 SER A O 1
ATOM 6569 N N . LEU A 1 835 ? -12.271 4.420 50.971 1.00 97.25 835 LEU A N 1
ATOM 6570 C CA . LEU A 1 835 ? -10.910 4.504 50.431 1.00 97.25 835 LEU A CA 1
ATOM 6571 C C . LEU A 1 835 ? -10.848 4.201 48.928 1.00 97.25 835 LEU A C 1
ATOM 6573 O O . LEU A 1 835 ? -10.063 4.818 48.212 1.00 97.25 835 LEU A O 1
ATOM 6577 N N . TRP A 1 836 ? -11.695 3.305 48.416 1.00 97.88 836 TRP A N 1
ATOM 6578 C CA . TRP A 1 836 ? -11.810 3.074 46.977 1.00 97.88 836 TRP A CA 1
ATOM 6579 C C . TRP A 1 836 ? -12.243 4.345 46.240 1.00 97.88 836 TRP A C 1
ATOM 6581 O O . TRP A 1 836 ? -11.675 4.674 45.201 1.00 97.88 836 TRP A O 1
ATOM 6591 N N . LYS A 1 837 ? -13.192 5.108 46.796 1.00 97.12 837 LYS A N 1
ATOM 6592 C CA . LYS A 1 837 ? -13.608 6.401 46.236 1.00 97.12 837 LYS A CA 1
ATOM 6593 C C . LYS A 1 837 ? -12.460 7.417 46.231 1.00 97.12 837 LYS A C 1
ATOM 6595 O O . LYS A 1 837 ? -12.264 8.094 45.225 1.00 97.12 837 LYS A O 1
ATOM 6600 N N . GLU A 1 838 ? -11.673 7.478 47.306 1.00 97.38 838 GLU A N 1
ATOM 6601 C CA . GLU A 1 838 ? -10.461 8.309 47.381 1.00 97.38 838 GLU A CA 1
ATOM 6602 C C . GLU A 1 838 ? -9.431 7.923 46.306 1.00 97.38 838 GLU A C 1
ATOM 6604 O O . GLU A 1 838 ? -8.903 8.792 45.610 1.00 97.38 838 GLU A O 1
ATOM 6609 N N . MET A 1 839 ? -9.194 6.619 46.108 1.00 97.38 839 MET A N 1
ATOM 6610 C CA . MET A 1 839 ? -8.326 6.110 45.040 1.00 97.38 839 MET A CA 1
ATOM 6611 C C . MET A 1 839 ? -8.836 6.510 43.653 1.00 97.38 839 MET A C 1
ATOM 6613 O O . MET A 1 839 ? -8.069 7.049 42.860 1.00 97.38 839 MET A O 1
ATOM 6617 N N . VAL A 1 840 ? -10.123 6.285 43.357 1.00 96.88 840 VAL A N 1
ATOM 6618 C CA . VAL A 1 840 ? -10.743 6.628 42.061 1.00 96.88 840 VAL A CA 1
ATOM 6619 C C . VAL A 1 840 ? -10.616 8.120 41.751 1.00 96.88 840 VAL A C 1
ATOM 6621 O O . VAL A 1 840 ? -10.349 8.483 40.606 1.00 96.88 840 VAL A O 1
ATOM 6624 N N . ASN A 1 841 ? -10.750 8.968 42.771 1.00 95.50 841 ASN A N 1
ATOM 6625 C CA . ASN A 1 841 ? -10.579 10.415 42.656 1.00 95.50 841 ASN A CA 1
ATOM 6626 C C . ASN A 1 841 ? -9.104 10.853 42.581 1.00 95.50 841 ASN A C 1
ATOM 6628 O O . ASN A 1 841 ? -8.835 12.006 42.251 1.00 95.50 841 ASN A O 1
ATOM 6632 N N . GLY A 1 842 ? -8.151 9.963 42.874 1.00 94.38 842 GLY A N 1
ATOM 6633 C CA . GLY A 1 842 ? -6.720 10.262 42.862 1.00 94.38 842 GLY A CA 1
ATOM 6634 C C . GLY A 1 842 ? -6.292 11.264 43.934 1.00 94.38 842 GLY A C 1
ATOM 6635 O O . GLY A 1 842 ? -5.388 12.060 43.688 1.00 94.38 842 GLY A O 1
ATOM 6636 N N . THR A 1 843 ? -6.947 11.268 45.099 1.00 96.06 843 THR A N 1
ATOM 6637 C CA . THR A 1 843 ? -6.585 12.165 46.209 1.00 96.06 843 THR A CA 1
ATOM 6638 C C . THR A 1 843 ? -5.232 11.781 46.814 1.00 96.06 843 THR A C 1
ATOM 6640 O O . THR A 1 843 ? -4.742 10.669 46.612 1.00 96.06 843 THR A O 1
ATOM 6643 N N . GLU A 1 844 ? -4.625 12.668 47.612 1.00 94.25 844 GLU A N 1
ATOM 6644 C CA . GLU A 1 844 ? -3.377 12.357 48.332 1.00 94.25 844 G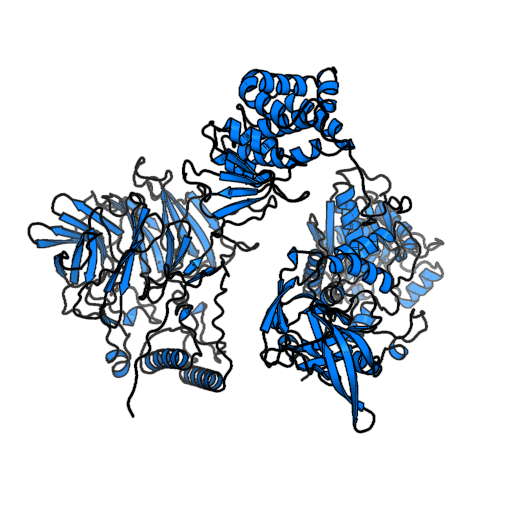LU A CA 1
ATOM 6645 C C . GLU A 1 844 ? -3.485 11.076 49.162 1.00 94.25 844 GLU A C 1
ATOM 6647 O O . GLU A 1 844 ? -2.551 10.273 49.195 1.00 94.25 844 GLU A O 1
ATOM 6652 N N . ARG A 1 845 ? -4.653 10.847 49.776 1.00 95.00 845 ARG A N 1
ATOM 6653 C CA . ARG A 1 845 ? -4.928 9.615 50.507 1.00 95.00 845 ARG A CA 1
ATOM 6654 C C . ARG A 1 845 ? -5.045 8.418 49.566 1.00 95.00 845 ARG A C 1
ATOM 6656 O O . ARG A 1 845 ? -4.414 7.396 49.819 1.00 95.00 845 ARG A O 1
ATOM 6663 N N . GLY A 1 846 ? -5.802 8.544 48.477 1.00 93.69 846 GLY A N 1
ATOM 6664 C CA . GLY A 1 846 ? -5.957 7.487 47.478 1.00 93.69 846 GLY A CA 1
ATOM 6665 C C . GLY A 1 846 ? -4.633 7.040 46.848 1.00 93.69 846 GLY A C 1
ATOM 6666 O O . GLY A 1 846 ? -4.420 5.848 46.634 1.00 93.69 846 GLY A O 1
ATOM 6667 N N . MET A 1 847 ? -3.701 7.969 46.618 1.00 94.62 847 MET A N 1
ATOM 6668 C CA . MET A 1 847 ? -2.382 7.673 46.044 1.00 94.62 847 MET A CA 1
ATOM 6669 C C . MET A 1 847 ? -1.490 6.797 46.935 1.00 94.62 847 MET A C 1
ATOM 6671 O O . MET A 1 847 ? -0.569 6.154 46.433 1.00 94.62 847 MET A O 1
ATOM 6675 N N . GLN A 1 848 ? -1.762 6.740 48.240 1.00 95.25 848 GLN A N 1
ATOM 6676 C CA . GLN A 1 848 ? -1.046 5.878 49.188 1.00 95.25 848 GLN A CA 1
ATOM 6677 C C . GLN A 1 848 ? -1.621 4.456 49.244 1.00 95.25 848 GLN A C 1
ATOM 6679 O O . GLN A 1 848 ? -1.048 3.589 49.902 1.00 95.25 848 GLN A O 1
ATOM 6684 N N . CYS A 1 849 ? -2.747 4.213 48.572 1.00 96.69 849 CYS A N 1
ATOM 6685 C CA . CYS A 1 849 ? -3.508 2.979 48.668 1.00 96.69 849 CYS A CA 1
ATOM 6686 C C . CYS A 1 849 ? -3.407 2.118 47.398 1.00 96.69 849 CYS A C 1
ATOM 6688 O O . CYS A 1 849 ? -3.169 2.591 46.282 1.00 96.69 849 CYS A O 1
ATOM 6690 N N . CYS A 1 850 ? -3.648 0.820 47.564 1.00 97.38 850 CYS A N 1
ATOM 6691 C CA . CYS A 1 850 ? -3.863 -0.130 46.478 1.00 97.38 850 CYS A CA 1
ATOM 6692 C C . CYS A 1 850 ? -5.032 -1.068 46.813 1.00 97.38 850 CYS A C 1
ATOM 6694 O O . CYS A 1 850 ? -5.346 -1.272 47.982 1.00 97.38 850 CYS A O 1
ATOM 6696 N N . VAL A 1 851 ? -5.668 -1.662 45.802 1.00 98.31 851 VAL A N 1
ATOM 6697 C CA . VAL A 1 851 ? -6.660 -2.729 46.028 1.00 98.31 851 VAL A CA 1
ATOM 6698 C C . VAL A 1 851 ? -5.926 -4.059 46.019 1.00 98.31 851 VAL A C 1
ATOM 6700 O O . VAL A 1 851 ? -5.189 -4.334 45.069 1.00 98.31 851 VAL A O 1
ATOM 6703 N N . ARG A 1 852 ? -6.158 -4.908 47.017 1.00 98.00 852 ARG A N 1
ATOM 6704 C CA . ARG A 1 852 ? -5.643 -6.280 47.074 1.00 98.00 852 ARG A CA 1
ATOM 6705 C C . ARG A 1 852 ? -6.787 -7.283 47.064 1.00 98.00 852 ARG A C 1
ATOM 6707 O O . ARG A 1 852 ? -7.828 -7.055 47.678 1.00 98.00 852 ARG A O 1
ATOM 6714 N N . GLY A 1 853 ? -6.594 -8.398 46.368 1.00 97.06 853 GLY A N 1
ATOM 6715 C CA . GLY A 1 853 ? -7.472 -9.556 46.496 1.00 97.06 853 GLY A CA 1
ATOM 6716 C C . GLY A 1 853 ? -7.339 -10.178 47.879 1.00 97.06 853 GLY A C 1
ATOM 6717 O O . GLY A 1 853 ? -6.233 -10.258 48.400 1.00 97.06 853 GLY A O 1
ATOM 6718 N N . LYS A 1 854 ? -8.447 -10.629 48.465 1.00 96.94 854 LYS A N 1
ATOM 6719 C CA . LYS A 1 854 ? -8.470 -11.382 49.722 1.00 96.94 854 LYS A CA 1
ATOM 6720 C C . LYS A 1 854 ? -8.495 -12.875 49.393 1.00 96.94 854 LYS A C 1
ATOM 6722 O O . LYS A 1 854 ? -9.554 -13.491 49.304 1.00 96.94 854 LYS A O 1
ATOM 6727 N N . LEU A 1 855 ? -7.311 -13.419 49.139 1.00 95.75 855 LEU A N 1
ATOM 6728 C CA . LEU A 1 855 ? -7.072 -14.815 48.791 1.00 95.75 855 LEU A CA 1
ATOM 6729 C C . LEU A 1 855 ? -6.559 -15.566 50.035 1.00 95.75 855 LEU A C 1
ATOM 6731 O O . LEU A 1 855 ? -7.215 -15.520 51.079 1.00 95.75 855 LEU A O 1
ATOM 6735 N N . ASP A 1 856 ? -5.424 -16.263 49.944 1.00 95.38 856 ASP A N 1
ATOM 6736 C CA . ASP A 1 856 ? -4.846 -17.030 51.049 1.00 95.38 856 ASP A CA 1
ATOM 6737 C C . ASP A 1 856 ? -3.387 -16.624 51.298 1.00 95.38 856 ASP A C 1
ATOM 6739 O O . ASP A 1 856 ? -2.492 -16.870 50.489 1.00 95.38 856 ASP A O 1
ATOM 6743 N N . MET A 1 857 ? -3.147 -15.993 52.449 1.00 96.19 857 MET A N 1
ATOM 6744 C CA . MET A 1 857 ? -1.817 -15.556 52.875 1.00 96.19 857 MET A CA 1
ATOM 6745 C C . MET A 1 857 ? -0.906 -16.715 53.305 1.00 96.19 857 MET A C 1
ATOM 6747 O O . MET A 1 857 ? 0.315 -16.546 53.286 1.00 96.19 857 MET A O 1
ATOM 6751 N N . GLN A 1 858 ? -1.468 -17.879 53.646 1.00 96.75 858 GLN A N 1
ATOM 6752 C CA . GLN A 1 858 ? -0.717 -19.079 54.028 1.00 96.75 858 GLN A CA 1
ATOM 6753 C C . GLN A 1 858 ? -0.399 -19.995 52.840 1.00 96.75 858 GLN A C 1
ATOM 6755 O O . GLN A 1 858 ? 0.351 -20.960 53.000 1.00 96.75 858 GLN A O 1
ATOM 6760 N N . ASP A 1 859 ? -0.909 -19.692 51.641 1.00 96.00 859 ASP A N 1
ATOM 6761 C CA . ASP A 1 859 ? -0.728 -20.557 50.477 1.00 96.00 859 ASP A CA 1
ATOM 6762 C C . ASP A 1 859 ? 0.774 -20.744 50.153 1.00 96.00 859 ASP A C 1
ATOM 6764 O O . ASP A 1 859 ? 1.549 -19.768 50.164 1.00 96.00 859 ASP A O 1
ATOM 6768 N N . PRO A 1 860 ? 1.238 -21.979 49.880 1.00 93.25 860 PRO A N 1
ATOM 6769 C CA . PRO A 1 860 ? 2.620 -22.223 49.469 1.00 93.25 860 PRO A CA 1
ATOM 6770 C C . PRO A 1 860 ? 2.975 -21.503 48.157 1.00 93.25 860 PRO A C 1
ATOM 6772 O O . PRO A 1 860 ? 4.117 -21.070 47.975 1.00 93.25 860 PRO A O 1
ATOM 6775 N N . ASN A 1 861 ? 2.004 -21.309 47.262 1.00 94.06 861 ASN A N 1
ATOM 6776 C CA . ASN A 1 861 ? 2.143 -20.483 46.076 1.00 94.06 861 ASN A CA 1
ATOM 6777 C C . ASN A 1 861 ? 1.974 -19.002 46.435 1.00 94.06 861 ASN A C 1
ATOM 6779 O O . ASN A 1 861 ? 0.876 -18.456 46.546 1.00 94.06 861 ASN A O 1
ATOM 6783 N N . LYS A 1 862 ? 3.106 -18.301 46.510 1.00 93.88 862 LYS A N 1
ATOM 6784 C CA . LYS A 1 862 ? 3.171 -16.874 46.865 1.00 93.88 862 LYS A CA 1
ATOM 6785 C C . LYS A 1 862 ? 2.349 -15.970 45.938 1.00 93.88 862 LYS A C 1
ATOM 6787 O O . LYS A 1 862 ? 2.000 -14.857 46.335 1.00 93.88 862 LYS A O 1
ATOM 6792 N N . SER A 1 863 ? 2.018 -16.407 44.718 1.00 93.81 863 SER A N 1
ATOM 6793 C CA . SER A 1 863 ? 1.138 -15.648 43.818 1.00 93.81 863 SER A CA 1
ATOM 6794 C C . SER A 1 863 ? -0.285 -15.487 44.378 1.00 93.81 863 SER A C 1
ATOM 6796 O O . SER A 1 863 ? -0.891 -14.436 44.168 1.00 93.81 863 SER A O 1
ATOM 6798 N N . LEU A 1 864 ? -0.764 -16.457 45.166 1.00 95.62 864 LEU A N 1
ATOM 6799 C CA . LEU A 1 864 ? -2.085 -16.468 45.802 1.00 95.62 864 LEU A CA 1
ATOM 6800 C C . LEU A 1 864 ? -2.140 -15.687 47.120 1.00 95.62 864 LEU A C 1
ATOM 6802 O O . LEU A 1 864 ? -3.216 -15.524 47.681 1.00 95.62 864 LEU A O 1
ATOM 6806 N N . ARG A 1 865 ? -1.013 -15.144 47.586 1.00 96.62 865 ARG A N 1
ATOM 6807 C CA . ARG A 1 865 ? -0.958 -14.321 48.799 1.00 96.62 865 ARG A CA 1
ATOM 6808 C C . ARG A 1 865 ? -1.353 -12.890 48.486 1.00 96.62 865 ARG A C 1
ATOM 6810 O O . ARG A 1 865 ? -0.500 -12.091 48.084 1.00 96.62 865 ARG A O 1
ATOM 6817 N N . ASP A 1 866 ? -2.648 -12.628 48.617 1.00 97.00 866 ASP A N 1
ATOM 6818 C CA . ASP A 1 866 ? -3.336 -11.343 48.470 1.00 97.00 866 ASP A CA 1
ATOM 6819 C C . ASP A 1 866 ? -2.685 -10.407 47.430 1.00 97.00 866 ASP A C 1
ATOM 6821 O O . ASP A 1 866 ? -2.038 -9.412 47.787 1.00 97.00 866 ASP A O 1
ATOM 6825 N N . PRO A 1 867 ? -2.759 -10.745 46.130 1.00 96.25 867 PRO A N 1
ATOM 6826 C CA . PRO A 1 867 ? -2.129 -9.964 45.075 1.00 96.25 867 PRO A CA 1
ATOM 6827 C C . PRO A 1 867 ? -2.799 -8.601 44.886 1.00 96.25 867 PRO A C 1
ATOM 6829 O O . PRO A 1 867 ? -3.989 -8.427 45.137 1.00 96.25 867 PRO A O 1
ATOM 6832 N N . VAL A 1 868 ? -2.028 -7.631 44.394 1.00 97.25 868 VAL A N 1
ATOM 6833 C CA . VAL A 1 868 ? -2.538 -6.293 44.069 1.00 97.25 868 VAL A CA 1
ATOM 6834 C C . VAL A 1 868 ? -3.378 -6.360 42.793 1.00 97.25 868 VAL A C 1
ATOM 6836 O O . VAL A 1 868 ? -2.897 -6.822 41.759 1.00 97.25 868 VAL A O 1
ATOM 6839 N N . TYR A 1 869 ? -4.609 -5.861 42.858 1.00 97.88 869 TYR A N 1
ATOM 6840 C CA . TYR A 1 869 ? -5.552 -5.765 41.743 1.00 97.88 869 TYR A CA 1
ATOM 6841 C C . TYR A 1 869 ? -5.572 -4.386 41.091 1.00 97.88 869 TYR A C 1
ATOM 6843 O O . TYR A 1 869 ? -5.656 -4.304 39.872 1.00 97.88 869 TYR A O 1
ATOM 6851 N N . TYR A 1 870 ? -5.450 -3.312 41.872 1.00 98.06 870 TYR A N 1
ATOM 6852 C CA . TYR A 1 870 ? -5.441 -1.936 41.369 1.00 98.06 870 TYR A CA 1
ATOM 6853 C C . TYR A 1 870 ? -4.398 -1.089 42.083 1.00 98.06 870 TYR A C 1
ATOM 6855 O O . TYR A 1 870 ? -4.165 -1.245 43.282 1.00 98.06 870 TYR A O 1
ATOM 6863 N N . ARG A 1 871 ? -3.821 -0.143 41.343 1.00 95.44 871 ARG A N 1
ATOM 6864 C CA . ARG A 1 871 ? -2.904 0.885 41.849 1.00 95.44 871 ARG A CA 1
ATOM 6865 C C . ARG A 1 871 ? -3.372 2.269 41.416 1.00 95.44 871 ARG A C 1
ATOM 6867 O O . ARG A 1 871 ? -3.953 2.405 40.340 1.00 95.44 871 ARG A O 1
ATOM 6874 N N . CYS A 1 872 ? -3.077 3.280 42.223 1.00 94.50 872 CYS A N 1
ATOM 6875 C CA . CYS A 1 872 ? -3.274 4.671 41.838 1.00 94.50 872 CYS A CA 1
ATOM 6876 C C . CYS A 1 872 ? -2.089 5.154 40.982 1.00 94.50 872 CYS A C 1
ATOM 6878 O O . CYS A 1 872 ? -0.934 4.882 41.309 1.00 94.50 872 CYS A O 1
ATOM 6880 N N . ASN A 1 873 ? -2.368 5.848 39.881 1.00 93.00 873 ASN A N 1
ATOM 6881 C CA . ASN A 1 873 ? -1.383 6.556 39.064 1.00 93.00 873 ASN A CA 1
ATOM 6882 C C . ASN A 1 873 ? -2.072 7.774 38.435 1.00 93.00 873 ASN A C 1
ATOM 6884 O O . ASN A 1 873 ? -3.156 7.645 37.875 1.00 93.00 873 ASN A O 1
ATOM 6888 N N . ILE A 1 874 ? -1.477 8.957 38.559 1.00 92.25 874 ILE A N 1
ATOM 6889 C CA . ILE A 1 874 ? -2.068 10.203 38.052 1.00 92.25 874 ILE A CA 1
ATOM 6890 C C . ILE A 1 874 ? -1.650 10.530 36.618 1.00 92.25 874 ILE A C 1
ATOM 6892 O O . ILE A 1 874 ? -2.263 11.416 36.013 1.00 92.25 874 ILE A O 1
ATOM 6896 N N . ASP A 1 875 ? -0.662 9.808 36.083 1.00 93.06 875 ASP A N 1
ATOM 6897 C CA . ASP A 1 875 ? -0.176 9.979 34.720 1.00 93.06 875 ASP A CA 1
ATOM 6898 C C . ASP A 1 875 ? -1.312 9.767 33.701 1.00 93.06 875 ASP A C 1
ATOM 6900 O O . ASP A 1 875 ? -2.157 8.876 33.876 1.00 93.06 875 ASP A O 1
ATOM 6904 N N . PRO A 1 876 ? -1.356 10.576 32.627 1.00 92.19 876 PRO A N 1
ATOM 6905 C CA . PRO A 1 876 ? -2.360 10.432 31.583 1.00 92.19 876 PRO A CA 1
ATOM 6906 C C . PRO A 1 876 ? -2.142 9.143 30.783 1.00 92.19 876 PRO A C 1
ATOM 6908 O O . PRO A 1 876 ? -1.025 8.811 30.395 1.00 92.19 876 PRO A O 1
ATOM 6911 N N . HIS A 1 877 ? -3.230 8.437 30.485 1.00 94.69 877 HIS A N 1
ATOM 6912 C CA . HIS A 1 877 ? -3.217 7.272 29.607 1.00 94.69 877 HIS A CA 1
ATOM 6913 C C . HIS A 1 877 ? -3.153 7.690 28.134 1.00 94.69 877 HIS A C 1
ATOM 6915 O O . HIS A 1 877 ? -3.874 8.596 27.719 1.00 94.69 877 HIS A O 1
ATOM 6921 N N . HIS A 1 878 ? -2.380 6.980 27.310 1.00 91.06 878 HIS A N 1
ATOM 6922 C CA . HIS A 1 878 ? -2.175 7.336 25.897 1.00 91.06 878 HIS A CA 1
ATOM 6923 C C . HIS A 1 878 ? -3.468 7.367 25.045 1.00 91.06 878 HIS A C 1
ATOM 6925 O O . HIS A 1 878 ? -3.543 8.118 24.076 1.00 91.06 878 HIS A O 1
ATOM 6931 N N . ARG A 1 879 ? -4.491 6.580 25.420 1.00 93.38 879 ARG A N 1
ATOM 6932 C CA . ARG A 1 879 ? -5.827 6.551 24.775 1.00 93.38 879 ARG A CA 1
ATOM 6933 C C . ARG A 1 879 ? -6.916 7.331 25.508 1.00 93.38 879 ARG A C 1
ATOM 6935 O O . ARG A 1 879 ? -7.637 8.106 24.896 1.00 93.38 879 ARG A O 1
ATOM 6942 N N . VAL A 1 880 ? -7.068 7.102 26.813 1.00 93.12 880 VAL A N 1
ATOM 6943 C CA . VAL A 1 880 ? -8.190 7.642 27.606 1.00 93.12 880 VAL A CA 1
ATOM 6944 C C . VAL A 1 880 ? -7.818 8.905 28.392 1.00 93.12 880 VAL A C 1
ATOM 6946 O O . VAL A 1 880 ? -8.608 9.390 29.205 1.00 93.12 880 VAL A O 1
ATOM 6949 N N . GLY A 1 881 ? -6.620 9.448 28.154 1.00 92.94 881 GLY A N 1
ATOM 6950 C CA . GLY A 1 881 ? -6.121 10.669 28.772 1.00 92.94 881 GLY A CA 1
ATOM 6951 C C . GLY A 1 881 ? -6.133 10.599 30.297 1.00 92.94 881 GLY A C 1
ATOM 6952 O O . GLY A 1 881 ? -5.847 9.571 30.907 1.00 92.94 881 GLY A O 1
ATOM 6953 N N . SER A 1 882 ? -6.505 11.707 30.928 1.00 94.25 882 SER A N 1
ATOM 6954 C CA . SER A 1 882 ? -6.528 11.854 32.388 1.00 94.25 882 SER A CA 1
ATOM 6955 C C . SER A 1 882 ? -7.788 11.298 33.067 1.00 94.25 882 SER A C 1
ATOM 6957 O O . SER A 1 882 ? -7.953 11.533 34.266 1.00 94.25 882 SER A O 1
ATOM 6959 N N . LYS A 1 883 ? -8.669 10.597 32.333 1.00 95.75 883 LYS A N 1
ATOM 6960 C CA . LYS A 1 883 ? -10.005 10.175 32.797 1.00 95.75 883 LYS A CA 1
ATOM 6961 C C . LYS A 1 883 ? -9.975 9.279 34.038 1.00 95.75 883 LYS A C 1
ATOM 6963 O O . LYS A 1 883 ? -10.861 9.391 34.878 1.00 95.75 883 LYS A O 1
ATOM 6968 N N . TYR A 1 884 ? -8.979 8.403 34.153 1.00 95.94 884 TYR A N 1
ATOM 6969 C CA . TYR A 1 884 ? -8.846 7.474 35.275 1.00 95.94 884 TYR A CA 1
ATOM 6970 C C . TYR A 1 884 ? -7.592 7.787 36.091 1.00 95.94 884 TYR A C 1
ATOM 6972 O O . TYR A 1 884 ? -6.570 8.192 35.539 1.00 95.94 884 TYR A O 1
ATOM 6980 N N . LYS A 1 885 ? -7.685 7.595 37.413 1.00 95.94 885 LYS A N 1
ATOM 6981 C CA . LYS A 1 885 ? -6.561 7.705 38.365 1.00 95.94 885 LYS A CA 1
ATOM 6982 C C . LYS A 1 885 ? -6.170 6.371 38.988 1.00 95.94 885 LYS A C 1
ATOM 6984 O O . LYS A 1 885 ? -5.173 6.276 39.695 1.00 95.94 885 LYS A O 1
ATOM 6989 N N . VAL A 1 886 ? -6.936 5.324 38.698 1.00 96.75 886 VAL A N 1
ATOM 6990 C CA . VAL A 1 886 ? -6.683 3.955 39.138 1.00 96.75 886 VAL A CA 1
ATOM 6991 C C . VAL A 1 886 ? -6.569 3.057 37.924 1.00 96.75 886 VAL A C 1
ATOM 6993 O O . VAL A 1 886 ? -7.390 3.127 37.012 1.00 96.75 886 VAL A O 1
ATOM 6996 N N . TYR A 1 887 ? -5.558 2.198 37.929 1.00 97.19 887 TYR A N 1
ATOM 6997 C CA . TYR A 1 887 ? -5.286 1.283 36.830 1.00 97.19 887 TYR A CA 1
ATOM 6998 C C . TYR A 1 887 ? -5.180 -0.146 37.360 1.00 97.19 887 TYR A C 1
ATOM 7000 O O . TYR A 1 887 ? -4.521 -0.364 38.391 1.00 97.19 887 TYR A O 1
ATOM 7008 N N . PRO A 1 888 ? -5.833 -1.117 36.697 1.00 97.69 888 PRO A N 1
ATOM 7009 C CA . PRO A 1 888 ? -5.768 -2.505 37.110 1.00 97.69 888 PRO A CA 1
ATOM 7010 C C . PRO A 1 888 ? -4.366 -3.065 36.858 1.00 97.69 888 PRO A C 1
ATOM 7012 O O . PRO A 1 888 ? -3.636 -2.613 35.976 1.00 97.69 888 PRO A O 1
ATOM 7015 N N . THR A 1 889 ? -3.970 -4.068 37.630 1.00 95.88 889 THR A N 1
ATOM 7016 C CA . THR A 1 889 ? -2.768 -4.851 37.339 1.00 95.88 889 THR A CA 1
ATOM 7017 C C . THR A 1 889 ? -3.057 -5.876 36.244 1.00 95.88 889 THR A C 1
ATOM 7019 O O . THR A 1 889 ? -4.198 -6.300 36.057 1.00 95.88 889 THR A O 1
ATOM 7022 N N . TYR A 1 890 ? -2.007 -6.328 35.551 1.00 92.38 890 TYR A N 1
ATOM 7023 C CA . TYR A 1 890 ? -2.108 -7.401 34.557 1.00 92.38 890 TYR A CA 1
ATOM 7024 C C . TYR A 1 890 ? -2.791 -8.657 35.123 1.00 92.38 890 TYR A C 1
ATOM 7026 O O . TYR A 1 890 ? -3.662 -9.233 34.473 1.00 92.38 890 TYR A O 1
ATOM 7034 N N . ASP A 1 891 ? -2.447 -9.052 36.355 1.00 93.94 891 ASP A N 1
ATOM 7035 C CA . ASP A 1 891 ? -2.997 -10.257 36.987 1.00 93.94 891 ASP A CA 1
ATOM 7036 C C . ASP A 1 891 ? -4.515 -10.154 37.233 1.00 93.94 891 ASP A C 1
ATOM 7038 O O . ASP A 1 891 ? -5.197 -11.174 37.206 1.00 93.94 891 ASP A O 1
ATOM 7042 N N . PHE A 1 892 ? -5.052 -8.943 37.430 1.00 97.00 892 PHE A N 1
ATOM 7043 C CA . PHE A 1 892 ? -6.489 -8.707 37.604 1.00 97.00 892 PHE A CA 1
ATOM 7044 C C . PHE A 1 892 ? -7.221 -8.497 36.274 1.00 97.00 892 PHE A C 1
ATOM 7046 O O . PHE A 1 892 ? -8.280 -9.082 36.052 1.00 97.00 892 PHE A O 1
ATOM 7053 N N . ALA A 1 893 ? -6.659 -7.685 35.373 1.00 97.38 893 ALA A N 1
ATOM 7054 C CA . ALA A 1 893 ? -7.302 -7.340 34.108 1.00 97.38 893 ALA A CA 1
ATOM 7055 C C . ALA A 1 893 ? -7.330 -8.514 33.123 1.00 97.38 893 ALA A C 1
ATOM 7057 O O . ALA A 1 893 ? -8.363 -8.794 32.517 1.00 97.38 893 ALA A O 1
ATOM 7058 N N . CYS A 1 894 ? -6.210 -9.225 32.975 1.00 96.06 894 CYS A N 1
ATOM 7059 C CA . CYS A 1 894 ? -6.052 -10.220 31.922 1.00 96.06 894 CYS A CA 1
ATOM 7060 C C . CYS A 1 894 ? -7.074 -11.380 32.007 1.00 96.06 894 CYS A C 1
ATOM 7062 O O . CYS A 1 894 ? -7.676 -11.686 30.978 1.00 96.06 894 CYS A O 1
ATOM 7064 N N . PRO A 1 895 ? -7.348 -12.005 33.178 1.00 96.75 895 PRO A N 1
ATOM 7065 C CA . PRO A 1 895 ? -8.404 -13.017 33.277 1.00 96.75 895 PRO A CA 1
ATOM 7066 C C . PRO A 1 895 ? -9.794 -12.483 32.938 1.00 96.75 895 PRO A C 1
ATOM 7068 O O . PRO A 1 895 ? -10.533 -13.121 32.190 1.00 96.75 895 PRO A O 1
ATOM 7071 N N . PHE A 1 896 ? -10.137 -11.298 33.440 1.00 97.81 896 PHE A N 1
ATOM 7072 C CA . PHE A 1 896 ? -11.439 -10.686 33.198 1.00 97.81 896 PHE A CA 1
ATOM 7073 C C . PHE A 1 896 ? -11.683 -10.433 31.704 1.00 97.81 896 PHE A C 1
ATOM 7075 O O . PHE A 1 896 ? -12.720 -10.824 31.167 1.00 97.81 896 PHE A O 1
ATOM 7082 N N . VAL A 1 897 ? -10.709 -9.825 31.019 1.00 97.81 897 VAL A N 1
ATOM 7083 C CA . VAL A 1 897 ? -10.833 -9.488 29.596 1.00 97.81 897 VAL A CA 1
ATOM 7084 C C . VAL A 1 897 ? -10.785 -10.743 28.721 1.00 97.81 897 VAL A C 1
ATOM 7086 O O . VAL A 1 897 ? -11.626 -10.883 27.838 1.00 97.81 897 VAL A O 1
ATOM 7089 N N . ASP A 1 898 ? -9.903 -11.710 29.013 1.00 97.94 898 ASP A N 1
ATOM 7090 C CA . ASP A 1 898 ? -9.884 -13.004 28.310 1.00 97.94 898 ASP A CA 1
ATOM 7091 C C . ASP A 1 898 ? -11.262 -13.700 28.377 1.00 97.94 898 ASP A C 1
ATOM 7093 O O . ASP A 1 898 ? -11.763 -14.224 27.375 1.00 97.94 898 ASP A O 1
ATOM 7097 N N . ALA A 1 899 ? -11.913 -13.694 29.545 1.00 97.19 899 ALA A N 1
ATOM 7098 C CA . ALA A 1 899 ? -13.230 -14.302 29.702 1.00 97.19 899 ALA A CA 1
ATOM 7099 C C . ALA A 1 899 ? -14.305 -13.589 28.864 1.00 97.19 899 ALA A C 1
ATOM 7101 O O . ALA A 1 899 ? -15.053 -14.277 28.155 1.00 97.19 899 ALA A O 1
ATOM 7102 N N . LEU A 1 900 ? -14.355 -12.250 28.916 1.00 96.62 900 LEU A N 1
ATOM 7103 C CA . LEU A 1 900 ? -15.340 -11.424 28.205 1.00 96.62 900 LEU A CA 1
ATOM 7104 C C . LEU A 1 900 ? -15.168 -11.433 26.684 1.00 96.62 900 LEU A C 1
ATOM 7106 O O . LEU A 1 900 ? -16.163 -11.459 25.967 1.00 96.62 900 LEU A O 1
ATOM 7110 N N . GLU A 1 901 ? -13.933 -11.464 26.189 1.00 96.56 901 GLU A N 1
ATOM 7111 C CA . GLU A 1 901 ? -13.635 -11.517 24.751 1.00 96.56 901 GLU A CA 1
ATOM 7112 C C . GLU A 1 901 ? -13.907 -12.891 24.127 1.00 96.56 901 GLU A C 1
ATOM 7114 O O . GLU A 1 901 ? -13.746 -13.081 22.923 1.00 96.56 901 GLU A O 1
ATOM 7119 N N . GLY A 1 902 ? -14.311 -13.876 24.931 1.00 96.12 902 GLY A N 1
ATOM 7120 C CA . GLY A 1 902 ? -14.550 -15.226 24.435 1.00 96.12 902 GLY A CA 1
ATOM 7121 C C . GLY A 1 902 ? -13.266 -16.027 24.200 1.00 96.12 902 GLY A C 1
ATOM 7122 O O . GLY A 1 902 ? -13.338 -17.098 23.602 1.00 96.12 902 GLY A O 1
ATOM 7123 N N . VAL A 1 903 ? -12.106 -15.581 24.711 1.00 97.75 903 VAL A N 1
ATOM 7124 C CA . VAL A 1 903 ? -10.840 -16.327 24.609 1.00 97.75 903 VAL A CA 1
ATOM 7125 C C . VAL A 1 903 ? -11.023 -17.709 25.217 1.00 97.75 903 VAL A C 1
ATOM 7127 O O . VAL A 1 903 ? -11.344 -17.852 26.394 1.00 97.75 903 VAL A O 1
ATOM 7130 N N . THR A 1 904 ? -10.812 -18.747 24.422 1.00 96.81 904 THR A N 1
ATOM 7131 C CA . THR A 1 904 ? -10.902 -20.144 24.870 1.00 96.81 904 THR A CA 1
ATOM 7132 C C . THR A 1 904 ? -9.576 -20.642 25.421 1.00 96.81 904 THR A C 1
ATOM 7134 O O . THR A 1 904 ? -9.567 -21.324 26.441 1.00 96.81 904 THR A O 1
ATOM 7137 N N . HIS A 1 905 ? -8.477 -20.252 24.765 1.00 96.38 905 HIS A N 1
ATOM 7138 C CA . HIS A 1 905 ? -7.125 -20.680 25.084 1.00 96.38 905 HIS A CA 1
ATOM 7139 C C . HIS A 1 905 ? -6.212 -19.457 25.195 1.00 96.38 905 HIS A C 1
ATOM 7141 O O . HIS A 1 905 ? -5.919 -18.774 24.211 1.00 96.38 905 HIS A O 1
ATOM 7147 N N . ALA A 1 906 ? -5.758 -19.176 26.410 1.00 95.69 906 ALA A N 1
ATOM 7148 C CA . ALA A 1 906 ? -4.814 -18.118 26.713 1.00 95.69 906 ALA A CA 1
ATOM 7149 C C . ALA A 1 906 ? -3.384 -18.665 26.617 1.00 95.69 906 ALA A C 1
ATOM 7151 O O . ALA A 1 906 ? -2.884 -19.319 27.533 1.00 95.69 906 ALA A O 1
ATOM 7152 N N . LEU A 1 907 ? -2.704 -18.384 25.505 1.00 92.88 907 LEU A N 1
ATOM 7153 C CA . LEU A 1 907 ? -1.302 -18.754 25.325 1.00 92.88 907 LEU A CA 1
ATOM 7154 C C . LEU A 1 907 ? -0.387 -17.847 26.151 1.00 92.88 907 LEU A C 1
ATOM 7156 O O . LEU A 1 907 ? -0.452 -16.620 26.017 1.00 92.88 907 LEU A O 1
ATOM 7160 N N . ARG A 1 908 ? 0.474 -18.435 26.986 1.00 89.88 908 ARG A N 1
ATOM 7161 C CA . ARG A 1 908 ? 1.403 -17.709 27.869 1.00 89.88 908 ARG A CA 1
ATOM 7162 C C . ARG A 1 908 ? 2.766 -18.388 27.938 1.00 89.88 908 ARG A C 1
ATOM 7164 O O . ARG A 1 908 ? 2.879 -19.601 27.780 1.00 89.88 908 ARG A O 1
ATOM 7171 N N . SER A 1 909 ? 3.812 -17.607 28.180 1.00 88.12 909 SER A N 1
ATOM 7172 C CA . SER A 1 909 ? 5.144 -18.152 28.435 1.00 88.12 909 SER A CA 1
ATOM 7173 C C . SER A 1 909 ? 5.193 -18.874 29.788 1.00 88.12 909 SER A C 1
ATOM 7175 O O . SER A 1 909 ? 4.517 -18.482 30.739 1.00 88.12 909 SER A O 1
ATOM 7177 N N . SER A 1 910 ? 6.039 -19.901 29.901 1.00 86.56 910 SER A N 1
ATOM 7178 C CA . SER A 1 910 ? 6.215 -20.695 31.128 1.00 86.56 910 SER A CA 1
ATOM 7179 C C . SER A 1 910 ? 6.752 -19.904 32.331 1.00 86.56 910 SER A C 1
ATOM 7181 O O . SER A 1 910 ? 6.686 -20.386 33.455 1.00 86.56 910 SER A O 1
ATOM 7183 N N . GLU A 1 911 ? 7.219 -18.666 32.141 1.00 82.75 911 GLU A N 1
ATOM 7184 C CA . GLU A 1 911 ? 7.610 -17.765 33.240 1.00 82.75 911 GLU A CA 1
ATOM 7185 C C . GLU A 1 911 ? 6.422 -17.330 34.120 1.00 82.75 911 GLU A C 1
ATOM 7187 O O . GLU A 1 911 ? 6.616 -16.877 35.246 1.00 82.75 911 GLU A O 1
ATOM 7192 N N . TYR A 1 912 ? 5.191 -17.490 33.625 1.00 85.75 912 TYR A N 1
ATOM 7193 C CA . TYR A 1 912 ? 3.963 -17.197 34.364 1.00 85.75 912 TYR A CA 1
ATOM 7194 C C . TYR A 1 912 ? 3.365 -18.426 35.059 1.00 85.75 912 TYR A C 1
ATOM 7196 O O . TYR A 1 912 ? 2.274 -18.306 35.611 1.00 85.75 912 TYR A O 1
ATOM 7204 N N . HIS A 1 913 ? 4.050 -19.577 35.060 1.00 89.75 913 HIS A N 1
ATOM 7205 C CA . HIS A 1 913 ? 3.501 -20.851 35.539 1.00 89.75 913 HIS A CA 1
ATOM 7206 C C . HIS A 1 913 ? 2.865 -20.751 36.931 1.00 89.75 913 HIS A C 1
ATOM 7208 O O . HIS A 1 913 ? 1.691 -21.082 37.109 1.00 89.75 913 HIS A O 1
ATOM 7214 N N . ASP A 1 914 ? 3.599 -20.186 37.894 1.00 88.19 914 ASP A N 1
ATOM 7215 C CA . ASP A 1 914 ? 3.118 -20.017 39.269 1.00 88.19 914 ASP A CA 1
ATOM 7216 C C . ASP A 1 914 ? 1.853 -19.145 39.344 1.00 88.19 914 ASP A C 1
ATOM 7218 O O . ASP A 1 914 ? 1.030 -19.320 40.241 1.00 88.19 914 ASP A O 1
ATOM 7222 N N . ARG A 1 915 ? 1.648 -18.232 38.384 1.00 93.44 915 ARG A N 1
ATOM 7223 C CA . ARG A 1 915 ? 0.480 -17.337 38.323 1.00 93.44 915 ARG A CA 1
ATOM 7224 C C . ARG A 1 915 ? -0.746 -17.966 37.669 1.00 93.44 915 ARG A C 1
ATOM 7226 O O . ARG A 1 915 ? -1.815 -17.361 37.698 1.00 93.44 915 ARG A O 1
ATOM 7233 N N . ASN A 1 916 ? -0.647 -19.168 37.109 1.00 94.38 916 ASN A N 1
ATOM 7234 C CA . ASN A 1 916 ? -1.810 -19.838 36.525 1.00 94.38 916 ASN A CA 1
ATOM 7235 C C . ASN A 1 916 ? -2.873 -20.130 37.597 1.00 94.38 916 ASN A C 1
ATOM 7237 O O . ASN A 1 916 ? -4.059 -19.906 37.368 1.00 94.38 916 ASN A O 1
ATOM 7241 N N . ALA A 1 917 ? -2.452 -20.555 38.795 1.00 94.94 917 ALA A N 1
ATOM 7242 C CA . ALA A 1 917 ? -3.362 -20.774 39.921 1.00 94.94 917 ALA A CA 1
ATOM 7243 C C . ALA A 1 917 ? -4.074 -19.475 40.336 1.00 94.94 917 ALA A C 1
ATOM 7245 O O . ALA A 1 917 ? -5.289 -19.464 40.530 1.00 94.94 917 ALA A O 1
ATOM 7246 N N . GLN A 1 918 ? -3.327 -18.367 40.387 1.00 95.94 918 GLN A N 1
ATOM 7247 C CA . GLN A 1 918 ? -3.868 -17.031 40.632 1.00 95.94 918 GLN A CA 1
ATOM 7248 C C . GLN A 1 918 ? -4.894 -16.626 39.565 1.00 95.94 918 GLN A C 1
ATOM 7250 O O . GLN A 1 918 ? -5.982 -16.182 39.917 1.00 95.94 918 GLN A O 1
ATOM 7255 N N . TYR A 1 919 ? -4.597 -16.830 38.282 1.00 96.94 919 TYR A N 1
ATOM 7256 C CA . TYR A 1 919 ? -5.511 -16.522 37.180 1.00 96.94 919 TYR A CA 1
ATOM 7257 C C . TYR A 1 919 ? -6.860 -17.246 37.321 1.00 96.94 919 TYR A C 1
ATOM 7259 O O . TYR A 1 919 ? -7.916 -16.619 37.232 1.00 96.94 919 TYR A O 1
ATOM 7267 N N . TYR A 1 920 ? -6.836 -18.555 37.599 1.00 96.75 920 TYR A N 1
ATOM 7268 C CA . TYR A 1 920 ? -8.061 -19.338 37.791 1.00 96.75 920 TYR A CA 1
ATOM 7269 C C . TYR A 1 920 ? -8.835 -18.922 39.039 1.00 96.75 920 TYR A C 1
ATOM 7271 O O . TYR A 1 920 ? -10.063 -18.842 38.995 1.00 96.75 920 TYR A O 1
ATOM 7279 N N . ARG A 1 921 ? -8.132 -18.629 40.139 1.00 96.06 921 ARG A N 1
ATOM 7280 C CA . ARG A 1 921 ? -8.772 -18.176 41.374 1.00 96.06 921 ARG A CA 1
ATOM 7281 C C . ARG A 1 921 ? -9.471 -16.828 41.186 1.00 96.06 921 ARG A C 1
ATOM 7283 O O . ARG A 1 921 ? -10.608 -16.676 41.615 1.00 96.06 921 ARG A O 1
ATOM 7290 N N . ILE A 1 922 ? -8.837 -15.891 40.482 1.00 96.62 922 ILE A N 1
ATOM 7291 C CA . ILE A 1 922 ? -9.429 -14.586 40.165 1.00 96.62 922 ILE A CA 1
ATOM 7292 C C . ILE A 1 922 ? -10.690 -14.751 39.301 1.00 96.62 922 ILE A C 1
ATOM 7294 O O . ILE A 1 922 ? -11.721 -14.167 39.627 1.00 96.62 922 ILE A O 1
ATOM 7298 N N . LEU A 1 923 ? -10.655 -15.589 38.255 1.00 96.81 923 LEU A N 1
ATOM 7299 C CA . LEU A 1 923 ? -11.844 -15.891 37.440 1.00 96.81 923 LEU A CA 1
ATOM 7300 C C . LEU A 1 923 ? -12.998 -16.456 38.272 1.00 96.81 923 LEU A C 1
ATOM 7302 O O . LEU A 1 923 ? -14.145 -16.048 38.093 1.00 96.81 923 LEU A O 1
ATOM 7306 N N . GLN A 1 924 ? -12.690 -17.379 39.185 1.00 96.69 924 GLN A N 1
ATOM 7307 C CA . GLN A 1 924 ? -13.676 -17.975 40.080 1.00 96.69 924 GLN A CA 1
ATOM 7308 C C . GLN A 1 924 ? -14.296 -16.925 41.007 1.00 96.69 924 GLN A C 1
ATOM 7310 O O . GLN A 1 924 ? -15.519 -16.870 41.135 1.00 96.69 924 GLN A O 1
ATOM 7315 N N . ASP A 1 925 ? -13.475 -16.072 41.623 1.00 96.50 925 ASP A N 1
ATOM 7316 C CA . ASP A 1 925 ? -13.952 -15.033 42.537 1.00 96.50 925 ASP A CA 1
ATOM 7317 C C . ASP A 1 925 ? -14.837 -14.002 41.820 1.00 96.50 925 ASP A C 1
ATOM 7319 O O . ASP A 1 925 ? -15.827 -13.555 42.409 1.00 96.50 925 ASP A O 1
ATOM 7323 N N . MET A 1 926 ? -14.529 -13.699 40.551 1.00 97.00 926 MET A N 1
ATOM 7324 C CA . MET A 1 926 ? -15.326 -12.859 39.643 1.00 97.00 926 MET A CA 1
ATOM 7325 C C . MET A 1 926 ? -16.595 -13.547 39.106 1.00 97.00 926 MET A C 1
ATOM 7327 O O . MET A 1 926 ? -17.436 -12.876 38.511 1.00 97.00 926 MET A O 1
ATOM 7331 N N . GLY A 1 927 ? -16.745 -14.866 39.282 1.00 96.12 927 GLY A N 1
ATOM 7332 C CA . GLY A 1 927 ? -17.869 -15.640 38.741 1.00 96.12 927 GLY A CA 1
ATOM 7333 C C . GLY A 1 927 ? -17.844 -15.796 37.216 1.00 96.12 927 GLY A C 1
ATOM 7334 O O . GLY A 1 927 ? -18.899 -15.902 36.592 1.00 96.12 927 GLY A O 1
ATOM 7335 N N . LEU A 1 928 ? -16.659 -15.776 36.600 1.00 96.69 928 LEU A N 1
ATOM 7336 C CA . LEU A 1 928 ? -16.486 -15.806 35.148 1.00 96.69 928 LEU A CA 1
ATOM 7337 C C . LEU A 1 928 ? -16.138 -17.201 34.616 1.00 96.69 928 LEU A C 1
ATOM 7339 O O . LEU A 1 928 ? -15.627 -18.075 35.318 1.00 96.69 928 LEU A O 1
ATOM 7343 N N . ARG A 1 929 ? -16.397 -17.388 33.318 1.00 95.38 929 ARG A N 1
ATOM 7344 C CA . ARG A 1 929 ? -16.018 -18.581 32.553 1.00 95.38 929 ARG A CA 1
ATOM 7345 C C . ARG A 1 929 ? -14.521 -18.865 32.696 1.00 95.38 929 ARG A C 1
ATOM 7347 O O . ARG A 1 929 ? -13.690 -17.980 32.509 1.00 95.38 929 ARG A O 1
ATOM 7354 N N . ARG A 1 930 ? -14.181 -20.139 32.896 1.00 94.19 930 ARG A N 1
ATOM 7355 C CA . ARG A 1 930 ? -12.797 -20.619 32.835 1.00 94.19 930 ARG A CA 1
ATOM 7356 C C . ARG A 1 930 ? -12.228 -20.504 31.413 1.00 94.19 930 ARG A C 1
ATOM 7358 O O . ARG A 1 930 ? -12.868 -20.913 30.443 1.00 94.19 930 ARG A O 1
ATOM 7365 N N . VAL A 1 931 ? -11.016 -19.966 31.312 1.00 96.06 931 VAL A N 1
ATOM 7366 C CA . VAL A 1 931 ? -10.215 -19.878 30.082 1.00 96.06 931 VAL A CA 1
ATOM 7367 C C . VAL A 1 931 ? -9.025 -20.816 30.234 1.00 96.06 931 VAL A C 1
ATOM 7369 O O . VAL A 1 931 ? -8.303 -20.706 31.220 1.00 96.06 931 VAL A O 1
ATOM 7372 N N . GLU A 1 932 ? -8.815 -21.737 29.296 1.00 95.31 932 GLU A N 1
ATOM 7373 C CA . GLU A 1 932 ? -7.722 -22.707 29.401 1.00 95.31 932 GLU A CA 1
ATOM 7374 C C . GLU A 1 932 ? -6.377 -22.040 29.101 1.00 95.31 932 GLU A C 1
ATOM 7376 O O . GLU A 1 932 ? -6.229 -21.324 28.113 1.00 95.31 932 GLU A O 1
ATOM 7381 N N . ILE A 1 933 ? -5.372 -22.259 29.948 1.00 93.69 933 ILE A N 1
ATOM 7382 C CA . ILE A 1 933 ? -4.027 -21.716 29.731 1.00 93.69 933 ILE A CA 1
ATOM 7383 C C . ILE A 1 933 ? -3.182 -22.737 28.976 1.00 93.69 933 ILE A C 1
ATOM 7385 O O . ILE A 1 933 ? -3.011 -23.871 29.423 1.00 93.69 933 ILE A O 1
ATOM 7389 N N . TYR A 1 934 ? -2.592 -22.302 27.864 1.00 91.19 934 TYR A N 1
ATOM 7390 C CA . TYR A 1 934 ? -1.597 -23.078 27.133 1.00 91.19 934 TYR A CA 1
ATOM 7391 C C . TYR A 1 934 ? -0.211 -22.460 27.318 1.00 91.19 934 TYR A C 1
ATOM 7393 O O . TYR A 1 934 ? 0.033 -21.312 26.941 1.00 91.19 934 TYR A O 1
ATOM 7401 N N . GLU A 1 935 ? 0.712 -23.222 27.896 1.00 89.50 935 GLU A N 1
ATOM 7402 C CA . GLU A 1 935 ? 2.049 -22.733 28.229 1.00 89.50 935 GLU A CA 1
ATOM 7403 C C . GLU A 1 935 ? 3.081 -23.100 27.166 1.00 89.50 935 GLU A C 1
ATOM 7405 O O . GLU A 1 935 ? 3.148 -24.249 26.730 1.00 89.50 935 GLU A O 1
ATOM 7410 N N . PHE A 1 936 ? 3.950 -22.153 26.815 1.00 86.75 936 PHE A N 1
ATOM 7411 C CA . PHE A 1 936 ? 5.080 -22.384 25.916 1.00 86.75 936 PHE A CA 1
ATOM 7412 C C . PHE A 1 936 ? 6.392 -21.845 26.498 1.00 86.75 936 PHE A C 1
ATOM 7414 O O . PHE A 1 936 ? 6.414 -20.882 27.261 1.00 86.75 936 PHE A O 1
ATOM 7421 N N . SER A 1 937 ? 7.525 -22.440 26.124 1.00 84.75 937 SER A N 1
ATOM 7422 C CA . SER A 1 937 ? 8.841 -21.946 26.547 1.00 84.75 937 SER A CA 1
ATOM 7423 C C . SER A 1 937 ? 9.159 -20.566 25.964 1.00 84.75 937 SER A C 1
ATOM 7425 O O . SER A 1 937 ? 9.008 -20.324 24.760 1.00 84.75 937 SER A O 1
ATOM 7427 N N . ARG A 1 938 ? 9.682 -19.662 26.798 1.00 83.50 938 ARG A N 1
ATOM 7428 C CA . ARG A 1 938 ? 10.237 -18.384 26.334 1.00 83.50 938 ARG A CA 1
ATOM 7429 C C . ARG A 1 938 ? 11.431 -18.630 25.402 1.00 83.50 938 ARG A C 1
ATOM 7431 O O . ARG A 1 938 ? 12.300 -19.444 25.704 1.00 83.50 938 ARG A O 1
ATOM 7438 N N . LEU A 1 939 ? 11.479 -17.920 24.273 1.00 86.19 939 LEU A N 1
ATOM 7439 C CA . LEU A 1 939 ? 12.603 -17.993 23.338 1.00 86.19 939 LEU A CA 1
ATOM 7440 C C . LEU A 1 939 ? 13.764 -17.133 23.841 1.00 86.19 939 LEU A C 1
ATOM 7442 O O . LEU A 1 939 ? 13.595 -15.928 24.008 1.00 86.19 939 LEU A O 1
ATOM 7446 N N . ASN A 1 940 ? 14.935 -17.743 24.017 1.00 87.50 940 ASN A N 1
ATOM 7447 C CA . ASN A 1 940 ? 16.190 -17.057 24.307 1.00 87.50 940 ASN A CA 1
ATOM 7448 C C . ASN A 1 940 ? 17.224 -17.419 23.237 1.00 87.50 940 ASN A C 1
ATOM 7450 O O . ASN A 1 940 ? 17.347 -18.588 22.872 1.00 87.50 940 ASN A O 1
ATOM 7454 N N . MET A 1 941 ? 17.970 -16.426 22.754 1.00 91.00 941 MET A N 1
ATOM 7455 C CA . MET A 1 941 ? 19.013 -16.599 21.739 1.00 91.00 941 MET A CA 1
ATOM 7456 C C . MET A 1 941 ? 20.388 -16.336 22.354 1.00 91.00 941 MET A C 1
ATOM 7458 O O . MET A 1 941 ? 20.530 -15.453 23.201 1.00 91.00 941 MET A O 1
ATOM 7462 N N . VAL A 1 942 ? 21.402 -17.072 21.908 1.00 92.81 942 VAL A N 1
ATOM 7463 C CA . VAL A 1 942 ? 22.800 -16.808 22.274 1.00 92.81 942 VAL A CA 1
ATOM 7464 C C . VAL A 1 942 ? 23.225 -15.391 21.874 1.00 92.81 942 VAL A C 1
ATOM 7466 O O . VAL A 1 942 ? 22.715 -14.835 20.896 1.00 92.81 942 VAL A O 1
ATOM 7469 N N . TYR A 1 943 ? 24.145 -14.791 22.632 1.00 93.12 943 TYR A N 1
ATOM 7470 C CA . TYR A 1 943 ? 24.703 -13.452 22.374 1.00 93.12 943 TYR A CA 1
ATOM 7471 C C . TYR A 1 943 ? 23.652 -12.327 22.255 1.00 93.12 943 TYR A C 1
ATOM 7473 O O . TYR A 1 943 ? 23.907 -11.281 21.657 1.00 93.12 943 TYR A O 1
ATOM 7481 N N . THR A 1 944 ? 22.442 -12.536 22.789 1.00 92.06 944 THR A N 1
ATOM 7482 C CA . THR A 1 944 ? 21.285 -11.662 22.546 1.00 92.06 944 THR A CA 1
ATOM 7483 C C . THR A 1 944 ? 20.595 -11.268 23.839 1.00 92.06 944 THR A C 1
ATOM 7485 O O . THR A 1 944 ? 20.321 -12.097 24.703 1.00 92.06 944 THR A O 1
ATOM 7488 N N . LEU A 1 945 ? 20.228 -9.993 23.934 1.00 89.56 945 LEU A N 1
ATOM 7489 C CA . LEU A 1 945 ? 19.407 -9.457 25.012 1.00 89.56 945 LEU A CA 1
ATOM 7490 C C . LEU A 1 945 ? 17.987 -9.203 24.503 1.00 89.56 945 LEU A C 1
ATOM 7492 O O . LEU A 1 945 ? 17.800 -8.509 23.513 1.00 89.56 945 LEU A O 1
ATOM 7496 N N . LEU A 1 946 ? 16.981 -9.731 25.204 1.00 89.19 946 LEU A N 1
ATOM 7497 C CA . LEU A 1 946 ? 15.561 -9.492 24.892 1.00 89.19 946 LEU A CA 1
ATOM 7498 C C . LEU A 1 946 ? 14.877 -8.559 25.902 1.00 89.19 946 LEU A C 1
ATOM 7500 O O . LEU A 1 946 ? 13.703 -8.238 25.773 1.00 89.19 946 LEU A O 1
ATOM 7504 N N . SER A 1 947 ? 15.593 -8.118 26.938 1.00 86.44 947 SER A N 1
ATOM 7505 C CA . SER A 1 947 ? 15.046 -7.175 27.915 1.00 86.44 947 SE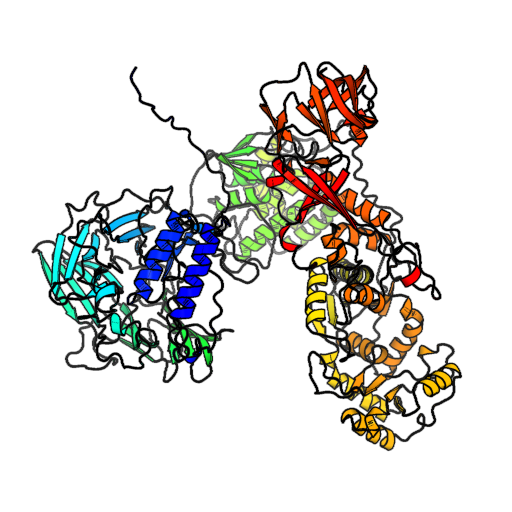R A CA 1
ATOM 7506 C C . SER A 1 947 ? 14.827 -5.807 27.266 1.00 86.44 947 SER A C 1
ATOM 7508 O O . SER A 1 947 ? 15.801 -5.171 26.861 1.00 86.44 947 SER A O 1
ATOM 7510 N N . LYS A 1 948 ? 13.576 -5.319 27.243 1.00 84.25 948 LYS A N 1
ATOM 7511 C CA . LYS A 1 948 ? 13.225 -3.981 26.722 1.00 84.25 948 LYS A CA 1
ATOM 7512 C C . LYS A 1 948 ? 14.090 -2.873 27.335 1.00 84.25 948 LYS A C 1
ATOM 7514 O O . LYS A 1 948 ? 14.586 -2.023 26.608 1.00 84.25 948 LYS A O 1
ATOM 7519 N N . ARG A 1 949 ? 14.358 -2.928 28.649 1.00 85.25 949 ARG A N 1
ATOM 7520 C CA . ARG A 1 949 ? 15.230 -1.963 29.350 1.00 85.25 949 ARG A CA 1
ATOM 7521 C C . ARG A 1 949 ? 16.658 -1.965 28.797 1.00 85.25 949 ARG A C 1
ATOM 7523 O O . ARG A 1 949 ? 17.225 -0.902 28.576 1.00 85.25 949 ARG A O 1
ATOM 7530 N N . LYS A 1 950 ? 17.239 -3.151 28.581 1.00 89.56 950 LYS A N 1
ATOM 7531 C CA . LYS A 1 950 ? 18.605 -3.276 28.046 1.00 89.56 950 LYS A CA 1
ATOM 7532 C C . LYS A 1 950 ? 18.661 -2.870 26.567 1.00 89.56 950 LYS A C 1
ATOM 7534 O O . LYS A 1 950 ? 19.595 -2.189 26.173 1.00 89.56 950 LYS A O 1
ATOM 7539 N N . LEU A 1 951 ? 17.652 -3.218 25.764 1.00 90.69 951 LEU A N 1
ATOM 7540 C CA . LEU A 1 951 ? 17.560 -2.789 24.361 1.00 90.69 951 LEU A CA 1
ATOM 7541 C C . LEU A 1 951 ? 17.415 -1.266 24.233 1.00 90.69 951 LEU A C 1
ATOM 7543 O O . LEU A 1 951 ? 18.131 -0.652 23.447 1.00 90.69 951 LEU A O 1
ATOM 7547 N N . LEU A 1 952 ? 16.572 -0.647 25.065 1.00 87.94 952 LEU A N 1
ATOM 7548 C CA . LEU A 1 952 ? 16.428 0.808 25.126 1.00 87.94 952 LEU A CA 1
ATOM 7549 C C . LEU A 1 952 ? 17.763 1.496 25.450 1.00 87.94 952 LEU A C 1
ATOM 7551 O O . LEU A 1 952 ? 18.078 2.516 24.845 1.00 87.94 952 LEU A O 1
ATOM 7555 N N . TRP A 1 953 ? 18.579 0.914 26.338 1.00 91.94 953 TRP A N 1
ATOM 7556 C CA . TRP A 1 953 ? 19.909 1.443 26.653 1.00 91.94 953 TRP A CA 1
ATOM 7557 C C . TRP A 1 953 ? 20.817 1.521 25.414 1.00 91.94 953 TRP A C 1
ATOM 7559 O O . TRP A 1 953 ? 21.471 2.544 25.219 1.00 91.94 953 TRP A O 1
ATOM 7569 N N . PHE A 1 954 ? 20.830 0.500 24.545 1.00 92.69 954 PHE A N 1
ATOM 7570 C CA . PHE A 1 954 ? 21.631 0.523 23.308 1.00 92.69 954 PHE A CA 1
ATOM 7571 C C . PHE A 1 954 ? 21.209 1.656 22.361 1.00 92.69 954 PHE A C 1
ATOM 7573 O O . PHE A 1 954 ? 22.076 2.292 21.759 1.00 92.69 954 PHE A O 1
ATOM 7580 N N . VAL A 1 955 ? 19.900 1.917 22.256 1.00 88.94 955 VAL A N 1
ATOM 7581 C CA . VAL A 1 955 ? 19.344 3.010 21.441 1.00 88.94 955 VAL A CA 1
ATOM 7582 C C . VAL A 1 955 ? 19.707 4.368 22.048 1.00 88.94 955 VAL A C 1
ATOM 7584 O O . VAL A 1 955 ? 20.290 5.213 21.375 1.00 88.94 955 VAL A O 1
ATOM 7587 N N . GLN A 1 956 ? 19.443 4.565 23.343 1.00 87.88 956 GLN A N 1
ATOM 7588 C CA . GLN A 1 956 ? 19.711 5.829 24.043 1.00 87.88 956 GLN A CA 1
ATOM 7589 C C . GLN A 1 956 ? 21.201 6.199 24.056 1.00 87.88 956 GLN A C 1
ATOM 7591 O O . GLN A 1 956 ? 21.547 7.370 23.934 1.00 87.88 956 GLN A O 1
ATOM 7596 N N . ASN A 1 957 ? 22.088 5.205 24.147 1.00 91.19 957 ASN A N 1
ATOM 7597 C CA . ASN A 1 957 ? 23.540 5.406 24.133 1.00 91.19 957 ASN A CA 1
ATOM 7598 C C . ASN A 1 957 ? 24.140 5.373 22.717 1.00 91.19 957 ASN A C 1
ATOM 7600 O O . ASN A 1 957 ? 25.363 5.291 22.579 1.00 91.19 957 ASN A O 1
ATOM 7604 N N . LYS A 1 958 ? 23.300 5.412 21.669 1.00 89.88 958 LYS A N 1
ATOM 7605 C CA . LYS A 1 958 ? 23.706 5.452 20.252 1.00 89.88 958 LYS A CA 1
ATOM 7606 C C . LYS A 1 958 ? 24.708 4.354 19.868 1.00 89.88 958 LYS A C 1
ATOM 7608 O O . LYS A 1 958 ? 25.581 4.549 19.024 1.00 89.88 958 LYS A O 1
ATOM 7613 N N . LYS A 1 959 ? 24.614 3.184 20.511 1.00 90.06 959 LYS A N 1
ATOM 7614 C CA . LYS A 1 959 ? 25.410 1.992 20.161 1.00 90.06 959 LYS A CA 1
ATOM 7615 C C . LYS A 1 959 ? 24.818 1.258 18.953 1.00 90.06 959 LYS A C 1
ATOM 7617 O O . LYS A 1 959 ? 25.523 0.513 18.268 1.00 90.06 959 LYS A O 1
ATOM 7622 N N . VAL A 1 960 ? 23.544 1.521 18.678 1.00 90.81 960 VAL A N 1
ATOM 7623 C CA . VAL A 1 960 ? 22.818 1.158 17.461 1.00 90.81 960 VAL A CA 1
ATOM 7624 C C . VAL A 1 960 ? 22.149 2.387 16.850 1.00 90.81 960 VAL A C 1
ATOM 7626 O O . VAL A 1 960 ? 22.061 3.417 17.516 1.00 90.81 960 VAL A O 1
ATOM 7629 N N . GLU A 1 961 ? 21.702 2.287 15.598 1.00 86.56 961 GLU A N 1
ATOM 7630 C CA . GLU A 1 961 ? 21.000 3.385 14.913 1.00 86.56 961 GLU A CA 1
ATOM 7631 C C . GLU A 1 961 ? 19.648 3.696 15.553 1.00 86.56 961 GLU A C 1
ATOM 7633 O O . GLU A 1 961 ? 19.371 4.836 15.913 1.00 86.56 961 GLU A O 1
ATOM 7638 N N . ASP A 1 962 ? 18.811 2.668 15.670 1.00 88.06 962 ASP A N 1
ATOM 7639 C CA . ASP A 1 962 ? 17.441 2.731 16.161 1.00 88.06 962 ASP A CA 1
ATOM 7640 C C . ASP A 1 962 ? 16.930 1.306 16.455 1.00 88.06 962 ASP A C 1
ATOM 7642 O O . ASP A 1 962 ? 17.680 0.326 16.438 1.00 88.06 962 ASP A O 1
ATOM 7646 N N . TRP A 1 963 ? 15.631 1.169 16.720 1.00 87.50 963 TRP A N 1
ATOM 7647 C CA . TRP A 1 963 ? 14.983 -0.122 16.962 1.00 87.50 963 TRP A CA 1
ATOM 7648 C C . TRP A 1 963 ? 14.936 -1.048 15.741 1.00 87.50 963 TRP A C 1
ATOM 7650 O O . TRP A 1 963 ? 14.680 -2.242 15.895 1.00 87.50 963 TRP A O 1
ATOM 7660 N N . THR A 1 964 ? 15.181 -0.526 14.542 1.00 89.44 964 THR A N 1
ATOM 7661 C CA . THR A 1 964 ? 15.209 -1.271 13.279 1.00 89.44 964 THR A CA 1
ATOM 7662 C C . THR A 1 964 ? 16.623 -1.691 12.880 1.00 89.44 964 THR A C 1
ATOM 7664 O O . THR A 1 964 ? 16.798 -2.258 11.802 1.00 89.44 964 THR A O 1
ATOM 7667 N N . ASP A 1 965 ? 17.637 -1.412 13.705 1.00 92.38 965 ASP A N 1
ATOM 7668 C CA . ASP A 1 965 ? 19.030 -1.763 13.430 1.00 92.38 965 ASP A CA 1
ATOM 7669 C C . ASP A 1 965 ? 19.174 -3.271 13.120 1.00 92.38 965 ASP A C 1
ATOM 7671 O O . ASP A 1 965 ? 18.653 -4.104 13.866 1.00 92.38 965 ASP A O 1
ATOM 7675 N N . PRO A 1 966 ? 19.891 -3.675 12.053 1.00 92.94 966 PRO A N 1
ATOM 7676 C CA . PRO A 1 966 ? 20.064 -5.086 11.692 1.00 92.94 966 PRO A CA 1
ATOM 7677 C C . PRO A 1 966 ? 20.691 -5.967 12.785 1.00 92.94 966 PRO A C 1
ATOM 7679 O O . PRO A 1 966 ? 20.565 -7.192 12.741 1.00 92.94 966 PRO A O 1
ATOM 7682 N N . ARG A 1 967 ? 21.388 -5.371 13.761 1.00 93.62 967 ARG A N 1
ATOM 7683 C CA . ARG A 1 967 ? 21.977 -6.077 14.911 1.00 93.62 967 ARG A CA 1
ATOM 7684 C C . ARG A 1 967 ? 20.959 -6.354 16.017 1.00 93.62 967 ARG A C 1
ATOM 7686 O O . ARG A 1 967 ? 21.232 -7.172 16.895 1.00 93.62 967 ARG A O 1
ATOM 7693 N N . PHE A 1 968 ? 19.808 -5.683 16.003 1.00 93.88 968 PHE A N 1
ATOM 7694 C CA . PHE A 1 968 ? 18.765 -5.870 17.003 1.00 93.88 968 PHE A CA 1
ATOM 7695 C C . PHE A 1 968 ? 17.948 -7.145 16.759 1.00 93.88 968 PHE A C 1
ATOM 7697 O O . PHE A 1 968 ? 17.657 -7.499 15.616 1.00 93.88 968 PHE A O 1
ATOM 7704 N N . PRO A 1 969 ? 17.497 -7.819 17.836 1.00 93.75 969 PRO A N 1
ATOM 7705 C CA . PRO A 1 969 ? 16.604 -8.972 17.745 1.00 93.75 969 PRO A CA 1
ATOM 7706 C C . PRO A 1 969 ? 15.131 -8.567 17.554 1.00 93.75 969 PRO A C 1
ATOM 7708 O O . PRO A 1 969 ? 14.235 -9.385 17.785 1.00 93.75 969 PRO A O 1
ATOM 7711 N N . THR A 1 970 ? 14.864 -7.303 17.207 1.00 93.25 970 THR A N 1
ATOM 7712 C CA . THR A 1 970 ? 13.528 -6.794 16.878 1.00 93.25 970 THR A CA 1
ATOM 7713 C C . THR A 1 970 ? 13.026 -7.419 15.581 1.00 93.25 970 THR A C 1
ATOM 7715 O O . THR A 1 970 ? 13.831 -7.820 14.740 1.00 93.25 970 THR A O 1
ATOM 7718 N N . VAL A 1 971 ? 11.705 -7.500 15.394 1.00 91.94 971 VAL A N 1
ATOM 7719 C CA . VAL A 1 971 ? 11.115 -8.034 14.151 1.00 91.94 971 VAL A CA 1
ATOM 7720 C C . VAL A 1 971 ? 11.621 -7.240 12.944 1.00 91.94 971 VAL A C 1
ATOM 7722 O O . VAL A 1 971 ? 12.147 -7.821 11.995 1.00 91.94 971 VAL A O 1
ATOM 7725 N N . GLN A 1 972 ? 11.570 -5.908 13.011 1.00 90.25 972 GLN A N 1
ATOM 7726 C CA . GLN A 1 972 ? 12.066 -5.060 11.923 1.00 90.25 972 GLN A CA 1
ATOM 7727 C C . GLN A 1 972 ? 13.582 -5.178 11.738 1.00 90.25 972 GLN A C 1
ATOM 7729 O O . GLN A 1 972 ? 14.034 -5.209 10.597 1.00 90.25 972 GLN A O 1
ATOM 7734 N N . GLY A 1 973 ? 14.368 -5.302 12.815 1.00 92.25 973 GLY A N 1
ATOM 7735 C CA . GLY A 1 973 ? 15.824 -5.459 12.742 1.00 92.25 973 GLY A CA 1
ATOM 7736 C C . GLY A 1 973 ? 16.244 -6.735 12.015 1.00 92.25 973 GLY A C 1
ATOM 7737 O O . GLY A 1 973 ? 16.989 -6.687 11.031 1.00 92.25 973 GLY A O 1
ATOM 7738 N N . ILE A 1 974 ? 15.694 -7.887 12.411 1.00 93.19 974 ILE A N 1
ATOM 7739 C CA . ILE A 1 974 ? 16.029 -9.172 11.775 1.00 93.19 974 ILE A CA 1
ATOM 7740 C C . ILE A 1 974 ? 15.524 -9.247 10.326 1.00 93.19 974 ILE A C 1
ATOM 7742 O O . ILE A 1 974 ? 16.220 -9.785 9.461 1.00 93.19 974 ILE A O 1
ATOM 7746 N N . VAL A 1 975 ? 14.369 -8.646 10.018 1.00 92.12 975 VAL A N 1
ATOM 7747 C CA . VAL A 1 975 ? 13.864 -8.540 8.640 1.00 92.12 975 VAL A CA 1
ATOM 7748 C C . VAL A 1 975 ? 14.742 -7.600 7.817 1.00 92.12 975 VAL A C 1
ATOM 7750 O O . VAL A 1 975 ? 15.122 -7.950 6.698 1.00 92.12 975 VAL A O 1
ATOM 7753 N N . ARG A 1 976 ? 15.145 -6.439 8.356 1.00 91.00 976 ARG A N 1
ATOM 7754 C CA . ARG A 1 976 ? 16.089 -5.504 7.713 1.00 91.00 976 ARG A CA 1
ATOM 7755 C C . ARG A 1 976 ? 17.410 -6.198 7.393 1.00 91.00 976 ARG A C 1
ATOM 7757 O O . ARG A 1 976 ? 17.894 -6.042 6.273 1.00 91.00 976 ARG A O 1
ATOM 7764 N N . ARG A 1 977 ? 17.917 -7.041 8.301 1.00 91.81 977 ARG A N 1
ATOM 7765 C CA . ARG A 1 977 ? 19.104 -7.888 8.087 1.00 91.81 977 ARG A CA 1
ATOM 7766 C C . ARG A 1 977 ? 18.941 -8.908 6.950 1.00 91.81 977 ARG A C 1
ATOM 7768 O O . ARG A 1 977 ? 19.941 -9.324 6.376 1.00 91.81 977 ARG A O 1
ATOM 7775 N N . GLY A 1 978 ? 17.711 -9.282 6.593 1.00 91.81 978 GLY A N 1
ATOM 7776 C CA . GLY A 1 978 ? 17.407 -10.197 5.485 1.00 91.81 978 GLY A CA 1
ATOM 7777 C C . GLY A 1 978 ? 16.794 -11.534 5.908 1.00 91.81 978 GLY A C 1
ATOM 7778 O O . GLY A 1 978 ? 16.784 -12.475 5.111 1.00 91.81 978 GLY A O 1
ATOM 7779 N N . LEU A 1 979 ? 16.297 -11.647 7.146 1.00 93.56 979 LEU A N 1
ATOM 7780 C CA . LEU A 1 979 ? 15.547 -12.821 7.582 1.00 93.56 979 LEU A CA 1
ATOM 7781 C C . LEU A 1 979 ? 14.180 -12.876 6.885 1.00 93.56 979 LEU A C 1
ATOM 7783 O O . LEU A 1 979 ? 13.435 -11.896 6.874 1.00 93.56 979 LEU A O 1
ATOM 7787 N N . LYS A 1 980 ? 13.850 -14.039 6.326 1.00 92.44 980 LYS A N 1
ATOM 7788 C CA . LYS A 1 980 ? 12.531 -14.374 5.792 1.00 92.44 980 LYS A CA 1
ATOM 7789 C C . LYS A 1 980 ? 11.610 -14.842 6.915 1.00 92.44 980 LYS A C 1
ATOM 7791 O O . LYS A 1 980 ? 12.022 -15.610 7.786 1.00 92.44 980 LYS A O 1
ATOM 7796 N N . ILE A 1 981 ? 10.363 -14.386 6.894 1.00 89.88 981 ILE A N 1
ATOM 7797 C CA . ILE A 1 981 ? 9.370 -14.685 7.935 1.00 89.88 981 ILE A CA 1
ATOM 7798 C C . ILE A 1 981 ? 9.064 -16.181 7.967 1.00 89.88 981 ILE A C 1
ATOM 7800 O O . ILE A 1 981 ? 8.941 -16.775 9.033 1.00 89.88 981 ILE A O 1
ATOM 7804 N N . GLU A 1 982 ? 9.062 -16.820 6.804 1.00 88.81 982 GLU A N 1
ATOM 7805 C CA . GLU A 1 982 ? 8.897 -18.257 6.627 1.00 88.81 982 GLU A CA 1
ATOM 7806 C C . GLU A 1 982 ? 9.982 -19.042 7.378 1.00 88.81 982 GLU A C 1
ATOM 7808 O O . GLU A 1 982 ? 9.688 -20.059 8.008 1.00 88.81 982 GLU A O 1
ATOM 7813 N N . ALA A 1 983 ? 11.225 -18.544 7.388 1.00 92.44 983 ALA A N 1
ATOM 7814 C CA . ALA A 1 983 ? 12.313 -19.157 8.147 1.00 92.44 983 ALA A CA 1
ATOM 7815 C C . ALA A 1 983 ? 12.070 -19.059 9.657 1.00 92.44 983 ALA A C 1
ATOM 7817 O O . ALA A 1 983 ? 12.321 -20.015 10.392 1.00 92.44 983 ALA A O 1
ATOM 7818 N N . LEU A 1 984 ? 11.561 -17.912 10.115 1.00 90.44 984 LEU A N 1
ATOM 7819 C CA . LEU A 1 984 ? 11.223 -17.687 11.516 1.00 90.44 984 LEU A CA 1
ATOM 7820 C C . LEU A 1 984 ? 10.059 -18.580 11.967 1.00 90.44 984 LEU A C 1
ATOM 7822 O O . LEU A 1 984 ? 10.142 -19.185 13.035 1.00 90.44 984 LEU A O 1
ATOM 7826 N N . ILE A 1 985 ? 9.018 -18.725 11.140 1.00 86.25 985 ILE A N 1
ATOM 7827 C CA . ILE A 1 985 ? 7.886 -19.630 11.389 1.00 86.25 985 ILE A CA 1
ATOM 7828 C C . ILE A 1 985 ? 8.382 -21.072 11.512 1.00 86.25 985 ILE A C 1
ATOM 7830 O O . ILE A 1 985 ? 8.112 -21.726 12.519 1.00 86.25 985 ILE A O 1
ATOM 7834 N N . GLN A 1 986 ? 9.162 -21.557 10.540 1.00 88.88 986 GLN A N 1
ATOM 7835 C CA . GLN A 1 986 ? 9.725 -22.911 10.585 1.00 88.88 986 GLN A CA 1
ATOM 7836 C C . GLN A 1 986 ? 10.589 -23.128 11.832 1.00 88.88 986 GLN A C 1
ATOM 7838 O O . GLN A 1 986 ? 10.477 -24.160 12.491 1.00 88.88 986 GLN A O 1
ATOM 7843 N N . PHE A 1 987 ? 11.414 -22.144 12.191 1.00 89.69 987 PHE A N 1
ATOM 7844 C CA . PHE A 1 987 ? 12.251 -22.200 13.384 1.00 89.69 987 PHE A CA 1
ATOM 7845 C C . PHE A 1 987 ? 11.442 -22.247 14.687 1.00 89.69 987 PHE A C 1
ATOM 7847 O O . PHE A 1 987 ? 11.848 -22.923 15.630 1.00 89.69 987 PHE A O 1
ATOM 7854 N N . ILE A 1 988 ? 10.311 -21.542 14.766 1.00 85.00 988 ILE A N 1
ATOM 7855 C CA . ILE A 1 988 ? 9.430 -21.568 15.940 1.00 85.00 988 ILE A CA 1
ATOM 7856 C C . ILE A 1 988 ? 8.688 -22.903 16.033 1.00 85.00 988 ILE A C 1
ATOM 7858 O O . ILE A 1 988 ? 8.674 -23.505 17.105 1.00 85.00 988 ILE A O 1
ATOM 7862 N N . LEU A 1 989 ? 8.130 -23.398 14.925 1.00 77.88 989 LEU A N 1
ATOM 7863 C CA . LEU A 1 989 ? 7.383 -24.660 14.901 1.00 77.88 989 LEU A CA 1
ATOM 7864 C C . LEU A 1 989 ? 8.276 -25.874 15.206 1.00 77.88 989 LEU A C 1
ATOM 7866 O O . LEU A 1 989 ? 7.850 -26.775 15.924 1.00 77.88 989 LEU A O 1
ATOM 7870 N N . GLN A 1 990 ? 9.540 -25.871 14.763 1.00 80.94 990 GLN A N 1
ATOM 7871 C CA . GLN A 1 990 ? 10.515 -26.926 15.089 1.00 80.94 990 GLN A CA 1
ATOM 7872 C C . GLN A 1 990 ? 10.813 -27.059 16.591 1.00 80.94 990 GLN A C 1
ATOM 7874 O O . GLN A 1 990 ? 11.311 -28.095 17.024 1.00 80.94 990 GLN A O 1
ATOM 7879 N N . GLN A 1 991 ? 10.527 -26.037 17.402 1.00 75.69 991 GLN A N 1
ATOM 7880 C CA . GLN A 1 991 ? 10.731 -26.107 18.854 1.00 75.69 991 GLN A CA 1
ATOM 7881 C C . GLN A 1 991 ? 9.642 -26.930 19.562 1.00 75.69 991 GLN A C 1
ATOM 7883 O O . GLN A 1 991 ? 9.845 -27.346 20.706 1.00 75.69 991 GLN A O 1
ATOM 7888 N N . GLY A 1 992 ? 8.506 -27.174 18.896 1.00 64.06 992 GLY A N 1
ATOM 7889 C CA . GLY A 1 992 ? 7.384 -27.950 19.420 1.00 64.06 992 GLY A CA 1
ATOM 7890 C C . GLY A 1 992 ? 6.733 -27.361 20.680 1.00 64.06 992 GLY A C 1
ATOM 7891 O O . GLY A 1 992 ? 6.941 -26.203 21.048 1.00 64.06 992 GLY A O 1
ATOM 7892 N N . ALA A 1 993 ? 5.955 -28.199 21.374 1.00 56.19 993 ALA A N 1
ATOM 7893 C CA . ALA A 1 993 ? 5.234 -27.873 22.612 1.00 56.19 993 ALA A CA 1
ATOM 7894 C C . ALA A 1 993 ? 6.131 -27.779 23.863 1.00 56.19 993 ALA A C 1
ATOM 7896 O O . ALA A 1 993 ? 5.630 -27.715 24.986 1.00 56.19 993 ALA A O 1
ATOM 7897 N N . SER A 1 994 ? 7.458 -27.846 23.704 1.00 65.19 994 SER A N 1
ATOM 7898 C CA . SER A 1 994 ? 8.367 -27.962 24.841 1.00 65.19 994 SER A CA 1
ATOM 7899 C C . SER A 1 994 ? 8.232 -26.765 25.784 1.00 65.19 994 SER A C 1
ATOM 7901 O O . SER A 1 994 ? 8.411 -25.607 25.386 1.00 65.19 994 SER A O 1
ATOM 7903 N N . LYS A 1 995 ? 7.952 -27.059 27.058 1.00 69.25 995 LYS A N 1
ATOM 7904 C CA . LYS A 1 995 ? 7.919 -26.080 28.154 1.00 69.25 995 LYS A CA 1
ATOM 7905 C C . LYS A 1 995 ? 9.320 -25.728 28.672 1.00 69.25 995 LYS A C 1
ATOM 7907 O O . LYS A 1 995 ? 9.468 -24.735 29.384 1.00 69.25 995 LYS A O 1
ATOM 7912 N N . ASN A 1 996 ? 10.344 -26.495 28.284 1.00 72.56 996 ASN A N 1
ATOM 7913 C CA . ASN A 1 996 ? 11.714 -26.318 28.761 1.00 72.56 996 ASN A CA 1
ATOM 7914 C C . ASN A 1 996 ? 12.361 -25.062 28.166 1.00 72.56 996 ASN A C 1
ATOM 7916 O O . ASN A 1 996 ? 12.304 -24.816 26.960 1.00 72.56 996 ASN A O 1
ATOM 7920 N N . LEU A 1 997 ? 13.009 -24.280 29.029 1.00 69.69 997 LEU A N 1
ATOM 7921 C CA . LEU A 1 997 ? 13.808 -23.121 28.645 1.00 69.69 997 LEU A CA 1
ATOM 7922 C C . LEU A 1 997 ? 15.077 -23.584 27.922 1.00 69.69 997 LEU A C 1
ATOM 7924 O O . LEU A 1 997 ? 16.012 -24.079 28.543 1.00 69.69 997 LEU A O 1
ATOM 7928 N N . ASN A 1 998 ? 15.110 -23.384 26.606 1.00 72.38 998 ASN A N 1
ATOM 7929 C CA . ASN A 1 998 ? 16.242 -23.743 25.760 1.00 72.38 998 ASN A CA 1
ATOM 7930 C C . ASN A 1 998 ? 16.913 -22.479 25.209 1.00 72.38 998 ASN A C 1
ATOM 7932 O O . ASN A 1 998 ? 16.247 -21.595 24.664 1.00 72.38 998 ASN A O 1
ATOM 7936 N N . LEU A 1 999 ? 18.240 -22.406 25.336 1.00 86.50 999 LEU A N 1
ATOM 7937 C CA . LEU A 1 999 ? 19.052 -21.364 24.713 1.00 86.50 999 LEU A CA 1
ATOM 7938 C C . LEU A 1 999 ? 19.340 -21.750 23.256 1.00 86.50 999 LEU A C 1
ATOM 7940 O O . LEU A 1 999 ? 19.942 -22.792 22.996 1.00 86.50 999 LEU A O 1
ATOM 7944 N N . MET A 1 1000 ? 18.894 -20.925 22.312 1.00 89.25 1000 MET A N 1
ATOM 7945 C CA . MET A 1 1000 ? 18.937 -21.234 20.884 1.00 89.25 1000 MET A CA 1
ATOM 7946 C C . MET A 1 1000 ? 20.086 -20.535 20.153 1.00 89.25 1000 MET A C 1
ATOM 7948 O O . MET A 1 1000 ? 20.414 -19.382 20.428 1.00 89.25 1000 MET A O 1
ATOM 7952 N N . GLU A 1 1001 ? 20.654 -21.229 19.167 1.00 90.56 1001 GLU A N 1
ATOM 7953 C CA . GLU A 1 1001 ? 21.731 -20.730 18.303 1.00 90.56 1001 GLU A CA 1
ATOM 7954 C C . GLU A 1 1001 ? 21.177 -19.965 17.093 1.00 90.56 1001 GLU A C 1
ATOM 7956 O O . GLU A 1 1001 ? 20.254 -20.443 16.425 1.00 90.56 1001 GLU A O 1
ATOM 7961 N N . TRP A 1 1002 ? 21.784 -18.825 16.749 1.00 92.19 1002 TRP A N 1
ATOM 7962 C CA . TRP A 1 1002 ? 21.429 -18.066 15.540 1.00 92.19 1002 TRP A CA 1
ATOM 7963 C C . TRP A 1 1002 ? 21.705 -18.841 14.251 1.00 92.19 1002 TRP A C 1
ATOM 7965 O O . TRP A 1 1002 ? 20.917 -18.755 13.309 1.00 92.19 1002 TRP A O 1
ATOM 7975 N N . ASP A 1 1003 ? 22.766 -19.647 14.219 1.00 91.88 1003 ASP A N 1
ATOM 7976 C CA . ASP A 1 1003 ? 23.162 -20.422 13.038 1.00 91.88 1003 ASP A CA 1
ATOM 7977 C C . ASP A 1 1003 ? 22.065 -21.372 12.561 1.00 91.88 1003 ASP A C 1
ATOM 7979 O O . ASP A 1 1003 ? 21.905 -21.585 11.358 1.00 91.88 1003 ASP A O 1
ATOM 7983 N N . LYS A 1 1004 ? 21.254 -21.907 13.484 1.00 91.50 1004 LYS A N 1
ATOM 7984 C CA . LYS A 1 1004 ? 20.103 -22.748 13.130 1.00 91.50 1004 LYS A CA 1
ATOM 7985 C C . LYS A 1 1004 ? 19.073 -21.950 12.333 1.00 91.50 1004 LYS A C 1
ATOM 7987 O O . LYS A 1 1004 ? 18.661 -22.390 11.261 1.00 91.50 1004 LYS A O 1
ATOM 7992 N N . LEU A 1 1005 ? 18.709 -20.760 12.813 1.00 93.81 1005 LEU A N 1
ATOM 7993 C CA . LEU A 1 1005 ? 17.764 -19.873 12.136 1.00 93.81 1005 LEU A CA 1
ATOM 7994 C C . LEU A 1 1005 ? 18.311 -19.395 10.781 1.00 93.81 1005 LEU A C 1
ATOM 7996 O O . LEU A 1 1005 ? 17.605 -19.463 9.775 1.00 93.81 1005 LEU A O 1
ATOM 8000 N N . TRP A 1 1006 ? 19.582 -18.990 10.715 1.00 93.50 1006 TRP A N 1
ATOM 8001 C CA . TRP A 1 1006 ? 20.206 -18.563 9.458 1.00 93.50 1006 TRP A CA 1
ATOM 8002 C C . TRP A 1 1006 ? 20.373 -19.703 8.453 1.00 93.50 1006 TRP A C 1
ATOM 8004 O O . TRP A 1 1006 ? 20.238 -19.476 7.253 1.00 93.50 1006 TRP A O 1
ATOM 8014 N N . THR A 1 1007 ? 20.588 -20.935 8.916 1.00 94.75 1007 THR A N 1
ATOM 8015 C CA . THR A 1 1007 ? 20.615 -22.123 8.051 1.00 94.75 1007 THR A CA 1
ATOM 8016 C C . THR A 1 1007 ? 19.247 -22.388 7.430 1.00 94.75 1007 THR A C 1
ATOM 8018 O O . THR A 1 1007 ? 19.170 -22.688 6.238 1.00 94.75 1007 THR A O 1
ATOM 8021 N N . ILE A 1 1008 ? 18.163 -22.251 8.202 1.00 94.56 1008 ILE A N 1
ATOM 8022 C CA . ILE A 1 1008 ? 16.794 -22.346 7.675 1.00 94.56 1008 ILE A CA 1
ATOM 8023 C C . ILE A 1 1008 ? 16.559 -21.227 6.652 1.00 94.56 1008 ILE A C 1
ATOM 8025 O O . ILE A 1 1008 ? 16.144 -21.506 5.531 1.00 94.56 1008 ILE A O 1
ATOM 8029 N N . ASN A 1 1009 ? 16.923 -19.985 6.984 1.00 95.44 1009 ASN A N 1
ATOM 8030 C CA . ASN A 1 1009 ? 16.795 -18.846 6.073 1.00 95.44 1009 ASN A CA 1
ATOM 8031 C C . ASN A 1 1009 ? 17.555 -19.063 4.758 1.00 95.44 1009 ASN A C 1
ATOM 8033 O O . ASN A 1 1009 ? 17.007 -18.852 3.679 1.00 95.44 1009 ASN A O 1
ATOM 8037 N N . LYS A 1 1010 ? 18.795 -19.560 4.842 1.00 94.38 1010 LYS A N 1
ATOM 8038 C CA . LYS A 1 1010 ? 19.635 -19.894 3.687 1.00 94.38 1010 LYS A CA 1
ATOM 8039 C C . LYS A 1 1010 ? 18.960 -20.913 2.771 1.00 94.38 1010 LYS A C 1
ATOM 8041 O O . LYS A 1 1010 ? 18.978 -20.720 1.562 1.00 94.38 1010 LYS A O 1
ATOM 8046 N N . LYS A 1 1011 ? 18.346 -21.966 3.323 1.00 94.38 1011 LYS A N 1
ATOM 8047 C CA . LYS A 1 1011 ? 17.631 -22.983 2.529 1.00 94.38 1011 LYS A CA 1
ATOM 8048 C C . LYS A 1 1011 ? 16.466 -22.399 1.724 1.00 94.38 1011 LYS A C 1
ATOM 8050 O O . LYS A 1 1011 ? 16.145 -22.947 0.677 1.00 94.38 1011 LYS A O 1
ATOM 8055 N N . ILE A 1 1012 ? 15.861 -21.311 2.203 1.00 92.69 1012 ILE A N 1
ATOM 8056 C CA . ILE A 1 1012 ? 14.761 -20.618 1.521 1.00 92.69 1012 ILE A CA 1
ATOM 8057 C C . ILE A 1 1012 ? 15.293 -19.677 0.436 1.00 92.69 1012 ILE A C 1
ATOM 8059 O O . ILE A 1 1012 ? 14.768 -19.666 -0.673 1.00 92.69 1012 ILE A O 1
ATOM 8063 N N . ILE A 1 1013 ? 16.333 -18.891 0.734 1.00 93.81 1013 ILE A N 1
ATOM 8064 C CA . ILE A 1 1013 ? 16.812 -17.859 -0.200 1.00 93.81 1013 ILE A CA 1
ATOM 8065 C C . ILE A 1 1013 ? 17.764 -18.403 -1.272 1.00 93.81 1013 ILE A C 1
ATOM 8067 O O . ILE A 1 1013 ? 17.693 -17.954 -2.411 1.00 93.81 1013 ILE A O 1
ATOM 8071 N N . ASP A 1 1014 ? 18.640 -19.362 -0.953 1.00 92.94 1014 ASP A N 1
ATOM 8072 C CA . ASP A 1 1014 ? 19.697 -19.838 -1.863 1.00 92.94 1014 ASP A CA 1
ATOM 8073 C C . ASP A 1 1014 ? 19.184 -20.349 -3.224 1.00 92.94 1014 ASP A C 1
ATOM 8075 O O . ASP A 1 1014 ? 19.780 -19.975 -4.236 1.00 92.94 1014 ASP A O 1
ATOM 8079 N N . PRO A 1 1015 ? 18.071 -21.112 -3.303 1.00 91.94 1015 PRO A N 1
ATOM 8080 C CA . PRO A 1 1015 ? 17.543 -21.598 -4.581 1.00 91.94 1015 PRO A CA 1
ATOM 8081 C C . PRO A 1 1015 ? 16.951 -20.508 -5.486 1.00 91.94 1015 PRO A C 1
ATOM 8083 O O . PRO A 1 1015 ? 16.701 -20.771 -6.659 1.00 91.94 1015 PRO A O 1
ATOM 8086 N N . LEU A 1 1016 ? 16.685 -19.315 -4.942 1.00 88.50 1016 LEU A N 1
ATOM 8087 C CA . LEU A 1 1016 ? 15.964 -18.228 -5.617 1.00 88.50 1016 LEU A CA 1
ATOM 8088 C C . LEU A 1 1016 ? 16.863 -17.020 -5.928 1.00 88.50 1016 LEU A C 1
ATOM 8090 O O . LEU A 1 1016 ? 16.505 -16.159 -6.728 1.00 88.50 1016 LEU A O 1
ATOM 8094 N N . CYS A 1 1017 ? 18.023 -16.932 -5.280 1.00 89.94 1017 CYS A N 1
ATOM 8095 C CA . CYS A 1 1017 ? 18.816 -15.713 -5.190 1.00 89.94 1017 CYS A CA 1
ATOM 8096 C C . CYS A 1 1017 ? 19.710 -15.474 -6.418 1.00 89.94 1017 CYS A C 1
ATOM 8098 O O . CYS A 1 1017 ? 20.533 -16.322 -6.770 1.00 89.94 1017 CYS A O 1
ATOM 8100 N N . ALA A 1 1018 ? 19.617 -14.301 -7.048 1.00 92.50 1018 ALA A N 1
ATOM 8101 C CA . ALA A 1 1018 ? 20.499 -13.939 -8.158 1.00 92.50 1018 ALA A CA 1
ATOM 8102 C C . ALA A 1 1018 ? 21.976 -13.879 -7.714 1.00 92.50 1018 ALA A C 1
ATOM 8104 O O . ALA A 1 1018 ? 22.293 -13.357 -6.640 1.00 92.50 1018 ALA A O 1
ATOM 8105 N N . ARG A 1 1019 ? 22.886 -14.407 -8.549 1.00 93.88 1019 ARG A N 1
ATOM 8106 C CA . ARG A 1 1019 ? 24.332 -14.423 -8.283 1.00 93.88 1019 ARG A CA 1
ATOM 8107 C C . ARG A 1 1019 ? 25.049 -13.285 -8.982 1.00 93.88 1019 ARG A C 1
ATOM 8109 O O . ARG A 1 1019 ? 25.041 -13.181 -10.215 1.00 93.88 1019 ARG A O 1
ATOM 8116 N N . HIS A 1 1020 ? 25.751 -12.515 -8.171 1.00 94.75 1020 HIS A N 1
ATOM 8117 C CA . HIS A 1 1020 ? 26.586 -11.401 -8.575 1.00 94.75 1020 HIS A CA 1
ATOM 8118 C C . HIS A 1 1020 ? 28.017 -11.605 -8.100 1.00 94.75 1020 HIS A C 1
ATOM 8120 O O . HIS A 1 1020 ? 28.295 -12.403 -7.199 1.00 94.75 1020 HIS A O 1
ATOM 8126 N N . THR A 1 1021 ? 28.926 -10.863 -8.715 1.00 94.94 1021 THR A N 1
ATOM 8127 C CA . THR A 1 1021 ? 30.340 -10.894 -8.359 1.00 94.94 1021 THR A CA 1
ATOM 8128 C C . THR A 1 1021 ? 30.759 -9.527 -7.852 1.00 94.94 1021 THR A C 1
ATOM 8130 O O . THR A 1 1021 ? 30.379 -8.501 -8.410 1.00 94.94 1021 THR A O 1
ATOM 8133 N N . ALA A 1 1022 ? 31.546 -9.519 -6.781 1.00 95.44 1022 ALA A N 1
ATOM 8134 C CA . ALA A 1 1022 ? 32.167 -8.316 -6.263 1.00 95.44 1022 ALA A CA 1
ATOM 8135 C C . ALA A 1 1022 ? 33.589 -8.624 -5.797 1.00 95.44 1022 ALA A C 1
ATOM 8137 O O . ALA A 1 1022 ? 33.845 -9.728 -5.325 1.00 95.44 1022 ALA A O 1
ATOM 8138 N N . VAL A 1 1023 ? 34.478 -7.640 -5.882 1.00 95.44 1023 VAL A N 1
ATOM 8139 C CA . VAL A 1 1023 ? 35.869 -7.704 -5.413 1.00 95.44 1023 VAL A CA 1
ATOM 8140 C C . VAL A 1 1023 ? 36.113 -6.537 -4.460 1.00 95.44 1023 VAL A C 1
ATOM 8142 O O . VAL A 1 1023 ? 35.605 -5.437 -4.685 1.00 95.44 1023 VAL A O 1
ATOM 8145 N N . LEU A 1 1024 ? 36.857 -6.750 -3.374 1.00 94.50 1024 LEU A N 1
ATOM 8146 C CA . LEU A 1 1024 ? 37.179 -5.673 -2.433 1.00 94.50 1024 LEU A CA 1
ATOM 8147 C C . LEU A 1 1024 ? 38.043 -4.601 -3.102 1.00 94.50 1024 LEU A C 1
ATOM 8149 O O . LEU A 1 1024 ? 39.046 -4.907 -3.736 1.00 94.50 1024 LEU A O 1
ATOM 8153 N N . LYS A 1 1025 ? 37.673 -3.328 -2.945 1.00 91.44 1025 LYS A N 1
ATOM 8154 C CA . LYS A 1 1025 ? 38.304 -2.219 -3.674 1.00 91.44 1025 LYS A CA 1
ATOM 8155 C C . LYS A 1 1025 ? 39.789 -2.082 -3.335 1.00 91.44 1025 LYS A C 1
ATOM 8157 O O . LYS A 1 1025 ? 40.590 -1.892 -4.244 1.00 91.44 1025 LYS A O 1
ATOM 8162 N N . ASP A 1 1026 ? 40.117 -2.205 -2.052 1.00 90.38 1026 ASP A N 1
ATOM 8163 C CA . ASP A 1 1026 ? 41.472 -2.005 -1.527 1.00 90.38 1026 ASP A CA 1
ATOM 8164 C C . ASP A 1 1026 ? 42.280 -3.314 -1.460 1.00 90.38 1026 ASP A C 1
ATOM 8166 O O . ASP A 1 1026 ? 43.482 -3.292 -1.224 1.00 90.38 1026 ASP A O 1
ATOM 8170 N N . GLN A 1 1027 ? 41.629 -4.462 -1.682 1.00 92.00 1027 GLN A N 1
ATOM 8171 C CA . GLN A 1 1027 ? 42.244 -5.794 -1.690 1.00 92.00 1027 GLN A CA 1
ATOM 8172 C C . GLN A 1 1027 ? 41.959 -6.505 -3.018 1.00 92.00 1027 GLN A C 1
ATOM 8174 O O . GLN A 1 1027 ? 41.530 -7.659 -3.037 1.00 92.00 1027 GLN A O 1
ATOM 8179 N N . ARG A 1 1028 ? 42.170 -5.801 -4.134 1.00 94.19 1028 ARG A N 1
ATOM 8180 C CA . ARG A 1 1028 ? 42.054 -6.356 -5.486 1.00 94.19 1028 ARG A CA 1
ATOM 8181 C C . ARG A 1 1028 ? 43.422 -6.533 -6.122 1.00 94.19 1028 ARG A C 1
ATOM 8183 O O . ARG A 1 1028 ? 44.297 -5.691 -5.947 1.00 94.19 1028 ARG A O 1
ATOM 8190 N N . VAL A 1 1029 ? 43.567 -7.584 -6.914 1.00 96.56 1029 VAL A N 1
ATOM 8191 C CA . VAL A 1 1029 ? 44.768 -7.871 -7.707 1.00 96.56 1029 VAL A CA 1
ATOM 8192 C C . VAL A 1 1029 ? 44.358 -7.970 -9.167 1.00 96.56 1029 VAL A C 1
ATOM 8194 O O . VAL A 1 1029 ? 43.332 -8.582 -9.474 1.00 96.56 1029 VAL A O 1
ATOM 8197 N N . ILE A 1 1030 ? 45.125 -7.347 -10.065 1.00 96.81 1030 ILE A N 1
ATOM 8198 C CA . ILE A 1 1030 ? 44.878 -7.470 -11.504 1.00 96.81 1030 ILE A CA 1
ATOM 8199 C C . ILE A 1 1030 ? 45.479 -8.783 -12.017 1.00 96.81 1030 ILE A C 1
ATOM 8201 O O . ILE A 1 1030 ? 46.603 -9.139 -11.667 1.00 96.81 1030 ILE A O 1
ATOM 8205 N N . PHE A 1 1031 ? 44.735 -9.510 -12.842 1.00 97.56 1031 PHE A N 1
ATOM 8206 C CA . PHE A 1 1031 ? 45.197 -10.690 -13.558 1.00 97.56 1031 PHE A CA 1
ATOM 8207 C C . PHE A 1 1031 ? 45.142 -10.418 -15.063 1.00 97.56 1031 PHE A C 1
ATOM 8209 O O . PHE A 1 1031 ? 44.067 -10.212 -15.632 1.00 97.56 1031 PHE A O 1
ATOM 8216 N N . THR A 1 1032 ? 46.315 -10.396 -15.693 1.00 97.12 1032 THR A N 1
ATOM 8217 C CA . THR A 1 1032 ? 46.492 -10.140 -17.123 1.00 97.12 1032 THR A CA 1
ATOM 8218 C C . THR A 1 1032 ? 46.635 -11.465 -17.880 1.00 97.12 1032 THR A C 1
ATOM 8220 O O . THR A 1 1032 ? 47.576 -12.230 -17.659 1.00 97.12 1032 THR A O 1
ATOM 8223 N N . LEU A 1 1033 ? 45.695 -11.737 -18.784 1.00 96.50 1033 LEU A N 1
ATOM 8224 C CA . LEU A 1 1033 ? 45.635 -12.926 -19.633 1.00 96.50 1033 LEU A CA 1
ATOM 8225 C C . LEU A 1 1033 ? 46.261 -12.619 -21.000 1.00 96.50 1033 LEU A C 1
ATOM 8227 O O . LEU A 1 1033 ? 45.651 -11.936 -21.821 1.00 96.50 1033 LEU A O 1
ATOM 8231 N N . THR A 1 1034 ? 47.465 -13.122 -21.267 1.00 95.25 1034 THR A N 1
ATOM 8232 C CA . THR A 1 1034 ? 48.271 -12.749 -22.449 1.00 95.25 1034 THR A CA 1
ATOM 8233 C C . THR A 1 1034 ? 47.658 -13.188 -23.779 1.00 95.25 1034 THR A C 1
ATOM 8235 O O . THR A 1 1034 ? 47.824 -12.502 -24.780 1.00 95.25 1034 THR A O 1
ATOM 8238 N N . ASN A 1 1035 ? 46.914 -14.296 -23.792 1.00 93.69 1035 ASN A N 1
ATOM 8239 C CA . ASN A 1 1035 ? 46.130 -14.780 -24.935 1.00 93.69 1035 ASN A CA 1
ATOM 8240 C C . ASN A 1 1035 ? 44.616 -14.516 -24.769 1.00 93.69 1035 ASN A C 1
ATOM 8242 O O . ASN A 1 1035 ? 43.792 -15.153 -25.429 1.00 93.69 1035 ASN A O 1
ATOM 8246 N N . GLY A 1 1036 ? 44.240 -13.627 -23.845 1.00 90.94 1036 GLY A N 1
ATOM 8247 C CA . GLY A 1 1036 ? 42.863 -13.189 -23.646 1.00 90.94 1036 GLY A CA 1
ATOM 8248 C C . GLY A 1 1036 ? 42.380 -12.220 -24.735 1.00 90.94 1036 GLY A C 1
ATOM 8249 O O . GLY A 1 1036 ? 43.176 -11.701 -25.515 1.00 90.94 1036 GLY A O 1
ATOM 8250 N N . PRO A 1 1037 ? 41.069 -11.940 -24.799 1.00 90.44 1037 PRO A N 1
ATOM 8251 C CA . PRO A 1 1037 ? 40.500 -11.018 -25.780 1.00 90.44 1037 PRO A CA 1
ATOM 8252 C C . PRO A 1 1037 ? 40.964 -9.575 -25.521 1.00 90.44 1037 PRO A C 1
ATOM 8254 O O . PRO A 1 1037 ? 40.623 -8.993 -24.494 1.00 90.44 1037 PRO A O 1
ATOM 8257 N N . GLU A 1 1038 ? 41.715 -8.985 -26.457 1.00 85.12 1038 GLU A N 1
ATOM 8258 C CA . GLU A 1 1038 ? 42.169 -7.585 -26.359 1.00 85.12 10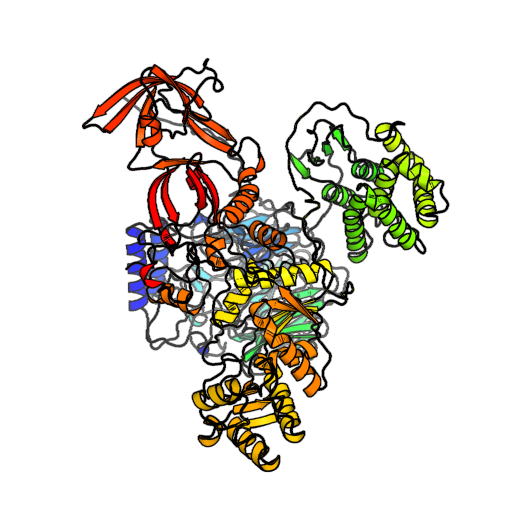38 GLU A CA 1
ATOM 8259 C C . GLU A 1 1038 ? 41.015 -6.580 -26.467 1.00 85.12 1038 GLU A C 1
ATOM 8261 O O . GLU A 1 1038 ? 40.995 -5.571 -25.766 1.00 85.12 1038 GLU A O 1
ATOM 8266 N N . LYS A 1 1039 ? 40.040 -6.853 -27.346 1.00 89.19 1039 LYS A N 1
ATOM 8267 C CA . LYS A 1 1039 ? 38.809 -6.062 -27.459 1.00 89.19 1039 LYS A CA 1
ATOM 8268 C C . LYS A 1 1039 ? 37.746 -6.660 -26.534 1.00 89.19 1039 LYS A C 1
ATOM 8270 O O . LYS A 1 1039 ? 37.393 -7.828 -26.734 1.00 89.19 1039 LYS A O 1
ATOM 8275 N N . PRO A 1 1040 ? 37.211 -5.894 -25.565 1.00 91.62 1040 PRO A N 1
ATOM 8276 C CA . PRO A 1 1040 ? 36.154 -6.382 -24.694 1.00 91.62 1040 PRO A CA 1
ATOM 8277 C C . PRO A 1 1040 ? 34.925 -6.829 -25.489 1.00 91.62 1040 PRO A C 1
ATOM 8279 O O . PRO A 1 1040 ? 34.506 -6.157 -26.431 1.00 91.62 1040 PRO A O 1
ATOM 8282 N N . PHE A 1 1041 ? 34.317 -7.942 -25.089 1.00 92.50 1041 PHE A N 1
ATOM 8283 C CA . PHE A 1 1041 ? 33.040 -8.393 -25.644 1.00 92.50 1041 PHE A CA 1
ATOM 8284 C C . PHE A 1 1041 ? 32.106 -8.888 -24.541 1.00 92.50 1041 PHE A C 1
ATOM 8286 O O . PHE A 1 1041 ? 32.545 -9.247 -23.450 1.00 92.50 1041 PHE A O 1
ATOM 8293 N N . VAL A 1 1042 ? 30.804 -8.916 -24.817 1.00 93.19 1042 VAL A N 1
ATOM 8294 C CA . VAL A 1 1042 ? 29.772 -9.248 -23.826 1.00 93.19 1042 VAL A CA 1
ATOM 8295 C C . VAL A 1 1042 ? 29.134 -10.596 -24.147 1.00 93.19 1042 VAL A C 1
ATOM 8297 O O . VAL A 1 1042 ? 28.790 -10.871 -25.296 1.00 93.19 1042 VAL A O 1
ATOM 8300 N N . ARG A 1 1043 ? 28.921 -11.434 -23.125 1.00 93.88 1043 ARG A N 1
ATOM 8301 C CA . ARG A 1 1043 ? 28.040 -12.611 -23.215 1.00 93.88 1043 ARG A CA 1
ATOM 8302 C C . ARG A 1 1043 ? 26.910 -12.503 -22.208 1.00 93.88 1043 ARG A C 1
ATOM 8304 O O . ARG A 1 1043 ? 27.085 -11.995 -21.103 1.00 93.88 1043 ARG A O 1
ATOM 8311 N N . ILE A 1 1044 ? 25.760 -13.045 -22.586 1.00 92.19 1044 ILE A N 1
ATOM 8312 C CA . ILE A 1 1044 ? 24.601 -13.140 -21.707 1.00 92.19 1044 ILE A CA 1
ATOM 8313 C C . ILE A 1 1044 ? 24.645 -14.482 -20.974 1.00 92.19 1044 ILE A C 1
ATOM 8315 O O . ILE A 1 1044 ? 24.563 -15.542 -21.594 1.00 92.19 1044 ILE A O 1
ATOM 8319 N N . LEU A 1 1045 ? 24.757 -14.432 -19.649 1.00 90.69 1045 LEU A N 1
ATOM 8320 C CA . LEU A 1 1045 ? 24.846 -15.594 -18.766 1.00 90.69 1045 LEU A CA 1
ATOM 8321 C C . LEU A 1 1045 ? 23.638 -15.658 -17.824 1.00 90.69 1045 LEU A C 1
ATOM 8323 O O . LEU A 1 1045 ? 23.066 -14.622 -17.490 1.00 90.69 1045 LEU A O 1
ATOM 8327 N N . PRO A 1 1046 ? 23.214 -16.842 -17.357 1.00 90.69 1046 PRO A N 1
ATOM 8328 C CA . PRO A 1 1046 ? 22.176 -16.929 -16.334 1.00 90.69 1046 PRO A CA 1
ATOM 8329 C C . PRO A 1 1046 ? 22.667 -16.317 -15.012 1.00 90.69 1046 PRO A C 1
ATOM 8331 O O . PRO A 1 1046 ? 23.778 -16.603 -14.567 1.00 90.69 1046 PRO A O 1
ATOM 8334 N N . ARG A 1 1047 ? 21.820 -15.534 -14.327 1.00 89.12 1047 ARG A N 1
ATOM 8335 C CA . ARG A 1 1047 ? 22.118 -15.070 -12.956 1.00 89.12 1047 ARG A CA 1
ATOM 8336 C C . ARG A 1 1047 ? 22.086 -16.212 -11.950 1.00 89.12 1047 ARG A C 1
ATOM 8338 O O . ARG A 1 1047 ? 22.713 -16.117 -10.904 1.00 89.12 1047 ARG A O 1
ATOM 8345 N N . HIS A 1 1048 ? 21.364 -17.292 -12.242 1.00 91.62 1048 HIS A N 1
ATOM 8346 C CA . HIS A 1 1048 ? 21.317 -18.482 -11.405 1.00 91.62 1048 HIS A CA 1
ATOM 8347 C C . HIS A 1 1048 ? 21.208 -19.746 -12.266 1.00 91.62 1048 HIS A C 1
ATOM 8349 O O . HIS A 1 1048 ? 20.184 -20.005 -12.889 1.00 91.62 1048 HIS A O 1
ATOM 8355 N N . LYS A 1 1049 ? 22.245 -20.594 -12.255 1.00 86.88 1049 LYS A N 1
ATOM 8356 C CA . LYS A 1 1049 ? 22.353 -21.787 -13.124 1.00 86.88 1049 LYS A CA 1
ATOM 8357 C C . LYS A 1 1049 ? 21.175 -22.763 -13.035 1.00 86.88 1049 LYS A C 1
ATOM 8359 O O . LYS A 1 1049 ? 20.826 -23.369 -14.035 1.00 86.88 1049 LYS A O 1
ATOM 8364 N N . LYS A 1 1050 ? 20.577 -22.922 -11.849 1.00 88.00 1050 LYS A N 1
ATOM 8365 C CA . LYS A 1 1050 ? 19.439 -23.835 -11.622 1.00 88.00 1050 LYS A CA 1
ATOM 8366 C C . LYS A 1 1050 ? 18.063 -23.151 -11.573 1.00 88.00 1050 LYS A C 1
ATOM 8368 O O . LYS A 1 1050 ? 17.065 -23.842 -11.448 1.00 88.00 1050 LYS A O 1
ATOM 8373 N N . PHE A 1 1051 ? 17.998 -21.817 -11.623 1.00 88.19 1051 PHE A N 1
ATOM 8374 C CA . PHE A 1 1051 ? 16.755 -21.068 -11.403 1.00 88.19 1051 PHE A CA 1
ATOM 8375 C C . PHE A 1 1051 ? 16.613 -20.027 -12.502 1.00 88.19 1051 PHE A C 1
ATOM 8377 O O . PHE A 1 1051 ? 17.183 -18.939 -12.442 1.00 88.19 1051 PHE A O 1
ATOM 8384 N N . VAL A 1 1052 ? 15.857 -20.401 -13.531 1.00 81.81 1052 VAL A N 1
ATOM 8385 C CA . VAL A 1 1052 ? 15.649 -19.579 -14.728 1.00 81.81 1052 VAL A CA 1
ATOM 8386 C C . VAL A 1 1052 ? 14.979 -18.243 -14.377 1.00 81.81 1052 VAL A C 1
ATOM 8388 O O . VAL A 1 1052 ? 15.299 -17.227 -14.988 1.00 81.81 1052 VAL A O 1
ATOM 8391 N N . GLY A 1 1053 ? 14.136 -18.215 -13.335 1.00 81.31 1053 GLY A N 1
ATOM 8392 C CA . GLY A 1 1053 ? 13.443 -17.012 -12.861 1.00 81.31 1053 GLY A CA 1
ATOM 8393 C C . GLY A 1 1053 ? 14.354 -15.899 -12.325 1.00 81.31 1053 GLY A C 1
ATOM 8394 O O . GLY A 1 1053 ? 13.931 -14.749 -12.296 1.00 81.31 1053 GLY A O 1
ATOM 8395 N N . ALA A 1 1054 ? 15.618 -16.185 -11.980 1.00 81.12 1054 ALA A N 1
ATOM 8396 C CA . ALA A 1 1054 ? 16.590 -15.139 -11.633 1.00 81.12 1054 ALA A CA 1
ATOM 8397 C C . ALA A 1 1054 ? 17.010 -14.286 -12.845 1.00 81.12 1054 ALA A C 1
ATOM 8399 O O . ALA A 1 1054 ? 17.711 -13.287 -12.684 1.00 81.12 1054 ALA A O 1
ATOM 8400 N N . GLY A 1 1055 ? 16.632 -14.686 -14.061 1.00 88.00 1055 GLY A N 1
ATOM 8401 C CA . GLY A 1 1055 ? 16.960 -13.976 -15.287 1.00 88.00 1055 GLY A CA 1
ATOM 8402 C C . GLY A 1 1055 ? 18.422 -14.132 -15.707 1.00 88.00 1055 GLY A C 1
ATOM 8403 O O . GLY A 1 1055 ? 19.141 -15.054 -15.301 1.00 88.00 1055 GLY A O 1
ATOM 8404 N N . LYS A 1 1056 ? 18.866 -13.220 -16.573 1.00 90.56 1056 LYS A N 1
ATOM 8405 C CA . LYS A 1 1056 ? 20.197 -13.234 -17.190 1.00 90.56 1056 LYS A CA 1
ATOM 8406 C C . LYS A 1 1056 ? 20.993 -11.969 -16.832 1.00 90.56 1056 LYS A C 1
ATOM 8408 O O . LYS A 1 1056 ? 20.425 -10.960 -16.411 1.00 90.56 1056 LYS A O 1
ATOM 8413 N N . LYS A 1 1057 ? 22.318 -12.041 -16.937 1.00 91.19 1057 LYS A N 1
ATOM 8414 C CA . LYS A 1 1057 ? 23.269 -10.941 -16.739 1.00 91.19 1057 LYS A CA 1
ATOM 8415 C C . LYS A 1 1057 ? 24.184 -10.811 -17.950 1.00 91.19 1057 LYS A C 1
ATOM 8417 O O . LYS A 1 1057 ? 24.561 -11.818 -18.545 1.00 91.19 1057 LYS A O 1
ATOM 8422 N N . ALA A 1 1058 ? 24.526 -9.578 -18.298 1.00 91.94 1058 ALA A N 1
ATOM 8423 C CA . ALA A 1 1058 ? 25.558 -9.278 -19.276 1.00 91.94 1058 ALA A CA 1
ATOM 8424 C C . ALA A 1 1058 ? 26.918 -9.303 -18.568 1.00 91.94 1058 ALA A C 1
ATOM 8426 O O . ALA A 1 1058 ? 27.139 -8.567 -17.607 1.00 91.94 1058 ALA A O 1
ATOM 8427 N N . THR A 1 1059 ? 27.818 -10.173 -19.012 1.00 93.62 1059 THR A N 1
ATOM 8428 C CA . THR A 1 1059 ? 29.175 -10.284 -18.470 1.00 93.62 1059 THR A CA 1
ATOM 8429 C C . THR A 1 1059 ? 30.169 -9.919 -19.558 1.00 93.62 1059 THR A C 1
ATOM 8431 O O . THR A 1 1059 ? 30.153 -10.512 -20.638 1.00 93.62 1059 THR A O 1
ATOM 8434 N N . THR A 1 1060 ? 31.010 -8.928 -19.272 1.00 94.06 1060 THR A N 1
ATOM 8435 C CA . THR A 1 1060 ? 32.081 -8.474 -20.161 1.00 94.06 1060 THR A CA 1
ATOM 8436 C C . THR A 1 1060 ? 33.318 -9.346 -19.974 1.00 94.06 1060 THR A C 1
ATOM 8438 O O . THR A 1 1060 ? 33.704 -9.645 -18.848 1.00 94.06 1060 THR A O 1
ATOM 8441 N N . PHE A 1 1061 ? 33.941 -9.740 -21.078 1.00 94.75 1061 PHE A N 1
ATOM 8442 C CA . PHE A 1 1061 ? 35.160 -10.539 -21.138 1.00 94.75 1061 PHE A CA 1
ATOM 8443 C C . PHE A 1 1061 ? 36.261 -9.700 -21.786 1.00 94.75 1061 PHE A C 1
ATOM 8445 O O . PHE A 1 1061 ? 36.053 -9.144 -22.863 1.00 94.75 1061 PHE A O 1
ATOM 8452 N N . THR A 1 1062 ? 37.415 -9.599 -21.130 1.00 95.62 1062 THR A N 1
ATOM 8453 C CA . THR A 1 1062 ? 38.574 -8.801 -21.564 1.00 95.62 1062 THR A CA 1
ATOM 8454 C C . THR A 1 1062 ? 39.858 -9.415 -21.003 1.00 95.62 1062 THR A C 1
ATOM 8456 O O . THR A 1 1062 ? 39.807 -10.136 -20.009 1.00 95.62 1062 THR A O 1
ATOM 8459 N N . ASN A 1 1063 ? 41.012 -9.144 -21.605 1.00 95.56 1063 ASN A N 1
ATOM 8460 C CA . ASN A 1 1063 ? 42.304 -9.690 -21.184 1.00 95.56 1063 ASN A CA 1
ATOM 8461 C C . ASN A 1 1063 ? 42.769 -9.246 -19.779 1.00 95.56 1063 ASN A C 1
ATOM 8463 O O . ASN A 1 1063 ? 43.680 -9.862 -19.234 1.00 95.56 1063 ASN A O 1
ATOM 8467 N N . ARG A 1 1064 ? 42.162 -8.218 -19.174 1.00 96.62 1064 ARG A N 1
ATOM 8468 C CA . ARG A 1 1064 ? 42.503 -7.719 -17.829 1.00 96.62 1064 ARG A CA 1
ATOM 8469 C C . ARG A 1 1064 ? 41.327 -7.861 -16.863 1.00 96.62 1064 ARG A C 1
ATOM 8471 O O . ARG A 1 1064 ? 40.274 -7.260 -17.065 1.00 96.62 1064 ARG A O 1
ATOM 8478 N N . ILE A 1 1065 ? 41.504 -8.636 -15.795 1.00 97.06 1065 ILE A N 1
ATOM 8479 C CA . ILE A 1 1065 ? 40.442 -8.901 -14.813 1.00 97.06 1065 ILE A CA 1
ATOM 8480 C C . ILE A 1 1065 ? 40.898 -8.666 -13.375 1.00 97.06 1065 ILE A C 1
ATOM 8482 O O . ILE A 1 1065 ? 42.049 -8.898 -13.030 1.00 97.06 1065 ILE A O 1
ATOM 8486 N N . TRP A 1 1066 ? 39.979 -8.238 -12.518 1.00 97.56 1066 TRP A N 1
ATOM 8487 C CA . TRP A 1 1066 ? 40.172 -8.091 -11.082 1.00 97.56 1066 TRP A CA 1
ATOM 8488 C C . TRP A 1 1066 ? 39.824 -9.378 -10.336 1.00 97.56 1066 TRP A C 1
ATOM 8490 O O . TRP A 1 1066 ? 38.761 -9.963 -10.557 1.00 97.56 1066 TRP A O 1
ATOM 8500 N N . LEU A 1 1067 ? 40.691 -9.755 -9.399 1.00 96.62 1067 LEU A N 1
ATOM 8501 C CA . LEU A 1 1067 ? 40.505 -10.835 -8.431 1.00 96.62 1067 LEU A CA 1
ATOM 8502 C C . LEU A 1 1067 ? 40.561 -10.279 -7.004 1.00 96.62 1067 LEU A C 1
ATOM 8504 O O . LEU A 1 1067 ? 41.220 -9.267 -6.761 1.00 96.62 1067 LEU A O 1
ATOM 8508 N N . ASP A 1 1068 ? 39.926 -10.956 -6.045 1.00 94.69 1068 ASP A N 1
ATOM 8509 C CA . ASP A 1 1068 ? 40.189 -10.686 -4.627 1.00 94.69 1068 ASP A CA 1
ATOM 8510 C C . ASP A 1 1068 ? 41.623 -11.111 -4.267 1.00 94.69 1068 ASP A C 1
ATOM 8512 O O . ASP A 1 1068 ? 42.114 -12.152 -4.706 1.00 94.69 1068 ASP A O 1
ATOM 8516 N N . TYR A 1 1069 ? 42.285 -10.336 -3.406 1.00 94.44 1069 TYR A N 1
ATOM 8517 C CA . TYR A 1 1069 ? 43.653 -10.613 -2.960 1.00 94.44 1069 TYR A CA 1
ATOM 8518 C C . TYR A 1 1069 ? 43.786 -11.991 -2.307 1.00 94.44 1069 TYR A C 1
ATOM 8520 O O . TYR A 1 1069 ? 44.759 -12.696 -2.547 1.00 94.44 1069 TYR A O 1
ATOM 8528 N N . ALA A 1 1070 ? 42.791 -12.401 -1.513 1.00 92.75 1070 ALA A N 1
ATOM 8529 C CA . ALA A 1 1070 ? 42.778 -13.715 -0.872 1.00 92.75 1070 ALA A CA 1
ATOM 8530 C C . ALA A 1 1070 ? 42.801 -14.867 -1.891 1.00 92.75 1070 ALA A C 1
ATOM 8532 O O . ALA A 1 1070 ? 43.404 -15.903 -1.623 1.00 92.75 1070 ALA A O 1
ATOM 8533 N N . ASP A 1 1071 ? 42.184 -14.673 -3.060 1.00 93.12 1071 ASP A N 1
ATOM 8534 C CA . ASP A 1 1071 ? 42.243 -15.646 -4.147 1.00 93.12 1071 ASP A CA 1
ATOM 8535 C C . ASP A 1 1071 ? 43.597 -15.613 -4.835 1.00 93.12 1071 ASP A C 1
ATOM 8537 O O . ASP A 1 1071 ? 44.199 -16.662 -5.021 1.00 93.12 1071 ASP A O 1
ATOM 8541 N N . ALA A 1 1072 ? 44.110 -14.423 -5.156 1.00 93.25 1072 ALA A N 1
ATOM 8542 C CA . ALA A 1 1072 ? 45.425 -14.275 -5.774 1.00 93.25 1072 ALA A CA 1
ATOM 8543 C C . ALA A 1 1072 ? 46.548 -14.874 -4.907 1.00 93.25 1072 ALA A C 1
ATOM 8545 O O . ALA A 1 1072 ? 47.433 -15.547 -5.425 1.00 93.25 1072 ALA A O 1
ATOM 8546 N N . ALA A 1 1073 ? 46.477 -14.691 -3.586 1.00 93.19 1073 ALA A N 1
ATOM 8547 C CA . ALA A 1 1073 ? 47.435 -15.229 -2.622 1.00 93.19 1073 ALA A CA 1
ATOM 8548 C C . ALA A 1 1073 ? 47.359 -16.753 -2.449 1.00 93.19 1073 ALA A C 1
ATOM 8550 O O . ALA A 1 1073 ? 48.322 -17.360 -1.983 1.00 93.19 1073 ALA A O 1
ATOM 8551 N N . ALA A 1 1074 ? 46.234 -17.376 -2.809 1.00 92.94 1074 ALA A N 1
ATOM 8552 C CA . ALA A 1 1074 ? 46.073 -18.825 -2.757 1.00 92.94 1074 ALA A CA 1
ATOM 8553 C C . ALA A 1 1074 ? 46.638 -19.539 -3.998 1.00 92.94 1074 ALA A C 1
ATOM 8555 O O . ALA A 1 1074 ? 46.756 -20.763 -3.976 1.00 92.94 1074 ALA A O 1
ATOM 8556 N N . ILE A 1 1075 ? 46.967 -18.800 -5.064 1.00 94.19 1075 ILE A N 1
ATOM 8557 C CA . ILE A 1 1075 ? 47.409 -19.356 -6.346 1.00 94.19 1075 ILE A CA 1
ATOM 8558 C C . ILE A 1 1075 ? 48.930 -19.500 -6.379 1.00 94.19 1075 ILE A C 1
ATOM 8560 O O . ILE A 1 1075 ? 49.671 -18.581 -6.034 1.00 94.19 1075 ILE A O 1
ATOM 8564 N N . SER A 1 1076 ? 49.403 -20.648 -6.859 1.00 93.75 1076 SER A N 1
ATOM 8565 C CA . SER A 1 1076 ? 50.825 -20.912 -7.088 1.00 93.75 1076 SER A CA 1
ATOM 8566 C C . SER A 1 1076 ? 51.238 -20.663 -8.543 1.00 93.75 1076 SER A C 1
ATOM 8568 O O . SER A 1 1076 ? 50.455 -20.815 -9.482 1.00 93.75 1076 SER A O 1
ATOM 8570 N N . LYS A 1 1077 ? 52.515 -20.328 -8.765 1.00 93.75 1077 LYS A N 1
ATOM 8571 C CA . LYS A 1 1077 ? 53.079 -20.220 -10.120 1.00 93.75 1077 LYS A CA 1
ATOM 8572 C C . LYS A 1 1077 ? 52.979 -21.570 -10.846 1.00 93.75 1077 LYS A C 1
ATOM 8574 O O . LYS A 1 1077 ? 53.416 -22.589 -10.319 1.00 93.75 1077 LYS A O 1
ATOM 8579 N N . GLY A 1 1078 ? 52.453 -21.561 -12.067 1.00 91.94 1078 GLY A N 1
ATOM 8580 C CA . GLY A 1 1078 ? 52.200 -22.748 -12.889 1.00 91.94 1078 GLY A CA 1
ATOM 8581 C C . GLY A 1 1078 ? 50.872 -23.451 -12.593 1.00 91.94 1078 GLY A C 1
ATOM 8582 O O . GLY A 1 1078 ? 50.569 -24.446 -13.247 1.00 91.94 1078 GLY A O 1
ATOM 8583 N N . GLU A 1 1079 ? 50.083 -22.963 -11.633 1.00 94.25 1079 GLU A N 1
ATOM 8584 C CA . GLU A 1 1079 ? 48.806 -23.572 -11.264 1.00 94.25 1079 GLU A CA 1
ATOM 8585 C C . GLU A 1 1079 ? 47.698 -23.232 -12.269 1.00 94.25 1079 GLU A C 1
ATOM 8587 O O . GLU A 1 1079 ? 47.582 -22.104 -12.757 1.00 94.25 1079 GLU A O 1
ATOM 8592 N N . GLU A 1 1080 ? 46.870 -24.232 -12.567 1.00 95.12 1080 GLU A N 1
ATOM 8593 C CA . GLU A 1 1080 ? 45.664 -24.079 -13.373 1.00 95.12 1080 GLU A CA 1
ATOM 8594 C C . GLU A 1 1080 ? 44.456 -23.798 -12.468 1.00 95.12 1080 GLU A C 1
ATOM 8596 O O . GLU A 1 1080 ? 44.130 -24.573 -11.563 1.00 95.12 1080 GLU A O 1
ATOM 8601 N N . VAL A 1 1081 ? 43.766 -22.693 -12.739 1.00 95.69 1081 VAL A N 1
ATOM 8602 C CA . VAL A 1 1081 ? 42.608 -22.215 -11.977 1.00 95.69 1081 VAL A CA 1
ATOM 8603 C C . VAL A 1 1081 ? 41.386 -22.101 -12.878 1.00 95.69 1081 VAL A C 1
ATOM 8605 O O . VAL A 1 1081 ? 41.507 -21.871 -14.079 1.00 95.69 1081 VAL A O 1
ATOM 8608 N N . THR A 1 1082 ? 40.185 -22.231 -12.317 1.00 96.56 1082 THR A N 1
ATOM 8609 C CA . THR A 1 1082 ? 38.943 -21.963 -13.056 1.00 96.56 1082 THR A CA 1
ATOM 8610 C C . THR A 1 1082 ? 38.432 -20.563 -12.755 1.00 96.56 1082 THR A C 1
ATOM 8612 O O . THR A 1 1082 ? 38.048 -20.264 -11.624 1.00 96.56 1082 THR A O 1
ATOM 8615 N N . LEU A 1 1083 ? 38.336 -19.746 -13.798 1.00 95.56 1083 LEU A N 1
ATOM 8616 C CA . LEU A 1 1083 ? 37.595 -18.493 -13.811 1.00 95.56 1083 LEU A CA 1
ATOM 8617 C C . LEU A 1 1083 ? 36.108 -18.820 -13.975 1.00 95.56 1083 LEU A C 1
ATOM 8619 O O . LEU A 1 1083 ? 35.681 -19.354 -15.006 1.00 95.56 1083 LEU A O 1
ATOM 8623 N N . MET A 1 1084 ? 35.312 -18.554 -12.938 1.00 92.94 1084 MET A N 1
ATOM 8624 C CA . MET A 1 1084 ? 33.891 -18.906 -12.930 1.00 92.94 1084 MET A CA 1
ATOM 8625 C C . MET A 1 1084 ? 33.159 -18.330 -14.152 1.00 92.94 1084 MET A C 1
ATOM 8627 O O . MET A 1 1084 ? 33.323 -17.165 -14.492 1.00 92.94 1084 MET A O 1
ATOM 8631 N N . ASP A 1 1085 ? 32.379 -19.177 -14.828 1.00 91.19 1085 ASP A N 1
ATOM 8632 C CA . ASP A 1 1085 ? 31.618 -18.868 -16.051 1.00 91.19 1085 ASP A CA 1
ATOM 8633 C C . ASP A 1 1085 ? 32.434 -18.417 -17.282 1.00 91.19 1085 ASP A C 1
ATOM 8635 O O . ASP A 1 1085 ? 31.848 -18.034 -18.296 1.00 91.19 1085 ASP A O 1
ATOM 8639 N N . TRP A 1 1086 ? 33.767 -18.549 -17.242 1.00 93.25 1086 TRP A N 1
ATOM 8640 C CA . TRP A 1 1086 ? 34.648 -18.322 -18.393 1.00 93.25 1086 TRP A CA 1
ATOM 8641 C C . TRP A 1 1086 ? 35.362 -19.600 -18.851 1.00 93.25 1086 TRP A C 1
ATOM 8643 O O . TRP A 1 1086 ? 35.234 -19.986 -20.011 1.00 93.25 1086 TRP A O 1
ATOM 8653 N N . GLY A 1 1087 ? 36.079 -20.277 -17.953 1.00 93.31 1087 GLY A N 1
ATOM 8654 C CA . GLY A 1 1087 ? 36.927 -21.423 -18.294 1.00 93.31 1087 GLY A CA 1
ATOM 8655 C C . GLY A 1 1087 ? 38.174 -21.492 -17.416 1.00 93.31 1087 GLY A C 1
ATOM 8656 O O . GLY A 1 1087 ? 38.231 -20.846 -16.370 1.00 93.31 1087 GLY A O 1
ATOM 8657 N N . ASN A 1 1088 ? 39.167 -22.281 -17.820 1.00 96.31 1088 ASN A N 1
ATOM 8658 C CA . ASN A 1 1088 ? 40.418 -22.396 -17.074 1.00 96.31 1088 ASN A CA 1
ATOM 8659 C C . ASN A 1 1088 ? 41.468 -21.380 -17.548 1.00 96.31 1088 ASN A C 1
ATOM 8661 O O . ASN A 1 1088 ? 41.459 -20.943 -18.700 1.00 96.31 1088 ASN A O 1
ATOM 8665 N N . ALA A 1 1089 ? 42.389 -21.033 -16.653 1.00 96.19 1089 ALA A N 1
ATOM 8666 C CA . ALA A 1 1089 ? 43.572 -20.232 -16.932 1.00 96.19 1089 ALA A CA 1
ATOM 8667 C C . ALA A 1 1089 ? 44.779 -20.791 -16.167 1.00 96.19 1089 ALA A C 1
ATOM 8669 O O . ALA A 1 1089 ? 44.634 -21.281 -15.049 1.00 96.19 1089 ALA A O 1
ATOM 8670 N N . ILE A 1 1090 ? 45.967 -20.708 -16.760 1.00 95.75 1090 ILE A N 1
ATOM 8671 C CA . ILE A 1 1090 ? 47.232 -21.121 -16.146 1.00 95.75 1090 ILE A CA 1
ATOM 8672 C C . ILE A 1 1090 ? 47.996 -19.865 -15.745 1.00 95.75 1090 ILE A C 1
ATOM 8674 O O . ILE A 1 1090 ? 48.329 -19.039 -16.598 1.00 95.75 1090 ILE A O 1
ATOM 8678 N N . VAL A 1 1091 ? 48.306 -19.726 -14.457 1.00 96.31 1091 VAL A N 1
ATOM 8679 C CA . VAL A 1 1091 ? 49.096 -18.593 -13.958 1.00 96.31 1091 VAL A CA 1
ATOM 8680 C C . VAL A 1 1091 ? 50.571 -18.847 -14.241 1.00 96.31 1091 VAL A C 1
ATOM 8682 O O . VAL A 1 1091 ? 51.158 -19.796 -13.731 1.00 96.31 1091 VAL A O 1
ATOM 8685 N N . LYS A 1 1092 ? 51.191 -18.011 -15.075 1.00 95.81 1092 LYS A N 1
ATOM 8686 C CA . LYS A 1 1092 ? 52.595 -18.157 -15.490 1.00 95.81 1092 LYS A CA 1
ATOM 8687 C C . LYS A 1 1092 ? 53.540 -17.383 -14.586 1.00 95.81 1092 LYS A C 1
ATOM 8689 O O . LYS A 1 1092 ? 54.659 -17.834 -14.349 1.00 95.81 1092 LYS A O 1
ATOM 8694 N N . GLU A 1 1093 ? 53.093 -16.245 -14.071 1.00 95.31 1093 GLU A N 1
ATOM 8695 C CA . GLU A 1 1093 ? 53.899 -15.336 -13.267 1.00 95.31 1093 GLU A CA 1
ATOM 8696 C C . GLU A 1 1093 ? 53.054 -14.667 -12.176 1.00 95.31 1093 GLU A C 1
ATOM 8698 O O . GLU A 1 1093 ? 51.876 -14.368 -12.375 1.00 95.31 1093 GLU A O 1
ATOM 8703 N N . ILE A 1 1094 ? 53.679 -14.438 -11.019 1.00 95.81 1094 ILE A N 1
ATOM 8704 C CA . ILE A 1 1094 ? 53.112 -13.721 -9.875 1.00 95.81 1094 ILE A CA 1
ATOM 8705 C C . ILE A 1 1094 ? 54.081 -12.586 -9.556 1.00 95.81 1094 ILE A C 1
ATOM 8707 O O . ILE A 1 1094 ? 55.226 -12.851 -9.182 1.00 95.81 1094 ILE A O 1
ATOM 8711 N N . LYS A 1 1095 ? 53.641 -11.337 -9.719 1.00 93.62 1095 LYS A N 1
ATOM 8712 C CA . LYS A 1 1095 ? 54.446 -10.152 -9.416 1.00 93.62 1095 LYS A CA 1
ATOM 8713 C C . LYS A 1 1095 ? 54.175 -9.696 -7.989 1.00 93.62 1095 LYS A C 1
ATOM 8715 O O . LYS A 1 1095 ? 53.025 -9.543 -7.575 1.00 93.62 1095 LYS A O 1
ATOM 8720 N N . VAL A 1 1096 ? 55.255 -9.492 -7.241 1.00 93.31 1096 VAL A N 1
ATOM 8721 C CA . VAL A 1 1096 ? 55.219 -9.106 -5.830 1.00 93.31 1096 VAL A CA 1
ATOM 8722 C C . VAL A 1 1096 ? 56.062 -7.854 -5.645 1.00 93.31 1096 VAL A C 1
ATOM 8724 O O . VAL A 1 1096 ? 57.250 -7.856 -5.959 1.00 93.31 1096 VAL A O 1
ATOM 8727 N N . GLU A 1 1097 ? 55.460 -6.808 -5.089 1.00 90.00 1097 GLU A N 1
ATOM 8728 C CA . GLU A 1 1097 ? 56.140 -5.567 -4.723 1.00 90.00 1097 GLU A CA 1
ATOM 8729 C C . GLU A 1 1097 ? 55.983 -5.339 -3.219 1.00 90.00 1097 GLU A C 1
ATOM 8731 O O . GLU A 1 1097 ? 54.887 -5.431 -2.672 1.00 90.00 1097 GLU A O 1
ATOM 8736 N N . SER A 1 1098 ? 57.088 -5.068 -2.519 1.00 86.56 1098 SER A N 1
ATOM 8737 C CA . SER A 1 1098 ? 57.096 -4.845 -1.060 1.00 86.56 1098 SER A CA 1
ATOM 8738 C C . SER A 1 1098 ? 56.397 -5.944 -0.234 1.00 86.56 1098 SER A C 1
ATOM 8740 O O . SER A 1 1098 ? 55.817 -5.670 0.813 1.00 86.56 1098 SER A O 1
ATOM 8742 N N . GLY A 1 1099 ? 56.441 -7.199 -0.700 1.00 83.88 1099 GLY A N 1
ATOM 8743 C CA . GLY A 1 1099 ? 55.806 -8.345 -0.034 1.00 83.88 1099 GLY A CA 1
ATOM 8744 C C . GLY A 1 1099 ? 54.299 -8.499 -0.287 1.00 83.88 1099 GLY A C 1
ATOM 8745 O O . GLY A 1 1099 ? 53.688 -9.396 0.288 1.00 83.88 1099 GLY A O 1
ATOM 8746 N N . VAL A 1 1100 ? 53.706 -7.668 -1.150 1.00 89.81 1100 VAL A N 1
ATOM 8747 C CA . VAL A 1 1100 ? 52.287 -7.710 -1.536 1.00 89.81 1100 VAL A CA 1
ATOM 8748 C C . VAL A 1 1100 ? 52.169 -8.093 -3.012 1.00 89.81 1100 VAL A C 1
ATOM 8750 O O . VAL A 1 1100 ? 52.917 -7.594 -3.852 1.00 89.81 1100 VAL A O 1
ATOM 8753 N N . ILE A 1 1101 ? 51.240 -8.991 -3.343 1.00 93.38 1101 ILE A N 1
ATOM 8754 C CA . ILE A 1 1101 ? 50.961 -9.369 -4.738 1.00 93.38 1101 ILE A CA 1
ATOM 8755 C C . ILE A 1 1101 ? 50.259 -8.202 -5.441 1.00 93.38 1101 ILE A C 1
ATOM 8757 O O . ILE A 1 1101 ? 49.181 -7.789 -5.014 1.00 93.38 1101 ILE A O 1
ATOM 8761 N N . THR A 1 1102 ? 50.850 -7.687 -6.520 1.00 92.00 1102 THR A N 1
ATOM 8762 C CA . THR A 1 1102 ? 50.306 -6.549 -7.283 1.00 92.00 1102 THR A CA 1
ATOM 8763 C C . THR A 1 1102 ? 49.632 -6.980 -8.583 1.00 92.00 1102 THR A C 1
ATOM 8765 O O . THR A 1 1102 ? 48.597 -6.424 -8.956 1.00 92.00 1102 THR A O 1
ATOM 8768 N N . GLU A 1 1103 ? 50.171 -8.001 -9.251 1.00 95.75 1103 GLU A N 1
ATOM 8769 C CA . GLU A 1 1103 ? 49.674 -8.490 -10.537 1.00 95.75 1103 GLU A CA 1
ATOM 8770 C C . GLU A 1 1103 ? 49.940 -9.992 -10.712 1.00 95.75 1103 GLU A C 1
ATOM 8772 O O . GLU A 1 1103 ? 50.983 -10.517 -10.316 1.00 95.75 1103 GLU A O 1
ATOM 8777 N N . LEU A 1 1104 ? 49.003 -10.679 -11.364 1.00 96.81 1104 LEU A N 1
ATOM 8778 C CA . LEU A 1 1104 ? 49.192 -12.013 -11.925 1.00 96.81 1104 LEU A CA 1
ATOM 8779 C C . LEU A 1 1104 ? 49.276 -11.918 -13.451 1.00 96.81 1104 LEU A C 1
ATOM 8781 O O . LEU A 1 1104 ? 48.555 -11.130 -14.064 1.00 96.81 1104 LEU A O 1
ATOM 8785 N N . VAL A 1 1105 ? 50.101 -12.758 -14.077 1.00 96.69 1105 VAL A N 1
ATOM 8786 C CA . VAL A 1 1105 ? 50.160 -12.897 -15.542 1.00 96.69 1105 VAL A CA 1
ATOM 8787 C C . VAL A 1 1105 ? 49.996 -14.363 -15.916 1.00 96.69 1105 VAL A C 1
ATOM 8789 O O . VAL A 1 1105 ? 50.603 -15.249 -15.309 1.00 96.69 1105 VAL A O 1
ATOM 8792 N N . GLY A 1 1106 ? 49.151 -14.648 -16.901 1.00 96.12 1106 GLY A N 1
ATOM 8793 C CA . GLY A 1 1106 ? 48.818 -16.018 -17.273 1.00 96.12 1106 GLY A CA 1
ATOM 8794 C C . GLY A 1 1106 ? 48.145 -16.135 -18.628 1.00 96.12 1106 GLY A C 1
ATOM 8795 O O . GLY A 1 1106 ? 48.031 -15.164 -19.366 1.00 96.12 1106 GLY A O 1
ATOM 8796 N N . GLU A 1 1107 ? 47.703 -17.345 -18.945 1.00 95.88 1107 GLU A N 1
ATOM 8797 C CA . GLU A 1 1107 ? 47.111 -17.700 -20.237 1.00 95.88 1107 GLU A CA 1
ATOM 8798 C C . GLU A 1 1107 ? 45.781 -18.428 -20.026 1.00 95.88 1107 GLU A C 1
ATOM 8800 O O . GLU A 1 1107 ? 45.684 -19.323 -19.185 1.00 95.88 1107 GLU A O 1
ATOM 8805 N N . LEU A 1 1108 ? 44.757 -18.080 -20.806 1.00 95.31 1108 LEU A N 1
ATOM 8806 C CA . LEU A 1 1108 ? 43.528 -18.854 -20.937 1.00 95.31 1108 LEU A CA 1
ATOM 8807 C C . LEU A 1 1108 ? 43.839 -20.239 -21.507 1.00 95.31 1108 LEU A C 1
ATOM 8809 O O . LEU A 1 1108 ? 44.498 -20.373 -22.537 1.00 95.31 1108 LEU A O 1
ATOM 8813 N N . HIS A 1 1109 ? 43.286 -21.260 -20.862 1.00 93.94 1109 HIS A N 1
ATOM 8814 C CA . HIS A 1 1109 ? 43.377 -22.661 -21.253 1.00 93.94 1109 HIS A CA 1
ATOM 8815 C C . HIS A 1 1109 ? 41.957 -23.237 -21.354 1.00 93.94 1109 HIS A C 1
ATOM 8817 O O . HIS A 1 1109 ? 41.513 -24.021 -20.521 1.00 93.94 1109 HIS A O 1
ATOM 8823 N N . LEU A 1 1110 ? 41.195 -22.790 -22.359 1.00 90.25 1110 LEU A N 1
ATOM 8824 C CA . LEU A 1 1110 ? 39.768 -23.130 -22.494 1.00 90.25 1110 LEU A CA 1
ATOM 8825 C C . LEU A 1 1110 ? 39.513 -24.607 -22.846 1.00 90.25 1110 LEU A C 1
ATOM 8827 O O . LEU A 1 1110 ? 38.404 -25.091 -22.636 1.00 90.25 1110 LEU A O 1
ATOM 8831 N N . GLU A 1 1111 ? 40.530 -25.317 -23.341 1.00 87.00 1111 GLU A N 1
ATOM 8832 C CA . GLU A 1 1111 ? 40.508 -26.773 -23.554 1.00 87.00 1111 GLU A CA 1
ATOM 8833 C C . GLU A 1 1111 ? 40.626 -27.562 -22.236 1.00 87.00 1111 GLU A C 1
ATOM 8835 O O . GLU A 1 1111 ? 40.310 -28.753 -22.180 1.00 87.00 1111 GLU A O 1
ATOM 8840 N N . GLY A 1 1112 ? 41.048 -26.894 -21.157 1.00 83.31 1112 GLY A N 1
ATOM 8841 C CA . GLY A 1 1112 ? 41.155 -27.459 -19.820 1.00 83.31 1112 GLY A CA 1
ATOM 8842 C C . GLY A 1 1112 ? 39.803 -27.838 -19.211 1.00 83.31 1112 GLY A C 1
ATOM 8843 O O . GLY A 1 1112 ? 38.737 -27.329 -19.563 1.00 83.31 1112 GLY A O 1
ATOM 8844 N N . SER A 1 1113 ? 39.836 -28.744 -18.234 1.00 87.31 1113 SER A N 1
ATOM 8845 C CA . SER A 1 1113 ? 38.629 -29.220 -17.558 1.00 87.31 1113 SER A CA 1
ATOM 8846 C C . SER A 1 1113 ? 38.381 -28.468 -16.252 1.00 87.31 1113 SER A C 1
ATOM 8848 O O . SER A 1 1113 ? 39.159 -28.538 -15.303 1.00 87.31 1113 SER A O 1
ATOM 8850 N N . VAL A 1 1114 ? 37.215 -27.833 -16.123 1.00 87.12 1114 VAL A N 1
ATOM 8851 C CA . VAL A 1 1114 ? 36.761 -27.202 -14.862 1.00 87.12 1114 VAL A CA 1
ATOM 8852 C C . VAL A 1 1114 ? 36.537 -28.203 -13.711 1.00 87.12 1114 VAL A C 1
ATOM 8854 O O . VAL A 1 1114 ? 36.181 -27.820 -12.590 1.00 87.12 1114 VAL A O 1
ATOM 8857 N N . LYS A 1 1115 ? 36.639 -29.511 -13.989 1.00 85.75 1115 LYS A N 1
ATOM 8858 C CA . LYS A 1 1115 ? 36.520 -30.588 -12.994 1.00 85.75 1115 LYS A CA 1
ATOM 8859 C C . LYS A 1 1115 ? 37.866 -30.968 -12.371 1.00 85.75 1115 LYS A C 1
ATOM 8861 O O . LYS A 1 1115 ? 37.851 -31.563 -11.300 1.00 85.75 1115 LYS A O 1
ATOM 8866 N N . THR A 1 1116 ? 38.990 -30.663 -13.023 1.00 87.06 1116 THR A N 1
ATOM 8867 C CA . THR A 1 1116 ? 40.336 -31.076 -12.584 1.00 87.06 1116 THR A CA 1
ATOM 8868 C C . THR A 1 1116 ? 41.056 -30.007 -11.763 1.00 87.06 1116 THR A C 1
ATOM 8870 O O . THR A 1 1116 ? 42.003 -30.324 -11.049 1.00 87.06 1116 THR A O 1
ATOM 8873 N N . THR A 1 1117 ? 40.593 -28.758 -11.813 1.00 88.94 1117 THR A N 1
ATOM 8874 C CA . THR A 1 1117 ? 41.144 -27.627 -11.055 1.00 88.94 1117 THR A CA 1
ATOM 8875 C C . THR A 1 1117 ? 40.672 -27.623 -9.603 1.00 88.94 1117 THR A C 1
ATOM 8877 O O . THR A 1 1117 ? 39.501 -27.874 -9.295 1.00 88.94 1117 THR A O 1
ATOM 8880 N N . LYS A 1 1118 ? 41.593 -27.299 -8.687 1.00 87.94 1118 LYS A N 1
ATOM 8881 C CA . LYS A 1 1118 ? 41.289 -27.163 -7.254 1.00 87.94 1118 LYS A CA 1
ATOM 8882 C C . LYS A 1 1118 ? 40.681 -25.800 -6.928 1.00 87.94 1118 LYS A C 1
ATOM 8884 O O . LYS A 1 1118 ? 39.718 -25.728 -6.167 1.00 87.94 1118 LYS A O 1
ATOM 8889 N N . LEU A 1 1119 ? 41.224 -24.734 -7.514 1.00 92.19 1119 LEU A N 1
ATOM 8890 C CA . LEU A 1 1119 ? 40.804 -23.361 -7.250 1.00 92.19 1119 LEU A CA 1
ATOM 8891 C C . LEU A 1 1119 ? 39.783 -22.892 -8.291 1.00 92.19 1119 LEU A C 1
ATOM 8893 O O . LEU A 1 1119 ? 40.025 -22.941 -9.498 1.00 92.19 1119 LEU A O 1
ATOM 8897 N N . LYS A 1 1120 ? 38.631 -22.423 -7.804 1.00 93.94 1120 LYS A N 1
ATOM 8898 C CA . LYS A 1 1120 ? 37.560 -21.821 -8.607 1.00 93.94 1120 LYS A CA 1
ATOM 8899 C C . LYS A 1 1120 ? 37.304 -20.424 -8.077 1.00 93.94 1120 LYS A C 1
ATOM 8901 O O . LYS A 1 1120 ? 36.871 -20.281 -6.933 1.00 93.94 1120 LYS A O 1
ATOM 8906 N N . ILE A 1 1121 ? 37.592 -19.426 -8.896 1.00 94.69 1121 ILE A N 1
ATOM 8907 C CA . ILE A 1 1121 ? 37.658 -18.034 -8.465 1.00 94.69 1121 ILE A CA 1
ATOM 8908 C C . ILE A 1 1121 ? 36.662 -17.172 -9.232 1.00 94.69 1121 ILE A C 1
ATOM 8910 O O . ILE A 1 1121 ? 36.335 -17.419 -10.397 1.00 94.69 1121 ILE A O 1
ATOM 8914 N N . THR A 1 1122 ? 36.161 -16.163 -8.536 1.00 94.88 1122 THR A N 1
ATOM 8915 C CA . THR A 1 1122 ? 35.306 -15.114 -9.086 1.00 94.88 1122 THR A CA 1
ATOM 8916 C C . THR A 1 1122 ? 36.171 -13.979 -9.613 1.00 94.88 1122 THR A C 1
ATOM 8918 O O . THR A 1 1122 ? 37.242 -13.720 -9.070 1.00 94.88 1122 THR A O 1
ATOM 8921 N N . TRP A 1 1123 ? 35.708 -13.292 -10.651 1.00 95.75 1123 TRP A N 1
ATOM 8922 C CA . TRP A 1 1123 ? 36.475 -12.244 -11.315 1.00 95.75 1123 TRP A CA 1
ATOM 8923 C C . TRP A 1 1123 ? 35.557 -11.136 -11.839 1.00 95.75 1123 TRP A C 1
ATOM 8925 O O . TRP A 1 1123 ? 34.368 -11.363 -12.073 1.00 95.75 1123 TRP A O 1
ATOM 8935 N N . LEU A 1 1124 ? 36.112 -9.939 -12.025 1.00 96.69 1124 LEU A N 1
ATOM 8936 C CA . LEU A 1 1124 ? 35.450 -8.814 -12.693 1.00 96.69 1124 LEU A CA 1
ATOM 8937 C C . LEU A 1 1124 ? 36.314 -8.317 -13.847 1.00 96.69 1124 LEU A C 1
ATOM 8939 O O . LEU A 1 1124 ? 37.527 -8.254 -13.708 1.00 96.69 1124 LEU A O 1
ATOM 8943 N N . ALA A 1 1125 ? 35.716 -7.932 -14.970 1.00 95.38 1125 ALA A N 1
ATOM 8944 C CA . ALA A 1 1125 ? 36.453 -7.259 -16.037 1.00 95.38 1125 ALA A CA 1
ATOM 8945 C C . ALA A 1 1125 ? 36.983 -5.896 -15.558 1.00 95.38 1125 ALA A C 1
ATOM 8947 O O . ALA A 1 1125 ? 36.274 -5.189 -14.844 1.00 95.38 1125 ALA A O 1
ATOM 8948 N N . ASP A 1 1126 ? 38.204 -5.521 -15.945 1.00 94.81 1126 ASP A N 1
ATOM 8949 C CA . ASP A 1 1126 ? 38.738 -4.176 -15.703 1.00 94.81 1126 ASP A CA 1
ATOM 8950 C C . ASP A 1 1126 ? 38.129 -3.182 -16.704 1.00 94.81 1126 ASP A C 1
ATOM 8952 O O . ASP A 1 1126 ? 38.658 -2.979 -17.795 1.00 94.81 1126 ASP A O 1
ATOM 8956 N N . ILE A 1 1127 ? 36.961 -2.639 -16.352 1.00 92.88 1127 ILE A N 1
ATOM 8957 C CA . ILE A 1 1127 ? 36.149 -1.729 -17.176 1.00 92.88 1127 ILE A CA 1
ATOM 8958 C C . ILE A 1 1127 ? 35.589 -0.575 -16.328 1.00 92.88 1127 ILE A C 1
ATOM 8960 O O . ILE A 1 1127 ? 35.555 -0.659 -15.097 1.00 92.88 1127 ILE A O 1
ATOM 8964 N N . GLU A 1 1128 ? 35.125 0.496 -16.973 1.00 88.50 1128 GLU A N 1
ATOM 8965 C CA . GLU A 1 1128 ? 34.624 1.697 -16.285 1.00 88.50 1128 GLU A CA 1
ATOM 8966 C C . GLU A 1 1128 ? 33.242 1.493 -15.639 1.00 88.50 1128 GLU A C 1
ATOM 8968 O O . GLU A 1 1128 ? 32.908 2.156 -14.659 1.00 88.50 1128 GLU A O 1
ATOM 8973 N N . GLU A 1 1129 ? 32.449 0.543 -16.137 1.00 90.44 1129 GLU A N 1
ATOM 8974 C CA . GLU A 1 1129 ? 31.057 0.303 -15.737 1.00 90.44 1129 GLU A CA 1
ATOM 8975 C C . GLU A 1 1129 ? 30.901 -0.500 -14.430 1.00 90.44 1129 GLU A C 1
ATOM 8977 O O . GLU A 1 1129 ? 29.785 -0.873 -14.055 1.00 90.44 1129 GLU A O 1
ATOM 8982 N N . LEU A 1 1130 ? 31.998 -0.795 -13.722 1.00 93.62 1130 LEU A N 1
ATOM 8983 C CA . LEU A 1 1130 ? 31.942 -1.467 -12.422 1.00 93.62 1130 LEU A CA 1
ATOM 8984 C C . LEU A 1 1130 ? 31.248 -0.593 -11.371 1.00 93.62 1130 LEU A C 1
ATOM 8986 O O . LEU A 1 1130 ? 31.481 0.610 -11.266 1.00 93.62 1130 LEU A O 1
ATOM 8990 N N . VAL A 1 1131 ? 30.428 -1.216 -10.525 1.00 93.56 1131 VAL A N 1
ATOM 8991 C CA . VAL A 1 1131 ? 29.587 -0.499 -9.559 1.00 93.56 1131 VAL A CA 1
ATOM 8992 C C . VAL A 1 1131 ? 30.317 -0.342 -8.229 1.00 93.56 1131 VAL A C 1
ATOM 8994 O O . VAL A 1 1131 ? 30.655 -1.348 -7.607 1.00 93.56 1131 VAL A O 1
ATOM 8997 N N . PRO A 1 1132 ? 30.530 0.881 -7.715 1.00 92.31 1132 PRO A N 1
ATOM 8998 C CA . PRO A 1 1132 ? 31.064 1.068 -6.373 1.00 92.31 1132 PRO A CA 1
ATOM 8999 C C . PRO A 1 1132 ? 30.049 0.633 -5.311 1.00 92.31 1132 PRO A C 1
ATOM 9001 O O . PRO A 1 1132 ? 28.936 1.155 -5.241 1.00 92.31 1132 PRO A O 1
ATOM 9004 N N . LEU A 1 1133 ? 30.458 -0.285 -4.440 1.00 92.00 1133 LEU A N 1
ATOM 9005 C CA . LEU A 1 1133 ? 29.643 -0.840 -3.365 1.00 92.00 1133 LEU A CA 1
ATOM 9006 C C . LEU A 1 1133 ? 30.271 -0.572 -1.998 1.00 92.00 1133 LEU A C 1
ATOM 9008 O O . LEU A 1 1133 ? 31.486 -0.409 -1.867 1.00 92.00 1133 LEU A O 1
ATOM 9012 N N . SER A 1 1134 ? 29.424 -0.589 -0.970 1.00 92.06 1134 SER A N 1
ATOM 9013 C CA . SER A 1 1134 ? 29.854 -0.683 0.423 1.00 92.06 1134 SER A CA 1
ATOM 9014 C C . SER A 1 1134 ? 29.263 -1.947 1.034 1.00 92.06 1134 SER A C 1
ATOM 9016 O O . SER A 1 1134 ? 28.046 -2.047 1.198 1.00 92.06 1134 SER A O 1
ATOM 9018 N N . LEU A 1 1135 ? 30.108 -2.943 1.301 1.00 93.44 1135 LEU A N 1
ATOM 9019 C CA . LEU A 1 1135 ? 29.688 -4.210 1.889 1.00 93.44 1135 LEU A CA 1
ATOM 9020 C C . LEU A 1 1135 ? 29.673 -4.061 3.408 1.00 93.44 1135 LEU A C 1
ATOM 9022 O O . LEU A 1 1135 ? 30.726 -3.928 4.030 1.00 93.44 1135 LEU A O 1
ATOM 9026 N N . VAL A 1 1136 ? 28.476 -4.064 3.994 1.00 92.81 1136 VAL A N 1
ATOM 9027 C CA . VAL A 1 1136 ? 28.284 -3.925 5.441 1.00 92.81 1136 VAL A CA 1
ATOM 9028 C C . VAL A 1 1136 ? 28.036 -5.296 6.062 1.00 92.81 1136 VAL A C 1
ATOM 9030 O O . VAL A 1 1136 ? 27.082 -5.986 5.707 1.00 92.81 1136 VAL A O 1
ATOM 9033 N N . GLU A 1 1137 ? 28.886 -5.675 7.010 1.00 91.88 1137 GLU A N 1
ATOM 9034 C CA . GLU A 1 1137 ? 28.793 -6.908 7.787 1.00 91.88 1137 GLU A CA 1
ATOM 9035 C C . GLU A 1 1137 ? 28.458 -6.597 9.243 1.00 91.88 1137 GLU A C 1
ATOM 9037 O O . GLU A 1 1137 ? 28.965 -5.627 9.811 1.00 91.88 1137 GLU A O 1
ATOM 9042 N N . PHE A 1 1138 ? 27.632 -7.444 9.856 1.00 92.69 1138 PHE A N 1
ATOM 9043 C CA . PHE A 1 1138 ? 27.169 -7.281 11.232 1.00 92.69 1138 PHE A CA 1
ATOM 9044 C C . PHE A 1 1138 ? 27.568 -8.472 12.098 1.00 92.69 1138 PHE A C 1
ATOM 9046 O O . PHE A 1 1138 ? 27.398 -9.623 11.688 1.00 92.69 1138 PHE A O 1
ATOM 9053 N N . ASP A 1 1139 ? 28.008 -8.175 13.316 1.00 92.38 1139 ASP A N 1
ATOM 9054 C CA . ASP A 1 1139 ? 28.342 -9.140 14.364 1.00 92.38 1139 ASP A CA 1
ATOM 9055 C C . ASP A 1 1139 ? 27.424 -8.953 15.592 1.00 92.38 1139 ASP A C 1
ATOM 9057 O O . ASP A 1 1139 ? 26.600 -8.032 15.643 1.00 92.38 1139 ASP A O 1
ATOM 9061 N N . TYR A 1 1140 ? 27.519 -9.850 16.572 1.00 93.50 1140 TYR A N 1
ATOM 9062 C CA . TYR A 1 1140 ? 26.709 -9.828 17.787 1.00 93.50 1140 TYR A CA 1
ATOM 9063 C C . TYR A 1 1140 ? 27.009 -8.615 18.669 1.00 93.50 1140 TYR A C 1
ATOM 9065 O O . TYR A 1 1140 ? 28.155 -8.198 18.788 1.00 93.50 1140 TYR A O 1
ATOM 9073 N N . LEU A 1 1141 ? 25.988 -8.086 19.354 1.00 93.00 1141 LEU A N 1
ATOM 9074 C CA . LEU A 1 1141 ? 26.147 -6.962 20.292 1.00 93.00 1141 LEU A CA 1
ATOM 9075 C C . LEU A 1 1141 ? 26.838 -7.355 21.605 1.00 93.00 1141 LEU A C 1
ATOM 9077 O O . LEU A 1 1141 ? 27.420 -6.498 22.267 1.00 93.00 1141 LEU A O 1
ATOM 9081 N N . ILE A 1 1142 ? 26.758 -8.633 21.975 1.00 93.69 1142 ILE A N 1
ATOM 9082 C CA . ILE A 1 1142 ? 27.308 -9.192 23.211 1.00 93.69 1142 ILE A CA 1
ATOM 9083 C C . ILE A 1 1142 ? 28.361 -10.241 22.852 1.00 93.69 1142 ILE A C 1
ATOM 9085 O O . ILE A 1 1142 ? 28.148 -11.047 21.950 1.00 93.69 1142 ILE A O 1
ATOM 9089 N N . SER A 1 1143 ? 29.483 -10.246 23.569 1.00 91.62 1143 SER A N 1
ATOM 9090 C CA . SER A 1 1143 ? 30.590 -11.191 23.370 1.00 91.62 1143 SER A CA 1
ATOM 9091 C C . SER A 1 1143 ? 30.384 -12.528 24.096 1.00 91.62 1143 SER A C 1
ATOM 9093 O O . SER A 1 1143 ? 30.908 -13.557 23.670 1.00 91.62 1143 SER A O 1
ATOM 9095 N N . LYS A 1 1144 ? 29.588 -12.543 25.173 1.00 91.38 1144 LYS A N 1
ATOM 9096 C CA . LYS A 1 1144 ? 29.275 -13.743 25.965 1.00 91.38 1144 LYS A CA 1
ATOM 9097 C C . LYS A 1 1144 ? 28.024 -14.461 25.450 1.00 91.38 1144 LYS A C 1
ATOM 9099 O O . LYS A 1 1144 ? 26.982 -13.853 25.208 1.00 91.38 1144 LYS A O 1
ATOM 9104 N N . LYS A 1 1145 ? 28.111 -15.790 25.330 1.00 89.50 1145 LYS A N 1
ATOM 9105 C CA . LYS A 1 1145 ? 27.046 -16.646 24.776 1.00 89.50 1145 LYS A CA 1
ATOM 9106 C C . LYS A 1 1145 ? 25.730 -16.555 25.558 1.00 89.50 1145 LYS A C 1
ATOM 9108 O O . LYS A 1 1145 ? 24.663 -16.489 24.953 1.00 89.50 1145 LYS A O 1
ATOM 9113 N N . LYS A 1 1146 ? 25.810 -16.541 26.887 1.00 89.56 1146 LYS A N 1
ATOM 9114 C CA . LYS A 1 1146 ? 24.690 -16.359 27.815 1.00 89.56 1146 LYS A CA 1
ATOM 9115 C C . LYS A 1 1146 ? 25.170 -15.475 28.961 1.00 89.56 1146 LYS A C 1
ATOM 9117 O O . LYS A 1 1146 ? 26.249 -15.722 29.493 1.00 89.56 1146 LYS A O 1
ATOM 9122 N N . LEU A 1 1147 ? 24.383 -14.459 29.297 1.00 85.75 1147 LEU A N 1
ATOM 9123 C CA . LEU A 1 1147 ? 24.591 -13.650 30.494 1.00 85.75 1147 LEU A CA 1
ATOM 9124 C C . LEU A 1 1147 ? 23.823 -14.294 31.652 1.00 85.75 1147 LEU A C 1
ATOM 9126 O O . LEU A 1 1147 ? 22.640 -14.609 31.498 1.00 85.75 1147 LEU A O 1
ATOM 9130 N N . GLU A 1 1148 ? 24.506 -14.507 32.766 1.00 84.25 1148 GLU A N 1
ATOM 9131 C CA . GLU A 1 1148 ? 23.935 -14.944 34.039 1.00 84.25 1148 GLU A CA 1
ATOM 9132 C C . GLU A 1 1148 ? 23.358 -13.740 34.811 1.00 84.25 1148 GLU A C 1
ATOM 9134 O O . GLU A 1 1148 ? 23.546 -12.589 34.411 1.00 84.25 1148 GLU A O 1
ATOM 9139 N N . GLU A 1 1149 ? 22.589 -13.983 35.878 1.00 75.06 1149 GLU A N 1
ATOM 9140 C CA . GLU A 1 1149 ? 21.860 -12.914 36.590 1.00 75.06 1149 GLU A CA 1
ATOM 9141 C C . GLU A 1 1149 ? 22.781 -11.856 37.215 1.00 75.06 1149 GLU A C 1
ATOM 9143 O O . GLU A 1 1149 ? 22.438 -10.672 37.181 1.00 75.06 1149 GLU A O 1
ATOM 9148 N N . ASP A 1 1150 ? 23.956 -12.271 37.693 1.00 81.81 1150 ASP A N 1
ATOM 9149 C CA . ASP A 1 1150 ? 24.955 -11.400 38.323 1.00 81.81 1150 ASP A CA 1
ATOM 9150 C C . ASP A 1 1150 ? 25.934 -10.763 37.317 1.00 81.81 1150 ASP A C 1
ATOM 9152 O O . ASP A 1 1150 ? 26.774 -9.951 37.703 1.00 81.81 1150 ASP A O 1
ATOM 9156 N N . ASP A 1 1151 ? 25.844 -11.105 36.024 1.00 85.44 1151 ASP A N 1
ATOM 9157 C CA . ASP A 1 1151 ? 26.719 -10.520 35.004 1.00 85.44 1151 ASP A CA 1
ATOM 9158 C C . ASP A 1 1151 ? 26.312 -9.070 34.689 1.00 85.44 1151 ASP A C 1
ATOM 9160 O O . ASP A 1 1151 ? 25.170 -8.792 34.287 1.00 85.44 1151 ASP A O 1
ATOM 9164 N N . ASP A 1 1152 ? 27.282 -8.151 34.717 1.00 86.31 1152 ASP A N 1
ATOM 9165 C CA . ASP A 1 1152 ? 27.102 -6.847 34.085 1.00 86.31 1152 ASP A CA 1
ATOM 9166 C C . ASP A 1 1152 ? 27.188 -6.989 32.557 1.00 86.31 1152 ASP A C 1
ATOM 9168 O O . ASP A 1 1152 ? 28.191 -7.404 31.968 1.00 86.31 1152 ASP A O 1
ATOM 9172 N N . PHE A 1 1153 ? 26.104 -6.622 31.874 1.00 87.50 1153 PHE A N 1
ATOM 9173 C CA . PHE A 1 1153 ? 26.059 -6.682 30.417 1.00 87.50 1153 PHE A CA 1
ATOM 9174 C C . PHE A 1 1153 ? 26.958 -5.624 29.761 1.00 87.50 1153 PHE A C 1
ATOM 9176 O O . PHE A 1 1153 ? 27.316 -5.797 28.596 1.00 87.50 1153 PHE A O 1
ATOM 9183 N N . LEU A 1 1154 ? 27.319 -4.556 30.483 1.00 89.50 1154 LEU A N 1
ATOM 9184 C CA . LEU A 1 1154 ? 28.200 -3.495 29.993 1.00 89.50 1154 LEU A CA 1
ATOM 9185 C C . LEU A 1 1154 ? 29.644 -3.980 29.811 1.00 89.50 1154 LEU A C 1
ATOM 9187 O O . LEU A 1 1154 ? 30.310 -3.569 28.863 1.00 89.50 1154 LEU A O 1
ATOM 9191 N N . GLU A 1 1155 ? 30.101 -4.906 30.653 1.00 90.19 1155 GLU A N 1
ATOM 9192 C CA . GLU A 1 1155 ? 31.433 -5.523 30.547 1.00 90.19 1155 GLU A CA 1
ATOM 9193 C C . GLU A 1 1155 ? 31.524 -6.540 29.398 1.00 90.19 1155 GLU A C 1
ATOM 9195 O O . GLU A 1 1155 ? 32.607 -6.889 28.937 1.00 90.19 1155 GLU A O 1
ATOM 9200 N N . ASN A 1 1156 ? 30.375 -6.995 28.896 1.00 91.19 1156 ASN A N 1
ATOM 9201 C CA . ASN A 1 1156 ? 30.265 -8.036 27.876 1.00 91.19 1156 ASN A CA 1
ATOM 9202 C C . ASN A 1 1156 ? 29.852 -7.483 26.499 1.00 91.19 1156 ASN A C 1
ATOM 9204 O O . ASN A 1 1156 ? 29.370 -8.228 25.642 1.00 91.19 1156 ASN A O 1
ATOM 9208 N N . LEU A 1 1157 ? 30.008 -6.176 26.270 1.00 92.44 1157 LEU A N 1
ATOM 9209 C CA . LEU A 1 1157 ? 29.737 -5.550 24.975 1.00 92.44 1157 LEU A CA 1
ATOM 9210 C C . LEU A 1 1157 ? 30.796 -5.951 23.940 1.00 92.44 1157 LEU A C 1
ATOM 9212 O O . LEU A 1 1157 ? 31.993 -5.943 24.219 1.00 92.44 1157 LEU A O 1
ATOM 9216 N N . ASN A 1 1158 ? 30.367 -6.253 22.714 1.00 92.50 1158 ASN A N 1
ATOM 9217 C CA . ASN A 1 1158 ? 31.297 -6.477 21.610 1.00 92.50 1158 ASN A CA 1
ATOM 9218 C C . ASN A 1 1158 ? 31.824 -5.123 21.077 1.00 92.50 1158 ASN A C 1
ATOM 9220 O O . ASN A 1 1158 ? 31.016 -4.279 20.671 1.00 92.50 1158 ASN A O 1
ATOM 9224 N N . PRO A 1 1159 ? 33.152 -4.889 21.044 1.00 88.31 1159 PRO A N 1
ATOM 9225 C CA . PRO A 1 1159 ? 33.722 -3.628 20.568 1.00 88.31 1159 PRO A CA 1
ATOM 9226 C C . PRO A 1 1159 ? 33.577 -3.422 19.052 1.00 88.31 1159 PRO A C 1
ATOM 9228 O O . PRO A 1 1159 ? 33.578 -2.279 18.596 1.00 88.31 1159 PRO A O 1
ATOM 9231 N N . CYS A 1 1160 ? 33.435 -4.492 18.260 1.00 89.19 1160 CYS A N 1
ATOM 9232 C CA . CYS A 1 1160 ? 33.328 -4.419 16.804 1.00 89.19 1160 CYS A CA 1
ATOM 9233 C C . CYS A 1 1160 ? 32.107 -5.202 16.312 1.00 89.19 1160 CYS A C 1
ATOM 9235 O O . CYS A 1 1160 ? 32.158 -6.408 16.103 1.00 89.19 1160 CYS A O 1
ATOM 9237 N N . THR A 1 1161 ? 30.992 -4.495 16.115 1.00 93.06 1161 THR A N 1
ATOM 9238 C CA . THR A 1 1161 ? 29.700 -5.107 15.740 1.00 93.06 1161 THR A CA 1
ATOM 9239 C C . THR A 1 1161 ? 29.269 -4.814 14.309 1.00 93.06 1161 THR A C 1
ATOM 9241 O O . THR A 1 1161 ? 28.272 -5.356 13.833 1.00 93.06 1161 THR A O 1
ATOM 9244 N N . ARG A 1 1162 ? 30.001 -3.939 13.616 1.00 92.12 1162 ARG A N 1
ATOM 9245 C CA . ARG A 1 1162 ? 29.748 -3.535 12.236 1.00 92.12 1162 ARG A CA 1
ATOM 9246 C C . ARG A 1 1162 ? 31.080 -3.313 11.532 1.00 92.12 1162 ARG A C 1
ATOM 9248 O O . ARG A 1 1162 ? 31.923 -2.579 12.042 1.00 92.12 1162 ARG A O 1
ATOM 9255 N N . ARG A 1 1163 ? 31.238 -3.902 10.350 1.00 91.69 1163 ARG A N 1
ATOM 9256 C CA . ARG A 1 1163 ? 32.372 -3.666 9.449 1.00 91.69 1163 ARG A CA 1
ATOM 9257 C C . ARG A 1 1163 ? 31.845 -3.213 8.101 1.00 91.69 1163 ARG A C 1
ATOM 9259 O O . ARG A 1 1163 ? 30.842 -3.736 7.628 1.00 91.69 1163 ARG A O 1
ATOM 9266 N N . GLU A 1 1164 ? 32.492 -2.224 7.508 1.00 92.12 1164 GLU A N 1
ATOM 9267 C CA . GLU A 1 1164 ? 32.111 -1.677 6.211 1.00 92.12 1164 GLU A CA 1
ATOM 9268 C C . GLU A 1 1164 ? 33.327 -1.720 5.292 1.00 92.12 1164 GLU A C 1
ATOM 9270 O O . GLU A 1 1164 ? 34.337 -1.080 5.570 1.00 92.12 1164 GLU A O 1
ATOM 9275 N N . ASN A 1 1165 ? 33.231 -2.510 4.224 1.00 92.19 1165 ASN A N 1
ATOM 9276 C CA . ASN A 1 1165 ? 34.327 -2.746 3.296 1.00 92.19 1165 ASN A CA 1
ATOM 9277 C C . ASN A 1 1165 ? 33.962 -2.187 1.912 1.00 92.19 1165 ASN A C 1
ATOM 9279 O O . ASN A 1 1165 ? 32.955 -2.617 1.334 1.00 92.19 1165 ASN A O 1
ATOM 9283 N N . PRO A 1 1166 ? 34.747 -1.254 1.344 1.00 94.12 1166 PRO A N 1
ATOM 9284 C CA . PRO A 1 1166 ? 34.513 -0.784 -0.013 1.00 94.12 1166 PRO A CA 1
ATOM 9285 C C . PRO A 1 1166 ? 34.776 -1.916 -1.014 1.00 94.12 1166 PRO A C 1
ATOM 9287 O O . PRO A 1 1166 ? 35.769 -2.640 -0.922 1.00 94.12 1166 PRO A O 1
ATOM 9290 N N . ALA A 1 1167 ? 33.897 -2.059 -2.000 1.00 95.12 1167 ALA A N 1
ATOM 9291 C CA . ALA A 1 1167 ? 34.000 -3.084 -3.032 1.00 95.12 1167 ALA A CA 1
ATOM 9292 C C . ALA A 1 1167 ? 33.618 -2.534 -4.409 1.00 95.12 1167 ALA A C 1
ATOM 9294 O O . ALA A 1 1167 ? 33.005 -1.474 -4.529 1.00 95.12 1167 ALA A O 1
ATOM 9295 N N . LEU A 1 1168 ? 33.987 -3.270 -5.449 1.00 95.44 1168 LEU A N 1
ATOM 9296 C CA . LEU A 1 1168 ? 33.491 -3.102 -6.808 1.00 95.44 1168 LEU A CA 1
ATOM 9297 C C . LEU A 1 1168 ? 32.601 -4.294 -7.139 1.00 95.44 1168 LEU A C 1
ATOM 9299 O O . LEU A 1 1168 ? 33.008 -5.428 -6.913 1.00 95.44 1168 LEU A O 1
ATOM 9303 N N . GLY A 1 1169 ? 31.397 -4.037 -7.634 1.00 95.06 1169 GLY A N 1
ATOM 9304 C CA . GLY A 1 1169 ? 30.452 -5.037 -8.118 1.00 95.06 1169 GLY A CA 1
ATOM 9305 C C . GLY A 1 1169 ? 30.387 -5.074 -9.638 1.00 95.06 1169 GLY A C 1
ATOM 9306 O O . GLY A 1 1169 ? 30.758 -4.110 -10.310 1.00 95.06 1169 GLY A O 1
ATOM 9307 N N . ASP A 1 1170 ? 29.881 -6.178 -10.180 1.00 93.12 1170 ASP A N 1
ATOM 9308 C CA . ASP A 1 1170 ? 29.611 -6.284 -11.612 1.00 93.12 1170 ASP A CA 1
ATOM 9309 C C . ASP A 1 1170 ? 28.596 -5.224 -12.092 1.00 93.12 1170 ASP A C 1
ATOM 9311 O O . ASP A 1 1170 ? 27.729 -4.782 -11.335 1.00 93.12 1170 ASP A O 1
ATOM 9315 N N . ALA A 1 1171 ? 28.685 -4.822 -13.365 1.00 91.50 1171 ALA A N 1
ATOM 9316 C CA . ALA A 1 1171 ? 27.875 -3.741 -13.942 1.00 91.50 1171 ALA A CA 1
ATOM 9317 C C . ALA A 1 1171 ? 26.353 -3.968 -13.825 1.00 91.50 1171 ALA A C 1
ATOM 9319 O O . ALA A 1 1171 ? 25.574 -3.016 -13.751 1.00 91.50 1171 ALA A O 1
ATOM 9320 N N . ASN A 1 1172 ? 25.901 -5.227 -13.746 1.00 91.94 1172 ASN A N 1
ATOM 9321 C CA . ASN A 1 1172 ? 24.476 -5.543 -13.622 1.00 91.94 1172 ASN A CA 1
ATOM 9322 C C . ASN A 1 1172 ? 23.916 -5.122 -12.260 1.00 91.94 1172 ASN A C 1
ATOM 9324 O O . ASN A 1 1172 ? 22.698 -4.997 -12.116 1.00 91.94 1172 ASN A O 1
ATOM 9328 N N . MET A 1 1173 ? 24.782 -4.881 -11.273 1.00 92.00 1173 MET A N 1
ATOM 9329 C CA . MET A 1 1173 ? 24.377 -4.440 -9.946 1.00 92.00 1173 MET A CA 1
ATOM 9330 C C . MET A 1 1173 ? 23.810 -3.011 -9.926 1.00 92.00 1173 MET A C 1
ATOM 9332 O O . MET A 1 1173 ? 23.147 -2.653 -8.954 1.00 92.00 1173 MET A O 1
ATOM 9336 N N . MET A 1 1174 ? 23.978 -2.217 -10.998 1.00 86.69 1174 MET A N 1
ATOM 9337 C CA . MET A 1 1174 ? 23.322 -0.903 -11.140 1.00 86.69 1174 MET A CA 1
ATOM 9338 C C . MET A 1 1174 ? 21.794 -1.008 -11.126 1.00 86.69 1174 MET A C 1
ATOM 9340 O O . MET A 1 1174 ? 21.113 -0.078 -10.706 1.00 86.69 1174 MET A O 1
ATOM 9344 N N . ASN A 1 1175 ? 21.263 -2.154 -11.557 1.00 86.06 1175 ASN A N 1
ATOM 9345 C CA . ASN A 1 1175 ? 19.830 -2.392 -11.697 1.00 86.06 1175 ASN A CA 1
ATOM 9346 C C . ASN A 1 1175 ? 19.205 -3.077 -10.471 1.00 86.06 1175 ASN A C 1
ATOM 9348 O O . ASN A 1 1175 ? 18.041 -3.477 -10.529 1.00 86.06 1175 ASN A O 1
ATOM 9352 N N . LEU A 1 1176 ? 19.959 -3.257 -9.379 1.00 87.44 1176 LEU A N 1
ATOM 9353 C CA . LEU A 1 1176 ? 19.429 -3.889 -8.171 1.00 87.44 1176 LEU A CA 1
ATOM 9354 C C . LEU A 1 1176 ? 18.357 -3.020 -7.529 1.00 87.44 1176 LEU A C 1
ATOM 9356 O O . LEU A 1 1176 ? 18.572 -1.843 -7.227 1.00 87.44 1176 LEU A O 1
ATOM 9360 N N . LYS A 1 1177 ? 17.208 -3.629 -7.243 1.00 86.31 1177 LYS A N 1
ATOM 9361 C CA . LYS A 1 1177 ? 16.114 -2.941 -6.563 1.00 86.31 1177 LYS A CA 1
ATOM 9362 C C . LYS A 1 1177 ? 16.415 -2.826 -5.072 1.00 86.31 1177 LYS A C 1
ATOM 9364 O O . LYS A 1 1177 ? 17.086 -3.666 -4.465 1.00 86.31 1177 LYS A O 1
ATOM 9369 N N . ARG A 1 1178 ? 15.874 -1.784 -4.437 1.00 83.69 1178 ARG A N 1
ATOM 9370 C CA . ARG A 1 1178 ? 15.930 -1.646 -2.976 1.00 83.69 1178 ARG A CA 1
ATOM 9371 C C . ARG A 1 1178 ? 15.309 -2.879 -2.317 1.00 83.69 1178 ARG A C 1
ATOM 9373 O O . ARG A 1 1178 ? 14.186 -3.256 -2.630 1.00 83.69 1178 ARG A O 1
ATOM 9380 N N . GLY A 1 1179 ? 16.019 -3.454 -1.351 1.00 85.19 1179 GLY A N 1
ATOM 9381 C CA . GLY A 1 1179 ? 15.555 -4.587 -0.559 1.00 85.19 1179 GLY A CA 1
ATOM 9382 C C . GLY A 1 1179 ? 15.737 -5.953 -1.219 1.00 85.19 1179 GLY A C 1
ATOM 9383 O O . GLY A 1 1179 ? 15.451 -6.947 -0.549 1.00 85.19 1179 GLY A O 1
ATOM 9384 N N . GLU A 1 1180 ? 16.228 -6.009 -2.461 1.00 90.06 1180 GLU A N 1
ATOM 9385 C CA . GLU A 1 1180 ? 16.533 -7.249 -3.178 1.00 90.06 1180 GLU A CA 1
ATOM 9386 C C . GLU A 1 1180 ? 17.642 -8.027 -2.459 1.00 90.06 1180 GLU A C 1
ATOM 9388 O O . GLU A 1 1180 ? 18.625 -7.443 -1.995 1.00 90.06 1180 GLU A O 1
ATOM 9393 N N . ILE A 1 1181 ? 17.462 -9.342 -2.324 1.00 92.12 1181 ILE A N 1
ATOM 9394 C CA . ILE A 1 1181 ? 18.456 -10.236 -1.725 1.00 92.12 1181 ILE A CA 1
ATOM 9395 C C . ILE A 1 1181 ? 19.259 -10.851 -2.863 1.00 92.12 1181 ILE A C 1
ATOM 9397 O O . ILE A 1 1181 ? 18.683 -11.413 -3.791 1.00 92.12 1181 ILE A O 1
ATOM 9401 N N . ILE A 1 1182 ? 20.579 -10.745 -2.760 1.00 94.19 1182 ILE A N 1
ATOM 9402 C CA . ILE A 1 1182 ? 21.539 -11.264 -3.731 1.00 94.19 1182 ILE A CA 1
ATOM 9403 C C . ILE A 1 1182 ? 22.554 -12.173 -3.049 1.00 94.19 1182 ILE A C 1
ATOM 9405 O O . ILE A 1 1182 ? 22.806 -12.076 -1.844 1.00 94.19 1182 ILE A O 1
ATOM 9409 N N . GLN A 1 1183 ? 23.169 -13.044 -3.837 1.00 95.38 1183 GLN A N 1
ATOM 9410 C CA . GLN A 1 1183 ? 24.354 -13.776 -3.436 1.00 95.38 1183 GLN A CA 1
ATOM 9411 C C . GLN A 1 1183 ? 25.555 -13.137 -4.123 1.00 95.38 1183 GLN A C 1
ATOM 9413 O O . GLN A 1 1183 ? 25.646 -13.143 -5.350 1.00 95.38 1183 GLN A O 1
ATOM 9418 N N . LEU A 1 1184 ? 26.487 -12.619 -3.328 1.00 95.00 1184 LEU A N 1
ATOM 9419 C CA . LEU A 1 1184 ? 27.829 -12.332 -3.811 1.00 95.00 1184 LEU A CA 1
ATOM 9420 C C . LEU A 1 1184 ? 28.609 -13.637 -3.750 1.00 95.00 1184 LEU A C 1
ATOM 9422 O O . LEU A 1 1184 ? 28.862 -14.171 -2.663 1.00 95.00 1184 LEU A O 1
ATOM 9426 N N . GLU A 1 1185 ? 28.913 -14.192 -4.920 1.00 92.00 1185 GLU A N 1
ATOM 9427 C CA . GLU A 1 1185 ? 29.548 -15.501 -5.023 1.00 92.00 1185 GLU A CA 1
ATOM 9428 C C . GLU A 1 1185 ? 30.840 -15.527 -4.201 1.00 92.00 1185 GLU A C 1
ATOM 9430 O O . GLU A 1 1185 ? 31.658 -14.615 -4.266 1.00 92.00 1185 GLU A O 1
ATOM 9435 N N . ARG A 1 1186 ? 30.974 -16.564 -3.365 1.00 90.38 1186 ARG A N 1
ATOM 9436 C CA . ARG A 1 1186 ? 32.093 -16.771 -2.427 1.00 90.38 1186 ARG A CA 1
ATOM 9437 C C . ARG A 1 1186 ? 32.262 -15.720 -1.314 1.00 90.38 1186 ARG A C 1
ATOM 9439 O O . ARG A 1 1186 ? 33.159 -15.890 -0.497 1.00 90.38 1186 ARG A O 1
ATOM 9446 N N . LYS A 1 1187 ? 31.374 -14.724 -1.196 1.00 90.44 1187 LYS A N 1
ATOM 9447 C CA . LYS A 1 1187 ? 31.336 -13.784 -0.055 1.00 90.44 1187 LYS A CA 1
ATOM 9448 C C . LYS A 1 1187 ? 30.162 -14.043 0.888 1.00 90.44 1187 LYS A C 1
ATOM 9450 O O . LYS A 1 1187 ? 30.356 -14.161 2.091 1.00 90.44 1187 LYS A O 1
ATOM 9455 N N . GLY A 1 1188 ? 28.945 -14.178 0.359 1.00 92.50 1188 GLY A N 1
ATOM 9456 C CA . GLY A 1 1188 ? 27.759 -14.408 1.187 1.00 92.50 1188 GLY A CA 1
ATOM 9457 C C . GLY A 1 1188 ? 26.467 -13.888 0.570 1.00 92.50 1188 GLY A C 1
ATOM 9458 O O . GLY A 1 1188 ? 26.400 -13.597 -0.624 1.00 92.50 1188 GLY A O 1
ATOM 9459 N N . TYR A 1 1189 ? 25.430 -13.777 1.400 1.00 94.19 1189 TYR A N 1
ATOM 9460 C CA . TYR A 1 1189 ? 24.144 -13.201 1.011 1.00 94.19 1189 TYR A CA 1
ATOM 9461 C C . TYR A 1 1189 ? 24.047 -11.774 1.530 1.00 94.19 1189 TYR A C 1
ATOM 9463 O O . TYR A 1 1189 ? 24.351 -11.512 2.692 1.00 94.19 1189 TYR A O 1
ATOM 9471 N N . TYR A 1 1190 ? 23.594 -10.872 0.670 1.00 93.69 1190 TYR A N 1
ATOM 9472 C CA . TYR A 1 1190 ? 23.474 -9.452 0.965 1.00 93.69 1190 TYR A CA 1
ATOM 9473 C C . TYR A 1 1190 ? 22.087 -8.962 0.571 1.00 93.69 1190 TYR A C 1
ATOM 9475 O O . TYR A 1 1190 ? 21.460 -9.497 -0.343 1.00 93.69 1190 TYR A O 1
ATOM 9483 N N . ARG A 1 1191 ? 21.614 -7.921 1.255 1.00 92.19 1191 ARG A N 1
ATOM 9484 C CA . ARG A 1 1191 ? 20.375 -7.222 0.917 1.00 92.19 1191 ARG A CA 1
ATOM 9485 C C . ARG A 1 1191 ? 20.711 -5.818 0.424 1.00 92.19 1191 ARG A C 1
ATOM 9487 O O . ARG A 1 1191 ? 21.391 -5.074 1.125 1.00 92.19 1191 ARG A O 1
ATOM 9494 N N . SER A 1 1192 ? 20.231 -5.457 -0.763 1.00 89.00 1192 SER A N 1
ATOM 9495 C CA . SER A 1 1192 ? 20.471 -4.142 -1.365 1.00 89.00 1192 SER A CA 1
ATOM 9496 C C . SER A 1 1192 ? 19.771 -3.030 -0.576 1.00 89.00 1192 SER A C 1
ATOM 9498 O O . SER A 1 1192 ? 18.587 -3.142 -0.238 1.00 89.00 1192 SER A O 1
ATOM 9500 N N . TRP A 1 1193 ? 20.481 -1.934 -0.293 1.00 79.38 1193 TRP A N 1
ATOM 9501 C CA . TRP A 1 1193 ? 19.930 -0.771 0.404 1.00 79.38 1193 TRP A CA 1
ATOM 9502 C C . TRP A 1 1193 ? 20.537 0.550 -0.112 1.00 79.38 1193 TRP A C 1
ATOM 9504 O O . TRP A 1 1193 ? 21.747 0.602 -0.335 1.00 79.38 1193 TRP A O 1
ATOM 9514 N N . PRO A 1 1194 ? 19.752 1.637 -0.285 1.00 63.19 1194 PRO A N 1
ATOM 9515 C CA . PRO A 1 1194 ? 20.261 2.899 -0.820 1.00 63.19 1194 PRO A CA 1
ATOM 9516 C C . PRO A 1 1194 ? 21.262 3.566 0.126 1.00 63.19 1194 PRO A C 1
ATOM 9518 O O . PRO A 1 1194 ? 20.983 3.724 1.316 1.00 63.19 1194 PRO A O 1
ATOM 9521 N N . ARG A 1 1195 ? 22.386 4.044 -0.415 1.00 54.31 1195 ARG A N 1
ATOM 9522 C CA . ARG A 1 1195 ? 23.448 4.724 0.348 1.00 54.31 1195 ARG A CA 1
ATOM 9523 C C . ARG A 1 1195 ? 22.994 6.057 0.974 1.00 54.31 1195 ARG A C 1
ATOM 9525 O O . ARG A 1 1195 ? 23.471 6.424 2.044 1.00 54.31 1195 ARG A O 1
ATOM 9532 N N . ASP A 1 1196 ? 22.031 6.746 0.358 1.00 44.62 1196 ASP A N 1
ATOM 9533 C CA . ASP A 1 1196 ? 21.601 8.103 0.747 1.00 44.62 1196 ASP A CA 1
ATOM 9534 C C . ASP A 1 1196 ? 20.702 8.171 1.995 1.00 44.62 1196 ASP A C 1
ATOM 9536 O O . ASP A 1 1196 ? 20.524 9.244 2.569 1.00 44.62 1196 ASP A O 1
ATOM 9540 N N . LEU A 1 1197 ? 20.176 7.038 2.468 1.00 40.56 1197 LEU A N 1
ATOM 9541 C CA . LEU A 1 1197 ? 19.391 6.970 3.710 1.00 40.56 1197 LEU A CA 1
ATOM 9542 C C . LEU A 1 1197 ? 20.259 6.876 4.978 1.00 40.56 1197 LEU A C 1
ATOM 9544 O O . LEU A 1 1197 ? 19.732 6.955 6.080 1.00 40.56 1197 LEU A O 1
ATOM 9548 N N . TRP A 1 1198 ? 21.581 6.748 4.836 1.00 39.16 1198 TRP A N 1
ATOM 9549 C CA . TRP A 1 1198 ? 22.484 6.424 5.945 1.00 39.16 1198 TRP A CA 1
ATOM 9550 C C . TRP A 1 1198 ? 23.343 7.588 6.450 1.00 39.16 1198 TRP A C 1
ATOM 9552 O O . TRP A 1 1198 ? 23.867 7.528 7.559 1.00 39.16 1198 TRP A O 1
ATOM 9562 N N . LYS A 1 1199 ? 23.458 8.686 5.691 1.00 29.64 1199 LYS A N 1
ATOM 9563 C CA . LYS A 1 1199 ? 24.252 9.864 6.095 1.00 29.64 1199 LYS A CA 1
ATOM 9564 C C . LYS A 1 1199 ? 23.534 10.832 7.049 1.00 29.64 1199 LYS A C 1
ATOM 9566 O O . LYS A 1 1199 ? 24.100 11.865 7.379 1.00 29.64 1199 LYS A O 1
ATOM 9571 N N . LYS A 1 1200 ? 22.319 10.521 7.520 1.00 31.03 1200 LYS A N 1
ATOM 9572 C CA . LYS A 1 1200 ? 21.564 11.380 8.458 1.00 31.03 1200 LYS A CA 1
ATOM 9573 C C . LYS A 1 1200 ? 21.681 11.009 9.945 1.00 31.03 1200 LYS A C 1
ATOM 9575 O O . LYS A 1 1200 ? 20.994 11.625 10.747 1.00 31.03 1200 LYS A O 1
ATOM 9580 N N . VAL A 1 1201 ? 22.542 10.061 10.331 1.00 33.44 1201 VAL A N 1
ATOM 9581 C CA . VAL A 1 1201 ? 22.687 9.651 11.753 1.00 33.44 1201 VAL A CA 1
ATOM 9582 C C . VAL A 1 1201 ? 24.116 9.789 12.304 1.00 33.44 1201 VAL A C 1
ATOM 9584 O O . VAL A 1 1201 ? 24.350 9.555 13.483 1.00 33.44 1201 VAL A O 1
ATOM 9587 N N . LEU A 1 1202 ? 25.077 10.271 11.516 1.00 27.73 1202 LEU A N 1
ATOM 9588 C CA . LEU A 1 1202 ? 26.391 10.676 12.034 1.00 27.73 1202 LEU A CA 1
ATOM 9589 C C . LEU A 1 1202 ? 26.807 12.016 11.415 1.00 27.73 1202 LEU A C 1
ATOM 9591 O O . LEU A 1 1202 ? 27.641 12.067 10.512 1.00 27.73 1202 LEU A O 1
ATOM 9595 N N . ALA A 1 1203 ? 26.162 13.075 11.900 1.00 26.02 1203 ALA A N 1
ATOM 9596 C CA . ALA A 1 1203 ? 26.669 14.440 11.981 1.00 26.02 1203 ALA A CA 1
ATOM 9597 C C . ALA A 1 1203 ? 26.196 15.019 13.318 1.00 26.02 1203 ALA A C 1
ATOM 9599 O O . ALA A 1 1203 ? 25.000 14.806 13.639 1.00 26.02 1203 ALA A O 1
#

pLDDT: mean 82.02, std 18.64, range [21.98, 98.31]

Radius of gyration: 38.85 Å; chains: 1; bounding box: 98×96×108 Å

Organism: Zea mays (NCBI:txid4577)

Foldseek 3Di:
DDDDDDDDDDDDDDDDDDQDAPDFAFDPDPLLVVLVVVQVVLCQVPQDQQQFPCQQDDPFDQDCVVGPRHPDDDDDDHGAQADLFAPSNVVSVVSVVSCVVVRVGDCVQPRDPLQLAWDDAQLWIWRFDQFIATFTKADDPPDPPDDDDDDDDPRHDADPVRHIGGRGGDCQVVQNDAHWAREWAQQLVQSKIKIKHADQDPLRIWIWIQGNNRHIDHIARADDDANAPFRYWAAAPFKTKGKPAQFHQACPCSHVPRAGRTAGDQVDWIKIWIAGRPDPYSPRIQIATDHHWDFNDWAAWYDDVQKIKTKTWIFRRDDVRVQSDSDPDWPPRTFTFIKIKMARNPPRDIDMDTQGGGQWDLKYFQSLQHNHDDFKIKTFGDRGPQFTFWIWIFGNVWGHDPPDHDDDPDTRTPEIAGPDPQKGKERWYWDAPDPHDPDDRQRTKTWIKMARRVVRWIWIFIARRVNNDNDTPDIGTDPDDDTGHRDDDDDDCDDSDDDDDPDWEKEKEAAPLDDLLLLLLLCLVQVHHYHYHNPDDPPAFIWIATPVRDIDGHNLRSLVVSQSNGPDPQQCHPDPVLVVQLVVLVVVQCLCVDDPSVVVSLVVVLVCQPPHLESGDPDHYSSLSSNLSSLVLQPPVSVVVLPDPRRVRSNVNSVVCCVVCVVSSVVSCVVRVPPDHSDDDDDDDDDPDPPPPPVVPLDPFDDPPAAAAQAEEELEDALQDFAFLLSLLVLLVLQVHCVVRVHFYEYEHAQQDQVRHAVVSVVRRVVLCVLLVRDGDYYYYLVVCVVVLLVLLLVCLVVLFKFKALPPPVVVVVCLVVLHDGPGSPPDSVVRVVLSVCLFVLHPSNQSIFMWGNFGSPDPLSLRNTDTFKHFQQRAHNPRGRNGRITTDCLQSVLVVCQVVSRQEYEDELVCVSSVVSSQVNCVSSVTDDHHYQYAHRAAEFLADPDPVVVVVCCVVVVAQHCLPLQHSGSNNVVVQPQDSVLSSVVSSSVHSDNDHDHDYVVSSVVSRCVVAVLPFFEWAKEFPVQKAKEAAPAWAQDKDWDWAQSHPNHCVSPIDIAITHRIKIFGNVLLVVDDAQAWAAAPPPAIKGFHDFDDDPNGTHYTYTHGDRVDDPVPHPHYTYIHHPDPLWDKDKDKDFDRQFQGGDDDPPDDRVVGGDPCGMDITIMTIYNCCVPDDQQGWHAHPPPGIDGDHDPVVPVPRPD

Secondary structure (DSSP, 8-state):
-----------------------------HHHHHHHHHHHHHHHHH--TTS--TTSS-TT---TTTS---SS----SPPP-----HHHHHHHHHHHHHHHHTTSS-GGG-SS---SEEEEETTEEEEE-TTSPPEEEE---S--SS-------TT--B-TTSPBEEEEE--TTTT--S---S--EEETTTTEEEEEEE-SSSSSEEEEEE-TTS-B---EEE--SS-B-----EE-SSEEEEEE-SEEE-HHHHHHH---SEEE-TTSPEEEEEEETT-SSGGG-EEEEESS-EEEEEEEEEEETTEEEEEEEEESS--TTTTSS-----STT--EEEEEEEEETTT--EEEEE-S-SSEEEEE--GGGTTS--SEEEEEEEEETTEEEEEEEEETTSPPPTT--S--SBTTEEEEEE--TTEEE---EEEESSSSSSS-TT-EEEEEEEEETTTTEEEEEEEETTT--SS-SEEEEESSPPPTT--------S-SS--------EEEE-BTTS--HHHHHHHHHTT--EEEETBSPTTPPPEEEETTS-EEESHHHHHHHHHHT--STTTT-SSHHHHHHHHHHHHHGGGGGSTTTHHHHHHHHHHHGGG-SSSSTTS--HHHHHHHHHHHHTTHHHHHHHTSSS-HHHHHHHHHHHHHSHHHHHHHHHHHS-SS-S-----------------TTS-----TT--TTT-EEEE---SSS--BHHHHHHHHHHHHHHHHTT-EEEEEE----TTT--HHHHHHHHHHHHHTT---SEEEEGGGGHHHHHHHHHHHHHTTSEEEE---HHHHHHHHHHTPPPTTTT--HHHHHHHHHHHHHT-HHHHT-EEEE---TT-SSGGGSS-EEEEE--SPBTTTBTT-SEEE-HHHHHHHHHHHTT-SEEEEEGGGTTHHHHHHHHHHHTTPPP-EEEEEPPPEETT----HHHHHHHHHTTSSSSTT-TTS-BHHHHHHHT--HHHHHHHHHTTTT--S--EEPHHHHHHHHHHHHTTTPEEE-EEESSSEEEEEETTS-SS-EEEEEESSTT-GGG-EEEEEE-SEEEEEHHHHHHPPTT-EEEETTTEEEEEEEEEEETTEEEEEEEEEETTS-TTT-S-EE--EES-TTPEEEEEEEE--SBSSSS--TT--TTTTB-S--EEEEEEEE-GGGGGPPTT-EEEETTTEEEE---GGGSTTS--